Protein 8I5Z (pdb70)

B-factor: mean 40.57, std 15.36, range [14.7, 113.54]

Radius of gyration: 31.96 Å; Cα contacts (8 Å, |Δi|>4): 2751; chains: 4; bounding box: 84×90×85 Å

Sequence (1205 aa):
KVIFFSMHPYEEEFLGPILPSDWDVEMTPDFLDETTVEKAKGAQVVSLFVSDKADGPVLEALHSYGVGLLALRSAGYDHIDIETAKRLGIKVVNVPAYSQHAIADHTLAIMLALIRRLHRAHDKVRLGDFDLDGLMGFDLNGKVAGVIGLGKIGRLVATRLKAFGCKVLGYDPYIQPEIVENVDLDTLITQADIISIHCPLTRENFHMFNEETFKRMKPGAILVNTARGGLIDTKALLEALKSGKLGGAALDVYEYERGLFFKNHQKEGIKDPYLAQLLGLANVVLTGHQAFLTREAVKNIEETTVENILEWQKNPQAKLKPMKVIFFSMHPYEEEFLGPILPSDWDVEMTPDFLDETTVEKAKGAQVVSLFVSDKADGPVLEALHSYGVGLLALRSAGYDHIDIETAKRLGIKVVNVPAYSQHAIADHTLAIMLALIRRLHRAHDKVRLGDFDLDGLMGFDLNGKVAGVIGLGKIGRLVATRLKAFGCKVLGYDPYIQPEIVENVDLDTLITQADIISIHCPLTRENFHMFNEETFKRMKPGAILVNTARGGLIDTKALLEALKSGKLGGAALDVYEYERGLFFKNHQKEGIKDPYLAQLLGLANVVLTGHQAFLTREAVKNIEETTVENILEWQKNPQAKLKNIFFSMHPYEEEFLGPILPSDWDVEMTPDFVSLFVSDGPVLEALLALRSAGYDHIKRLGIKVVNVPAYSQHAIADHTLAIMLALIRRLHRAHDKVRLGDFDLDGLMGFDLNGKVAGVIGLGKIGRLVATRLKAFGCKVLGYDPYIQPEIVENVDLDTLITQADIISIHCPLTRENFHMFNEETFKRMKPGAILVNTARGGLIDTKALLEALKSGKLGGAALDVYEYERGLFFKNHQKEGIKDPYLAQLLGLANVVLTGHQAFLTREAVKNIEETTVENILEWQKNFFSMHPYEEEFLGPILPSDWEMTPDVVSLFGVGLLALRSALGIKVVNVPAYSQHAIADHTLAIMLALIRRLHRAHDKVRLGDFDLDGLMGFDLNGKVAGVIGLGKIGRLVATRLKAFGCKVLGYDPYIQPEIVENVDLDTLITQADIISIHCPLTRENFHMFNEETFKRMKPGAILVNTARGGLIDTKALLEALKSGKLGGAALDVYEYERGLFFKNHQKEGIKDPYLAQLLGLANVVLTGHQAFLTREAVKNIEETTVENILEWQKNPQAKLKNE

Structure (mmCIF, N/CA/C/O backbone):
data_8I5Z
#
_entry.id   8I5Z
#
_cell.length_a   92.302
_cell.length_b   92.302
_cell.length_c   380.013
_cell.angle_alpha   90.00
_cell.angle_beta   90.00
_cell.angle_gamma   120.00
#
_symmetry.space_group_name_H-M   'P 31 2 1'
#
loop_
_entity.id
_entity.type
_entity.pdbx_description
1 polymer 'D-isomer specific 2-hydroxyacid dehydrogenase NAD-binding protein'
2 water water
#
loop_
_atom_site.group_PDB
_atom_site.id
_atom_site.type_symbol
_atom_site.label_atom_id
_atom_site.label_alt_id
_atom_site.label_comp_id
_atom_site.label_asym_id
_atom_site.label_entity_id
_atom_site.label_seq_id
_atom_site.pdbx_PDB_ins_code
_atom_site.Cartn_x
_atom_site.Cartn_y
_atom_site.Cartn_z
_atom_site.occupancy
_atom_site.B_iso_or_equiv
_atom_site.auth_seq_id
_atom_site.auth_comp_id
_atom_site.auth_asym_id
_atom_site.auth_atom_id
_atom_site.pdbx_PDB_model_num
ATOM 1 N N . LYS A 1 16 ? 50.727 10.990 19.273 1.00 60.06 2 LYS A N 1
ATOM 2 C CA . LYS A 1 16 ? 50.496 9.886 20.194 1.00 58.62 2 LYS A CA 1
ATOM 3 C C . LYS A 1 16 ? 50.228 8.585 19.432 1.00 57.04 2 LYS A C 1
ATOM 4 O O . LYS A 1 16 ? 49.549 8.585 18.402 1.00 55.11 2 LYS A O 1
ATOM 10 N N . VAL A 1 17 ? 50.773 7.476 19.932 1.00 52.75 3 VAL A N 1
ATOM 11 C CA . VAL A 1 17 ? 50.583 6.160 19.332 1.00 48.11 3 VAL A CA 1
ATOM 12 C C . VAL A 1 17 ? 50.003 5.220 20.379 1.00 41.93 3 VAL A C 1
ATOM 13 O O . VAL A 1 17 ? 50.579 5.051 21.462 1.00 44.03 3 VAL A O 1
ATOM 17 N N . ILE A 1 18 ? 48.871 4.607 20.052 1.00 36.72 4 ILE A N 1
ATOM 18 C CA . ILE A 1 18 ? 48.224 3.631 20.918 1.00 42.09 4 ILE A CA 1
ATOM 19 C C . ILE A 1 18 ? 48.414 2.237 20.318 1.00 42.22 4 ILE A C 1
ATOM 20 O O . ILE A 1 18 ? 48.411 2.068 19.091 1.00 40.32 4 ILE A O 1
ATOM 25 N N . PHE A 1 19 ? 48.656 1.249 21.187 1.00 38.95 5 PHE A N 1
ATOM 26 C CA . PHE A 1 19 ? 48.928 -0.135 20.794 1.00 35.27 5 PHE A CA 1
ATOM 27 C C . PHE A 1 19 ? 47.848 -1.033 21.385 1.00 36.47 5 PHE A C 1
ATOM 28 O O . PHE A 1 19 ? 47.801 -1.230 22.606 1.00 33.72 5 PHE A O 1
ATOM 36 N N . PHE A 1 20 ? 47.003 -1.591 20.529 1.00 32.10 6 PHE A N 1
ATOM 37 C CA . PHE A 1 20 ? 46.005 -2.557 20.957 1.00 34.06 6 PHE A CA 1
ATOM 38 C C . PHE A 1 20 ? 46.591 -3.961 20.899 1.00 34.65 6 PHE A C 1
ATOM 39 O O . PHE A 1 20 ? 47.477 -4.251 20.091 1.00 32.53 6 PHE A O 1
ATOM 47 N N . SER A 1 21 ? 46.095 -4.833 21.779 1.00 33.02 7 SER A N 1
ATOM 48 C CA . SER A 1 21 ? 46.509 -6.239 21.799 1.00 32.28 7 SER A CA 1
ATOM 49 C C . SER A 1 21 ? 48.019 -6.358 22.030 1.00 36.50 7 SER A C 1
ATOM 50 O O . SER A 1 21 ? 48.708 -7.184 21.417 1.00 32.06 7 SER A O 1
ATOM 53 N N . MET A 1 22 ? 48.538 -5.495 22.895 1.00 29.71 8 MET A N 1
ATOM 54 C CA . MET A 1 22 ? 49.932 -5.574 23.281 1.00 31.99 8 MET A CA 1
ATOM 55 C C . MET A 1 22 ? 50.188 -6.891 24.011 1.00 30.61 8 MET A C 1
ATOM 56 O O . MET A 1 22 ? 49.312 -7.422 24.701 1.00 28.63 8 MET A O 1
ATOM 61 N N . HIS A 1 23 ? 51.388 -7.430 23.830 1.00 29.48 9 HIS A N 1
ATOM 62 C CA . HIS A 1 23 ? 51.818 -8.635 24.516 1.00 33.17 9 HIS A CA 1
ATOM 63 C C . HIS A 1 23 ? 53.195 -8.416 25.117 1.00 33.21 9 HIS A C 1
ATOM 64 O O . HIS A 1 23 ? 53.976 -7.602 24.612 1.00 32.32 9 HIS A O 1
ATOM 71 N N . PRO A 1 24 ? 53.512 -9.121 26.207 1.00 27.22 10 PRO A N 1
ATOM 72 C CA . PRO A 1 24 ? 54.854 -8.974 26.789 1.00 34.01 10 PRO A CA 1
ATOM 73 C C . PRO A 1 24 ? 55.947 -9.472 25.863 1.00 31.95 10 PRO A C 1
ATOM 74 O O . PRO A 1 24 ? 57.023 -8.867 25.802 1.00 31.73 10 PRO A O 1
ATOM 78 N N . TYR A 1 25 ? 55.697 -10.541 25.108 1.00 31.00 11 TYR A N 1
ATOM 79 C CA . TYR A 1 25 ? 56.712 -10.994 24.168 1.00 35.60 11 TYR A CA 1
ATOM 80 C C . TYR A 1 25 ? 56.950 -9.984 23.052 1.00 37.45 11 TYR A C 1
ATOM 81 O O . TYR A 1 25 ? 57.974 -10.076 22.371 1.00 38.21 11 TYR A O 1
ATOM 90 N N . GLU A 1 26 ? 56.035 -9.028 22.859 1.00 34.58 12 GLU A N 1
ATOM 91 C CA . GLU A 1 26 ? 56.202 -7.925 21.918 1.00 37.85 12 GLU A CA 1
ATOM 92 C C . GLU A 1 26 ? 56.851 -6.696 22.562 1.00 40.81 12 GLU A C 1
ATOM 93 O O . GLU A 1 26 ? 57.751 -6.091 21.969 1.00 40.24 12 GLU A O 1
ATOM 99 N N . GLU A 1 27 ? 56.402 -6.306 23.765 1.00 38.71 13 GLU A N 1
ATOM 100 C CA . GLU A 1 27 ? 56.947 -5.106 24.396 1.00 42.59 13 GLU A CA 1
ATOM 101 C C . GLU A 1 27 ? 58.362 -5.320 24.917 1.00 43.98 13 GLU A C 1
ATOM 102 O O . GLU A 1 27 ? 59.096 -4.342 25.095 1.00 45.77 13 GLU A O 1
ATOM 108 N N . GLU A 1 28 ? 58.764 -6.569 25.148 1.00 40.77 14 GLU A N 1
ATOM 109 C CA . GLU A 1 28 ? 60.160 -6.864 25.434 1.00 42.08 14 GLU A CA 1
ATOM 110 C C . GLU A 1 28 ? 61.075 -6.425 24.297 1.00 46.98 14 GLU A C 1
ATOM 111 O O . GLU A 1 28 ? 62.264 -6.182 24.523 1.00 39.31 14 GLU A O 1
ATOM 117 N N . PHE A 1 29 ? 60.545 -6.301 23.082 1.00 47.69 15 PHE A N 1
ATOM 118 C CA . PHE A 1 29 ? 61.365 -5.970 21.926 1.00 43.71 15 PHE A CA 1
ATOM 119 C C . PHE A 1 29 ? 61.142 -4.568 21.378 1.00 52.10 15 PHE A C 1
ATOM 120 O O . PHE A 1 29 ? 62.123 -3.867 21.098 1.00 53.62 15 PHE A O 1
ATOM 128 N N . LEU A 1 30 ? 59.899 -4.104 21.221 1.00 45.46 16 LEU A N 1
ATOM 129 C CA . LEU A 1 30 ? 59.770 -2.737 20.734 1.00 52.62 16 LEU A CA 1
ATOM 130 C C . LEU A 1 30 ? 59.845 -1.715 21.856 1.00 60.63 16 LEU A C 1
ATOM 131 O O . LEU A 1 30 ? 60.226 -0.566 21.611 1.00 59.51 16 LEU A O 1
ATOM 136 N N . GLY A 1 31 ? 59.493 -2.113 23.074 1.00 59.83 17 GLY A N 1
ATOM 137 C CA . GLY A 1 31 ? 59.675 -1.287 24.243 1.00 57.42 17 GLY A CA 1
ATOM 138 C C . GLY A 1 31 ? 61.064 -0.689 24.367 1.00 61.77 17 GLY A C 1
ATOM 139 O O . GLY A 1 31 ? 61.213 0.532 24.450 1.00 64.85 17 GLY A O 1
ATOM 140 N N . PRO A 1 32 ? 62.105 -1.532 24.395 1.00 66.93 18 PRO A N 1
ATOM 141 C CA . PRO A 1 32 ? 63.471 -1.011 24.530 1.00 64.97 18 PRO A CA 1
ATOM 142 C C . PRO A 1 32 ? 63.758 0.072 23.509 1.00 69.51 18 PRO A C 1
ATOM 143 O O . PRO A 1 32 ? 63.456 -0.074 22.323 1.00 71.55 18 PRO A O 1
ATOM 147 N N . ILE A 1 33 ? 64.355 1.157 24.002 1.00 77.62 19 ILE A N 1
ATOM 148 C CA . ILE A 1 33 ? 64.500 2.454 23.342 1.00 79.15 19 ILE A CA 1
ATOM 149 C C . ILE A 1 33 ? 63.160 2.943 22.779 1.00 86.15 19 ILE A C 1
ATOM 150 O O . ILE A 1 33 ? 62.717 4.042 23.134 1.00 92.60 19 ILE A O 1
ATOM 155 N N . LEU A 1 34 ? 62.463 2.115 21.956 1.00 83.11 20 LEU A N 1
ATOM 156 C CA . LEU A 1 34 ? 61.230 2.484 21.255 1.00 75.60 20 LEU A CA 1
ATOM 157 C C . LEU A 1 34 ? 61.364 3.893 20.691 1.00 82.56 20 LEU A C 1
ATOM 158 O O . LEU A 1 34 ? 60.870 4.859 21.294 1.00 78.56 20 LEU A O 1
ATOM 163 N N . PRO A 1 35 ? 62.034 4.042 19.547 1.00 82.29 21 PRO A N 1
ATOM 164 C CA . PRO A 1 35 ? 62.415 5.377 19.054 1.00 87.62 21 PRO A CA 1
ATOM 165 C C . PRO A 1 35 ? 61.330 6.439 19.202 1.00 81.79 21 PRO A C 1
ATOM 166 O O . PRO A 1 35 ? 60.480 6.616 18.322 1.00 69.03 21 PRO A O 1
ATOM 170 N N . SER A 1 36 ? 61.393 7.137 20.349 1.00 82.67 22 SER A N 1
ATOM 171 C CA . SER A 1 36 ? 60.440 8.126 20.859 1.00 74.58 22 SER A CA 1
ATOM 172 C C . SER A 1 36 ? 59.677 8.901 19.793 1.00 82.82 22 SER A C 1
ATOM 173 O O . SER A 1 36 ? 59.921 10.099 19.596 1.00 88.65 22 SER A O 1
ATOM 176 N N . ASP A 1 37 ? 58.734 8.240 19.120 1.00 80.92 23 ASP A N 1
ATOM 177 C CA . ASP A 1 37 ? 57.757 8.938 18.285 1.00 76.26 23 ASP A CA 1
ATOM 178 C C . ASP A 1 37 ? 56.584 9.295 19.189 1.00 77.04 23 ASP A C 1
ATOM 179 O O . ASP A 1 37 ? 55.681 8.483 19.398 1.00 78.36 23 ASP A O 1
ATOM 184 N N . TRP A 1 38 ? 56.626 10.511 19.751 1.00 78.70 24 TRP A N 1
ATOM 185 C CA . TRP A 1 38 ? 55.595 11.079 20.622 1.00 79.09 24 TRP A CA 1
ATOM 186 C C . TRP A 1 38 ? 55.258 10.154 21.790 1.00 64.71 24 TRP A C 1
ATOM 187 O O . TRP A 1 38 ? 56.057 9.292 22.170 1.00 59.33 24 TRP A O 1
ATOM 198 N N . ASP A 1 39 ? 54.077 10.339 22.366 1.00 56.98 25 ASP A N 1
ATOM 199 C CA . ASP A 1 39 ? 53.663 9.630 23.566 1.00 61.16 25 ASP A CA 1
ATOM 200 C C . ASP A 1 39 ? 53.010 8.300 23.192 1.00 61.41 25 ASP A C 1
ATOM 201 O O . ASP A 1 39 ? 52.237 8.222 22.231 1.00 58.23 25 ASP A O 1
ATOM 206 N N . VAL A 1 40 ? 53.320 7.255 23.963 1.00 51.68 26 VAL A N 1
ATOM 207 C CA . VAL A 1 40 ? 52.998 5.876 23.606 1.00 46.88 26 VAL A CA 1
ATOM 208 C C . VAL A 1 40 ? 52.109 5.271 24.687 1.00 46.42 26 VAL A C 1
ATOM 209 O O . VAL A 1 40 ? 52.408 5.386 25.883 1.00 37.99 26 VAL A O 1
ATOM 213 N N . GLU A 1 41 ? 51.025 4.613 24.262 1.00 42.58 27 GLU A N 1
ATOM 214 C CA . GLU A 1 41 ? 50.148 3.871 25.163 1.00 43.26 27 GLU A CA 1
ATOM 215 C C . GLU A 1 41 ? 49.932 2.434 24.679 1.00 40.55 27 GLU A C 1
ATOM 216 O O . GLU A 1 41 ? 49.729 2.182 23.483 1.00 34.73 27 GLU A O 1
ATOM 222 N N . MET A 1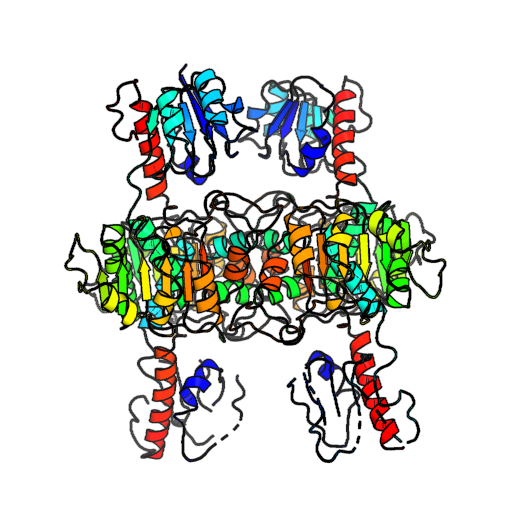 42 ? 49.947 1.497 25.622 1.00 36.55 28 MET A N 1
ATOM 223 C CA . MET A 1 42 ? 49.759 0.089 25.321 1.00 32.26 28 MET A CA 1
ATOM 224 C C . MET A 1 42 ? 48.606 -0.479 26.131 1.00 32.94 28 MET A C 1
ATOM 225 O O . MET A 1 42 ? 48.514 -0.247 27.338 1.00 32.06 28 MET A O 1
ATOM 230 N N . THR A 1 43 ? 47.728 -1.217 25.464 1.00 34.72 29 THR A N 1
ATOM 231 C CA . THR A 1 43 ? 46.783 -2.039 26.191 1.00 40.83 29 THR A CA 1
ATOM 232 C C . THR A 1 43 ? 46.892 -3.497 25.747 1.00 39.20 29 THR A C 1
ATOM 233 O O . THR A 1 43 ? 47.086 -3.773 24.558 1.00 41.30 29 THR A O 1
ATOM 237 N N . PRO A 1 44 ? 46.780 -4.452 26.667 1.00 37.57 30 PRO A N 1
ATOM 238 C CA . PRO A 1 44 ? 46.671 -5.849 26.231 1.00 37.05 30 PRO A CA 1
ATOM 239 C C . PRO A 1 44 ? 45.322 -6.140 25.613 1.00 38.09 30 PRO A C 1
ATOM 240 O O . PRO A 1 44 ? 45.192 -7.122 24.870 1.00 36.74 30 PRO A O 1
ATOM 244 N N . ASP A 1 45 ? 44.325 -5.301 25.893 1.00 34.51 31 ASP A N 1
ATOM 245 C CA . ASP A 1 45 ? 42.961 -5.529 25.436 1.00 39.78 31 ASP A CA 1
ATOM 246 C C . ASP A 1 45 ? 42.880 -5.415 23.918 1.00 36.77 31 ASP A C 1
ATOM 247 O O . ASP A 1 45 ? 43.598 -4.634 23.291 1.00 39.87 31 ASP A O 1
ATOM 252 N N . PHE A 1 46 ? 42.006 -6.206 23.319 1.00 33.35 32 PHE A N 1
ATOM 253 C CA . PHE A 1 46 ? 41.907 -6.153 21.874 1.00 33.61 32 PHE A CA 1
ATOM 254 C C . PHE A 1 46 ? 40.875 -5.110 21.449 1.00 40.33 32 PHE A C 1
ATOM 255 O O . PHE A 1 46 ? 39.966 -4.752 22.195 1.00 37.45 32 PHE A O 1
ATOM 263 N N . LEU A 1 47 ? 41.040 -4.615 20.224 1.00 46.56 33 LEU A N 1
ATOM 264 C CA . LEU A 1 47 ? 40.265 -3.486 19.722 1.00 40.29 33 LEU A CA 1
ATOM 265 C C . LEU A 1 47 ? 38.952 -3.944 19.111 1.00 36.97 33 LEU A C 1
ATOM 266 O O . LEU A 1 47 ? 38.943 -4.723 18.156 1.00 35.71 33 LEU A O 1
ATOM 271 N N . ASP A 1 48 ? 37.849 -3.454 19.666 1.00 44.12 34 ASP A N 1
ATOM 272 C CA . ASP A 1 48 ? 36.554 -3.478 18.986 1.00 46.61 34 ASP A CA 1
ATOM 273 C C . ASP A 1 48 ? 35.790 -2.221 19.400 1.00 45.45 34 ASP A C 1
ATOM 274 O O . ASP A 1 48 ? 36.380 -1.257 19.898 1.00 40.76 34 ASP A O 1
ATOM 279 N N . GLU A 1 49 ? 34.470 -2.236 19.206 1.00 52.05 35 GLU A N 1
ATOM 280 C CA . GLU A 1 49 ? 33.666 -1.048 19.485 1.00 53.05 35 GLU A CA 1
ATOM 281 C C . GLU A 1 49 ? 33.601 -0.729 20.977 1.00 54.72 35 GLU A C 1
ATOM 282 O O . GLU A 1 49 ? 33.465 0.445 21.344 1.00 55.44 35 GLU A O 1
ATOM 288 N N . THR A 1 50 ? 33.724 -1.738 21.850 1.00 47.10 36 THR A N 1
ATOM 289 C CA . THR A 1 50 ? 33.737 -1.493 23.292 1.00 44.54 36 THR A CA 1
ATOM 290 C C . THR A 1 50 ? 35.034 -0.853 23.789 1.00 49.95 36 THR A C 1
ATOM 291 O O . THR A 1 50 ? 35.056 -0.356 24.920 1.00 55.29 36 THR A O 1
ATOM 295 N N . THR A 1 51 ? 36.108 -0.849 22.990 1.00 42.33 37 THR A N 1
ATOM 296 C CA . THR A 1 51 ? 37.402 -0.353 23.445 1.00 41.68 37 THR A CA 1
ATOM 297 C C . THR A 1 51 ? 38.017 0.708 22.548 1.00 41.69 37 THR A C 1
ATOM 298 O O . THR A 1 51 ? 39.061 1.261 22.909 1.00 41.59 37 THR A O 1
ATOM 302 N N . VAL A 1 52 ? 37.416 1.002 21.395 1.00 43.26 38 VAL A N 1
ATOM 303 C CA . VAL A 1 52 ? 37.972 1.967 20.452 1.00 38.32 38 VAL A CA 1
ATOM 304 C C . VAL A 1 52 ? 38.207 3.310 21.105 1.00 40.53 38 VAL A C 1
ATOM 305 O O . VAL A 1 52 ? 39.090 4.063 20.680 1.00 38.90 38 VAL A O 1
ATOM 309 N N . GLU A 1 53 ? 37.426 3.633 22.144 1.00 46.21 39 GLU A N 1
ATOM 310 C CA . GLU A 1 53 ? 37.569 4.900 22.861 1.00 50.01 39 GLU A CA 1
ATOM 311 C C . GLU A 1 53 ? 39.007 5.139 23.314 1.00 49.02 39 GLU A C 1
ATOM 312 O O . GLU A 1 53 ? 39.499 6.275 23.271 1.00 49.60 39 GLU A O 1
ATOM 318 N N . LYS A 1 54 ? 39.702 4.080 23.744 1.00 42.57 40 LYS A N 1
ATOM 319 C CA . LYS A 1 54 ? 41.062 4.234 24.245 1.00 46.53 40 LYS A CA 1
ATOM 320 C C . LYS A 1 54 ? 41.981 4.875 23.206 1.00 42.70 40 LYS A C 1
ATOM 321 O O . LYS A 1 54 ? 43.044 5.396 23.559 1.00 44.98 40 LYS A O 1
ATOM 327 N N . ALA A 1 55 ? 41.581 4.870 21.941 1.00 45.75 41 ALA A N 1
ATOM 328 C CA . ALA A 1 55 ? 42.360 5.439 20.853 1.00 45.13 41 ALA A CA 1
ATOM 329 C C . ALA A 1 55 ? 42.156 6.951 20.679 1.00 45.82 41 ALA A C 1
ATOM 330 O O . ALA A 1 55 ? 42.680 7.509 19.706 1.00 46.05 41 ALA A O 1
ATOM 332 N N . LYS A 1 56 ? 41.429 7.614 21.590 1.00 45.83 42 LYS A N 1
ATOM 333 C CA . LYS A 1 56 ? 41.149 9.046 21.467 1.00 48.22 42 LYS A CA 1
ATOM 334 C C . LYS A 1 56 ? 42.408 9.875 21.685 1.00 43.99 42 LYS A C 1
ATOM 335 O O . LYS A 1 56 ? 43.147 9.669 22.650 1.00 48.18 42 LYS A O 1
ATOM 341 N N . GLY A 1 57 ? 42.637 10.834 20.800 1.00 43.86 43 GLY A N 1
ATOM 342 C CA . GLY A 1 57 ? 43.849 11.609 20.820 1.00 42.90 43 GLY A CA 1
ATOM 343 C C . GLY A 1 57 ? 44.990 11.029 20.010 1.00 50.97 43 GLY A C 1
ATOM 344 O O . GLY A 1 57 ? 45.933 11.762 19.683 1.00 56.58 43 GLY A O 1
ATOM 345 N N . ALA A 1 58 ? 44.939 9.742 19.677 1.00 48.75 44 ALA A N 1
ATOM 346 C CA . ALA A 1 58 ? 46.033 9.108 18.956 1.00 48.71 44 ALA A CA 1
ATOM 347 C C . ALA A 1 58 ? 45.934 9.420 17.471 1.00 46.21 44 ALA A C 1
ATOM 348 O O . ALA A 1 58 ? 44.836 9.528 16.920 1.00 47.21 44 ALA A O 1
ATOM 350 N N . GLN A 1 59 ? 47.090 9.586 16.827 1.00 48.07 45 GLN A N 1
ATOM 351 C CA . GLN A 1 59 ? 47.147 9.725 15.376 1.00 47.75 45 GLN A CA 1
ATOM 352 C C . GLN A 1 59 ? 47.572 8.441 14.682 1.00 50.63 45 GLN A C 1
ATOM 353 O O . GLN A 1 59 ? 47.223 8.243 13.509 1.00 49.10 45 GLN A O 1
ATOM 359 N N . VAL A 1 60 ? 48.305 7.574 15.387 1.00 45.57 46 VAL A N 1
ATOM 360 C CA . VAL A 1 60 ? 48.659 6.233 14.936 1.00 40.90 46 VAL A CA 1
ATOM 361 C C . VAL A 1 60 ? 48.004 5.219 15.865 1.00 42.82 46 VAL A C 1
ATOM 362 O O . VAL A 1 60 ? 48.138 5.315 17.092 1.00 41.63 46 VAL A O 1
ATOM 366 N N . VAL A 1 61 ? 47.316 4.242 15.284 1.00 40.77 47 VAL A N 1
ATOM 367 C CA . VAL A 1 61 ? 46.812 3.089 16.026 1.00 42.92 47 VAL A CA 1
ATOM 368 C C . VAL A 1 61 ? 47.530 1.850 15.508 1.00 33.00 47 VAL A C 1
ATOM 369 O O . VAL A 1 61 ? 47.473 1.552 14.311 1.00 31.95 47 VAL A O 1
ATOM 373 N N . SER A 1 62 ? 48.187 1.121 16.402 1.00 32.35 48 SER A N 1
ATOM 374 C CA . SER A 1 62 ? 48.875 -0.111 16.035 1.00 34.57 48 SER A CA 1
ATOM 375 C C . SER A 1 62 ? 48.078 -1.322 16.509 1.00 32.09 48 SER A C 1
ATOM 376 O O . SER A 1 62 ? 47.652 -1.378 17.668 1.00 27.07 48 SER A O 1
ATOM 379 N N . LEU A 1 63 ? 47.901 -2.296 15.613 1.00 31.97 49 LEU A N 1
ATOM 380 C CA . LEU A 1 63 ? 46.999 -3.417 15.837 1.00 32.38 49 LEU A CA 1
ATOM 381 C C . LEU A 1 63 ? 47.706 -4.764 15.734 1.00 32.48 49 LEU A C 1
ATOM 382 O O . LEU A 1 63 ? 48.824 -4.879 15.216 1.00 29.24 49 LEU A O 1
ATOM 387 N N . PHE A 1 64 ? 47.021 -5.786 16.247 1.00 32.54 50 PHE A N 1
ATOM 388 C CA . PHE A 1 64 ? 47.308 -7.178 15.943 1.00 30.69 50 PHE A CA 1
ATOM 389 C C . PHE A 1 64 ? 46.064 -7.830 15.342 1.00 34.19 50 PHE A C 1
ATOM 390 O O . PHE A 1 64 ? 44.979 -7.239 15.321 1.00 33.27 50 PHE A O 1
ATOM 398 N N . VAL A 1 65 ? 46.234 -9.067 14.851 1.00 34.95 51 VAL A N 1
ATOM 399 C CA . VAL A 1 65 ? 45.149 -9.830 14.221 1.00 32.94 51 VAL A CA 1
ATOM 400 C C . VAL A 1 65 ? 44.032 -10.184 15.203 1.00 30.21 51 VAL A C 1
ATOM 401 O O . VAL A 1 65 ? 42.943 -10.580 14.786 1.00 31.67 51 VAL A O 1
ATOM 405 N N . SER A 1 66 ? 44.275 -10.070 16.501 1.00 28.43 52 SER A N 1
ATOM 406 C CA . SER A 1 66 ? 43.198 -10.134 17.470 1.00 29.11 52 SER A CA 1
ATOM 407 C C . SER A 1 66 ? 42.346 -8.862 17.501 1.00 35.62 52 SER A C 1
ATOM 408 O O . SER A 1 66 ? 41.344 -8.811 18.221 1.00 37.50 52 SER A O 1
ATOM 411 N N . ASP A 1 67 ? 42.715 -7.831 16.767 1.00 32.67 53 ASP A N 1
ATOM 412 C CA . ASP A 1 67 ? 41.951 -6.601 16.774 1.00 34.63 53 ASP A CA 1
ATOM 413 C C . ASP A 1 67 ? 41.009 -6.590 15.585 1.00 37.32 53 ASP A C 1
ATOM 414 O O . ASP A 1 67 ? 41.373 -7.015 14.484 1.00 38.04 53 ASP A O 1
ATOM 419 N N . LYS A 1 68 ? 39.792 -6.123 15.819 1.00 37.99 54 LYS A N 1
ATOM 420 C CA . LYS A 1 68 ? 38.791 -6.007 14.773 1.00 42.86 54 LYS A CA 1
ATOM 421 C C . LYS A 1 68 ? 38.626 -4.527 14.450 1.00 46.73 54 LYS A C 1
ATOM 422 O O . LYS A 1 68 ? 38.237 -3.736 15.317 1.00 47.14 54 LYS A O 1
ATOM 428 N N . ALA A 1 69 ? 38.971 -4.154 13.219 1.00 42.71 55 ALA A N 1
ATOM 429 C CA . ALA A 1 69 ? 38.752 -2.813 12.683 1.00 41.71 55 ALA A CA 1
ATOM 430 C C . ALA A 1 69 ? 37.862 -2.964 11.455 1.00 38.45 55 ALA A C 1
ATOM 431 O O . ALA A 1 69 ? 38.344 -3.076 10.327 1.00 42.32 55 ALA A O 1
ATOM 433 N N . ASP A 1 70 ? 36.556 -2.997 11.681 1.00 45.03 56 ASP A N 1
ATOM 434 C CA . ASP A 1 70 ? 35.577 -3.018 10.605 1.00 47.72 56 ASP A CA 1
ATOM 435 C C . ASP A 1 70 ? 35.090 -1.581 10.367 1.00 46.50 56 ASP A C 1
ATOM 436 O O . ASP A 1 70 ? 35.612 -0.624 10.953 1.00 43.10 56 ASP A O 1
ATOM 441 N N . GLY A 1 71 ? 34.086 -1.422 9.503 1.00 46.58 57 GLY A N 1
ATOM 442 C CA . GLY A 1 71 ? 33.503 -0.124 9.207 1.00 51.26 57 GLY A CA 1
ATOM 443 C C . GLY A 1 71 ? 33.179 0.766 10.402 1.00 46.81 57 GLY A C 1
ATOM 444 O O . GLY A 1 71 ? 33.668 1.900 10.502 1.00 38.61 57 GLY A O 1
ATOM 445 N N . PRO A 1 72 ? 32.326 0.279 11.321 1.00 50.56 58 PRO A N 1
ATOM 446 C CA . PRO A 1 72 ? 32.011 1.078 12.522 1.00 47.84 58 PRO A CA 1
ATOM 447 C C . PRO A 1 72 ? 33.235 1.604 13.262 1.00 47.29 58 PRO A C 1
ATOM 448 O O . PRO A 1 72 ? 33.282 2.793 13.613 1.00 48.28 58 PRO A O 1
ATOM 452 N N . VAL A 1 73 ? 34.233 0.751 13.509 1.00 44.76 59 VAL A N 1
ATOM 453 C CA . VAL A 1 73 ? 35.379 1.172 14.314 1.00 46.09 59 VAL A CA 1
ATOM 454 C C . VAL A 1 73 ? 36.276 2.129 13.540 1.00 45.08 59 VAL A C 1
ATOM 455 O O . VAL A 1 73 ? 36.943 2.989 14.133 1.00 36.54 59 VAL A O 1
ATOM 459 N N . LEU A 1 74 ? 36.302 2.014 12.210 1.00 44.63 60 LEU A N 1
ATOM 460 C CA . LEU A 1 74 ? 37.131 2.910 11.420 1.00 39.86 60 LEU A CA 1
ATOM 461 C C . LEU A 1 74 ? 36.531 4.302 11.373 1.00 42.83 60 LEU A C 1
ATOM 462 O O . LEU A 1 74 ? 37.259 5.298 11.476 1.00 44.05 60 LEU A O 1
ATOM 467 N N . GLU A 1 75 ? 35.204 4.386 11.238 1.00 47.02 61 GLU A N 1
ATOM 468 C CA . GLU A 1 75 ? 34.531 5.683 11.274 1.00 45.16 61 GLU A CA 1
ATOM 469 C C . GLU A 1 75 ? 34.725 6.389 12.613 1.00 46.96 61 GLU A C 1
ATOM 470 O O . GLU A 1 75 ? 34.753 7.625 12.660 1.00 53.56 61 GLU A O 1
ATOM 476 N N . ALA A 1 76 ? 34.868 5.628 13.705 1.00 48.32 62 ALA A N 1
ATOM 477 C CA . ALA A 1 76 ? 35.195 6.211 15.006 1.00 48.71 62 ALA A CA 1
ATOM 478 C C . ALA A 1 76 ? 36.665 6.608 15.097 1.00 46.54 62 ALA A C 1
ATOM 479 O O . ALA A 1 76 ? 36.991 7.638 15.698 1.00 48.96 62 ALA A O 1
ATOM 481 N N . LEU A 1 77 ? 37.568 5.809 14.525 1.00 36.93 63 LEU A N 1
ATOM 482 C CA . LEU A 1 77 ? 38.973 6.185 14.550 1.00 36.04 63 LEU A CA 1
ATOM 483 C C . LEU A 1 77 ? 39.218 7.402 13.664 1.00 44.13 63 LEU A C 1
ATOM 484 O O . LEU A 1 77 ? 39.804 8.398 14.107 1.00 41.39 63 LEU A O 1
ATOM 489 N N . HIS A 1 78 ? 38.767 7.339 12.402 1.00 48.25 64 HIS A N 1
ATOM 490 C CA . HIS A 1 78 ? 38.831 8.498 11.509 1.00 46.08 64 HIS A CA 1
ATOM 491 C C . HIS A 1 78 ? 38.397 9.780 12.215 1.00 49.38 64 HIS A C 1
ATOM 492 O O . HIS A 1 78 ? 39.051 10.818 12.081 1.00 52.22 64 HIS A O 1
ATOM 499 N N . SER A 1 79 ? 37.327 9.719 13.013 1.00 48.05 65 SER A N 1
ATOM 500 C CA . SER A 1 79 ? 36.884 10.906 13.741 1.00 47.94 65 SER A CA 1
ATOM 501 C C . SER A 1 79 ? 37.800 11.293 14.904 1.00 50.46 65 SER A C 1
ATOM 502 O O . SER A 1 79 ? 37.585 12.354 15.500 1.00 54.40 65 SER A O 1
ATOM 505 N N . TYR A 1 80 ? 38.785 10.472 15.272 1.00 45.54 66 TYR A N 1
ATOM 506 C CA . TYR A 1 80 ? 39.759 10.904 16.263 1.00 44.13 66 TYR A CA 1
ATOM 507 C C . TYR A 1 80 ? 40.976 11.558 15.628 1.00 49.21 66 TYR A C 1
ATOM 508 O O . TYR A 1 80 ? 41.810 12.116 16.350 1.00 54.74 66 TYR A O 1
ATOM 517 N N . GLY A 1 81 ? 41.104 11.491 14.305 1.00 40.45 67 GLY A N 1
ATOM 518 C CA . GLY A 1 81 ? 42.299 11.948 13.638 1.00 46.01 67 GLY A CA 1
ATOM 519 C C . GLY A 1 81 ? 43.322 10.868 13.362 1.00 56.21 67 GLY A C 1
ATOM 520 O O . GLY A 1 81 ? 44.372 11.173 12.761 1.00 54.65 67 GLY A O 1
ATOM 521 N N . VAL A 1 82 ? 43.058 9.622 13.793 1.00 50.23 68 VAL A N 1
ATOM 522 C CA . VAL A 1 82 ? 43.922 8.504 13.437 1.00 46.07 68 VAL A CA 1
ATOM 523 C C . VAL A 1 82 ? 44.178 8.556 11.942 1.00 45.62 68 VAL A C 1
ATOM 524 O O . VAL A 1 82 ? 43.246 8.709 11.148 1.00 42.49 68 VAL A O 1
ATOM 528 N N . GLY A 1 83 ? 45.439 8.452 11.549 1.00 44.93 69 GLY A N 1
ATOM 529 C CA . GLY A 1 83 ? 45.716 8.476 10.127 1.00 42.19 69 GLY A CA 1
ATOM 530 C C . GLY A 1 83 ? 46.539 7.296 9.687 1.00 38.75 69 GLY A C 1
ATOM 531 O O . GLY A 1 83 ? 46.805 7.120 8.497 1.00 35.25 69 GLY A O 1
ATOM 532 N N . LEU A 1 84 ? 46.942 6.473 10.649 1.00 40.93 70 LEU A N 1
ATOM 533 C CA . LEU A 1 84 ? 47.829 5.352 10.380 1.00 39.40 70 LEU A CA 1
ATOM 534 C C . LEU A 1 84 ? 47.384 4.125 11.152 1.00 36.01 70 LEU A C 1
ATOM 535 O O . LEU A 1 84 ? 47.283 4.159 12.383 1.00 38.03 70 LEU A O 1
ATOM 540 N N . LEU A 1 85 ? 47.149 3.043 10.424 1.00 36.09 71 LEU A N 1
ATOM 541 C CA . LEU A 1 85 ? 46.981 1.715 11.005 1.00 32.61 71 LEU A CA 1
ATOM 542 C C . LEU A 1 85 ? 48.310 0.968 10.903 1.00 33.68 71 LEU A C 1
ATOM 543 O O . LEU A 1 85 ? 48.701 0.529 9.813 1.00 33.36 71 LEU A O 1
ATOM 548 N N . ALA A 1 86 ? 48.999 0.818 12.033 1.00 28.25 72 ALA A N 1
ATOM 549 C CA . ALA A 1 86 ? 50.233 0.031 12.088 1.00 35.07 72 ALA A CA 1
ATOM 550 C C . ALA A 1 86 ? 49.918 -1.426 12.434 1.00 32.11 72 ALA A C 1
ATOM 551 O O . ALA A 1 86 ? 49.914 -1.838 13.602 1.00 27.49 72 ALA A O 1
ATOM 553 N N . LEU A 1 87 ? 49.690 -2.225 11.399 1.00 28.86 73 LEU A N 1
ATOM 554 C CA . LEU A 1 87 ? 49.360 -3.639 11.570 1.00 30.03 73 LEU A CA 1
ATOM 555 C C . LEU A 1 87 ? 50.624 -4.446 11.868 1.00 33.33 73 LEU A C 1
ATOM 556 O O . LEU A 1 87 ? 51.505 -4.580 11.010 1.00 31.95 73 LEU A O 1
ATOM 561 N N . ARG A 1 88 ? 50.705 -5.005 13.080 1.00 31.28 74 ARG A N 1
ATOM 562 C CA . ARG A 1 88 ? 51.854 -5.800 13.503 1.00 30.15 74 ARG A CA 1
ATOM 563 C C . ARG A 1 88 ? 51.803 -7.220 12.969 1.00 29.87 74 ARG A C 1
ATOM 564 O O . ARG A 1 88 ? 52.192 -8.165 13.663 1.00 22.03 74 ARG A O 1
ATOM 572 N N . SER A 1 89 ? 51.327 -7.386 11.741 1.00 22.90 75 SER A N 1
ATOM 573 C CA . SER A 1 89 ? 51.155 -8.698 11.145 1.00 30.24 75 SER A CA 1
ATOM 574 C C . SER A 1 89 ? 51.399 -8.596 9.643 1.00 39.03 75 SER A C 1
ATOM 575 O O . SER A 1 89 ? 51.589 -7.505 9.090 1.00 38.39 75 SER A O 1
ATOM 578 N N . ALA A 1 90 ? 51.378 -9.747 8.970 1.00 39.58 76 ALA A N 1
ATOM 579 C CA . ALA A 1 90 ? 51.379 -9.723 7.514 1.00 29.15 76 ALA A CA 1
ATOM 580 C C . ALA A 1 90 ? 49.972 -9.621 6.950 1.00 33.32 76 ALA A C 1
ATOM 581 O O . ALA A 1 90 ? 49.783 -9.025 5.888 1.00 39.53 76 ALA A O 1
ATOM 583 N N . GLY A 1 91 ? 48.974 -10.159 7.651 1.00 34.98 77 GLY A N 1
ATOM 584 C CA . GLY A 1 91 ? 47.621 -10.214 7.134 1.00 30.93 77 GLY A CA 1
ATOM 585 C C . GLY A 1 91 ? 46.809 -8.995 7.521 1.00 34.72 77 GLY A C 1
ATOM 586 O O . GLY A 1 91 ? 46.801 -8.580 8.682 1.00 32.92 77 GLY A O 1
ATOM 587 N N . TYR A 1 92 ? 46.154 -8.404 6.527 1.00 36.60 78 TYR A N 1
ATOM 588 C CA . TYR A 1 92 ? 45.152 -7.366 6.724 1.00 35.38 78 TYR A CA 1
ATOM 589 C C . TYR A 1 92 ? 43.741 -7.950 6.691 1.00 36.49 78 TYR A C 1
ATOM 590 O O . TYR A 1 92 ? 42.796 -7.323 6.205 1.00 37.62 78 TYR A O 1
ATOM 599 N N . ASP A 1 93 ? 43.591 -9.160 7.214 1.00 43.81 79 ASP A N 1
ATOM 600 C CA . ASP A 1 93 ? 42.343 -9.893 7.074 1.00 45.58 79 ASP A CA 1
ATOM 601 C C . ASP A 1 93 ? 41.248 -9.308 7.955 1.00 41.81 79 ASP A C 1
ATOM 602 O O . ASP A 1 93 ? 40.064 -9.443 7.640 1.00 39.56 79 ASP A O 1
ATOM 607 N N . HIS A 1 94 ? 41.630 -8.651 9.045 1.00 39.95 80 HIS A N 1
ATOM 608 C CA . HIS A 1 94 ? 40.737 -8.170 10.091 1.00 39.80 80 HIS A CA 1
ATOM 609 C C . HIS A 1 94 ? 40.395 -6.690 9.940 1.00 40.21 80 HIS A C 1
ATOM 610 O O . HIS A 1 94 ? 39.737 -6.114 10.819 1.00 38.15 80 HIS A O 1
ATOM 617 N N . ILE A 1 95 ? 40.838 -6.076 8.848 1.00 40.42 81 ILE A N 1
ATOM 618 C CA . ILE A 1 95 ? 40.690 -4.653 8.588 1.00 37.29 81 ILE A CA 1
ATOM 619 C C . ILE A 1 95 ? 39.741 -4.504 7.409 1.00 42.31 81 ILE A C 1
ATOM 620 O O . ILE A 1 95 ? 39.923 -5.157 6.371 1.00 40.80 81 ILE A O 1
ATOM 625 N N . ASP A 1 96 ? 38.717 -3.671 7.569 1.00 43.27 82 ASP A N 1
ATOM 626 C CA . ASP A 1 96 ? 37.919 -3.293 6.413 1.00 43.26 82 ASP A CA 1
ATOM 627 C C . ASP A 1 96 ? 38.755 -2.345 5.567 1.00 42.71 82 ASP A C 1
ATOM 628 O O . ASP A 1 96 ? 38.727 -1.133 5.780 1.00 41.69 82 ASP A O 1
ATOM 633 N N . ILE A 1 97 ? 39.517 -2.892 4.617 1.00 43.20 83 ILE A N 1
ATOM 634 C CA . ILE A 1 97 ? 40.474 -2.078 3.869 1.00 44.60 83 ILE A CA 1
ATOM 635 C C . ILE A 1 97 ? 39.766 -0.994 3.058 1.00 51.27 83 ILE A C 1
ATOM 636 O O . ILE A 1 97 ? 40.197 0.166 3.045 1.00 48.57 83 ILE A O 1
ATOM 641 N N . GLU A 1 98 ? 38.673 -1.342 2.373 1.00 49.57 84 GLU A N 1
ATOM 642 C CA . GLU A 1 98 ? 38.046 -0.374 1.478 1.00 53.24 84 GLU A CA 1
ATOM 643 C C . GLU A 1 98 ? 37.483 0.816 2.250 1.00 48.69 84 GLU A C 1
ATOM 644 O O . GLU A 1 98 ? 37.609 1.964 1.812 1.00 45.32 84 GLU A O 1
ATOM 650 N N . THR A 1 99 ? 36.875 0.567 3.408 1.00 47.38 85 THR A N 1
ATOM 651 C CA . THR A 1 99 ? 36.392 1.665 4.237 1.00 47.47 85 THR A CA 1
ATOM 652 C C . THR A 1 99 ? 37.543 2.529 4.751 1.00 43.72 85 THR A C 1
ATOM 653 O O . THR A 1 99 ? 37.412 3.756 4.840 1.00 46.40 85 THR A O 1
ATOM 657 N N . ALA A 1 100 ? 38.675 1.909 5.095 1.00 40.94 86 ALA A N 1
ATOM 658 C CA . ALA A 1 100 ? 39.823 2.663 5.588 1.00 39.39 86 ALA A CA 1
ATOM 659 C C . ALA A 1 100 ? 40.429 3.529 4.491 1.00 46.35 86 ALA A C 1
ATOM 660 O O . ALA A 1 100 ? 40.878 4.651 4.763 1.00 42.52 86 ALA A O 1
ATOM 662 N N . LYS A 1 101 ? 40.456 3.019 3.248 1.00 43.87 87 LYS A N 1
ATOM 663 C CA . LYS A 1 101 ? 40.904 3.809 2.104 1.00 43.20 87 LYS A CA 1
ATOM 664 C C . LYS A 1 101 ? 39.875 4.864 1.700 1.00 46.90 87 LYS A C 1
ATOM 665 O O . LYS A 1 101 ? 40.237 5.879 1.101 1.00 48.37 87 LYS A O 1
ATOM 671 N N . ARG A 1 102 ? 38.595 4.642 2.001 1.00 46.04 88 ARG A N 1
ATOM 672 C CA . ARG A 1 102 ? 37.592 5.665 1.749 1.00 42.65 88 ARG A CA 1
ATOM 673 C C . ARG A 1 102 ? 37.631 6.741 2.823 1.00 51.09 88 ARG A C 1
ATOM 674 O O . ARG A 1 102 ? 37.452 7.932 2.531 1.00 53.21 88 ARG A O 1
ATOM 682 N N . LEU A 1 103 ? 37.869 6.344 4.069 1.00 49.99 89 LEU A N 1
ATOM 683 C CA . LEU A 1 103 ? 38.039 7.323 5.129 1.00 46.43 89 LEU A CA 1
ATOM 684 C C . LEU A 1 103 ? 39.377 8.044 5.043 1.00 50.38 89 LEU A C 1
ATOM 685 O O . LEU A 1 103 ? 39.487 9.166 5.547 1.00 53.82 89 LEU A O 1
ATOM 690 N N . GLY A 1 104 ? 40.387 7.443 4.413 1.00 46.28 90 GLY A N 1
ATOM 691 C CA . GLY A 1 104 ? 41.692 8.072 4.322 1.00 40.71 90 GLY A CA 1
ATOM 692 C C . GLY A 1 104 ? 42.702 7.636 5.365 1.00 49.84 90 GLY A C 1
ATOM 693 O O . GLY A 1 104 ? 43.693 8.346 5.583 1.00 49.09 90 GLY A O 1
ATOM 694 N N . ILE A 1 105 ? 42.490 6.493 6.015 1.00 47.18 91 ILE A N 1
ATOM 695 C CA . ILE A 1 105 ? 43.421 5.976 7.012 1.00 40.92 91 ILE A CA 1
ATOM 696 C C . ILE A 1 105 ? 44.423 5.072 6.303 1.00 40.15 91 ILE A C 1
ATOM 697 O O . ILE A 1 105 ? 44.037 4.090 5.662 1.00 36.15 91 ILE A O 1
ATOM 702 N N . LYS A 1 106 ? 45.708 5.419 6.382 1.00 43.21 92 LYS A N 1
ATOM 703 C CA . LYS A 1 106 ? 46.729 4.571 5.786 1.00 37.40 92 LYS A CA 1
ATOM 704 C C . LYS A 1 106 ? 46.874 3.304 6.610 1.00 35.31 92 LYS A C 1
ATOM 705 O O . LYS A 1 106 ? 46.693 3.306 7.829 1.00 34.18 92 LYS A O 1
ATOM 711 N N . VAL A 1 107 ? 47.175 2.206 5.922 1.00 37.21 93 VAL A N 1
ATOM 712 C CA . VAL A 1 107 ? 47.379 0.906 6.542 1.00 37.24 93 VAL A CA 1
ATOM 713 C C . VAL A 1 107 ? 48.738 0.384 6.102 1.00 43.71 93 VAL A C 1
ATOM 714 O O . VAL A 1 107 ? 49.062 0.422 4.911 1.00 49.54 93 VAL A O 1
ATOM 718 N N . VAL A 1 108 ? 49.530 -0.100 7.059 1.00 39.51 94 VAL A N 1
ATOM 719 C CA . VAL A 1 108 ? 50.860 -0.626 6.797 1.00 37.66 94 VAL A CA 1
ATOM 720 C C . VAL A 1 108 ? 51.022 -1.923 7.588 1.00 40.27 94 VAL A C 1
ATOM 721 O O . VAL A 1 108 ? 50.391 -2.124 8.626 1.00 45.32 94 VAL A O 1
ATOM 725 N N . ASN A 1 109 ? 51.886 -2.810 7.096 1.00 39.08 95 ASN A N 1
ATOM 726 C CA . ASN A 1 109 ? 52.003 -4.140 7.673 1.00 34.58 95 ASN A CA 1
ATOM 727 C C . ASN A 1 109 ? 53.469 -4.562 7.750 1.00 36.95 95 ASN A C 1
ATOM 728 O O . ASN A 1 109 ? 54.377 -3.833 7.335 1.00 37.31 95 ASN A O 1
ATOM 733 N N . VAL A 1 110 ? 53.687 -5.749 8.314 1.00 40.71 96 VAL A N 1
ATOM 734 C CA . VAL A 1 110 ? 54.994 -6.401 8.348 1.00 39.88 96 VAL A CA 1
ATOM 735 C C . VAL A 1 110 ? 54.981 -7.490 7.278 1.00 37.94 96 VAL A C 1
ATOM 736 O O . VAL A 1 110 ? 54.281 -8.498 7.451 1.00 38.67 96 VAL A O 1
ATOM 740 N N . PRO A 1 111 ? 55.724 -7.341 6.178 1.00 44.01 97 PRO A N 1
ATOM 741 C CA . PRO A 1 111 ? 55.530 -8.257 5.050 1.00 46.28 97 PRO A CA 1
ATOM 742 C C . PRO A 1 111 ? 56.214 -9.602 5.239 1.00 48.50 97 PRO A C 1
ATOM 743 O O . PRO A 1 111 ? 55.620 -10.624 4.890 1.00 60.51 97 PRO A O 1
ATOM 747 N N . ALA A 1 112 ? 57.427 -9.653 5.780 1.00 47.87 98 ALA A N 1
ATOM 748 C CA . ALA A 1 112 ? 58.132 -10.928 5.914 1.00 60.30 98 ALA A CA 1
ATOM 749 C C . ALA A 1 112 ? 58.570 -11.145 7.354 1.00 59.23 98 ALA A C 1
ATOM 750 O O . ALA A 1 112 ? 59.399 -10.391 7.879 1.00 54.74 98 ALA A O 1
ATOM 752 N N . TYR A 1 113 ? 58.028 -12.189 7.979 1.00 62.09 99 TYR A N 1
ATOM 753 C CA . TYR A 1 113 ? 58.534 -12.649 9.266 1.00 59.59 99 TYR A CA 1
ATOM 754 C C . TYR A 1 113 ? 59.917 -13.257 9.071 1.00 48.31 99 TYR A C 1
ATOM 755 O O . TYR A 1 113 ? 60.599 -12.995 8.078 1.00 50.71 99 TYR A O 1
ATOM 764 N N . SER A 1 114 ? 60.319 -14.094 10.014 1.00 45.98 100 SER A N 1
ATOM 765 C CA . SER A 1 114 ? 61.422 -15.016 9.820 1.00 41.23 100 SER A CA 1
ATOM 766 C C . SER A 1 114 ? 60.872 -16.333 9.263 1.00 39.72 100 SER A C 1
ATOM 767 O O . SER A 1 114 ? 59.888 -16.876 9.783 1.00 33.46 100 SER A O 1
ATOM 770 N N . GLN A 1 115 ? 61.469 -16.815 8.168 1.00 30.49 101 GLN A N 1
ATOM 771 C CA . GLN A 1 115 ? 61.007 -18.071 7.597 1.00 26.52 101 GLN A CA 1
ATOM 772 C C . GLN A 1 115 ? 61.614 -19.252 8.324 1.00 26.62 101 GLN A C 1
ATOM 773 O O . GLN A 1 115 ? 60.982 -20.308 8.429 1.00 26.88 101 GLN A O 1
ATOM 779 N N . HIS A 1 116 ? 62.826 -19.073 8.843 1.00 30.57 102 HIS A N 1
ATOM 780 C CA . HIS A 1 116 ? 63.439 -20.077 9.697 1.00 27.18 102 HIS A CA 1
ATOM 781 C C . HIS A 1 116 ? 62.513 -20.473 10.844 1.00 31.79 102 HIS A C 1
ATOM 782 O O . HIS A 1 116 ? 62.403 -21.663 11.175 1.00 28.34 102 HIS A O 1
ATOM 789 N N . ALA A 1 117 ? 61.825 -19.494 11.456 1.00 25.21 103 ALA A N 1
ATOM 790 C CA . ALA A 1 117 ? 60.923 -19.806 12.563 1.00 28.60 103 ALA A CA 1
ATOM 791 C C . ALA A 1 117 ? 59.750 -20.683 12.114 1.00 28.93 103 ALA A C 1
ATOM 792 O O . ALA A 1 117 ? 59.376 -21.638 12.813 1.00 24.94 103 ALA A O 1
ATOM 794 N N . ILE A 1 118 ? 59.147 -20.371 10.962 1.00 25.55 104 ILE A N 1
ATOM 795 C CA . ILE A 1 118 ? 58.042 -21.185 10.470 1.00 26.09 104 ILE A CA 1
ATOM 796 C C . ILE A 1 118 ? 58.518 -22.602 10.194 1.00 27.47 104 ILE A C 1
ATOM 797 O O . ILE A 1 118 ? 57.877 -23.584 10.595 1.00 26.83 104 ILE A O 1
ATOM 802 N N . ALA A 1 119 ? 59.649 -22.729 9.495 1.00 28.64 105 ALA A N 1
ATOM 803 C CA . ALA A 1 119 ? 60.163 -24.054 9.160 1.00 25.39 105 ALA A CA 1
ATOM 804 C C . ALA A 1 119 ? 60.444 -24.866 10.414 1.00 23.20 105 ALA A C 1
ATOM 805 O O . ALA A 1 119 ? 60.078 -26.044 10.488 1.00 23.20 105 ALA A O 1
ATOM 807 N N . ASP A 1 120 ? 61.066 -24.239 11.421 1.00 24.57 106 ASP A N 1
ATOM 808 C CA . ASP A 1 120 ? 61.370 -24.934 12.668 1.00 22.45 106 ASP A CA 1
ATOM 809 C C . ASP A 1 120 ? 60.110 -25.393 13.371 1.00 20.04 106 ASP A C 1
ATOM 810 O O . ASP A 1 120 ? 60.053 -26.518 13.870 1.00 21.36 106 ASP A O 1
ATOM 815 N N . HIS A 1 121 ? 59.096 -24.529 13.443 1.00 23.77 107 HIS A N 1
ATOM 816 C CA . HIS A 1 121 ? 57.879 -24.910 14.146 1.00 24.32 107 HIS A CA 1
ATOM 817 C C . HIS A 1 121 ? 57.158 -26.044 13.426 1.00 26.66 107 HIS A C 1
ATOM 818 O O . HIS A 1 121 ? 56.622 -26.955 14.074 1.00 27.94 107 HIS A O 1
ATOM 825 N N . THR A 1 122 ? 57.108 -25.980 12.093 1.00 20.64 108 THR A N 1
ATOM 826 C CA . THR A 1 122 ? 56.585 -27.083 11.303 1.00 22.86 108 THR A CA 1
ATOM 827 C C . THR A 1 122 ? 57.201 -28.412 11.737 1.00 26.82 108 THR A C 1
ATOM 828 O O . THR A 1 122 ? 56.487 -29.391 11.989 1.00 26.69 108 THR A O 1
ATOM 832 N N . LEU A 1 123 ? 58.535 -28.460 11.837 1.00 26.69 109 LEU A N 1
ATOM 833 C CA . LEU A 1 123 ? 59.205 -29.710 12.191 1.00 25.18 109 LEU A CA 1
ATOM 834 C C . LEU A 1 123 ? 58.917 -30.100 13.636 1.00 23.70 109 LEU A C 1
ATOM 835 O O . LEU A 1 123 ? 58.557 -31.250 13.911 1.00 27.73 109 LEU A O 1
ATOM 840 N N . ALA A 1 124 ? 59.050 -29.150 14.568 1.00 25.76 110 ALA A N 1
ATOM 841 C CA . ALA A 1 124 ? 58.632 -29.356 15.957 1.00 24.07 110 ALA A CA 1
ATOM 842 C C . ALA A 1 124 ? 57.265 -30.027 16.056 1.00 23.64 110 ALA A C 1
ATOM 843 O O . ALA A 1 124 ? 57.115 -31.083 16.678 1.00 24.20 110 ALA A O 1
ATOM 845 N N . ILE A 1 125 ? 56.256 -29.424 15.430 1.00 25.22 111 ILE A N 1
ATOM 846 C CA . ILE A 1 125 ? 54.880 -29.900 15.559 1.00 27.34 111 ILE A CA 1
ATOM 847 C C . ILE A 1 125 ? 54.729 -31.262 14.897 1.00 28.83 111 ILE A C 1
ATOM 848 O O . ILE A 1 125 ? 53.884 -32.080 15.300 1.00 29.35 111 ILE A O 1
ATOM 853 N N . MET A 1 126 ? 55.560 -31.523 13.887 1.00 28.34 112 MET A N 1
ATOM 854 C CA . MET A 1 126 ? 55.542 -32.785 13.165 1.00 27.84 112 MET A CA 1
ATOM 855 C C . MET A 1 126 ? 56.118 -33.899 14.016 1.00 24.15 112 MET A C 1
ATOM 856 O O . MET A 1 126 ? 55.514 -34.974 14.151 1.00 22.89 112 MET A O 1
ATOM 861 N N . LEU A 1 127 ? 57.279 -33.641 14.605 1.00 21.03 113 LEU A N 1
ATOM 862 C CA . LEU A 1 127 ? 57.946 -34.631 15.439 1.00 23.75 113 LEU A CA 1
ATOM 863 C C . LEU A 1 127 ? 57.213 -34.861 16.760 1.00 23.19 113 LEU A C 1
ATOM 864 O O . LEU A 1 127 ? 57.351 -35.929 17.355 1.00 28.39 113 LEU A O 1
ATOM 869 N N . ALA A 1 128 ? 56.462 -33.872 17.252 1.00 21.09 114 ALA A N 1
ATOM 870 C CA . ALA A 1 128 ? 55.611 -34.112 18.411 1.00 20.73 114 ALA A CA 1
ATOM 871 C C . ALA A 1 128 ? 54.483 -35.072 18.066 1.00 24.25 114 ALA A C 1
ATOM 872 O O . ALA A 1 128 ? 54.163 -35.970 18.849 1.00 26.09 114 ALA A O 1
ATOM 874 N N . LEU A 1 129 ? 53.874 -34.907 16.895 1.00 23.11 115 LEU A N 1
ATOM 875 C CA . LEU A 1 129 ? 52.843 -35.845 16.462 1.00 26.57 115 LEU A CA 1
ATOM 876 C C . LEU A 1 129 ? 53.413 -37.240 16.250 1.00 27.10 115 LEU A C 1
ATOM 877 O O . LEU A 1 129 ? 52.800 -38.239 16.645 1.00 24.71 115 LEU A O 1
ATOM 882 N N . ILE A 1 130 ? 54.585 -37.328 15.616 1.00 31.08 116 ILE A N 1
ATOM 883 C CA . ILE A 1 130 ? 55.075 -38.640 15.219 1.00 26.54 116 ILE A CA 1
ATOM 884 C C . ILE A 1 130 ? 55.644 -39.369 16.422 1.00 25.93 116 ILE A C 1
ATOM 885 O O . ILE A 1 130 ? 55.493 -40.585 16.562 1.00 27.52 116 ILE A O 1
ATOM 890 N N . ARG A 1 131 ? 56.278 -38.642 17.319 1.00 23.53 117 ARG A N 1
ATOM 891 C CA . ARG A 1 131 ? 56.785 -39.261 18.525 1.00 28.12 117 ARG A CA 1
ATOM 892 C C . ARG A 1 131 ? 55.748 -39.287 19.644 1.00 29.11 117 ARG A C 1
ATOM 893 O O . ARG A 1 131 ? 56.023 -39.873 20.694 1.00 31.38 117 ARG A O 1
ATOM 901 N N . ARG A 1 132 ? 54.569 -38.682 19.426 1.00 23.85 118 ARG A N 1
ATOM 902 C CA . ARG A 1 132 ? 53.412 -38.759 20.327 1.00 26.35 118 ARG A CA 1
ATOM 903 C C . ARG A 1 132 ? 53.729 -38.159 21.703 1.00 28.62 118 ARG A C 1
ATOM 904 O O . ARG A 1 132 ? 53.413 -38.719 22.762 1.00 25.82 118 ARG A O 1
ATOM 912 N N . LEU A 1 133 ? 54.331 -36.967 21.659 1.00 26.28 119 LEU A N 1
ATOM 913 C CA . LEU A 1 133 ? 54.665 -36.185 22.839 1.00 20.76 119 LEU A CA 1
ATOM 914 C C . LEU A 1 133 ? 53.432 -35.597 23.518 1.00 27.86 119 LEU A C 1
ATOM 915 O O . LEU A 1 133 ? 53.391 -35.490 24.750 1.00 27.96 119 LEU A O 1
ATOM 920 N N . HIS A 1 134 ? 52.418 -35.222 22.745 1.00 27.89 120 HIS A N 1
ATOM 921 C CA . HIS A 1 134 ? 51.196 -34.716 23.351 1.00 23.66 120 HIS A CA 1
ATOM 922 C C . HIS A 1 134 ? 50.575 -35.754 24.267 1.00 26.34 120 HIS A C 1
ATOM 923 O O . HIS A 1 134 ? 50.141 -35.428 25.374 1.00 28.31 120 HIS A O 1
ATOM 930 N N . ARG A 1 135 ? 50.545 -37.019 23.827 1.00 34.30 121 ARG A N 1
ATOM 931 C CA . ARG A 1 135 ? 49.997 -38.094 24.652 1.00 30.51 121 ARG A CA 1
ATOM 932 C C . ARG A 1 135 ? 50.898 -38.394 25.837 1.00 29.61 121 ARG A C 1
ATOM 933 O O . ARG A 1 135 ? 50.411 -38.584 26.952 1.00 30.06 121 ARG A O 1
ATOM 941 N N . ALA A 1 136 ? 52.211 -38.436 25.619 1.00 29.40 122 ALA A N 1
ATOM 942 C CA . ALA A 1 136 ? 53.123 -38.699 26.725 1.00 30.94 122 ALA A CA 1
ATOM 943 C C . ALA A 1 136 ? 53.046 -37.594 27.768 1.00 32.58 122 ALA A C 1
ATOM 944 O O . ALA A 1 136 ? 53.111 -37.867 28.977 1.00 32.01 122 ALA A O 1
ATOM 946 N N . HIS A 1 137 ? 52.904 -36.342 27.311 1.00 24.73 123 HIS A N 1
ATOM 947 C CA . HIS A 1 137 ? 52.778 -35.193 28.204 1.00 27.93 123 HIS A CA 1
ATOM 948 C C . HIS A 1 137 ? 51.708 -35.434 29.253 1.00 31.88 123 HIS A C 1
ATOM 949 O O . HIS A 1 137 ? 51.951 -35.285 30.460 1.00 33.47 123 HIS A O 1
ATOM 956 N N . ASP A 1 138 ? 50.515 -35.832 28.800 1.00 33.01 124 ASP A N 1
ATOM 957 C CA . ASP A 1 138 ? 49.386 -36.090 29.685 1.00 30.77 124 ASP A CA 1
ATOM 958 C C . ASP A 1 138 ? 49.535 -37.395 30.440 1.00 33.93 124 ASP A C 1
ATOM 959 O O . ASP A 1 138 ? 49.102 -37.494 31.591 1.00 36.04 124 ASP A O 1
ATOM 964 N N . LYS A 1 139 ? 50.131 -38.402 29.805 1.00 37.81 125 LYS A N 1
ATOM 965 C CA . LYS A 1 139 ? 50.393 -39.666 30.480 1.00 36.80 125 LYS A CA 1
ATOM 966 C C . LYS A 1 139 ? 51.271 -39.454 31.712 1.00 34.41 125 LYS A C 1
ATOM 967 O O . LYS A 1 139 ? 50.880 -39.811 32.833 1.00 33.49 125 LYS A O 1
ATOM 973 N N . VAL A 1 140 ? 52.451 -38.838 31.528 1.00 32.63 126 VAL A N 1
ATOM 974 C CA . VAL A 1 140 ? 53.417 -38.743 32.627 1.00 32.29 126 VAL A CA 1
ATOM 975 C C . VAL A 1 140 ? 52.863 -37.913 33.786 1.00 34.46 126 VAL A C 1
ATOM 976 O O . VAL A 1 140 ? 53.135 -38.217 34.955 1.00 29.75 126 VAL A O 1
ATOM 980 N N . ARG A 1 141 ? 52.059 -36.872 33.493 1.00 34.98 127 ARG A N 1
ATOM 981 C CA . ARG A 1 141 ? 51.546 -36.008 34.558 1.00 33.96 127 ARG A CA 1
ATOM 982 C C . ARG A 1 141 ? 50.718 -36.788 35.569 1.00 34.90 127 ARG A C 1
ATOM 983 O O . ARG A 1 141 ? 50.578 -36.360 36.720 1.00 35.85 127 ARG A O 1
ATOM 991 N N . LEU A 1 142 ? 50.145 -37.912 35.151 1.00 30.65 128 LEU A N 1
ATOM 992 C CA . LEU A 1 142 ? 49.432 -38.828 36.017 1.00 31.33 128 LEU A CA 1
ATOM 993 C C . LEU A 1 142 ? 50.354 -39.881 36.621 1.00 37.56 128 LEU A C 1
ATOM 994 O O . LEU A 1 142 ? 49.879 -40.758 37.356 1.00 34.79 128 LEU A O 1
ATOM 999 N N . GLY A 1 143 ? 51.650 -39.831 36.314 1.00 34.01 129 GLY A N 1
ATOM 1000 C CA . GLY A 1 143 ? 52.552 -40.894 36.690 1.00 34.61 129 GLY A CA 1
ATOM 1001 C C . GLY A 1 143 ? 52.498 -42.124 35.807 1.00 36.58 129 GLY A C 1
ATOM 1002 O O . GLY A 1 143 ? 53.050 -43.160 36.193 1.00 37.96 129 GLY A O 1
ATOM 1003 N N . ASP A 1 144 ? 51.853 -42.050 34.638 1.00 34.13 130 ASP A N 1
ATOM 1004 C CA . ASP A 1 144 ? 51.744 -43.182 33.710 1.00 32.71 130 ASP A CA 1
ATOM 1005 C C . ASP A 1 144 ? 52.906 -43.116 32.726 1.00 31.29 130 ASP A C 1
ATOM 1006 O O . ASP A 1 144 ? 52.850 -42.413 31.718 1.00 29.43 130 ASP A O 1
ATOM 1011 N N . PHE A 1 145 ? 53.960 -43.868 33.029 1.00 37.24 131 PHE A N 1
ATOM 1012 C CA . PHE A 1 145 ? 55.160 -43.961 32.218 1.00 36.19 131 PHE A CA 1
ATOM 1013 C C . PHE A 1 145 ? 55.164 -45.210 31.351 1.00 35.91 131 PHE A C 1
ATOM 1014 O O . PHE A 1 145 ? 56.202 -45.576 30.785 1.00 37.61 131 PHE A O 1
ATOM 1022 N N . ASP A 1 146 ? 54.013 -45.850 31.229 1.00 32.01 132 ASP A N 1
ATOM 1023 C CA . ASP A 1 146 ? 53.827 -46.973 30.329 1.00 39.31 132 ASP A CA 1
ATOM 1024 C C . ASP A 1 146 ? 53.830 -46.477 28.885 1.00 43.24 132 ASP A C 1
ATOM 1025 O O . ASP A 1 146 ? 53.049 -45.592 28.523 1.00 40.62 132 ASP A O 1
ATOM 1030 N N . LEU A 1 147 ? 54.703 -47.052 28.060 1.00 41.56 133 LEU A N 1
ATOM 1031 C CA . LEU A 1 147 ? 54.938 -46.545 26.711 1.00 40.28 133 LEU A CA 1
ATOM 1032 C C . LEU A 1 147 ? 53.899 -46.997 25.685 1.00 36.57 133 LEU A C 1
ATOM 1033 O O . LEU A 1 147 ? 54.027 -46.649 24.508 1.00 38.16 133 LEU A O 1
ATOM 1038 N N . ASP A 1 148 ? 52.881 -47.755 26.070 1.00 36.26 134 ASP A N 1
ATOM 1039 C CA . ASP A 1 148 ? 51.895 -48.156 25.079 1.00 44.08 134 ASP A CA 1
ATOM 1040 C C . ASP A 1 148 ? 51.132 -46.928 24.590 1.00 37.84 134 ASP A C 1
ATOM 1041 O O . ASP A 1 148 ? 50.829 -46.020 25.369 1.00 37.95 134 ASP A O 1
ATOM 1046 N N . GLY A 1 149 ? 50.849 -46.894 23.281 1.00 42.21 135 GLY A N 1
ATOM 1047 C CA . GLY A 1 149 ? 50.235 -45.745 22.638 1.00 39.28 135 GLY A CA 1
ATOM 1048 C C . GLY A 1 149 ? 51.188 -44.632 22.249 1.00 37.39 135 GLY A C 1
ATOM 1049 O O . GLY A 1 149 ? 50.731 -43.595 21.748 1.00 29.94 135 GLY A O 1
ATOM 1050 N N . LEU A 1 150 ? 52.500 -44.826 22.434 1.00 35.81 136 LEU A N 1
ATOM 1051 C CA . LEU A 1 150 ? 53.490 -43.778 22.234 1.00 31.80 136 LEU A CA 1
ATOM 1052 C C . LEU A 1 150 ? 54.478 -44.121 21.125 1.00 38.27 136 LEU A C 1
ATOM 1053 O O . LEU A 1 150 ? 55.423 -43.351 20.873 1.00 31.45 136 LEU A O 1
ATOM 1058 N N . MET A 1 151 ? 54.273 -45.242 20.437 1.00 34.20 137 MET A N 1
ATOM 1059 C CA . MET A 1 151 ? 55.166 -45.635 19.360 1.00 34.41 137 MET A CA 1
ATOM 1060 C C . MET A 1 151 ? 54.925 -44.816 18.096 1.00 36.01 137 MET A C 1
ATOM 1061 O O . MET A 1 151 ? 53.791 -44.702 17.623 1.00 34.11 137 MET A O 1
ATOM 1066 N N . GLY A 1 152 ? 56.010 -44.267 17.544 1.00 37.55 138 GLY A N 1
ATOM 1067 C CA . GLY A 1 152 ? 56.007 -43.659 16.228 1.00 31.97 138 GLY A CA 1
ATOM 1068 C C . GLY A 1 152 ? 56.784 -44.455 15.191 1.00 29.23 138 GLY A C 1
ATOM 1069 O O . GLY A 1 152 ? 56.731 -45.682 15.188 1.00 28.53 138 GLY A O 1
ATOM 1070 N N . PHE A 1 153 ? 57.492 -43.760 14.300 1.00 30.55 139 PHE A N 1
ATOM 1071 C CA . PHE A 1 153 ? 58.283 -44.366 13.238 1.00 29.63 139 PHE A CA 1
ATOM 1072 C C . PHE A 1 153 ? 59.471 -43.465 12.928 1.00 27.04 139 PHE A C 1
ATOM 1073 O O . PHE A 1 153 ? 59.458 -42.266 13.216 1.00 26.50 139 PHE A O 1
ATOM 1081 N N . ASP A 1 154 ? 60.493 -44.048 12.306 1.00 28.36 140 ASP A N 1
ATOM 1082 C CA . ASP A 1 154 ? 61.663 -43.270 11.920 1.00 29.25 140 ASP A CA 1
ATOM 1083 C C . ASP A 1 154 ? 61.353 -42.397 10.719 1.00 28.65 140 ASP A C 1
ATOM 1084 O O . ASP A 1 154 ? 60.730 -42.841 9.751 1.00 26.09 140 ASP A O 1
ATOM 1089 N N . LEU A 1 155 ? 61.796 -41.142 10.781 1.00 28.26 141 LEU A N 1
ATOM 1090 C CA . LEU A 1 155 ? 61.618 -40.301 9.611 1.00 27.52 141 LEU A CA 1
ATOM 1091 C C . LEU A 1 155 ? 62.466 -40.824 8.467 1.00 34.49 141 LEU A C 1
ATOM 1092 O O . LEU A 1 155 ? 62.123 -40.604 7.297 1.00 39.14 141 LEU A O 1
ATOM 1097 N N . ASN A 1 156 ? 63.525 -41.570 8.799 1.00 34.50 142 ASN A N 1
ATOM 1098 C CA . ASN A 1 156 ? 64.452 -42.176 7.843 1.00 34.09 142 ASN A CA 1
ATOM 1099 C C . ASN A 1 156 ? 63.739 -43.044 6.810 1.00 33.68 142 ASN A C 1
ATOM 1100 O O . ASN A 1 156 ? 63.060 -44.016 7.163 1.00 32.66 142 ASN A O 1
ATOM 1105 N N . GLY A 1 157 ? 63.926 -42.706 5.526 1.00 30.70 143 GLY A N 1
ATOM 1106 C CA . GLY A 1 157 ? 63.388 -43.473 4.421 1.00 27.56 143 GLY A CA 1
ATOM 1107 C C . GLY A 1 157 ? 61.951 -43.161 4.070 1.00 30.26 143 GLY A C 1
ATOM 1108 O O . GLY A 1 157 ? 61.498 -43.510 2.977 1.00 36.17 143 GLY A O 1
ATOM 1109 N N . LYS A 1 158 ? 61.222 -42.519 4.964 1.00 30.99 144 LYS A N 1
ATOM 1110 C CA . LYS A 1 158 ? 59.879 -42.085 4.650 1.00 30.53 144 LYS A CA 1
ATOM 1111 C C . LYS A 1 158 ? 59.880 -41.026 3.545 1.00 29.28 144 LYS A C 1
ATOM 1112 O O . LYS A 1 158 ? 60.817 -40.233 3.394 1.00 33.59 144 LYS A O 1
ATOM 1118 N N . VAL A 1 159 ? 58.813 -41.027 2.767 1.00 22.45 145 VAL A N 1
ATOM 1119 C CA . VAL A 1 159 ? 58.624 -40.048 1.705 1.00 32.20 145 VAL A CA 1
ATOM 1120 C C . VAL A 1 159 ? 57.864 -38.844 2.264 1.00 31.76 145 VAL A C 1
ATOM 1121 O O . VAL A 1 159 ? 56.757 -38.972 2.811 1.00 25.60 145 VAL A O 1
ATOM 1125 N N . ALA A 1 160 ? 58.471 -37.673 2.141 1.00 26.27 146 ALA A N 1
ATOM 1126 C CA . ALA A 1 160 ? 57.907 -36.447 2.661 1.00 25.78 146 ALA A CA 1
ATOM 1127 C C . ALA A 1 160 ? 57.607 -35.526 1.495 1.00 27.56 146 ALA A C 1
ATOM 1128 O O . ALA A 1 160 ? 58.496 -35.244 0.691 1.00 30.43 146 ALA A O 1
ATOM 1130 N N . GLY A 1 161 ? 56.354 -35.073 1.406 1.00 29.91 147 GLY A N 1
ATOM 1131 C CA . GLY A 1 161 ? 55.914 -34.180 0.352 1.00 32.38 147 GLY A CA 1
ATOM 1132 C C . GLY A 1 161 ? 55.639 -32.750 0.787 1.00 32.31 147 GLY A C 1
ATOM 1133 O O . GLY A 1 161 ? 54.711 -32.485 1.554 1.00 36.16 147 GLY A O 1
ATOM 1134 N N . VAL A 1 162 ? 56.440 -31.818 0.284 1.00 31.67 148 VAL A N 1
ATOM 1135 C CA . VAL A 1 162 ? 56.310 -30.398 0.579 1.00 30.19 148 VAL A CA 1
ATOM 1136 C C . VAL A 1 162 ? 55.581 -29.734 -0.580 1.00 31.87 148 VAL A C 1
ATOM 1137 O O . VAL A 1 162 ? 56.011 -29.840 -1.733 1.00 29.97 148 VAL A O 1
ATOM 1141 N N . ILE A 1 163 ? 54.489 -29.043 -0.272 1.00 35.66 149 ILE A N 1
ATOM 1142 C CA . ILE A 1 163 ? 53.682 -28.317 -1.245 1.00 31.20 149 ILE A CA 1
ATOM 1143 C C . ILE A 1 163 ? 53.960 -26.838 -1.061 1.00 29.31 149 ILE A C 1
ATOM 1144 O O . ILE A 1 163 ? 53.645 -26.269 -0.011 1.00 30.94 149 ILE A O 1
ATOM 1149 N N . GLY A 1 164 ? 54.535 -26.205 -2.076 1.00 34.72 150 GLY A N 1
ATOM 1150 C CA . GLY A 1 164 ? 54.887 -24.792 -1.981 1.00 31.56 150 GLY A CA 1
ATOM 1151 C C . GLY A 1 164 ? 56.339 -24.641 -1.608 1.00 27.19 150 GLY A C 1
ATOM 1152 O O . GLY A 1 164 ? 56.753 -25.154 -0.560 1.00 33.78 150 GLY A O 1
ATOM 1153 N N . LEU A 1 165 ? 57.126 -23.968 -2.445 1.00 24.39 151 LEU A N 1
ATOM 1154 C CA . LEU A 1 165 ? 58.586 -24.033 -2.354 1.00 26.22 151 LEU A CA 1
ATOM 1155 C C . LEU A 1 165 ? 59.210 -22.644 -2.344 1.00 32.90 151 LEU A C 1
ATOM 1156 O O . LEU A 1 165 ? 60.279 -22.415 -2.923 1.00 32.23 151 LEU A O 1
ATOM 1161 N N . GLY A 1 166 ? 58.551 -21.692 -1.680 1.00 31.83 152 GLY A N 1
ATOM 1162 C CA . GLY A 1 166 ? 59.203 -20.468 -1.275 1.00 25.97 152 GLY A CA 1
ATOM 1163 C C . GLY A 1 166 ? 60.255 -20.775 -0.226 1.00 30.46 152 GLY A C 1
ATOM 1164 O O . GLY A 1 166 ? 60.584 -21.949 -0.009 1.00 29.68 152 GLY A O 1
ATOM 1165 N N . LYS A 1 167 ? 60.789 -19.744 0.440 1.00 29.06 153 LYS A N 1
ATOM 1166 C CA . LYS A 1 167 ? 61.819 -19.986 1.444 1.00 32.45 153 LYS A CA 1
ATOM 1167 C C . LYS A 1 167 ? 61.316 -20.929 2.544 1.00 32.91 153 LYS A C 1
ATOM 1168 O O . LYS A 1 167 ? 62.009 -21.884 2.906 1.00 31.94 153 LYS A O 1
ATOM 1174 N N . ILE A 1 168 ? 60.096 -20.708 3.051 1.00 34.46 154 ILE A N 1
ATOM 1175 C CA . ILE A 1 168 ? 59.517 -21.602 4.059 1.00 34.47 154 ILE A CA 1
ATOM 1176 C C . ILE A 1 168 ? 59.529 -23.051 3.573 1.00 32.27 154 ILE A C 1
ATOM 1177 O O . ILE A 1 168 ? 60.045 -23.949 4.253 1.00 30.62 154 ILE A O 1
ATOM 1182 N N . GLY A 1 169 ? 58.933 -23.304 2.402 1.00 28.82 155 GLY A N 1
ATOM 1183 C CA . GLY A 1 169 ? 58.889 -24.658 1.880 1.00 27.20 155 GLY A CA 1
ATOM 1184 C C . GLY A 1 169 ? 60.274 -25.239 1.636 1.00 34.48 155 GLY A C 1
ATOM 1185 O O . GLY A 1 169 ? 60.520 -26.415 1.934 1.00 28.95 155 GLY A O 1
ATOM 1186 N N . ARG A 1 170 ? 61.194 -24.427 1.085 1.00 29.26 156 ARG A N 1
ATOM 1187 C CA . ARG A 1 170 ? 62.576 -24.877 0.910 1.00 30.67 156 ARG A CA 1
ATOM 1188 C C . ARG A 1 170 ? 63.215 -25.186 2.257 1.00 30.83 156 ARG A C 1
ATOM 1189 O O . ARG A 1 170 ? 63.844 -26.240 2.425 1.00 29.61 156 ARG A O 1
ATOM 1197 N N . LEU A 1 171 ? 63.028 -24.299 3.246 1.00 30.45 157 LEU A N 1
ATOM 1198 C CA . LEU A 1 171 ? 63.651 -24.498 4.554 1.00 31.06 157 LEU A CA 1
ATOM 1199 C C . LEU A 1 171 ? 63.094 -25.720 5.267 1.00 29.39 157 LEU A C 1
ATOM 1200 O O . LEU A 1 171 ? 63.791 -26.324 6.087 1.00 29.60 157 LEU A O 1
ATOM 1205 N N . VAL A 1 172 ? 61.850 -26.098 4.975 1.00 28.47 158 VAL A N 1
ATOM 1206 C CA . VAL A 1 172 ? 61.303 -27.308 5.577 1.00 29.95 158 VAL A CA 1
ATOM 1207 C C . VAL A 1 172 ? 61.902 -28.542 4.911 1.00 27.89 158 VAL A C 1
ATOM 1208 O O . VAL A 1 172 ? 62.266 -29.508 5.585 1.00 31.43 158 VAL A O 1
ATOM 1212 N N . ALA A 1 173 ? 62.046 -28.519 3.586 1.00 33.95 159 ALA A N 1
ATOM 1213 C CA . ALA A 1 173 ? 62.712 -29.622 2.891 1.00 29.48 159 ALA A CA 1
ATOM 1214 C C . ALA A 1 173 ? 64.150 -29.791 3.369 1.00 32.33 159 ALA A C 1
ATOM 1215 O O . ALA A 1 173 ? 64.603 -30.922 3.599 1.00 28.78 159 ALA A O 1
ATOM 1217 N N . THR A 1 174 ? 64.876 -28.673 3.538 1.00 34.18 160 THR A N 1
ATOM 1218 C CA . THR A 1 174 ? 66.236 -28.729 4.069 1.00 29.62 160 THR A CA 1
ATOM 1219 C C . THR A 1 174 ? 66.287 -29.490 5.388 1.00 30.36 160 THR A C 1
ATOM 1220 O O . THR A 1 174 ? 67.200 -30.293 5.610 1.00 33.26 160 THR A O 1
ATOM 1224 N N . ARG A 1 175 ? 65.310 -29.255 6.275 1.00 28.92 161 ARG A N 1
ATOM 1225 C CA . ARG A 1 175 ? 65.248 -30.004 7.527 1.00 25.63 161 ARG A CA 1
ATOM 1226 C C . ARG A 1 175 ? 64.902 -31.463 7.273 1.00 27.15 161 ARG A C 1
ATOM 1227 O O . ARG A 1 175 ? 65.553 -32.369 7.802 1.00 30.15 161 ARG A O 1
ATOM 1235 N N . LEU A 1 176 ? 63.865 -31.713 6.482 1.00 31.19 162 LEU A N 1
ATOM 1236 C CA . LEU A 1 176 ? 63.368 -33.075 6.356 1.00 28.12 162 LEU A CA 1
ATOM 1237 C C . LEU A 1 176 ? 64.429 -33.997 5.779 1.00 32.16 162 LEU A C 1
ATOM 1238 O O . LEU A 1 176 ? 64.534 -35.154 6.208 1.00 31.72 162 LEU A O 1
ATOM 1243 N N . LYS A 1 177 ? 65.253 -33.490 4.846 1.00 33.56 163 LYS A N 1
ATOM 1244 C CA . LYS A 1 177 ? 66.338 -34.278 4.271 1.00 25.19 163 LYS A CA 1
ATOM 1245 C C . LYS A 1 177 ? 67.379 -34.693 5.298 1.00 24.00 163 LYS A C 1
ATOM 1246 O O . LYS A 1 177 ? 68.085 -35.678 5.064 1.00 24.37 163 LYS A O 1
ATOM 1252 N N . ALA A 1 178 ? 67.515 -33.969 6.415 1.00 23.27 164 ALA A N 1
ATOM 1253 C CA . ALA A 1 178 ? 68.483 -34.369 7.435 1.00 25.28 164 ALA A CA 1
ATOM 1254 C C . ALA A 1 178 ? 67.952 -35.442 8.380 1.00 23.70 164 ALA A C 1
ATOM 1255 O O . ALA A 1 178 ? 68.710 -35.954 9.205 1.00 31.61 164 ALA A O 1
ATOM 1257 N N . PHE A 1 179 ? 66.689 -35.805 8.284 1.00 23.90 165 PHE A N 1
ATOM 1258 C CA . PHE A 1 179 ? 66.151 -36.895 9.081 1.00 29.06 165 PHE A CA 1
ATOM 1259 C C . PHE A 1 179 ? 66.151 -38.218 8.317 1.00 28.68 165 PHE A C 1
ATOM 1260 O O . PHE A 1 179 ? 65.559 -39.199 8.793 1.00 26.08 165 PHE A O 1
ATOM 1268 N N . GLY A 1 180 ? 66.805 -38.259 7.156 1.00 22.98 166 GLY A N 1
ATOM 1269 C CA . GLY A 1 180 ? 66.765 -39.413 6.285 1.00 26.19 166 GLY A CA 1
ATOM 1270 C C . GLY A 1 180 ? 65.559 -39.491 5.372 1.00 33.09 166 GLY A C 1
ATOM 1271 O O . GLY A 1 180 ? 65.273 -40.569 4.838 1.00 39.67 166 GLY A O 1
ATOM 1272 N N . CYS A 1 181 ? 64.847 -38.391 5.167 1.00 28.39 167 CYS A N 1
ATOM 1273 C CA . CYS A 1 181 ? 63.602 -38.395 4.417 1.00 33.82 167 CYS A CA 1
ATOM 1274 C C . CYS A 1 181 ? 63.841 -38.277 2.917 1.00 33.82 167 CYS A C 1
ATOM 1275 O O . CYS A 1 181 ? 64.769 -37.597 2.468 1.00 33.86 167 CYS A O 1
ATOM 1278 N N . LYS A 1 182 ? 62.982 -38.940 2.143 1.00 30.08 168 LYS A N 1
ATOM 1279 C CA . LYS A 1 182 ? 62.920 -38.722 0.701 1.00 32.68 168 LYS A CA 1
ATOM 1280 C C . LYS A 1 182 ? 61.953 -37.569 0.455 1.00 35.64 168 LYS A C 1
ATOM 1281 O O . LYS A 1 182 ? 60.744 -37.700 0.683 1.00 33.52 168 LYS A O 1
ATOM 1287 N N . VAL A 1 183 ? 62.480 -36.439 -0.005 1.00 37.38 169 VAL A N 1
ATOM 1288 C CA . VAL A 1 183 ? 61.719 -35.202 -0.046 1.00 29.88 169 VAL A CA 1
ATOM 1289 C C . VAL A 1 183 ? 61.257 -34.957 -1.475 1.00 34.22 169 VAL A C 1
ATOM 1290 O O . VAL A 1 183 ? 62.054 -34.667 -2.376 1.00 34.50 169 VAL A O 1
ATOM 1294 N N . LEU A 1 184 ? 59.954 -35.121 -1.668 1.00 35.80 170 LEU A N 1
ATOM 1295 C CA . LEU A 1 184 ? 59.210 -34.725 -2.848 1.00 30.75 170 LEU A CA 1
ATOM 1296 C C . LEU A 1 184 ? 58.651 -33.329 -2.610 1.00 33.90 170 LEU A C 1
ATOM 1297 O O . LEU A 1 184 ? 58.423 -32.919 -1.468 1.00 30.73 170 LEU A O 1
ATOM 1302 N N . GLY A 1 185 ? 58.434 -32.602 -3.696 1.00 33.84 171 GLY A N 1
ATOM 1303 C CA . GLY A 1 185 ? 57.877 -31.262 -3.617 1.00 30.79 171 GLY A CA 1
ATOM 1304 C C . GLY A 1 185 ? 57.047 -30.941 -4.841 1.00 35.96 171 GLY A C 1
ATOM 1305 O O . GLY A 1 185 ? 57.320 -31.427 -5.940 1.00 32.27 171 GLY A O 1
ATOM 1306 N N . TYR A 1 186 ? 56.016 -30.129 -4.655 1.00 31.64 172 TYR A N 1
ATOM 1307 C CA . TYR A 1 186 ? 55.272 -29.620 -5.794 1.00 36.04 172 TYR A CA 1
ATOM 1308 C C . TYR A 1 186 ? 55.211 -28.103 -5.745 1.00 34.37 172 TYR A C 1
ATOM 1309 O O . TYR A 1 186 ? 55.017 -27.514 -4.680 1.00 37.19 172 TYR A O 1
ATOM 1318 N N . ASP A 1 187 ? 55.369 -27.482 -6.910 1.00 34.32 173 ASP A N 1
ATOM 1319 C CA . ASP A 1 187 ? 55.220 -26.044 -7.068 1.00 42.59 173 ASP A CA 1
ATOM 1320 C C . ASP A 1 187 ? 55.353 -25.673 -8.539 1.00 46.28 173 ASP A C 1
ATOM 1321 O O . ASP A 1 187 ? 56.455 -25.733 -9.102 1.00 50.31 173 ASP A O 1
ATOM 1326 N N . PRO A 1 188 ? 54.264 -25.240 -9.179 1.00 47.89 174 PRO A N 1
ATOM 1327 C CA . PRO A 1 188 ? 54.337 -24.919 -10.613 1.00 52.34 174 PRO A CA 1
ATOM 1328 C C . PRO A 1 188 ? 55.353 -23.843 -10.927 1.00 57.90 174 PRO A C 1
ATOM 1329 O O . PRO A 1 188 ? 55.786 -23.732 -12.080 1.00 65.25 174 PRO A O 1
ATOM 1333 N N . TYR A 1 189 ? 55.736 -23.037 -9.945 1.00 53.88 175 TYR A N 1
ATOM 1334 C CA . TYR A 1 189 ? 56.753 -22.011 -10.118 1.00 54.09 175 TYR A CA 1
ATOM 1335 C C . TYR A 1 189 ? 57.966 -22.411 -9.295 1.00 55.22 175 TYR A C 1
ATOM 1336 O O . TYR A 1 189 ? 57.860 -22.610 -8.079 1.00 61.54 175 TYR A O 1
ATOM 1345 N N . ILE A 1 190 ? 59.103 -22.535 -9.967 1.00 61.54 176 ILE A N 1
ATOM 1346 C CA . ILE A 1 190 ? 60.412 -22.895 -9.414 1.00 60.75 176 ILE A CA 1
ATOM 1347 C C . ILE A 1 190 ? 60.486 -24.342 -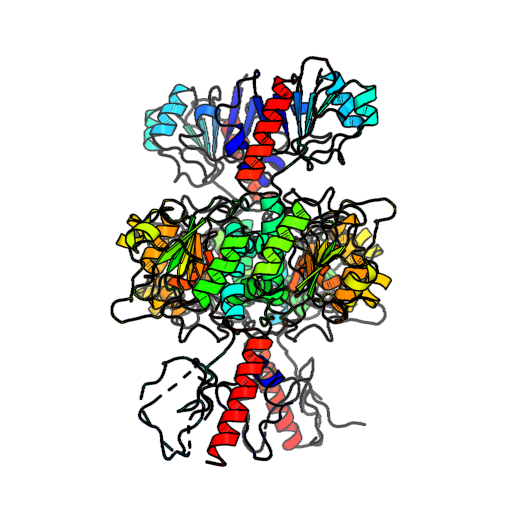8.923 1.00 52.35 176 ILE A C 1
ATOM 1348 O O . ILE A 1 190 ? 59.504 -24.957 -8.478 1.00 40.94 176 ILE A O 1
ATOM 1353 N N . GLN A 1 191 ? 61.684 -24.895 -9.077 1.00 46.59 177 GLN A N 1
ATOM 1354 C CA . GLN A 1 191 ? 61.966 -26.305 -8.865 1.00 43.18 177 GLN A CA 1
ATOM 1355 C C . GLN A 1 191 ? 63.330 -26.309 -8.204 1.00 48.94 177 GLN A C 1
ATOM 1356 O O . GLN A 1 191 ? 64.366 -26.302 -8.885 1.00 48.55 177 GLN A O 1
ATOM 1362 N N . PRO A 1 192 ? 63.372 -26.250 -6.873 1.00 48.89 178 PRO A N 1
ATOM 1363 C CA . PRO A 1 192 ? 64.659 -26.141 -6.184 1.00 45.85 178 PRO A CA 1
ATOM 1364 C C . PRO A 1 192 ? 65.433 -27.438 -6.300 1.00 40.66 178 PRO A C 1
ATOM 1365 O O . PRO A 1 192 ? 64.875 -28.504 -6.569 1.00 39.21 178 PRO A O 1
ATOM 1369 N N . GLU A 1 193 ? 66.744 -27.332 -6.102 1.00 44.43 179 GLU A N 1
ATOM 1370 C CA . GLU A 1 193 ? 67.575 -28.527 -6.145 1.00 50.25 179 GLU A CA 1
ATOM 1371 C C . GLU A 1 193 ? 67.440 -29.374 -4.876 1.00 44.84 179 GLU A C 1
ATOM 1372 O O . GLU A 1 193 ? 67.735 -30.574 -4.916 1.00 44.61 179 GLU A O 1
ATOM 1378 N N . ILE A 1 194 ? 66.948 -28.804 -3.769 1.00 39.25 180 ILE A N 1
ATOM 1379 C CA . ILE A 1 194 ? 66.823 -29.559 -2.520 1.00 42.56 180 ILE A CA 1
ATOM 1380 C C . ILE A 1 194 ? 65.750 -30.634 -2.599 1.00 43.27 180 ILE A C 1
ATOM 1381 O O . ILE A 1 194 ? 65.627 -31.455 -1.686 1.00 45.63 180 ILE A O 1
ATOM 1386 N N . VAL A 1 195 ? 65.003 -30.687 -3.693 1.00 47.08 181 VAL A N 1
ATOM 1387 C CA . VAL A 1 195 ? 63.757 -31.435 -3.756 1.00 45.08 181 VAL A CA 1
ATOM 1388 C C . VAL A 1 195 ? 63.680 -32.228 -5.051 1.00 43.13 181 VAL A C 1
ATOM 1389 O O . VAL A 1 195 ? 64.189 -31.806 -6.091 1.00 41.87 181 VAL A O 1
ATOM 1393 N N . GLU A 1 196 ? 63.063 -33.404 -4.974 1.00 46.19 182 GLU A N 1
ATOM 1394 C CA . GLU A 1 196 ? 62.612 -34.097 -6.177 1.00 41.60 182 GLU A CA 1
ATOM 1395 C C . GLU A 1 196 ? 61.271 -33.482 -6.592 1.00 43.41 182 GLU A C 1
ATOM 1396 O O . GLU A 1 196 ? 60.224 -33.754 -5.992 1.00 33.89 182 GLU A O 1
ATOM 1402 N N . ASN A 1 197 ? 61.310 -32.607 -7.597 1.00 46.01 183 ASN A N 1
ATOM 1403 C CA . ASN A 1 197 ? 60.094 -31.994 -8.113 1.00 32.86 183 ASN A CA 1
ATOM 1404 C C . ASN A 1 197 ? 59.240 -33.031 -8.830 1.00 33.13 183 ASN A C 1
ATOM 1405 O O . ASN A 1 197 ? 59.719 -33.726 -9.729 1.00 35.69 183 ASN A O 1
ATOM 1410 N N . VAL A 1 198 ? 57.975 -33.136 -8.415 1.00 32.76 184 VAL A N 1
ATOM 1411 C CA . VAL A 1 198 ? 57.006 -34.095 -8.925 1.00 31.01 184 VAL A CA 1
ATOM 1412 C C . VAL A 1 198 ? 55.695 -33.361 -9.166 1.00 33.22 184 VAL A C 1
ATOM 1413 O O . VAL A 1 198 ? 55.549 -32.185 -8.841 1.00 38.82 184 VAL A O 1
ATOM 1417 N N . ASP A 1 199 ? 54.730 -34.078 -9.732 1.00 42.10 185 ASP A N 1
ATOM 1418 C CA . ASP A 1 199 ? 53.370 -33.582 -9.862 1.00 43.03 185 ASP A CA 1
ATOM 1419 C C . ASP A 1 199 ? 52.634 -33.701 -8.530 1.00 42.88 185 ASP A C 1
ATOM 1420 O O . ASP A 1 199 ? 52.930 -34.579 -7.707 1.00 40.31 185 ASP A O 1
ATOM 1425 N N . LEU A 1 200 ? 51.655 -32.809 -8.333 1.00 40.92 186 LEU A N 1
ATOM 1426 C CA . LEU A 1 200 ? 50.858 -32.820 -7.109 1.00 41.88 186 LEU A CA 1
ATOM 1427 C C . LEU A 1 200 ? 50.274 -34.202 -6.819 1.00 41.93 186 LEU A C 1
ATOM 1428 O O . LEU A 1 200 ? 50.334 -34.675 -5.679 1.00 44.16 186 LEU A O 1
ATOM 1433 N N . ASP A 1 201 ? 49.711 -34.874 -7.831 1.00 40.54 187 ASP A N 1
ATOM 1434 C CA . ASP A 1 201 ? 49.109 -36.179 -7.566 1.00 41.20 187 ASP A CA 1
ATOM 1435 C C . ASP A 1 201 ? 50.142 -37.194 -7.105 1.00 35.51 187 ASP A C 1
ATOM 1436 O O . ASP A 1 201 ? 49.821 -38.096 -6.324 1.00 35.81 187 ASP A O 1
ATOM 1441 N N . THR A 1 202 ? 51.378 -37.086 -7.585 1.00 39.11 188 THR A N 1
ATOM 1442 C CA . THR A 1 202 ? 52.400 -38.011 -7.114 1.00 41.77 188 THR A CA 1
ATOM 1443 C C . THR A 1 202 ? 52.745 -37.724 -5.664 1.00 36.54 188 THR A C 1
ATOM 1444 O O . THR A 1 202 ? 52.930 -38.651 -4.867 1.00 34.48 188 THR A O 1
ATOM 1448 N N . LEU A 1 203 ? 52.815 -36.441 -5.305 1.00 36.32 189 LEU A N 1
ATOM 1449 C CA . LEU A 1 203 ? 53.002 -36.061 -3.909 1.00 35.37 189 LEU A CA 1
ATOM 1450 C C . LEU A 1 203 ? 51.861 -36.595 -3.044 1.00 39.78 189 LEU A C 1
ATOM 1451 O O . LEU A 1 203 ? 52.092 -37.189 -1.979 1.00 36.96 189 LEU A O 1
ATOM 1456 N N . ILE A 1 204 ? 50.618 -36.406 -3.501 1.00 34.03 190 ILE A N 1
ATOM 1457 C CA . ILE A 1 204 ? 49.463 -36.772 -2.693 1.00 34.49 190 ILE A CA 1
ATOM 1458 C C . ILE A 1 204 ? 49.450 -38.270 -2.441 1.00 36.96 190 ILE A C 1
ATOM 1459 O O . ILE A 1 204 ? 49.243 -38.728 -1.309 1.00 40.15 190 ILE A O 1
ATOM 1464 N N . THR A 1 205 ? 49.723 -39.056 -3.478 1.00 43.00 191 THR A N 1
ATOM 1465 C CA . THR A 1 205 ? 49.544 -40.502 -3.412 1.00 43.45 191 THR A CA 1
ATOM 1466 C C . THR A 1 205 ? 50.729 -41.227 -2.795 1.00 35.73 191 THR A C 1
ATOM 1467 O O . THR A 1 205 ? 50.535 -42.277 -2.171 1.00 36.45 191 THR A O 1
ATOM 1471 N N . GLN A 1 206 ? 51.948 -40.700 -2.947 1.00 37.22 192 GLN A N 1
ATOM 1472 C CA . GLN A 1 206 ? 53.130 -41.419 -2.482 1.00 41.40 192 GLN A CA 1
ATOM 1473 C C . GLN A 1 206 ? 53.615 -41.005 -1.090 1.00 39.12 192 GLN A C 1
ATOM 1474 O O . GLN A 1 206 ? 54.288 -41.807 -0.436 1.00 42.40 192 GLN A O 1
ATOM 1480 N N . ALA A 1 207 ? 53.273 -39.812 -0.599 1.00 37.68 193 ALA A N 1
ATOM 1481 C CA . ALA A 1 207 ? 53.918 -39.271 0.597 1.00 31.30 193 ALA A CA 1
ATOM 1482 C C . ALA A 1 207 ? 53.418 -39.913 1.892 1.00 27.31 193 ALA A C 1
ATOM 1483 O O . ALA A 1 207 ? 52.214 -40.064 2.111 1.00 26.92 193 ALA A O 1
ATOM 1485 N N . ASP A 1 208 ? 54.360 -40.273 2.759 1.00 26.60 194 ASP A N 1
ATOM 1486 C CA . ASP A 1 208 ? 54.027 -40.651 4.127 1.00 29.67 194 ASP A CA 1
ATOM 1487 C C . ASP A 1 208 ? 53.687 -39.434 4.982 1.00 26.44 194 ASP A C 1
ATOM 1488 O O . ASP A 1 208 ? 52.758 -39.484 5.786 1.00 26.69 194 ASP A O 1
ATOM 1493 N N . ILE A 1 209 ? 54.446 -38.349 4.814 1.00 26.70 195 ILE A N 1
ATOM 1494 C CA . ILE A 1 209 ? 54.300 -37.087 5.529 1.00 22.89 195 ILE A CA 1
ATOM 1495 C C . ILE A 1 209 ? 54.080 -35.997 4.489 1.00 26.33 195 ILE A C 1
ATOM 1496 O O . ILE A 1 209 ? 54.854 -35.902 3.530 1.00 28.41 195 ILE A O 1
ATOM 1501 N N . ILE A 1 210 ? 53.041 -35.172 4.674 1.00 24.98 196 ILE A N 1
ATOM 1502 C CA . ILE A 1 210 ? 52.778 -34.020 3.808 1.00 22.49 196 ILE A CA 1
ATOM 1503 C C . ILE A 1 210 ? 52.772 -32.757 4.649 1.00 28.07 196 ILE A C 1
ATOM 1504 O O . ILE A 1 210 ? 52.105 -32.707 5.690 1.00 27.88 196 ILE A O 1
ATOM 1509 N N . SER A 1 211 ? 53.458 -31.720 4.163 1.00 27.94 197 SER A N 1
ATOM 1510 C CA . SER A 1 211 ? 53.500 -30.416 4.811 1.00 28.70 197 SER A CA 1
ATOM 1511 C C . SER A 1 211 ? 53.179 -29.323 3.787 1.00 32.74 197 SER A C 1
ATOM 1512 O O . SER A 1 211 ? 53.868 -29.195 2.766 1.00 28.19 197 SER A O 1
ATOM 1515 N N . ILE A 1 212 ? 52.137 -28.532 4.064 1.00 28.19 198 ILE A N 1
ATOM 1516 C CA . ILE A 1 212 ? 51.705 -27.466 3.163 1.00 27.73 198 ILE A CA 1
ATOM 1517 C C . ILE A 1 212 ? 52.429 -26.181 3.528 1.00 28.85 198 ILE A C 1
ATOM 1518 O O . ILE A 1 212 ? 52.502 -25.811 4.706 1.00 30.04 198 ILE A O 1
ATOM 1523 N N . HIS A 1 213 ? 52.954 -25.491 2.518 1.00 29.67 199 HIS A N 1
ATOM 1524 C CA . HIS A 1 213 ? 53.658 -24.222 2.703 1.00 25.51 199 HIS A CA 1
ATOM 1525 C C . HIS A 1 213 ? 53.436 -23.346 1.477 1.00 30.21 199 HIS A C 1
ATOM 1526 O O . HIS A 1 213 ? 54.370 -22.838 0.856 1.00 32.13 199 HIS A O 1
ATOM 1533 N N . CYS A 1 214 ? 52.172 -23.189 1.110 1.00 29.73 200 CYS A N 1
ATOM 1534 C CA . CYS A 1 214 ? 51.716 -22.366 0.005 1.00 32.57 200 CYS A CA 1
ATOM 1535 C C . CYS A 1 214 ? 50.645 -21.416 0.507 1.00 35.30 200 CYS A C 1
ATOM 1536 O O . CYS A 1 214 ? 50.031 -21.653 1.554 1.00 33.50 200 CYS A O 1
ATOM 1539 N N . PRO A 1 215 ? 50.445 -20.291 -0.187 1.00 36.29 201 PRO A N 1
ATOM 1540 C CA . PRO A 1 215 ? 49.290 -19.424 0.086 1.00 32.93 201 PRO A CA 1
ATOM 1541 C C . PRO A 1 215 ? 47.954 -20.070 -0.262 1.00 36.18 201 PRO A C 1
ATOM 1542 O O . PRO A 1 215 ? 47.895 -21.171 -0.817 1.00 31.30 201 PRO A O 1
ATOM 1546 N N . LEU A 1 216 ? 46.871 -19.360 0.040 1.00 33.33 202 LEU A N 1
ATOM 1547 C CA . LEU A 1 216 ? 45.510 -19.836 -0.183 1.00 36.21 202 LEU A CA 1
ATOM 1548 C C . LEU A 1 216 ? 44.901 -19.079 -1.363 1.00 38.42 202 LEU A C 1
ATOM 1549 O O . LEU A 1 216 ? 44.846 -17.842 -1.360 1.00 31.83 202 LEU A O 1
ATOM 1554 N N . THR A 1 217 ? 44.457 -19.814 -2.374 1.00 38.23 203 THR A N 1
ATOM 1555 C CA . THR A 1 217 ? 43.761 -19.192 -3.489 1.00 39.28 203 THR A CA 1
ATOM 1556 C C . THR A 1 217 ? 42.314 -19.649 -3.503 1.00 38.40 203 THR A C 1
ATOM 1557 O O . THR A 1 217 ? 41.902 -20.514 -2.727 1.00 41.09 203 THR A O 1
ATOM 1561 N N . ARG A 1 218 ? 41.528 -19.007 -4.361 1.00 42.78 204 ARG A N 1
ATOM 1562 C CA . ARG A 1 218 ? 40.132 -19.396 -4.498 1.00 45.92 204 ARG A CA 1
ATOM 1563 C C . ARG A 1 218 ? 39.998 -20.750 -5.173 1.00 42.36 204 ARG A C 1
ATOM 1564 O O . ARG A 1 218 ? 38.959 -21.394 -5.022 1.00 50.61 204 ARG A O 1
ATOM 1572 N N . GLU A 1 219 ? 41.029 -21.195 -5.901 1.00 38.53 205 GLU A N 1
ATOM 1573 C CA . GLU A 1 219 ? 41.096 -22.559 -6.413 1.00 39.94 205 GLU A CA 1
ATOM 1574 C C . GLU A 1 219 ? 41.763 -23.514 -5.441 1.00 37.87 205 GLU A C 1
ATOM 1575 O O . GLU A 1 219 ? 41.628 -24.730 -5.595 1.00 44.54 205 GLU A O 1
ATOM 1581 N N . ASN A 1 220 ? 42.488 -22.981 -4.459 1.00 45.24 206 ASN A N 1
ATOM 1582 C CA . ASN A 1 220 ? 43.104 -23.759 -3.388 1.00 37.46 206 ASN A CA 1
ATOM 1583 C C . ASN A 1 220 ? 42.111 -24.226 -2.346 1.00 40.24 206 ASN A C 1
ATOM 1584 O O . ASN A 1 220 ? 42.319 -25.281 -1.739 1.00 39.66 206 ASN A O 1
ATOM 1589 N N . PHE A 1 221 ? 41.083 -23.419 -2.083 1.00 36.05 207 PHE A N 1
ATOM 1590 C CA . PHE A 1 221 ? 40.249 -23.568 -0.899 1.00 37.78 207 PHE A CA 1
ATOM 1591 C C . PHE A 1 221 ? 39.750 -25.003 -0.738 1.00 32.15 207 PHE A C 1
ATOM 1592 O O . PHE A 1 221 ? 39.297 -25.618 -1.700 1.00 31.80 207 PHE A O 1
ATOM 1600 N N . HIS A 1 222 ? 39.866 -25.537 0.489 1.00 33.70 208 HIS A N 1
ATOM 1601 C CA . HIS A 1 222 ? 39.516 -26.931 0.819 1.00 32.84 208 HIS A CA 1
ATOM 1602 C C . HIS A 1 222 ? 40.222 -27.917 -0.103 1.00 26.14 208 HIS A C 1
ATOM 1603 O O . HIS A 1 222 ? 39.696 -28.972 -0.447 1.00 28.84 208 HIS A O 1
ATOM 1610 N N . MET A 1 223 ? 41.436 -27.559 -0.503 1.00 32.82 209 MET A N 1
ATOM 1611 C CA . MET A 1 223 ? 42.301 -28.458 -1.264 1.00 34.71 209 MET A CA 1
ATOM 1612 C C . MET A 1 223 ? 42.351 -29.864 -0.657 1.00 36.00 209 MET A C 1
ATOM 1613 O O . MET A 1 223 ? 42.292 -30.872 -1.376 1.00 34.54 209 MET A O 1
ATOM 1618 N N . PHE A 1 224 ? 42.474 -29.954 0.668 1.00 36.02 210 PHE A N 1
ATOM 1619 C CA . PHE A 1 224 ? 42.419 -31.243 1.354 1.00 31.92 210 PHE A CA 1
ATOM 1620 C C . PHE A 1 224 ? 40.979 -31.445 1.778 1.00 34.62 210 PHE A C 1
ATOM 1621 O O . PHE A 1 224 ? 40.539 -30.956 2.824 1.00 34.41 210 PHE A O 1
ATOM 1629 N N . ASN A 1 225 ? 40.232 -32.136 0.921 1.00 34.07 211 ASN A N 1
ATOM 1630 C CA . ASN A 1 225 ? 38.838 -32.492 1.155 1.00 35.21 211 ASN A CA 1
ATOM 1631 C C . ASN A 1 225 ? 38.752 -34.011 1.228 1.00 34.03 211 ASN A C 1
ATOM 1632 O O . ASN A 1 225 ? 39.773 -34.697 1.193 1.00 34.49 211 ASN A O 1
ATOM 1637 N N . GLU A 1 226 ? 37.521 -34.529 1.297 1.00 35.50 212 GLU A N 1
ATOM 1638 C CA . GLU A 1 226 ? 37.315 -35.973 1.384 1.00 33.01 212 GLU A CA 1
ATOM 1639 C C . GLU A 1 226 ? 38.066 -36.705 0.279 1.00 34.45 212 GLU A C 1
ATOM 1640 O O . GLU A 1 226 ? 38.834 -37.637 0.543 1.00 36.56 212 GLU A O 1
ATOM 1646 N N . GLU A 1 227 ? 37.885 -36.268 -0.966 1.00 33.74 213 GLU A N 1
ATOM 1647 C CA . GLU A 1 227 ? 38.538 -36.931 -2.091 1.00 40.13 213 GLU A CA 1
ATOM 1648 C C . GLU A 1 227 ? 40.059 -36.972 -1.921 1.00 37.89 213 GLU A C 1
ATOM 1649 O O . GLU A 1 227 ? 40.686 -38.015 -2.133 1.00 35.32 213 GLU A O 1
ATOM 1655 N N . THR A 1 228 ? 40.666 -35.840 -1.542 1.00 34.77 214 THR A N 1
ATOM 1656 C CA . THR A 1 228 ? 42.109 -35.784 -1.320 1.00 33.96 214 THR A CA 1
ATOM 1657 C C . THR A 1 228 ? 42.551 -36.762 -0.230 1.00 41.63 214 THR A C 1
ATOM 1658 O O . THR A 1 228 ? 43.645 -37.348 -0.305 1.00 40.97 214 THR A O 1
ATOM 1662 N N . PHE A 1 229 ? 41.716 -36.945 0.798 1.00 36.41 215 PHE A N 1
ATOM 1663 C CA . PHE A 1 229 ? 42.024 -37.881 1.877 1.00 36.49 215 PHE A CA 1
ATOM 1664 C C . PHE A 1 229 ? 41.858 -39.327 1.431 1.00 38.41 215 PHE A C 1
ATOM 1665 O O . PHE A 1 229 ? 42.595 -40.200 1.901 1.00 30.47 215 PHE A O 1
ATOM 1673 N N . LYS A 1 230 ? 40.902 -39.592 0.524 1.00 40.83 216 LYS A N 1
ATOM 1674 C CA . LYS A 1 230 ? 40.742 -40.925 -0.053 1.00 32.30 216 LYS A CA 1
ATOM 1675 C C . LYS A 1 230 ? 41.945 -41.301 -0.899 1.00 37.35 216 LYS A C 1
ATOM 1676 O O . LYS A 1 230 ? 42.323 -42.476 -0.960 1.00 43.66 216 LYS A O 1
ATOM 1682 N N . ARG A 1 231 ? 42.556 -40.320 -1.559 1.00 35.70 217 ARG A N 1
ATOM 1683 C CA . ARG A 1 231 ? 43.675 -40.592 -2.447 1.00 39.64 217 ARG A CA 1
ATOM 1684 C C . ARG A 1 231 ? 45.012 -40.673 -1.722 1.00 39.61 217 ARG A C 1
ATOM 1685 O O . ARG A 1 231 ? 45.963 -41.238 -2.270 1.00 42.99 217 ARG A O 1
ATOM 1693 N N . MET A 1 232 ? 45.130 -40.106 -0.523 1.00 42.43 218 MET A N 1
ATOM 1694 C CA . MET A 1 232 ? 46.417 -40.150 0.154 1.00 34.97 218 MET A CA 1
ATOM 1695 C C . MET A 1 232 ? 46.725 -41.554 0.640 1.00 32.72 218 MET A C 1
ATOM 1696 O O . MET A 1 232 ? 45.852 -42.414 0.730 1.00 37.18 218 MET A O 1
ATOM 1701 N N . LYS A 1 233 ? 47.999 -41.778 0.932 1.00 34.11 219 LYS A N 1
ATOM 1702 C CA . LYS A 1 233 ? 48.449 -43.096 1.351 1.00 36.82 219 LYS A CA 1
ATOM 1703 C C . LYS A 1 233 ? 47.874 -43.434 2.723 1.00 37.94 219 LYS A C 1
ATOM 1704 O O . LYS A 1 233 ? 47.850 -42.574 3.618 1.00 31.87 219 LYS A O 1
ATOM 1710 N N . PRO A 1 234 ? 47.377 -44.656 2.908 1.00 35.63 220 PRO A N 1
ATOM 1711 C CA . PRO A 1 234 ? 46.865 -45.055 4.225 1.00 33.38 220 PRO A CA 1
ATOM 1712 C C . PRO A 1 234 ? 47.907 -44.850 5.317 1.00 31.59 220 PRO A C 1
ATOM 1713 O O . PRO A 1 234 ? 49.072 -45.230 5.168 1.00 38.96 220 PRO A O 1
ATOM 1717 N N . GLY A 1 235 ? 47.486 -44.214 6.412 1.00 26.30 221 GLY A N 1
ATOM 1718 C CA . GLY A 1 235 ? 48.348 -43.953 7.547 1.00 25.78 221 GLY A CA 1
ATOM 1719 C C . GLY A 1 235 ? 49.133 -42.655 7.523 1.00 26.54 221 GLY A C 1
ATOM 1720 O O . GLY A 1 235 ? 49.941 -42.434 8.434 1.00 29.38 221 GLY A O 1
ATOM 1721 N N . ALA A 1 236 ? 48.901 -41.771 6.550 1.00 26.79 222 ALA A N 1
ATOM 1722 C CA . ALA A 1 236 ? 49.783 -40.633 6.288 1.00 27.10 222 ALA A CA 1
ATOM 1723 C C . ALA A 1 236 ? 49.588 -39.476 7.277 1.00 30.07 222 ALA A C 1
ATOM 1724 O O . ALA A 1 236 ? 48.503 -39.258 7.830 1.00 30.02 222 ALA A O 1
ATOM 1726 N N . ILE A 1 237 ? 50.663 -38.697 7.441 1.00 26.37 223 ILE A N 1
ATOM 1727 C CA . ILE A 1 237 ? 50.711 -37.529 8.321 1.00 25.82 223 ILE A CA 1
ATOM 1728 C C . ILE A 1 237 ? 50.599 -36.256 7.478 1.00 26.87 223 ILE A C 1
ATOM 1729 O O . ILE A 1 237 ? 51.475 -35.975 6.649 1.00 30.23 223 ILE A O 1
ATOM 1734 N N . LEU A 1 238 ? 49.566 -35.446 7.732 1.00 28.14 224 LEU A N 1
ATOM 1735 C CA . LEU A 1 238 ? 49.424 -34.121 7.126 1.00 27.48 224 LEU A CA 1
ATOM 1736 C C . LEU A 1 238 ? 49.799 -33.029 8.125 1.00 26.49 224 LEU A C 1
ATOM 1737 O O . LEU A 1 238 ? 49.496 -33.141 9.316 1.00 29.42 224 LEU A O 1
ATOM 1742 N N . VAL A 1 239 ? 50.442 -31.967 7.634 1.00 25.00 225 VAL A N 1
ATOM 1743 C CA . VAL A 1 239 ? 50.960 -30.873 8.465 1.00 27.65 225 VAL A CA 1
ATOM 1744 C C . VAL A 1 239 ? 50.629 -29.525 7.811 1.00 27.14 225 VAL A C 1
ATOM 1745 O O . VAL A 1 239 ? 50.905 -29.318 6.617 1.00 24.33 225 VAL A O 1
ATOM 1749 N N . ASN A 1 240 ? 50.057 -28.598 8.594 1.00 20.83 226 ASN A N 1
ATOM 1750 C CA . ASN A 1 240 ? 49.567 -27.324 8.046 1.00 20.74 226 ASN A CA 1
ATOM 1751 C C . ASN A 1 240 ? 50.002 -26.145 8.910 1.00 23.79 226 ASN A C 1
ATOM 1752 O O . ASN A 1 240 ? 49.346 -25.808 9.904 1.00 22.95 226 ASN A O 1
ATOM 1757 N N . THR A 1 241 ? 51.088 -25.494 8.506 1.00 24.20 227 THR A N 1
ATOM 1758 C CA . THR A 1 241 ? 51.493 -24.225 9.086 1.00 21.97 227 THR A CA 1
ATOM 1759 C C . THR A 1 241 ? 51.215 -23.048 8.151 1.00 26.24 227 THR A C 1
ATOM 1760 O O . THR A 1 241 ? 51.570 -21.910 8.482 1.00 34.66 227 THR A O 1
ATOM 1764 N N . ALA A 1 242 ? 50.531 -23.283 7.025 1.00 21.68 228 ALA A N 1
ATOM 1765 C CA . ALA A 1 242 ? 50.383 -22.266 5.988 1.00 22.06 228 ALA A CA 1
ATOM 1766 C C . ALA A 1 242 ? 49.116 -21.435 6.188 1.00 28.80 228 ALA A C 1
ATOM 1767 O O . ALA A 1 242 ? 49.171 -20.329 6.740 1.00 26.40 228 ALA A O 1
ATOM 1769 N N . ARG A 1 243 ? 47.973 -21.955 5.730 1.00 25.37 229 ARG A N 1
ATOM 1770 C CA . ARG A 1 243 ? 46.686 -21.299 5.883 1.00 22.98 229 ARG A CA 1
ATOM 1771 C C . ARG A 1 243 ? 45.645 -22.361 6.190 1.00 24.77 229 ARG A C 1
ATOM 1772 O O . ARG A 1 243 ? 45.659 -23.434 5.593 1.00 24.82 229 ARG A O 1
ATOM 1780 N N . GLY A 1 244 ? 44.753 -22.067 7.138 1.00 27.36 230 GLY A N 1
ATOM 1781 C CA . GLY A 1 244 ? 43.750 -23.047 7.526 1.00 26.79 230 GLY A CA 1
ATOM 1782 C C . GLY A 1 244 ? 42.758 -23.351 6.424 1.00 26.97 230 GLY A C 1
ATOM 1783 O O . GLY A 1 244 ? 42.208 -24.454 6.369 1.00 28.51 230 GLY A O 1
ATOM 1784 N N . GLY A 1 245 ? 42.534 -22.393 5.520 1.00 30.30 231 GLY A N 1
ATOM 1785 C CA . GLY A 1 245 ? 41.605 -22.583 4.423 1.00 27.94 231 GLY A CA 1
ATOM 1786 C C . GLY A 1 245 ? 41.915 -23.773 3.540 1.00 23.64 231 GLY A C 1
ATOM 1787 O O . GLY A 1 245 ? 41.002 -24.326 2.916 1.00 25.57 231 GLY A O 1
ATOM 1788 N N . LEU A 1 246 ? 43.178 -24.188 3.481 1.00 21.73 232 LEU A N 1
ATOM 1789 C CA . LEU A 1 246 ? 43.568 -25.230 2.542 1.00 26.89 232 LEU A CA 1
ATOM 1790 C C . LEU A 1 246 ? 42.994 -26.602 2.897 1.00 26.30 232 LEU A C 1
ATOM 1791 O O . LEU A 1 246 ? 42.963 -27.483 2.031 1.00 20.40 232 LEU A O 1
ATOM 1796 N N . ILE A 1 247 ? 42.497 -26.784 4.122 1.00 29.58 233 ILE A N 1
ATOM 1797 C CA . ILE A 1 247 ? 42.008 -28.069 4.613 1.00 27.56 233 ILE A CA 1
ATOM 1798 C C . ILE A 1 247 ? 40.540 -27.917 4.978 1.00 29.87 233 ILE A C 1
ATOM 1799 O O . ILE A 1 247 ? 40.165 -26.952 5.653 1.00 34.21 233 ILE A O 1
ATOM 1804 N N . ASP A 1 248 ? 39.713 -28.847 4.499 1.00 30.02 234 ASP A N 1
ATOM 1805 C CA . ASP A 1 248 ? 38.339 -29.018 4.970 1.00 30.93 234 ASP A CA 1
ATOM 1806 C C . ASP A 1 248 ? 38.363 -29.753 6.309 1.00 29.33 234 ASP A C 1
ATOM 1807 O O . ASP A 1 248 ? 38.618 -30.959 6.357 1.00 32.86 234 ASP A O 1
ATOM 1812 N N . THR A 1 249 ? 38.122 -29.021 7.401 1.00 30.92 235 THR A N 1
ATOM 1813 C CA . THR A 1 249 ? 38.278 -29.591 8.738 1.00 28.48 235 THR A CA 1
ATOM 1814 C C . THR A 1 249 ? 37.317 -30.745 8.962 1.00 30.35 235 THR A C 1
ATOM 1815 O O . THR A 1 249 ? 37.670 -31.744 9.607 1.00 30.66 235 THR A O 1
ATOM 1819 N N . LYS A 1 250 ? 36.093 -30.623 8.452 1.00 26.28 236 LYS A N 1
ATOM 1820 C CA . LYS A 1 250 ? 35.142 -31.717 8.583 1.00 30.89 236 LYS A CA 1
ATOM 1821 C C . LYS A 1 250 ? 35.729 -33.006 8.004 1.00 34.65 236 LYS A C 1
ATOM 1822 O O . LYS A 1 250 ? 35.822 -34.034 8.689 1.00 35.66 236 LYS A O 1
ATOM 1828 N N . ALA A 1 251 ? 36.182 -32.947 6.751 1.00 31.14 237 ALA A N 1
ATOM 1829 C CA . ALA A 1 251 ? 36.793 -34.110 6.124 1.00 31.84 237 ALA A CA 1
ATOM 1830 C C . ALA A 1 251 ? 38.017 -34.595 6.905 1.00 32.14 237 ALA A C 1
ATOM 1831 O O . ALA A 1 251 ? 38.211 -35.807 7.082 1.00 33.98 237 ALA A O 1
ATOM 1833 N N . LEU A 1 252 ? 38.858 -33.673 7.378 1.00 25.27 238 LEU A N 1
ATOM 1834 C CA . LEU A 1 252 ? 40.008 -34.084 8.185 1.00 34.97 238 LEU A CA 1
ATOM 1835 C C . LEU A 1 252 ? 39.570 -34.869 9.424 1.00 31.79 238 LEU A C 1
ATOM 1836 O O . LEU A 1 252 ? 40.087 -35.957 9.705 1.00 28.40 238 LEU A O 1
ATOM 1841 N N . LEU A 1 253 ? 38.593 -34.334 10.159 1.00 29.71 239 LEU A N 1
ATOM 1842 C CA . LEU A 1 253 ? 38.044 -35.024 11.321 1.00 30.57 239 LEU A CA 1
ATOM 1843 C C . LEU A 1 253 ? 37.521 -36.412 10.968 1.00 32.71 239 LEU A C 1
ATOM 1844 O O . LEU A 1 253 ? 37.737 -37.370 11.718 1.00 29.42 239 LEU A O 1
ATOM 1849 N N . GLU A 1 254 ? 36.804 -36.537 9.844 1.00 35.63 240 GLU A N 1
ATOM 1850 C CA . GLU A 1 254 ? 36.342 -37.852 9.406 1.00 31.57 240 GLU A CA 1
ATOM 1851 C C . GLU A 1 254 ? 37.515 -38.735 8.993 1.00 34.81 240 GLU A C 1
ATOM 1852 O O . GLU A 1 254 ? 37.628 -39.889 9.427 1.00 33.56 240 GLU A O 1
ATOM 1858 N N . ALA A 1 255 ? 38.419 -38.206 8.168 1.00 34.17 241 ALA A N 1
ATOM 1859 C CA . ALA A 1 255 ? 39.589 -38.993 7.814 1.00 28.71 241 ALA A CA 1
ATOM 1860 C C . ALA A 1 255 ? 40.357 -39.409 9.051 1.00 33.17 241 ALA A C 1
ATOM 1861 O O . ALA A 1 255 ? 40.971 -40.478 9.065 1.00 35.41 241 ALA A O 1
ATOM 1863 N N . LEU A 1 256 ? 40.317 -38.585 10.108 1.00 36.96 242 LEU A N 1
ATOM 1864 C CA . LEU A 1 256 ? 41.096 -38.872 11.310 1.00 33.79 242 LEU A CA 1
ATOM 1865 C C . LEU A 1 256 ? 40.439 -39.939 12.174 1.00 30.65 242 LEU A C 1
ATOM 1866 O O . LEU A 1 256 ? 41.133 -40.807 12.717 1.00 33.66 242 LEU A O 1
ATOM 1871 N N . LYS A 1 257 ? 39.109 -39.899 12.305 1.00 33.34 243 LYS A N 1
ATOM 1872 C CA . LYS A 1 257 ? 38.402 -40.844 13.167 1.00 30.55 243 LYS A CA 1
ATOM 1873 C C . LYS A 1 257 ? 38.331 -42.241 12.568 1.00 32.11 243 LYS A C 1
ATOM 1874 O O . LYS A 1 257 ? 38.165 -43.209 13.320 1.00 34.66 243 LYS A O 1
ATOM 1880 N N . SER A 1 258 ? 38.495 -42.365 11.244 1.00 33.67 244 SER A N 1
ATOM 1881 C CA . SER A 1 258 ? 38.360 -43.623 10.512 1.00 36.54 244 SER A CA 1
ATOM 1882 C C . SER A 1 258 ? 39.647 -44.437 10.405 1.00 32.77 244 SER A C 1
ATOM 1883 O O . SER A 1 258 ? 39.571 -45.650 10.207 1.00 41.35 244 SER A O 1
ATOM 1886 N N . GLY A 1 259 ? 40.817 -43.816 10.502 1.00 35.17 245 GLY A N 1
ATOM 1887 C CA . GLY A 1 259 ? 42.083 -44.515 10.405 1.00 28.16 245 GLY A CA 1
ATOM 1888 C C . GLY A 1 259 ? 42.786 -44.342 9.077 1.00 33.96 245 GLY A C 1
ATOM 1889 O O . GLY A 1 259 ? 43.920 -44.810 8.922 1.00 34.67 245 GLY A O 1
ATOM 1890 N N . LYS A 1 260 ? 42.136 -43.709 8.103 1.00 39.73 246 LYS A N 1
ATOM 1891 C CA . LYS A 1 260 ? 42.785 -43.482 6.815 1.00 37.26 246 LYS A CA 1
ATOM 1892 C C . LYS A 1 260 ? 43.949 -42.511 6.959 1.00 38.61 246 LYS A C 1
ATOM 1893 O O . LYS A 1 260 ? 44.965 -42.628 6.265 1.00 36.54 246 LYS A O 1
ATOM 1899 N N . LEU A 1 261 ? 43.816 -41.553 7.856 1.00 34.24 247 LEU A N 1
ATOM 1900 C CA . LEU A 1 261 ? 44.825 -40.539 8.094 1.00 29.16 247 LEU A CA 1
ATOM 1901 C C . LEU A 1 261 ? 45.554 -40.891 9.381 1.00 32.19 247 LEU A C 1
ATOM 1902 O O . LEU A 1 261 ? 44.945 -40.909 10.457 1.00 37.51 247 LEU A O 1
ATOM 1907 N N . GLY A 1 262 ? 46.847 -41.180 9.272 1.00 29.18 248 GLY A N 1
ATOM 1908 C CA . GLY A 1 262 ? 47.614 -41.505 10.457 1.00 25.00 248 GLY A CA 1
ATOM 1909 C C . GLY A 1 262 ? 47.587 -40.391 11.481 1.00 25.60 248 GLY A C 1
ATOM 1910 O O . GLY A 1 262 ? 47.470 -40.640 12.682 1.00 23.87 248 GLY A O 1
ATOM 1911 N N . GLY A 1 263 ? 47.673 -39.153 11.021 1.00 27.26 249 GLY A N 1
ATOM 1912 C CA . GLY A 1 263 ? 47.575 -38.022 11.919 1.00 25.08 249 GLY A CA 1
ATOM 1913 C C . GLY A 1 263 ? 47.613 -36.709 11.168 1.00 28.41 249 GLY A C 1
ATOM 1914 O O . GLY A 1 263 ? 47.891 -36.654 9.965 1.00 29.01 249 GLY A O 1
ATOM 1915 N N . ALA A 1 264 ? 47.306 -35.647 11.901 1.00 26.60 250 ALA A N 1
ATOM 1916 C CA . ALA A 1 264 ? 47.383 -34.281 11.417 1.00 22.52 250 ALA A CA 1
ATOM 1917 C C . ALA A 1 264 ? 48.088 -33.472 12.484 1.00 24.49 250 ALA A C 1
ATOM 1918 O O . ALA A 1 264 ? 47.781 -33.645 13.652 1.00 22.30 250 ALA A O 1
ATOM 1920 N N . ALA A 1 265 ? 49.030 -32.608 12.098 1.00 24.59 251 ALA A N 1
ATOM 1921 C CA . ALA A 1 265 ? 49.598 -31.606 12.995 1.00 23.10 251 ALA A CA 1
ATOM 1922 C C . ALA A 1 265 ? 49.358 -30.234 12.382 1.00 25.01 251 ALA A C 1
ATOM 1923 O O . ALA A 1 265 ? 49.747 -29.987 11.232 1.00 26.33 251 ALA A O 1
ATOM 1925 N N . LEU A 1 266 ? 48.735 -29.340 13.148 1.00 23.27 252 LEU A N 1
ATOM 1926 C CA . LEU A 1 266 ? 48.151 -28.129 12.584 1.00 25.65 252 LEU A CA 1
ATOM 1927 C C . LEU A 1 266 ? 48.538 -26.897 13.398 1.00 23.73 252 LEU A C 1
ATOM 1928 O O . LEU A 1 266 ? 48.360 -26.870 14.619 1.00 23.66 252 LEU A O 1
ATOM 1933 N N . ASP A 1 267 ? 49.080 -25.883 12.713 1.00 22.72 253 ASP A N 1
ATOM 1934 C CA . ASP A 1 267 ? 49.299 -24.569 13.301 1.00 23.13 253 ASP A CA 1
ATOM 1935 C C . ASP A 1 267 ? 48.239 -23.560 12.897 1.00 23.95 253 ASP A C 1
ATOM 1936 O O . ASP A 1 267 ? 48.124 -22.510 13.532 1.00 22.69 253 ASP A O 1
ATOM 1941 N N . VAL A 1 268 ? 47.482 -23.848 11.849 1.00 24.50 254 VAL A N 1
ATOM 1942 C CA . VAL A 1 268 ? 46.474 -22.944 11.325 1.00 24.97 254 VAL A CA 1
ATOM 1943 C C . VAL A 1 268 ? 45.178 -23.732 11.306 1.00 25.75 254 VAL A C 1
ATOM 1944 O O . VAL A 1 268 ? 45.173 -24.962 11.422 1.00 26.12 254 VAL A O 1
ATOM 1948 N N . TYR A 1 269 ? 44.071 -23.005 11.179 1.00 23.55 255 TYR A N 1
ATOM 1949 C CA . TYR A 1 269 ? 42.751 -23.623 11.214 1.00 26.45 255 TYR A CA 1
ATOM 1950 C C . TYR A 1 269 ? 41.760 -22.687 10.532 1.00 28.80 255 TYR A C 1
ATOM 1951 O O . TYR A 1 269 ? 41.719 -21.493 10.856 1.00 25.48 255 TYR A O 1
ATOM 1960 N N . GLU A 1 270 ? 41.000 -23.198 9.555 1.00 25.22 256 GLU A N 1
ATOM 1961 C CA . GLU A 1 270 ? 39.913 -22.374 9.028 1.00 34.93 256 GLU A CA 1
ATOM 1962 C C . GLU A 1 270 ? 39.017 -21.984 10.203 1.00 36.01 256 GLU A C 1
ATOM 1963 O O . GLU A 1 270 ? 38.981 -22.664 11.222 1.00 36.90 256 GLU A O 1
ATOM 1969 N N . TYR A 1 271 ? 38.356 -20.844 10.117 1.00 32.84 257 TYR A N 1
ATOM 1970 C CA . TYR A 1 271 ? 37.583 -20.362 11.270 1.00 37.84 257 TYR A CA 1
ATOM 1971 C C . TYR A 1 271 ? 38.459 -20.087 12.496 1.00 33.54 257 TYR A C 1
ATOM 1972 O O . TYR A 1 271 ? 37.975 -20.126 13.627 1.00 36.27 257 TYR A O 1
ATOM 1981 N N . GLU A 1 272 ? 39.748 -19.800 12.310 1.00 35.56 258 GLU A N 1
ATOM 1982 C CA . GLU A 1 272 ? 40.556 -19.354 13.443 1.00 36.25 258 GLU A CA 1
ATOM 1983 C C . GLU A 1 272 ? 40.384 -17.871 13.723 1.00 33.89 258 GLU A C 1
ATOM 1984 O O . GLU A 1 272 ? 40.774 -17.416 14.797 1.00 32.17 258 GLU A O 1
ATOM 1990 N N . ARG A 1 273 ? 39.765 -17.130 12.805 1.00 40.81 259 ARG A N 1
ATOM 1991 C CA . ARG A 1 273 ? 39.830 -15.671 12.729 1.00 42.48 259 ARG A CA 1
ATOM 1992 C C . ARG A 1 273 ? 39.089 -14.919 13.827 1.00 45.83 259 ARG A C 1
ATOM 1993 O O . ARG A 1 273 ? 38.811 -13.717 13.682 1.00 55.93 259 ARG A O 1
ATOM 2001 N N . GLY A 1 274 ? 38.769 -15.591 14.918 1.00 35.93 260 GLY A N 1
ATOM 2002 C CA . GLY A 1 274 ? 38.296 -14.885 16.082 1.00 32.79 260 GLY A CA 1
ATOM 2003 C C . GLY A 1 274 ? 38.588 -15.664 17.332 1.00 33.74 260 GLY A C 1
ATOM 2004 O O . GLY A 1 274 ? 38.368 -15.197 18.452 1.00 40.15 260 GLY A O 1
ATOM 2005 N N . LEU A 1 275 ? 39.061 -16.885 17.145 1.00 35.79 261 LEU A N 1
ATOM 2006 C CA . LEU A 1 275 ? 39.362 -17.754 18.265 1.00 34.53 261 LEU A CA 1
ATOM 2007 C C . LEU A 1 275 ? 40.820 -17.660 18.662 1.00 33.19 261 LEU A C 1
ATOM 2008 O O . LEU A 1 275 ? 41.127 -17.445 19.836 1.00 32.47 261 LEU A O 1
ATOM 2013 N N . PHE A 1 276 ? 41.720 -17.827 17.694 1.00 35.63 262 PHE A N 1
ATOM 2014 C CA . PHE A 1 276 ? 43.151 -17.801 17.968 1.00 31.03 262 PHE A CA 1
ATOM 2015 C C . PHE A 1 276 ? 43.566 -16.445 18.525 1.00 24.35 262 PHE A C 1
ATOM 2016 O O . PHE A 1 276 ? 42.958 -15.417 18.225 1.00 26.48 262 PHE A O 1
ATOM 2024 N N . PHE A 1 277 ? 44.599 -16.468 19.366 1.00 25.88 263 PHE A N 1
ATOM 2025 C CA . PHE A 1 277 ? 45.356 -15.332 19.909 1.00 26.96 263 PHE A CA 1
ATOM 2026 C C . PHE A 1 277 ? 44.655 -14.686 21.095 1.00 27.30 263 PHE A C 1
ATOM 2027 O O . PHE A 1 277 ? 45.160 -13.687 21.631 1.00 28.04 263 PHE A O 1
ATOM 2035 N N . LYS A 1 278 ? 43.548 -15.250 21.558 1.00 27.98 264 LYS A N 1
ATOM 2036 C CA . LYS A 1 278 ? 42.782 -14.699 22.662 1.00 28.38 264 LYS A CA 1
ATOM 2037 C C . LYS A 1 278 ? 42.648 -15.747 23.756 1.00 26.78 264 LYS A C 1
ATOM 2038 O O . LYS A 1 278 ? 42.525 -16.941 23.478 1.00 28.96 264 LYS A O 1
ATOM 2044 N N . ASN A 1 279 ? 42.635 -15.291 25.002 1.00 28.96 265 ASN A N 1
ATOM 2045 C CA . ASN A 1 279 ? 42.436 -16.171 26.155 1.00 27.36 265 ASN A CA 1
ATOM 2046 C C . ASN A 1 279 ? 40.941 -16.319 26.450 1.00 29.53 265 ASN A C 1
ATOM 2047 O O . ASN A 1 279 ? 40.333 -15.448 27.070 1.00 30.15 265 ASN A O 1
ATOM 2052 N N . HIS A 1 280 ? 40.359 -17.449 26.033 1.00 25.45 266 HIS A N 1
ATOM 2053 C CA . HIS A 1 280 ? 38.978 -17.822 26.318 1.00 25.10 266 HIS A CA 1
ATOM 2054 C C . HIS A 1 280 ? 38.843 -18.747 27.526 1.00 27.77 266 HIS A C 1
ATOM 2055 O O . HIS A 1 280 ? 37.943 -19.599 27.530 1.00 20.99 266 HIS A O 1
ATOM 2062 N N . GLN A 1 281 ? 39.717 -18.613 28.531 1.00 28.95 267 GLN A N 1
ATOM 2063 C CA . GLN A 1 281 ? 39.707 -19.507 29.691 1.00 31.25 267 GLN A CA 1
ATOM 2064 C C . GLN A 1 281 ? 38.362 -19.519 30.408 1.00 31.61 267 GLN A C 1
ATOM 2065 O O . GLN A 1 281 ? 37.955 -20.561 30.936 1.00 28.18 267 GLN A O 1
ATOM 2071 N N . LYS A 1 282 ? 37.681 -18.363 30.480 1.00 28.71 268 LYS A N 1
ATOM 2072 C CA . LYS A 1 282 ? 36.418 -18.287 31.216 1.00 26.98 268 LYS A CA 1
ATOM 2073 C C . LYS A 1 282 ? 35.377 -19.243 30.634 1.00 27.61 268 LYS A C 1
ATOM 2074 O O . LYS A 1 282 ? 34.705 -19.978 31.363 1.00 28.00 268 LYS A O 1
ATOM 2080 N N . GLU A 1 283 ? 35.206 -19.226 29.331 1.00 29.01 269 GLU A N 1
ATOM 2081 C CA . GLU A 1 283 ? 34.461 -20.276 28.664 1.00 29.90 269 GLU A CA 1
ATOM 2082 C C . GLU A 1 283 ? 35.425 -21.436 28.439 1.00 36.16 269 GLU A C 1
ATOM 2083 O O . GLU A 1 283 ? 36.486 -21.514 29.065 1.00 39.30 269 GLU A O 1
ATOM 2089 N N . GLY A 1 284 ? 35.104 -22.342 27.545 1.00 36.89 270 GLY A N 1
ATOM 2090 C CA . GLY A 1 284 ? 36.146 -23.290 27.215 1.00 35.07 270 GLY A CA 1
ATOM 2091 C C . GLY A 1 284 ? 36.420 -23.249 25.736 1.00 34.89 270 GLY A C 1
ATOM 2092 O O . GLY A 1 284 ? 36.833 -22.219 25.195 1.00 36.15 270 GLY A O 1
ATOM 2093 N N . ILE A 1 285 ? 36.144 -24.359 25.073 1.00 29.45 271 ILE A N 1
ATOM 2094 C CA . ILE A 1 285 ? 36.224 -24.463 23.632 1.00 32.27 271 ILE A CA 1
ATOM 2095 C C . ILE A 1 285 ? 34.793 -24.624 23.140 1.00 35.16 271 ILE A C 1
ATOM 2096 O O . ILE A 1 285 ? 34.226 -25.720 23.203 1.00 34.21 271 ILE A O 1
ATOM 2101 N N . LYS A 1 286 ? 34.201 -23.515 22.670 1.00 37.07 272 LYS A N 1
ATOM 2102 C CA . LYS A 1 286 ? 32.867 -23.550 22.077 1.00 32.90 272 LYS A CA 1
ATOM 2103 C C . LYS A 1 286 ? 32.874 -24.139 20.671 1.00 32.88 272 LYS A C 1
ATOM 2104 O O . LYS A 1 286 ? 31.857 -24.689 20.232 1.00 31.39 272 LYS A O 1
ATOM 2110 N N . ASP A 1 287 ? 33.999 -24.039 19.961 1.00 35.15 273 ASP A N 1
ATOM 2111 C CA . ASP A 1 287 ? 34.067 -24.474 18.570 1.00 30.84 273 ASP A CA 1
ATOM 2112 C C . ASP A 1 287 ? 33.821 -25.981 18.453 1.00 32.34 273 ASP A C 1
ATOM 2113 O O . ASP A 1 287 ? 34.501 -26.773 19.126 1.00 32.67 273 ASP A O 1
ATOM 2118 N N . PRO A 1 288 ? 32.867 -26.419 17.618 1.00 30.39 274 PRO A N 1
ATOM 2119 C CA . PRO A 1 288 ? 32.618 -27.871 17.487 1.00 33.18 274 PRO A CA 1
ATOM 2120 C C . PRO A 1 288 ? 33.809 -28.671 16.979 1.00 32.93 274 PRO A C 1
ATOM 2121 O O . PRO A 1 288 ? 33.978 -29.837 17.365 1.00 27.05 274 PRO A O 1
ATOM 2125 N N . TYR A 1 289 ? 34.617 -28.090 16.086 1.00 29.46 275 TYR A N 1
ATOM 2126 C CA . TYR A 1 289 ? 35.668 -28.860 15.433 1.00 31.50 275 TYR A CA 1
ATOM 2127 C C . TYR A 1 289 ? 36.931 -28.929 16.286 1.00 31.04 275 TYR A C 1
ATOM 2128 O O . TYR A 1 289 ? 37.606 -29.963 16.322 1.00 26.87 275 TYR A O 1
ATOM 2137 N N . LEU A 1 290 ? 37.243 -27.832 16.974 1.00 31.32 276 LEU A N 1
ATOM 2138 C CA . LEU A 1 290 ? 38.405 -27.765 17.846 1.00 30.26 276 LEU A CA 1
ATOM 2139 C C . LEU A 1 290 ? 38.308 -28.778 18.978 1.00 36.67 276 LEU A C 1
ATOM 2140 O O . LEU A 1 290 ? 39.297 -29.444 19.317 1.00 41.13 276 LEU A O 1
ATOM 2145 N N . ALA A 1 291 ? 37.135 -28.893 19.600 1.00 28.75 277 ALA A N 1
ATOM 2146 C CA . ALA A 1 291 ? 36.996 -29.848 20.684 1.00 25.48 277 ALA A CA 1
ATOM 2147 C C . ALA A 1 291 ? 37.272 -31.257 20.186 1.00 27.43 277 ALA A C 1
ATOM 2148 O O . ALA A 1 291 ? 38.009 -32.020 20.817 1.00 34.20 277 ALA A O 1
ATOM 2150 N N . GLN A 1 292 ? 36.726 -31.602 19.019 1.00 28.23 278 GLN A N 1
ATOM 2151 C CA . GLN A 1 292 ? 36.915 -32.941 18.478 1.00 29.01 278 GLN A CA 1
ATOM 2152 C C . GLN A 1 292 ? 38.357 -33.182 18.051 1.00 30.85 278 GLN A C 1
ATOM 2153 O O . GLN A 1 292 ? 38.848 -34.317 18.115 1.00 31.30 278 GLN A O 1
ATOM 2159 N N . LEU A 1 293 ? 39.035 -32.135 17.592 1.00 27.32 279 LEU A N 1
ATOM 2160 C CA . LEU A 1 293 ? 40.420 -32.270 17.173 1.00 29.17 279 LEU A CA 1
ATOM 2161 C C . LEU A 1 293 ? 41.321 -32.525 18.360 1.00 32.85 279 LEU A C 1
ATOM 2162 O O . LEU A 1 293 ? 42.179 -33.417 18.326 1.00 29.39 279 LEU A O 1
ATOM 2167 N N . LEU A 1 294 ? 41.130 -31.739 19.422 1.00 35.18 280 LEU A N 1
ATOM 2168 C CA . LEU A 1 294 ? 41.974 -31.840 20.603 1.00 31.09 280 LEU A CA 1
ATOM 2169 C C . LEU A 1 294 ? 41.775 -33.168 21.319 1.00 32.36 280 LEU A C 1
ATOM 2170 O O . LEU A 1 294 ? 42.729 -33.733 21.861 1.00 39.07 280 LEU A O 1
ATOM 2175 N N . GLY A 1 295 ? 40.555 -33.702 21.307 1.00 32.05 281 GLY A N 1
ATOM 2176 C CA . GLY A 1 295 ? 40.336 -35.014 21.898 1.00 29.09 281 GLY A CA 1
ATOM 2177 C C . GLY A 1 295 ? 40.909 -36.169 21.106 1.00 31.26 281 GLY A C 1
ATOM 2178 O O . GLY A 1 295 ? 40.874 -37.300 21.597 1.00 34.32 281 GLY A O 1
ATOM 2179 N N . LEU A 1 296 ? 41.430 -35.919 19.903 1.00 32.59 282 LEU A N 1
ATOM 2180 C CA . LEU A 1 296 ? 41.976 -36.972 19.057 1.00 30.24 282 LEU A CA 1
ATOM 2181 C C . LEU A 1 296 ? 43.467 -37.112 19.331 1.00 34.16 282 LEU A C 1
ATOM 2182 O O . LEU A 1 296 ? 44.191 -36.108 19.421 1.00 34.61 282 LEU A O 1
ATOM 2187 N N . ALA A 1 297 ? 43.913 -38.365 19.477 1.00 37.51 283 ALA A N 1
ATOM 2188 C CA . ALA A 1 297 ? 45.267 -38.703 19.892 1.00 31.93 283 ALA A CA 1
ATOM 2189 C C . ALA A 1 297 ? 46.276 -38.628 18.751 1.00 30.49 283 ALA A C 1
ATOM 2190 O O . ALA A 1 297 ? 47.480 -38.707 19.003 1.00 26.54 283 ALA A O 1
ATOM 2192 N N . ASN A 1 298 ? 45.827 -38.485 17.510 1.00 26.73 284 ASN A N 1
ATOM 2193 C CA . ASN A 1 298 ? 46.737 -38.310 16.388 1.00 26.94 284 ASN A CA 1
ATOM 2194 C C . ASN A 1 298 ? 46.641 -36.892 15.819 1.00 25.65 284 ASN A C 1
ATOM 2195 O O . ASN A 1 298 ? 46.715 -36.695 14.607 1.00 24.87 284 ASN A O 1
ATOM 2200 N N . VAL A 1 299 ? 46.507 -35.880 16.689 1.00 23.32 285 VAL A N 1
ATOM 2201 C CA . VAL A 1 299 ? 46.433 -34.502 16.204 1.00 27.57 285 VAL A CA 1
ATOM 2202 C C . VAL A 1 299 ? 47.660 -33.669 16.582 1.00 27.98 285 VAL A C 1
ATOM 2203 O O . VAL A 1 299 ? 48.599 -33.578 15.795 1.00 37.85 285 VAL A O 1
ATOM 2207 N N . VAL A 1 300 ? 47.706 -33.073 17.760 1.00 24.33 286 VAL A N 1
ATOM 2208 C CA . VAL A 1 300 ? 48.664 -31.982 18.013 1.00 27.23 286 VAL A CA 1
ATOM 2209 C C . VAL A 1 300 ? 48.192 -30.757 17.254 1.00 22.82 286 VAL A C 1
ATOM 2210 O O . VAL A 1 300 ? 47.989 -30.798 16.039 1.00 18.49 286 VAL A O 1
ATOM 2214 N N . LEU A 1 301 ? 48.051 -29.653 17.977 1.00 24.44 287 LEU A N 1
ATOM 2215 C CA . LEU A 1 301 ? 47.540 -28.408 17.433 1.00 25.14 287 LEU A CA 1
ATOM 2216 C C . LEU A 1 301 ? 48.109 -27.265 18.255 1.00 24.56 287 LEU A C 1
ATOM 2217 O O . LEU A 1 301 ? 48.198 -27.369 19.480 1.00 22.75 287 LEU A O 1
ATOM 2222 N N . THR A 1 302 ? 48.462 -26.173 17.580 1.00 20.61 288 THR A N 1
ATOM 2223 C CA . THR A 1 302 ? 48.971 -24.990 18.250 1.00 19.97 288 THR A CA 1
ATOM 2224 C C . THR A 1 302 ? 48.250 -23.767 17.712 1.00 23.09 288 THR A C 1
ATOM 2225 O O . THR A 1 302 ? 47.641 -23.787 16.635 1.00 23.39 288 THR A O 1
ATOM 2229 N N . GLY A 1 303 ? 48.333 -22.696 18.487 1.00 21.59 289 GLY A N 1
ATOM 2230 C CA . GLY A 1 303 ? 47.539 -21.514 18.231 1.00 24.33 289 GLY A CA 1
ATOM 2231 C C . GLY A 1 303 ? 48.193 -20.545 17.284 1.00 24.48 289 GLY A C 1
ATOM 2232 O O . GLY A 1 303 ? 48.357 -19.363 17.599 1.00 27.09 289 GLY A O 1
ATOM 2233 N N . HIS A 1 304 ? 48.571 -21.042 16.117 1.00 26.33 290 HIS A N 1
ATOM 2234 C CA . HIS A 1 304 ? 49.207 -20.226 15.105 1.00 24.01 290 HIS A CA 1
ATOM 2235 C C . HIS A 1 304 ? 50.418 -19.510 15.692 1.00 27.20 290 HIS A C 1
ATOM 2236 O O . HIS A 1 304 ? 50.529 -18.284 15.673 1.00 30.49 290 HIS A O 1
ATOM 2243 N N . GLN A 1 305 ? 51.329 -20.312 16.240 1.00 24.10 291 GLN A N 1
ATOM 2244 C CA . GLN A 1 305 ? 52.550 -19.804 16.848 1.00 26.61 291 GLN A CA 1
ATOM 2245 C C . GLN A 1 305 ? 53.808 -20.174 16.059 1.00 26.21 291 GLN A C 1
ATOM 2246 O O . GLN A 1 305 ? 54.903 -20.194 16.625 1.00 29.73 291 GLN A O 1
ATOM 2252 N N . ALA A 1 306 ? 53.687 -20.468 14.763 1.00 23.27 292 ALA A N 1
ATOM 2253 C CA . ALA A 1 306 ? 54.891 -20.775 13.990 1.00 28.72 292 ALA A CA 1
ATOM 2254 C C . ALA A 1 306 ? 55.870 -19.593 13.950 1.00 28.49 292 ALA A C 1
ATOM 2255 O O . ALA A 1 306 ? 57.087 -19.802 13.924 1.00 26.56 292 ALA A O 1
ATOM 2257 N N . PHE A 1 307 ? 55.363 -18.354 13.970 1.00 28.11 293 PHE A N 1
ATOM 2258 C CA . PHE A 1 307 ? 56.177 -17.141 13.931 1.00 27.20 293 PHE A CA 1
ATOM 2259 C C . PHE A 1 307 ? 56.725 -16.738 15.294 1.00 30.97 293 PHE A C 1
ATOM 2260 O O . PHE A 1 307 ? 57.500 -15.776 15.380 1.00 26.79 293 PHE A O 1
ATOM 2268 N N . LEU A 1 308 ? 56.304 -17.409 16.364 1.00 27.22 294 LEU A N 1
ATOM 2269 C CA . LEU A 1 308 ? 56.526 -16.906 17.711 1.00 26.76 294 LEU A CA 1
ATOM 2270 C C . LEU A 1 308 ? 57.920 -17.295 18.194 1.00 25.59 294 LEU A C 1
ATOM 2271 O O . LEU A 1 308 ? 58.102 -18.136 19.075 1.00 21.55 294 LEU A O 1
ATOM 2276 N N . THR A 1 309 ? 58.916 -16.645 17.591 1.00 27.32 295 THR A N 1
ATOM 2277 C CA . THR A 1 309 ? 60.294 -16.682 18.061 1.00 28.71 295 THR A CA 1
ATOM 2278 C C . THR A 1 309 ? 60.833 -15.273 18.256 1.00 29.11 295 THR A C 1
ATOM 2279 O O . THR A 1 309 ? 60.457 -14.341 17.530 1.00 28.26 295 THR A O 1
ATOM 2283 N N . ARG A 1 310 ? 61.744 -15.145 19.229 1.00 28.02 296 ARG A N 1
ATOM 2284 C CA . ARG A 1 310 ? 62.410 -13.865 19.481 1.00 34.12 296 ARG A CA 1
ATOM 2285 C C . ARG A 1 310 ? 62.826 -13.179 18.188 1.00 27.97 296 ARG A C 1
ATOM 2286 O O . ARG A 1 310 ? 62.492 -12.014 17.957 1.00 28.26 296 ARG A O 1
ATOM 2294 N N . GLU A 1 311 ? 63.530 -13.907 17.324 1.00 27.90 297 GLU A N 1
ATOM 2295 C CA . GLU A 1 311 ? 64.090 -13.328 16.110 1.00 29.34 297 GLU A CA 1
ATOM 2296 C C . GLU A 1 311 ? 63.001 -12.798 15.186 1.00 27.74 297 GLU A C 1
ATOM 2297 O O . GLU A 1 311 ? 63.141 -11.720 14.598 1.00 28.89 297 GLU A O 1
ATOM 2303 N N . ALA A 1 312 ? 61.903 -13.543 15.044 1.00 28.37 298 ALA A N 1
ATOM 2304 C CA . ALA A 1 312 ? 60.821 -13.077 14.181 1.00 28.43 298 ALA A CA 1
ATOM 2305 C C . ALA A 1 312 ? 60.021 -11.950 14.834 1.00 27.07 298 ALA A C 1
ATOM 2306 O O . ALA A 1 312 ? 59.536 -11.054 14.137 1.00 30.19 298 ALA A O 1
ATOM 2308 N N . VAL A 1 313 ? 59.886 -11.971 16.166 1.00 25.20 299 VAL A N 1
ATOM 2309 C CA . VAL A 1 313 ? 59.117 -10.948 16.883 1.00 26.85 299 VAL A CA 1
ATOM 2310 C C . VAL A 1 313 ? 59.873 -9.618 16.901 1.00 31.28 299 VAL A C 1
ATOM 2311 O O . VAL A 1 313 ? 59.300 -8.543 16.653 1.00 26.38 299 VAL A O 1
ATOM 2315 N N . LYS A 1 314 ? 61.167 -9.672 17.227 1.00 29.11 300 LYS A N 1
ATOM 2316 C CA . LYS A 1 314 ? 62.039 -8.522 17.049 1.00 31.02 300 LYS A CA 1
ATOM 2317 C C . LYS A 1 314 ? 61.884 -7.914 15.654 1.00 37.02 300 LYS A C 1
ATOM 2318 O O . LYS A 1 314 ? 61.885 -6.687 15.498 1.00 36.51 300 LYS A O 1
ATOM 2324 N N . ASN A 1 315 ? 61.746 -8.763 14.626 1.00 34.42 301 ASN A N 1
ATOM 2325 C CA . ASN A 1 315 ? 61.522 -8.271 13.270 1.00 34.71 301 ASN A CA 1
ATOM 2326 C C . ASN A 1 315 ? 60.192 -7.535 13.149 1.00 39.53 301 ASN A C 1
ATOM 2327 O O . ASN A 1 315 ? 60.129 -6.450 12.556 1.00 41.03 301 ASN A O 1
ATOM 2332 N N . ILE A 1 316 ? 59.111 -8.120 13.681 1.00 37.40 302 ILE A N 1
ATOM 2333 C CA . ILE A 1 316 ? 57.790 -7.497 13.565 1.00 36.61 302 ILE A CA 1
ATOM 2334 C C . ILE A 1 316 ? 57.772 -6.132 14.248 1.00 31.57 302 ILE A C 1
ATOM 2335 O O . ILE A 1 316 ? 57.181 -5.176 13.747 1.00 34.08 302 ILE A O 1
ATOM 2340 N N . GLU A 1 317 ? 58.415 -6.017 15.397 1.00 33.37 303 GLU A N 1
ATOM 2341 C CA . GLU A 1 317 ? 58.363 -4.758 16.124 1.00 39.63 303 GLU A CA 1
ATOM 2342 C C . GLU A 1 317 ? 59.226 -3.692 15.446 1.00 41.07 303 GLU A C 1
ATOM 2343 O O . GLU A 1 317 ? 58.789 -2.547 15.259 1.00 40.21 303 GLU A O 1
ATOM 2349 N N . GLU A 1 318 ? 60.457 -4.057 15.074 1.00 35.38 304 GLU A N 1
ATOM 2350 C CA . GLU A 1 318 ? 61.336 -3.146 14.354 1.00 36.03 304 GLU A CA 1
ATOM 2351 C C . GLU A 1 318 ? 60.696 -2.648 13.061 1.00 43.18 304 GLU A C 1
ATOM 2352 O O . GLU A 1 318 ? 60.780 -1.454 12.742 1.00 41.53 304 GLU A O 1
ATOM 2358 N N . THR A 1 319 ? 60.060 -3.549 12.297 1.00 37.80 305 THR A N 1
ATOM 2359 C CA . THR A 1 319 ? 59.402 -3.141 11.058 1.00 39.58 305 THR A CA 1
ATOM 2360 C C . THR A 1 319 ? 58.220 -2.213 11.331 1.00 42.24 305 THR A C 1
ATOM 2361 O O . THR A 1 319 ? 57.962 -1.290 10.546 1.00 40.60 305 THR A O 1
ATOM 2365 N N . THR A 1 320 ? 57.512 -2.425 12.449 1.00 37.98 306 THR A N 1
ATOM 2366 C CA . THR A 1 320 ? 56.415 -1.539 12.831 1.00 36.25 306 THR A CA 1
ATOM 2367 C C . THR A 1 320 ? 56.925 -0.167 13.233 1.00 36.03 306 THR A C 1
ATOM 2368 O O . THR A 1 320 ? 56.322 0.855 12.882 1.00 30.58 306 THR A O 1
ATOM 2372 N N . VAL A 1 321 ? 58.016 -0.123 13.996 1.00 42.24 307 VAL A N 1
ATOM 2373 C CA . VAL A 1 321 ? 58.642 1.156 14.316 1.00 38.37 307 VAL A CA 1
ATOM 2374 C C . VAL A 1 321 ? 59.082 1.848 13.036 1.00 37.35 307 VAL A C 1
ATOM 2375 O O . VAL A 1 321 ? 58.813 3.032 12.819 1.00 39.79 307 VAL A O 1
ATOM 2379 N N . GLU A 1 322 ? 59.723 1.101 12.146 1.00 40.90 308 GLU A N 1
ATOM 2380 C CA . GLU A 1 322 ? 60.130 1.677 10.873 1.00 43.04 308 GLU A CA 1
ATOM 2381 C C . GLU A 1 322 ? 58.940 2.242 10.113 1.00 42.33 308 GLU A C 1
ATOM 2382 O O . GLU A 1 322 ? 59.037 3.316 9.506 1.00 47.81 308 GLU A O 1
ATOM 2388 N N . ASN A 1 323 ? 57.801 1.549 10.156 1.00 40.37 309 ASN A N 1
ATOM 2389 C CA . ASN A 1 323 ? 56.656 1.961 9.355 1.00 39.29 309 ASN A CA 1
ATOM 2390 C C . ASN A 1 323 ? 56.044 3.249 9.885 1.00 43.19 309 ASN A C 1
ATOM 2391 O O . ASN A 1 323 ? 55.688 4.139 9.105 1.00 46.15 309 ASN A O 1
ATOM 2396 N N . ILE A 1 324 ? 55.912 3.372 11.204 1.00 39.57 310 ILE A N 1
ATOM 2397 C CA . ILE A 1 324 ? 55.359 4.597 11.768 1.00 42.91 310 ILE A CA 1
ATOM 2398 C C . ILE A 1 324 ? 56.286 5.776 11.498 1.00 45.64 310 ILE A C 1
ATOM 2399 O O . ILE A 1 324 ? 55.856 6.816 10.979 1.00 44.27 310 ILE A O 1
ATOM 2404 N N . LEU A 1 325 ? 57.574 5.623 11.831 1.00 47.05 311 LEU A N 1
ATOM 2405 C CA . LEU A 1 325 ? 58.564 6.667 11.564 1.00 45.20 311 LEU A CA 1
ATOM 2406 C C . LEU A 1 325 ? 58.564 7.087 10.100 1.00 48.01 311 LEU A C 1
ATOM 2407 O O . LEU A 1 325 ? 58.739 8.271 9.787 1.00 53.92 311 LEU A O 1
ATOM 2412 N N . GLU A 1 326 ? 58.373 6.132 9.188 1.00 44.00 312 GLU A N 1
ATOM 2413 C CA . GLU A 1 326 ? 58.320 6.453 7.766 1.00 47.57 312 GLU A CA 1
ATOM 2414 C C . GLU A 1 326 ? 57.067 7.240 7.386 1.00 51.27 312 GLU A C 1
ATOM 2415 O O . GLU A 1 326 ? 57.087 7.959 6.381 1.00 61.48 312 GLU A O 1
ATOM 2421 N N . TRP A 1 327 ? 55.997 7.168 8.175 1.00 46.84 313 TRP A N 1
ATOM 2422 C CA . TRP A 1 327 ? 54.712 7.687 7.719 1.00 48.83 313 TRP A CA 1
ATOM 2423 C C . TRP A 1 327 ? 54.687 9.217 7.750 1.00 49.98 313 TRP A C 1
ATOM 2424 O O . TRP A 1 327 ? 54.871 9.834 8.804 1.00 44.81 313 TRP A O 1
ATOM 2435 N N . GLN A 1 328 ? 54.474 9.816 6.570 1.00 61.67 314 GLN A N 1
ATOM 2436 C CA . GLN A 1 328 ? 54.319 11.253 6.353 1.00 54.74 314 GLN A CA 1
ATOM 2437 C C . GLN A 1 328 ? 53.041 11.503 5.564 1.00 57.83 314 GLN A C 1
ATOM 2438 O O . GLN A 1 328 ? 52.038 11.944 6.136 1.00 56.30 314 GLN A O 1
ATOM 2444 N N . LYS A 1 329 ? 53.066 11.210 4.258 1.00 62.71 315 LYS A N 1
ATOM 2445 C CA . LYS A 1 329 ? 51.875 11.310 3.415 1.00 67.27 315 LYS A CA 1
ATOM 2446 C C . LYS A 1 329 ? 52.124 10.785 2.005 1.00 71.31 315 LYS A C 1
ATOM 2447 O O . LYS A 1 329 ? 51.301 10.988 1.106 1.00 75.08 315 LYS A O 1
ATOM 2453 N N . ASN A 1 330 ? 53.236 10.134 1.797 1.00 67.71 316 ASN A N 1
ATOM 2454 C CA . ASN A 1 330 ? 53.319 9.465 0.509 1.00 76.22 316 ASN A CA 1
ATOM 2455 C C . ASN A 1 330 ? 53.055 7.968 0.664 1.00 78.16 316 ASN A C 1
ATOM 2456 O O . ASN A 1 330 ? 53.347 7.389 1.717 1.00 74.65 316 ASN A O 1
ATOM 2461 N N . PRO A 1 331 ? 52.457 7.315 -0.353 1.00 75.43 317 PRO A N 1
ATOM 2462 C CA . PRO A 1 331 ? 52.344 5.849 -0.335 1.00 77.08 317 PRO A CA 1
ATOM 2463 C C . PRO A 1 331 ? 53.598 5.125 0.146 1.00 74.71 317 PRO A C 1
ATOM 2464 O O . PRO A 1 331 ? 54.672 5.243 -0.455 1.00 71.58 317 PRO A O 1
ATOM 2468 N N . GLN A 1 332 ? 53.446 4.354 1.228 1.00 68.34 318 GLN A N 1
ATOM 2469 C CA . GLN A 1 332 ? 54.540 3.781 2.000 1.00 56.70 318 GLN A CA 1
ATOM 2470 C C . GLN A 1 332 ? 55.118 2.548 1.321 1.00 56.20 318 GLN A C 1
ATOM 2471 O O . GLN A 1 332 ? 54.553 2.009 0.365 1.00 63.12 318 GLN A O 1
ATOM 2477 N N . ALA A 1 333 ? 56.260 2.084 1.849 1.00 53.06 319 ALA A N 1
ATOM 2478 C CA . ALA A 1 333 ? 56.855 0.851 1.344 1.00 47.02 319 ALA A CA 1
ATOM 2479 C C . ALA A 1 333 ? 55.898 -0.321 1.491 1.00 48.04 319 ALA A C 1
ATOM 2480 O O . ALA A 1 333 ? 55.884 -1.226 0.646 1.00 54.71 319 ALA A O 1
ATOM 2482 N N . LYS A 1 334 ? 55.076 -0.307 2.535 1.00 43.06 320 LYS A N 1
ATOM 2483 C CA . LYS A 1 334 ? 54.218 -1.432 2.881 1.00 51.96 320 LYS A CA 1
ATOM 2484 C C . LYS A 1 334 ? 52.741 -1.045 2.958 1.00 53.44 320 LYS A C 1
ATOM 2485 O O . LYS A 1 334 ? 51.968 -1.713 3.663 1.00 42.60 320 LYS A O 1
ATOM 2491 N N . LEU A 1 335 ? 52.337 0.019 2.259 1.00 52.24 321 LEU A N 1
ATOM 2492 C CA . LEU A 1 335 ? 50.930 0.365 2.123 1.00 53.28 321 LEU A CA 1
ATOM 2493 C C . LEU A 1 335 ? 50.192 -0.754 1.372 1.00 58.32 321 LEU A C 1
ATOM 2494 O O . LEU A 1 335 ? 50.794 -1.714 0.887 1.00 56.52 321 LEU A O 1
ATOM 2499 N N . LYS A 1 336 ? 48.863 -0.641 1.309 1.00 63.76 322 LYS A N 1
ATOM 2500 C CA . LYS A 1 336 ? 48.038 -1.593 0.552 1.00 57.68 322 LYS A CA 1
ATOM 2501 C C . LYS A 1 336 ? 47.491 -0.982 -0.725 1.00 66.85 322 LYS A C 1
ATOM 2502 O O . LYS A 1 336 ? 47.058 0.167 -0.733 1.00 74.00 322 LYS A O 1
ATOM 2508 N N . PRO B 1 14 ? 38.074 16.386 43.234 1.00 72.87 0 PRO B N 1
ATOM 2509 C CA . PRO B 1 14 ? 38.947 15.556 42.395 1.00 75.96 0 PRO B CA 1
ATOM 2510 C C . PRO B 1 14 ? 39.706 14.484 43.196 1.00 78.87 0 PRO B C 1
ATOM 2511 O O . PRO B 1 14 ? 40.945 14.472 43.189 1.00 77.52 0 PRO B O 1
ATOM 2515 N N . MET B 1 15 ? 38.972 13.590 43.861 1.00 68.92 1 MET B N 1
ATOM 2516 C CA . MET B 1 15 ? 39.558 12.642 44.806 1.00 70.29 1 MET B CA 1
ATOM 2517 C C . MET B 1 15 ? 39.888 11.319 44.103 1.00 66.48 1 MET B C 1
ATOM 2518 O O . MET B 1 15 ? 38.996 10.649 43.568 1.00 60.66 1 MET B O 1
ATOM 2523 N N . LYS B 1 16 ? 41.164 10.931 44.127 1.00 60.24 2 LYS B N 1
ATOM 2524 C CA . LYS B 1 16 ? 41.699 9.916 43.224 1.00 58.35 2 LYS B CA 1
ATOM 2525 C C . LYS B 1 16 ? 42.010 8.622 43.970 1.00 55.24 2 LYS B C 1
ATOM 2526 O O . LYS B 1 16 ? 42.717 8.638 44.984 1.00 48.38 2 LYS B O 1
ATOM 2532 N N . VAL B 1 17 ? 41.499 7.502 43.451 1.00 52.42 3 VAL B N 1
ATOM 2533 C CA . VAL B 1 17 ? 41.711 6.183 44.041 1.00 44.71 3 VAL B CA 1
ATOM 2534 C C . VAL B 1 17 ? 42.190 5.218 42.968 1.00 40.98 3 VAL B C 1
ATOM 2535 O O . VAL B 1 17 ? 41.473 4.957 41.992 1.00 37.87 3 VAL B O 1
ATOM 2539 N N . ILE B 1 18 ? 43.378 4.665 43.167 1.00 38.60 4 ILE B N 1
ATOM 2540 C CA . ILE B 1 18 ? 43.920 3.627 42.299 1.00 42.70 4 ILE B CA 1
ATOM 2541 C C . ILE B 1 18 ? 43.696 2.261 42.947 1.00 40.56 4 ILE B C 1
ATOM 2542 O O . ILE B 1 18 ? 43.835 2.102 44.166 1.00 36.22 4 ILE B O 1
ATOM 2547 N N . PHE B 1 19 ? 43.321 1.275 42.136 1.00 40.01 5 PHE B N 1
ATOM 2548 C CA . PHE B 1 19 ? 43.150 -0.097 42.599 1.00 36.85 5 PHE B CA 1
ATOM 2549 C C . PHE B 1 19 ? 44.278 -0.949 42.031 1.00 36.40 5 PHE B C 1
ATOM 2550 O O . PHE B 1 19 ? 44.398 -1.086 40.806 1.00 35.78 5 PHE B O 1
ATOM 2558 N N . PHE B 1 20 ? 45.108 -1.501 42.911 1.00 28.86 6 PHE B N 1
ATOM 2559 C CA . PHE B 1 20 ? 46.126 -2.449 42.491 1.00 35.05 6 PHE B CA 1
ATOM 2560 C C . PHE B 1 20 ? 45.547 -3.862 42.491 1.00 34.18 6 PHE B C 1
ATOM 2561 O O . PHE B 1 20 ? 44.580 -4.154 43.198 1.00 30.36 6 PHE B O 1
ATOM 2569 N N . SER B 1 21 ? 46.137 -4.732 41.662 1.00 32.44 7 SER B N 1
ATOM 2570 C CA . SER B 1 21 ? 45.780 -6.157 41.619 1.00 31.17 7 SER B CA 1
ATOM 2571 C C . SER B 1 21 ? 44.284 -6.343 41.350 1.00 37.12 7 SER B C 1
ATOM 2572 O O . SER B 1 21 ? 43.645 -7.265 41.871 1.00 32.21 7 SER B O 1
ATOM 2575 N N . MET B 1 22 ? 43.721 -5.435 40.548 1.00 30.35 8 MET B N 1
ATOM 2576 C CA . MET B 1 22 ? 42.357 -5.579 40.076 1.00 30.29 8 MET B CA 1
ATOM 2577 C C . MET B 1 22 ? 42.179 -6.903 39.318 1.00 30.40 8 MET B C 1
ATOM 2578 O O . MET B 1 22 ? 43.108 -7.401 38.674 1.00 28.28 8 MET B O 1
ATOM 2583 N N . HIS B 1 23 ? 40.983 -7.487 39.433 1.00 31.06 9 HIS B N 1
ATOM 2584 C CA . HIS B 1 23 ? 40.555 -8.690 38.732 1.00 35.02 9 HIS B CA 1
ATOM 2585 C C . HIS B 1 23 ? 39.172 -8.476 38.141 1.00 33.05 9 HIS B C 1
ATOM 2586 O O . HIS B 1 23 ? 38.385 -7.690 38.676 1.00 33.75 9 HIS B O 1
ATOM 2593 N N . PRO B 1 24 ? 38.844 -9.174 37.047 1.00 29.96 10 PRO B N 1
ATOM 2594 C CA . PRO B 1 24 ? 37.502 -8.998 36.452 1.00 37.26 10 PRO B CA 1
ATOM 2595 C C . PRO B 1 24 ? 36.375 -9.408 37.392 1.00 33.54 10 PRO B C 1
ATOM 2596 O O . PRO B 1 24 ? 35.360 -8.706 37.483 1.00 30.70 10 PRO B O 1
ATOM 2600 N N . TYR B 1 25 ? 36.547 -10.516 38.120 1.00 31.33 11 TYR B N 1
ATOM 2601 C CA . TYR B 1 25 ? 35.550 -10.948 39.091 1.00 35.45 11 TYR B CA 1
ATOM 2602 C C . TYR B 1 25 ? 35.319 -9.912 40.191 1.00 40.14 11 TYR B C 1
ATOM 2603 O O . TYR B 1 25 ? 34.269 -9.945 40.843 1.00 36.84 11 TYR B O 1
ATOM 2612 N N . GLU B 1 26 ? 36.274 -9.001 40.409 1.00 37.39 12 GLU B N 1
ATOM 2613 C CA . GLU B 1 26 ? 36.109 -7.885 41.332 1.00 36.29 12 GLU B CA 1
ATOM 2614 C C . GLU B 1 26 ? 35.444 -6.673 40.685 1.00 41.39 12 GLU B C 1
ATOM 2615 O O . GLU B 1 26 ? 34.473 -6.136 41.231 1.00 40.87 12 GLU B O 1
ATOM 2621 N N . GLU B 1 27 ? 35.956 -6.226 39.528 1.00 40.12 13 GLU B N 1
ATOM 2622 C CA . GLU B 1 27 ? 35.458 -4.988 38.930 1.00 43.41 13 GLU B CA 1
ATOM 2623 C C . GLU B 1 27 ? 34.012 -5.118 38.484 1.00 44.13 13 GLU B C 1
ATOM 2624 O O . GLU B 1 27 ? 33.293 -4.115 38.436 1.00 45.11 13 GLU B O 1
ATOM 2630 N N . GLU B 1 28 ? 33.569 -6.336 38.168 1.00 42.66 14 GLU B N 1
ATOM 2631 C CA . GLU B 1 28 ? 32.170 -6.571 37.836 1.00 42.33 14 GLU B CA 1
ATOM 2632 C C . GLU B 1 28 ? 31.264 -6.409 39.053 1.00 45.10 14 GLU B C 1
ATOM 2633 O O . GLU B 1 28 ? 30.082 -6.088 38.904 1.00 35.44 14 GLU B O 1
ATOM 2639 N N . PHE B 1 29 ? 31.805 -6.575 40.258 1.00 48.78 15 PHE B N 1
ATOM 2640 C CA . PHE B 1 29 ? 31.011 -6.437 41.467 1.00 42.66 15 PHE B CA 1
ATOM 2641 C C . PHE B 1 29 ? 31.209 -5.125 42.198 1.00 50.69 15 PHE B C 1
ATOM 2642 O O . PHE B 1 29 ? 30.443 -4.837 43.118 1.00 57.01 15 PHE B O 1
ATOM 2650 N N . LEU B 1 30 ? 32.209 -4.327 41.836 1.00 53.80 16 LEU B N 1
ATOM 2651 C CA . LEU B 1 30 ? 32.375 -3.004 42.432 1.00 53.26 16 LEU B CA 1
ATOM 2652 C C . LEU B 1 30 ? 31.327 -2.015 41.940 1.00 67.87 16 LEU B C 1
ATOM 2653 O O . LEU B 1 30 ? 31.654 -0.847 41.691 1.00 65.38 16 LEU B O 1
ATOM 2658 N N . GLY B 1 31 ? 30.089 -2.476 41.725 1.00 62.51 17 GLY B N 1
ATOM 2659 C CA . GLY B 1 31 ? 29.008 -1.649 41.233 1.00 66.01 17 GLY B CA 1
ATOM 2660 C C . GLY B 1 31 ? 29.279 -1.023 39.882 1.00 60.74 17 GLY B C 1
ATOM 2661 O O . GLY B 1 31 ? 29.824 -1.657 38.973 1.00 60.55 17 GLY B O 1
ATOM 2662 N N . PRO B 1 32 ? 28.856 0.234 39.711 1.00 62.91 18 PRO B N 1
ATOM 2663 C CA . PRO B 1 32 ? 29.483 1.068 38.681 1.00 75.10 18 PRO B CA 1
ATOM 2664 C C . PRO B 1 32 ? 30.972 1.076 38.962 1.00 69.04 18 PRO B C 1
ATOM 2665 O O . PRO B 1 32 ? 31.675 0.144 38.570 1.00 66.57 18 PRO B O 1
ATOM 2669 N N . ILE B 1 33 ? 31.461 2.119 39.630 1.00 74.30 19 ILE B N 1
ATOM 2670 C CA . ILE B 1 33 ? 32.545 1.973 40.599 1.00 77.77 19 ILE B CA 1
ATOM 2671 C C . ILE B 1 33 ? 32.031 2.105 42.024 1.00 71.87 19 ILE B C 1
ATOM 2672 O O . ILE B 1 33 ? 32.766 1.768 42.971 1.00 70.42 19 ILE B O 1
ATOM 2677 N N . LEU B 1 34 ? 30.766 2.517 42.198 1.00 67.69 20 LEU B N 1
ATOM 2678 C CA . LEU B 1 34 ? 30.183 3.009 43.436 1.00 64.86 20 LEU B CA 1
ATOM 2679 C C . LEU B 1 34 ? 31.043 4.183 43.917 1.00 67.19 20 LEU B C 1
ATOM 2680 O O . LEU B 1 34 ? 31.733 4.053 44.931 1.00 73.60 20 LEU B O 1
ATOM 2685 N N . PRO B 1 35 ? 31.054 5.353 43.199 1.00 66.58 21 PRO B N 1
ATOM 2686 C CA . PRO B 1 35 ? 32.018 6.424 43.521 1.00 70.52 21 PRO B CA 1
ATOM 2687 C C . PRO B 1 35 ? 32.187 6.753 44.995 1.00 70.72 21 PRO B C 1
ATOM 2688 O O . PRO B 1 35 ? 31.489 7.623 45.518 1.00 66.96 21 PRO B O 1
ATOM 2692 N N . SER B 1 36 ? 33.123 6.065 45.657 1.00 78.40 22 SER B N 1
ATOM 2693 C CA . SER B 1 36 ? 33.632 6.450 46.972 1.00 72.77 22 SER B CA 1
ATOM 2694 C C . SER B 1 36 ? 34.304 7.810 46.865 1.00 69.72 22 SER B C 1
ATOM 2695 O O . SER B 1 36 ? 33.743 8.837 47.263 1.00 76.95 22 SER B O 1
ATOM 2698 N N . ASP B 1 37 ? 35.518 7.813 46.345 1.00 67.16 23 ASP B N 1
ATOM 2699 C CA . ASP B 1 37 ? 36.073 8.980 45.683 1.00 73.74 23 ASP B CA 1
ATOM 2700 C C . ASP B 1 37 ? 35.859 8.769 44.179 1.00 69.17 23 ASP B C 1
ATOM 2701 O O . ASP B 1 37 ? 35.507 7.672 43.741 1.00 65.57 23 ASP B O 1
ATOM 2706 N N . TRP B 1 38 ? 36.028 9.830 43.385 1.00 66.44 24 TRP B N 1
ATOM 2707 C CA . TRP B 1 38 ? 35.567 9.764 41.997 1.00 60.26 24 TRP B CA 1
ATOM 2708 C C . TRP B 1 38 ? 36.611 9.226 41.023 1.00 55.04 24 TRP B C 1
ATOM 2709 O O . TRP B 1 38 ? 36.347 8.260 40.303 1.00 60.92 24 TRP B O 1
ATOM 2720 N N . ASP B 1 39 ? 37.778 9.852 40.956 1.00 51.96 25 ASP B N 1
ATOM 2721 C CA . ASP B 1 39 ? 38.739 9.476 39.926 1.00 54.63 25 ASP B CA 1
ATOM 2722 C C . ASP B 1 39 ? 39.368 8.120 40.240 1.00 52.73 25 ASP B C 1
ATOM 2723 O O . ASP B 1 39 ? 40.048 7.955 41.257 1.00 53.25 25 ASP B O 1
ATOM 2728 N N . VAL B 1 40 ? 39.176 7.164 39.338 1.00 48.27 26 VAL B N 1
ATOM 2729 C CA . VAL B 1 40 ? 39.461 5.761 39.597 1.00 48.79 26 VAL B CA 1
ATOM 2730 C C . VAL B 1 40 ? 40.335 5.218 38.479 1.00 48.22 26 VAL B C 1
ATOM 2731 O O . VAL B 1 40 ? 39.972 5.308 37.296 1.00 42.23 26 VAL B O 1
ATOM 2735 N N . GLU B 1 41 ? 41.479 4.652 38.860 1.00 39.54 27 GLU B N 1
ATOM 2736 C CA . GLU B 1 41 ? 42.339 3.869 37.983 1.00 39.32 27 GLU B CA 1
ATOM 2737 C C . GLU B 1 41 ? 42.471 2.445 38.519 1.00 43.06 27 GLU B C 1
ATOM 2738 O O . GLU B 1 41 ? 42.622 2.232 39.729 1.00 40.80 27 GLU B O 1
ATOM 2744 N N . MET B 1 42 ? 42.422 1.468 37.622 1.00 40.47 28 MET B N 1
ATOM 2745 C CA . MET B 1 42 ? 42.555 0.077 38.014 1.00 32.85 28 MET B CA 1
ATOM 2746 C C . MET B 1 42 ? 43.692 -0.568 37.251 1.00 35.40 28 MET B C 1
ATOM 2747 O O . MET B 1 42 ? 43.770 -0.438 36.028 1.00 41.06 28 MET B O 1
ATOM 2752 N N . THR B 1 43 ? 44.558 -1.282 37.961 1.00 35.57 29 THR B N 1
ATOM 2753 C CA . THR B 1 43 ? 45.474 -2.118 37.199 1.00 43.58 29 THR B CA 1
ATOM 2754 C C . THR B 1 43 ? 45.427 -3.572 37.678 1.00 38.64 29 THR B C 1
ATOM 2755 O O . THR B 1 43 ? 45.339 -3.825 38.883 1.00 40.63 29 THR B O 1
ATOM 2759 N N . PRO B 1 44 ? 45.471 -4.548 36.764 1.00 37.07 30 PRO B N 1
ATOM 2760 C CA . PRO B 1 44 ? 45.641 -5.940 37.203 1.00 37.40 30 PRO B CA 1
ATOM 2761 C C . PRO B 1 44 ? 46.996 -6.194 37.829 1.00 36.12 30 PRO B C 1
ATOM 2762 O O . PRO B 1 44 ? 47.142 -7.175 38.570 1.00 32.27 30 PRO B O 1
ATOM 2766 N N . ASP B 1 45 ? 47.974 -5.327 37.568 1.00 34.99 31 ASP B N 1
ATOM 2767 C CA . ASP B 1 45 ? 49.349 -5.562 37.991 1.00 39.38 31 ASP B CA 1
ATOM 2768 C C . ASP B 1 45 ? 49.476 -5.488 39.503 1.00 34.45 31 ASP B C 1
ATOM 2769 O O . ASP B 1 45 ? 48.819 -4.679 40.160 1.00 34.24 31 ASP B O 1
ATOM 2774 N N . PHE B 1 46 ? 50.325 -6.339 40.060 1.00 34.47 32 PHE B N 1
ATOM 2775 C CA . PHE B 1 46 ? 50.499 -6.319 41.496 1.00 36.97 32 PHE B CA 1
ATOM 2776 C C . PHE B 1 46 ? 51.526 -5.257 41.891 1.00 43.67 32 PHE B C 1
ATOM 2777 O O . PHE B 1 46 ? 52.408 -4.883 41.113 1.00 44.00 32 PHE B O 1
ATOM 2785 N N . LEU B 1 47 ? 51.374 -4.744 43.108 1.00 44.76 33 LEU B N 1
ATOM 2786 C CA . LEU B 1 47 ? 52.176 -3.625 43.581 1.00 38.64 33 LEU B CA 1
ATOM 2787 C C . LEU B 1 47 ? 53.517 -4.097 44.116 1.00 39.58 33 LEU B C 1
ATOM 2788 O O . LEU B 1 47 ? 53.588 -5.065 44.879 1.00 41.35 33 LEU B O 1
ATOM 2793 N N . ASP B 1 48 ? 54.578 -3.418 43.695 1.00 44.36 34 ASP B N 1
ATOM 2794 C CA . ASP B 1 48 ? 55.910 -3.539 44.274 1.00 43.14 34 ASP B CA 1
ATOM 2795 C C . ASP B 1 48 ? 56.673 -2.257 43.927 1.00 42.93 34 ASP B C 1
ATOM 2796 O O . ASP B 1 48 ? 56.060 -1.235 43.576 1.00 37.15 34 ASP B O 1
ATOM 2801 N N . GLU B 1 49 ? 58.005 -2.313 44.003 1.00 46.35 35 GLU B N 1
ATOM 2802 C CA . GLU B 1 49 ? 58.842 -1.174 43.631 1.00 47.72 35 GLU B CA 1
ATOM 2803 C C . GLU B 1 49 ? 58.753 -0.859 42.139 1.00 50.09 35 GLU B C 1
ATOM 2804 O O . GLU B 1 49 ? 58.894 0.303 41.740 1.00 56.10 35 GLU B O 1
ATOM 2810 N N . THR B 1 50 ? 58.519 -1.869 41.299 1.00 45.79 36 THR B N 1
ATOM 2811 C CA . THR B 1 50 ? 58.481 -1.641 39.859 1.00 46.43 36 THR B CA 1
ATOM 2812 C C . THR B 1 50 ? 57.189 -0.981 39.401 1.00 46.96 36 THR B C 1
ATOM 2813 O O . THR B 1 50 ? 57.104 -0.572 38.238 1.00 55.54 36 THR B O 1
ATOM 2817 N N . THR B 1 51 ? 56.186 -0.866 40.271 1.00 41.31 37 THR B N 1
ATOM 2818 C CA . THR B 1 51 ? 54.876 -0.379 39.861 1.00 43.37 37 THR B CA 1
ATOM 2819 C C . THR B 1 51 ? 54.316 0.718 40.751 1.00 40.29 37 THR B C 1
ATOM 2820 O O . THR B 1 51 ? 53.288 1.300 40.396 1.00 40.29 37 THR B O 1
ATOM 2824 N N . VAL B 1 52 ? 54.961 1.022 41.879 1.00 39.90 38 VAL B N 1
ATOM 2825 C CA . VAL B 1 52 ? 54.390 1.920 42.881 1.00 38.35 38 VAL B CA 1
ATOM 2826 C C . VAL B 1 52 ? 54.095 3.285 42.303 1.00 36.28 38 VAL B C 1
ATOM 2827 O O . VAL B 1 52 ? 53.169 3.965 42.751 1.00 38.78 38 VAL B O 1
ATOM 2831 N N . GLU B 1 53 ? 54.859 3.709 41.298 1.00 43.91 39 GLU B N 1
ATOM 2832 C CA . GLU B 1 53 ? 54.712 5.061 40.777 1.00 46.58 39 GLU B CA 1
ATOM 2833 C C . GLU B 1 53 ? 53.394 5.251 40.045 1.00 46.57 39 GLU B C 1
ATOM 2834 O O . GLU B 1 53 ? 52.970 6.393 39.836 1.00 48.43 39 GLU B O 1
ATOM 2840 N N . LYS B 1 54 ? 52.723 4.158 39.678 1.00 45.08 40 LYS B N 1
ATOM 2841 C CA . LYS B 1 54 ? 51.375 4.262 39.138 1.00 43.39 40 LYS B CA 1
ATOM 2842 C C . LYS B 1 54 ? 50.430 4.950 40.113 1.00 38.06 40 LYS B C 1
ATOM 2843 O O . LYS B 1 54 ? 49.400 5.482 39.690 1.00 47.19 40 LYS B O 1
ATOM 2849 N N . ALA B 1 55 ? 50.779 4.977 41.398 1.00 42.30 41 ALA B N 1
ATOM 2850 C CA . ALA B 1 55 ? 49.953 5.514 42.473 1.00 45.03 41 ALA B CA 1
ATOM 2851 C C . ALA B 1 55 ? 50.139 7.016 42.720 1.00 44.50 41 ALA B C 1
ATOM 2852 O O . ALA B 1 55 ? 49.575 7.532 43.690 1.00 42.96 41 ALA B O 1
ATOM 2854 N N . LYS B 1 56 ? 50.910 7.722 41.886 1.00 46.96 42 LYS B N 1
ATOM 2855 C CA . LYS B 1 56 ? 51.101 9.162 42.065 1.00 51.15 42 LYS B CA 1
ATOM 2856 C C . LYS B 1 56 ? 49.804 9.928 41.827 1.00 44.86 42 LYS B C 1
ATOM 2857 O O . LYS B 1 56 ? 49.191 9.825 40.761 1.00 46.83 42 LYS B O 1
ATOM 2863 N N . GLY B 1 57 ? 49.400 10.710 42.816 1.00 45.32 43 GLY B N 1
ATOM 2864 C CA . GLY B 1 57 ? 48.214 11.524 42.722 1.00 48.04 43 GLY B CA 1
ATOM 2865 C C . GLY B 1 57 ? 47.009 10.964 43.438 1.00 54.05 43 GLY B C 1
ATOM 2866 O O . GLY B 1 57 ? 46.033 11.699 43.646 1.00 60.16 43 GLY B O 1
ATOM 2867 N N . ALA B 1 58 ? 47.051 9.690 43.819 1.00 46.48 44 ALA B N 1
ATOM 2868 C CA . ALA B 1 58 ? 45.943 9.048 44.505 1.00 47.37 44 ALA B CA 1
ATOM 2869 C C . ALA B 1 58 ? 46.102 9.235 46.004 1.00 47.36 44 ALA B C 1
ATOM 2870 O O . ALA B 1 58 ? 47.190 9.019 46.543 1.00 54.09 44 ALA B O 1
ATOM 2872 N N . GLN B 1 59 ? 45.025 9.646 46.675 1.00 43.96 45 GLN B N 1
ATOM 2873 C CA . GLN B 1 59 ? 45.025 9.682 48.134 1.00 43.48 45 GLN B CA 1
ATOM 2874 C C . GLN B 1 59 ? 44.690 8.333 48.747 1.00 47.16 45 GLN B C 1
ATOM 2875 O O . GLN B 1 59 ? 45.022 8.098 49.919 1.00 45.83 45 GLN B O 1
ATOM 2881 N N . VAL B 1 60 ? 44.027 7.459 47.986 1.00 48.94 46 VAL B N 1
ATOM 2882 C CA . VAL B 1 60 ? 43.668 6.113 48.411 1.00 40.30 46 VAL B CA 1
ATOM 2883 C C . VAL B 1 60 ? 44.293 5.126 47.440 1.00 42.81 46 VAL B C 1
ATOM 2884 O O . VAL B 1 60 ? 44.154 5.265 46.218 1.00 42.52 46 VAL B O 1
ATOM 2888 N N . VAL B 1 61 ? 44.972 4.126 47.983 1.00 44.15 47 VAL B N 1
ATOM 2889 C CA . VAL B 1 61 ? 45.427 2.977 47.216 1.00 39.74 47 VAL B CA 1
ATOM 2890 C C . VAL B 1 61 ? 44.723 1.761 47.778 1.00 31.94 47 VAL B C 1
ATOM 2891 O O . VAL B 1 61 ? 44.845 1.472 48.973 1.00 31.12 47 VAL B O 1
ATOM 2895 N N . SER B 1 62 ? 43.986 1.057 46.927 1.00 34.45 48 SER B N 1
ATOM 2896 C CA . SER B 1 62 ? 43.341 -0.192 47.306 1.00 37.15 48 SER B CA 1
ATOM 2897 C C . SER B 1 62 ? 44.169 -1.378 46.822 1.00 35.89 48 SER B C 1
ATOM 2898 O O . SER B 1 62 ? 44.644 -1.396 45.680 1.00 33.64 48 SER B O 1
ATOM 2901 N N . LEU B 1 63 ? 44.332 -2.369 47.700 1.00 34.54 49 LEU B N 1
ATOM 2902 C CA . LEU B 1 63 ? 45.258 -3.474 47.473 1.00 33.37 49 LEU B CA 1
ATOM 2903 C C . LEU B 1 63 ? 44.556 -4.820 47.573 1.00 31.53 49 LEU B C 1
ATOM 2904 O O . LEU B 1 63 ? 43.414 -4.930 48.037 1.00 31.68 49 LEU B O 1
ATOM 2909 N N . PHE B 1 64 ? 45.260 -5.842 47.093 1.00 32.51 50 PHE B N 1
ATOM 2910 C CA . PHE B 1 64 ? 44.938 -7.236 47.349 1.00 31.20 50 PHE B CA 1
ATOM 2911 C C . PHE B 1 64 ? 46.176 -7.906 47.938 1.00 32.15 50 PHE B C 1
ATOM 2912 O O . PHE B 1 64 ? 47.257 -7.313 47.994 1.00 30.56 50 PHE B O 1
ATOM 2920 N N . VAL B 1 65 ? 45.997 -9.142 48.419 1.00 32.54 51 VAL B N 1
ATOM 2921 C CA . VAL B 1 65 ? 47.069 -9.893 49.072 1.00 31.19 51 VAL B CA 1
ATOM 2922 C C . VAL B 1 65 ? 48.260 -10.112 48.148 1.00 30.17 51 VAL B C 1
ATOM 2923 O O . VAL B 1 65 ? 49.383 -10.300 48.619 1.00 36.70 51 VAL B O 1
ATOM 2927 N N . SER B 1 66 ? 48.052 -10.065 46.840 1.00 27.57 52 SER B N 1
ATOM 2928 C CA . SER B 1 66 ? 49.134 -10.165 45.876 1.00 29.69 52 SER B CA 1
ATOM 2929 C C . SER B 1 66 ? 50.012 -8.909 45.800 1.00 39.65 52 SER B C 1
ATOM 2930 O O . SER B 1 66 ? 50.991 -8.890 45.047 1.00 45.92 52 SER B O 1
ATOM 2933 N N . ASP B 1 67 ? 49.711 -7.873 46.558 1.00 35.35 53 ASP B N 1
ATOM 2934 C CA . ASP B 1 67 ? 50.459 -6.634 46.514 1.00 32.84 53 ASP B CA 1
ATOM 2935 C C . ASP B 1 67 ? 51.411 -6.570 47.702 1.00 36.73 53 ASP B C 1
ATOM 2936 O O . ASP B 1 67 ? 51.114 -7.079 48.788 1.00 34.03 53 ASP B O 1
ATOM 2941 N N . LYS B 1 68 ? 52.575 -5.963 47.479 1.00 32.86 54 LYS B N 1
ATOM 2942 C CA . LYS B 1 68 ? 53.600 -5.839 48.506 1.00 38.75 54 LYS B CA 1
ATOM 2943 C C . LYS B 1 68 ? 53.724 -4.371 48.899 1.00 46.40 54 LYS B C 1
ATOM 2944 O O . LYS B 1 68 ? 54.137 -3.535 48.088 1.00 49.58 54 LYS B O 1
ATOM 2950 N N . ALA B 1 69 ? 53.341 -4.058 50.132 1.00 44.29 55 ALA B N 1
ATOM 2951 C CA . ALA B 1 69 ? 53.521 -2.737 50.722 1.00 41.73 55 ALA B CA 1
ATOM 2952 C C . ALA B 1 69 ? 54.486 -2.895 51.890 1.00 39.12 55 ALA B C 1
ATOM 2953 O O . ALA B 1 69 ? 54.073 -2.993 53.044 1.00 41.94 55 ALA B O 1
ATOM 2955 N N . ASP B 1 70 ? 55.776 -2.959 51.578 1.00 45.50 56 ASP B N 1
ATOM 2956 C CA . ASP B 1 70 ? 56.828 -2.962 52.584 1.00 49.10 56 ASP B CA 1
ATOM 2957 C C . ASP B 1 70 ? 57.231 -1.516 52.880 1.00 44.22 56 ASP B C 1
ATOM 2958 O O . ASP B 1 70 ? 56.676 -0.574 52.316 1.00 44.39 56 ASP B O 1
ATOM 2963 N N . GLY B 1 71 ? 58.204 -1.331 53.773 1.00 49.65 57 GLY B N 1
ATOM 2964 C CA . GLY B 1 71 ? 58.739 -0.015 54.078 1.00 52.09 57 GLY B CA 1
ATOM 2965 C C . GLY B 1 71 ? 59.058 0.858 52.867 1.00 48.65 57 GLY B C 1
ATOM 2966 O O . GLY B 1 71 ? 58.507 1.955 52.700 1.00 41.30 57 GLY B O 1
ATOM 2967 N N . PRO B 1 72 ? 59.978 0.395 52.011 1.00 55.60 58 PRO B N 1
ATOM 2968 C CA . PRO B 1 72 ? 60.264 1.136 50.765 1.00 50.58 58 PRO B CA 1
ATOM 2969 C C . PRO B 1 72 ? 59.034 1.580 49.982 1.00 43.14 58 PRO B C 1
ATOM 2970 O O . PRO B 1 72 ? 59.020 2.694 49.451 1.00 47.83 58 PRO B O 1
ATOM 2974 N N . VAL B 1 73 ? 58.006 0.740 49.880 1.00 47.20 59 VAL B N 1
ATOM 2975 C CA . VAL B 1 73 ? 56.817 1.107 49.114 1.00 45.01 59 VAL B CA 1
ATOM 2976 C C . VAL B 1 73 ? 55.973 2.118 49.878 1.00 47.12 59 VAL B C 1
ATOM 2977 O O . VAL B 1 73 ? 55.391 3.038 49.286 1.00 44.43 59 VAL B O 1
ATOM 2981 N N . LEU B 1 74 ? 55.893 1.964 51.203 1.00 46.25 60 LEU B N 1
ATOM 2982 C CA . LEU B 1 74 ? 55.135 2.900 52.020 1.00 42.47 60 LEU B CA 1
ATOM 2983 C C . LEU B 1 74 ? 55.792 4.270 52.036 1.00 46.49 60 LEU B C 1
ATOM 2984 O O . LEU B 1 74 ? 55.101 5.291 51.932 1.00 50.68 60 LEU B O 1
ATOM 2989 N N . GLU B 1 75 ? 57.121 4.322 52.162 1.00 44.67 61 GLU B N 1
ATOM 2990 C CA . GLU B 1 75 ? 57.795 5.614 52.093 1.00 44.04 61 GLU B CA 1
ATOM 2991 C C . GLU B 1 75 ? 57.482 6.334 50.789 1.00 49.80 61 GLU B C 1
ATOM 2992 O O . GLU B 1 75 ? 57.346 7.568 50.771 1.00 48.80 61 GLU B O 1
ATOM 2998 N N . ALA B 1 76 ? 57.316 5.573 49.702 1.00 50.67 62 ALA B N 1
ATOM 2999 C CA . ALA B 1 76 ? 56.960 6.143 48.410 1.00 51.49 62 ALA B CA 1
ATOM 3000 C C . ALA B 1 76 ? 55.488 6.526 48.344 1.00 51.51 62 ALA B C 1
ATOM 3001 O O . ALA B 1 76 ? 55.131 7.472 47.634 1.00 54.81 62 ALA B O 1
ATOM 3003 N N . LEU B 1 77 ? 54.621 5.812 49.056 1.00 44.40 63 LEU B N 1
ATOM 3004 C CA . LEU B 1 77 ? 53.219 6.199 49.040 1.00 44.41 63 LEU B CA 1
ATOM 3005 C C . LEU B 1 77 ? 52.970 7.401 49.952 1.00 48.74 63 LEU B C 1
ATOM 3006 O O . LEU B 1 77 ? 52.263 8.337 49.561 1.00 45.86 63 LEU B O 1
ATOM 3011 N N . HIS B 1 78 ? 53.579 7.422 51.146 1.00 48.82 64 HIS B N 1
ATOM 3012 C CA . HIS B 1 78 ? 53.514 8.610 52.000 1.00 45.62 64 HIS B CA 1
ATOM 3013 C C . HIS B 1 78 ? 53.923 9.882 51.252 1.00 51.90 64 HIS B C 1
ATOM 3014 O O . HIS B 1 78 ? 53.339 10.947 51.470 1.00 54.93 64 HIS B O 1
ATOM 3021 N N . SER B 1 79 ? 54.912 9.795 50.360 1.00 51.73 65 SER B N 1
ATOM 3022 C CA . SER B 1 79 ? 55.378 10.975 49.643 1.00 52.96 65 SER B CA 1
ATOM 3023 C C . SER B 1 79 ? 54.571 11.288 48.384 1.00 54.36 65 SER B C 1
ATOM 3024 O O . SER B 1 79 ? 54.828 12.318 47.749 1.00 55.46 65 SER B O 1
ATOM 3027 N N . TYR B 1 80 ? 53.626 10.438 47.987 1.00 51.61 66 TYR B N 1
ATOM 3028 C CA . TYR B 1 80 ? 52.702 10.807 46.923 1.00 47.37 66 TYR B CA 1
ATOM 3029 C C . TYR B 1 80 ? 51.416 11.417 47.464 1.00 52.57 66 TYR B C 1
ATOM 3030 O O . TYR B 1 80 ? 50.532 11.763 46.671 1.00 50.93 66 TYR B O 1
ATOM 3039 N N . GLY B 1 81 ? 51.277 11.515 48.786 1.00 46.11 67 GLY B N 1
ATOM 3040 C CA . GLY B 1 81 ? 50.062 11.997 49.406 1.00 47.24 67 GLY B CA 1
ATOM 3041 C C . GLY B 1 81 ? 49.044 10.934 49.761 1.00 55.24 67 GLY B C 1
ATOM 3042 O O . GLY B 1 81 ? 47.925 11.284 50.168 1.00 52.21 67 GLY B O 1
ATOM 3043 N N . VAL B 1 82 ? 49.382 9.647 49.608 1.00 51.83 68 VAL B N 1
ATOM 3044 C CA . VAL B 1 82 ? 48.435 8.592 49.948 1.00 47.40 68 VAL B CA 1
ATOM 3045 C C . VAL B 1 82 ? 48.116 8.680 51.439 1.00 49.03 68 VAL B C 1
ATOM 3046 O O . VAL B 1 82 ? 49.007 8.877 52.276 1.00 49.46 68 VAL B O 1
ATOM 3050 N N . GLY B 1 83 ? 46.835 8.561 51.782 1.00 42.86 69 GLY B N 1
ATOM 3051 C CA . GLY B 1 83 ? 46.478 8.595 53.186 1.00 43.11 69 GLY B CA 1
ATOM 3052 C C . GLY B 1 83 ? 45.732 7.365 53.647 1.00 37.14 69 GLY B C 1
ATOM 3053 O O . GLY B 1 83 ? 45.612 7.109 54.844 1.00 34.15 69 GLY B O 1
ATOM 3054 N N . LEU B 1 84 ? 45.231 6.587 52.699 1.00 42.89 70 LEU B N 1
ATOM 3055 C CA . LEU B 1 84 ? 44.443 5.411 53.030 1.00 43.21 70 LEU B CA 1
ATOM 3056 C C . LEU B 1 84 ? 44.923 4.208 52.232 1.00 35.60 70 LEU B C 1
ATOM 3057 O O . LEU B 1 84 ? 45.180 4.308 51.027 1.00 36.34 70 LEU B O 1
ATOM 3062 N N . LEU B 1 85 ? 45.032 3.074 52.912 1.00 34.11 71 LEU B N 1
ATOM 3063 C CA . LEU B 1 85 ? 45.290 1.779 52.284 1.00 32.82 71 LEU B CA 1
ATOM 3064 C C . LEU B 1 85 ? 44.035 0.925 52.442 1.00 33.76 71 LEU B C 1
ATOM 3065 O O . LEU B 1 85 ? 43.783 0.381 53.524 1.00 34.42 71 LEU B O 1
ATOM 3070 N N . ALA B 1 86 ? 43.247 0.809 51.374 1.00 26.65 72 ALA B N 1
ATOM 3071 C CA . ALA B 1 86 ? 42.035 -0.017 51.413 1.00 33.42 72 ALA B CA 1
ATOM 3072 C C . ALA B 1 86 ? 42.360 -1.455 51.012 1.00 29.18 72 ALA B C 1
ATOM 3073 O O . ALA B 1 86 ? 42.347 -1.821 49.828 1.00 26.36 72 ALA B O 1
ATOM 3075 N N . LEU B 1 87 ? 42.624 -2.285 52.019 1.00 29.64 73 LEU B N 1
ATOM 3076 C CA . LEU B 1 87 ? 42.907 -3.713 51.825 1.00 28.93 73 LEU B CA 1
ATOM 3077 C C . LEU B 1 87 ? 41.640 -4.477 51.460 1.00 30.16 73 LEU B C 1
ATOM 3078 O O . LEU B 1 87 ? 40.756 -4.669 52.301 1.00 30.45 73 LEU B O 1
ATOM 3083 N N . ARG B 1 88 ? 41.562 -4.956 50.220 1.00 26.33 74 ARG B N 1
ATOM 3084 C CA . ARG B 1 88 ? 40.415 -5.746 49.790 1.00 26.88 74 ARG B CA 1
ATOM 3085 C C . ARG B 1 88 ? 40.428 -7.162 50.352 1.00 26.01 74 ARG B C 1
ATOM 3086 O O . ARG B 1 88 ? 40.015 -8.099 49.668 1.00 24.66 74 ARG B O 1
ATOM 3094 N N . SER B 1 89 ? 40.885 -7.338 51.590 1.00 21.78 75 SER B N 1
ATOM 3095 C CA . SER B 1 89 ? 41.001 -8.655 52.198 1.00 27.42 75 SER B CA 1
ATOM 3096 C C . SER B 1 89 ? 40.810 -8.550 53.711 1.00 38.20 75 SER B C 1
ATOM 3097 O O . SER B 1 89 ? 40.748 -7.454 54.286 1.00 36.89 75 SER B O 1
ATOM 3100 N N . ALA B 1 90 ? 40.719 -9.708 54.368 1.00 36.57 76 ALA B N 1
ATOM 3101 C CA . ALA B 1 90 ? 40.821 -9.702 55.824 1.00 33.65 76 ALA B CA 1
ATOM 3102 C C . ALA B 1 90 ? 42.267 -9.664 56.289 1.00 36.05 76 ALA B C 1
ATOM 3103 O O . ALA B 1 90 ? 42.573 -8.979 57.272 1.00 41.45 76 ALA B O 1
ATOM 3105 N N . GLY B 1 91 ? 43.167 -10.352 55.585 1.00 35.60 77 GLY B N 1
ATOM 3106 C CA . GLY B 1 91 ? 44.553 -10.398 56.000 1.00 36.49 77 GLY B CA 1
ATOM 3107 C C . GLY B 1 91 ? 45.304 -9.120 55.672 1.00 36.00 77 GLY B C 1
ATOM 3108 O O . GLY B 1 91 ? 45.065 -8.460 54.658 1.00 34.90 77 GLY B O 1
ATOM 3109 N N . TYR B 1 92 ? 46.217 -8.759 56.572 1.00 37.29 78 TYR B N 1
ATOM 3110 C CA . TYR B 1 92 ? 47.119 -7.633 56.376 1.00 33.35 78 TYR B CA 1
ATOM 3111 C C . TYR B 1 92 ? 48.581 -8.064 56.486 1.00 34.18 78 TYR B C 1
ATOM 3112 O O . TYR B 1 92 ? 49.445 -7.246 56.810 1.00 34.47 78 TYR B O 1
ATOM 3121 N N . ASP B 1 93 ? 48.855 -9.350 56.219 1.00 39.78 79 ASP B N 1
ATOM 3122 C CA . ASP B 1 93 ? 50.213 -9.903 56.215 1.00 36.29 79 ASP B CA 1
ATOM 3123 C C . ASP B 1 93 ? 51.165 -9.112 55.332 1.00 41.67 79 ASP B C 1
ATOM 3124 O O . ASP B 1 93 ? 52.314 -8.866 55.709 1.00 46.00 79 ASP B O 1
ATOM 3129 N N . HIS B 1 94 ? 50.706 -8.727 54.143 1.00 40.19 80 HIS B N 1
ATOM 3130 C CA . HIS B 1 94 ? 51.494 -8.148 53.067 1.00 39.96 80 HIS B CA 1
ATOM 3131 C C . HIS B 1 94 ? 51.824 -6.671 53.280 1.00 43.08 80 HIS B C 1
ATOM 3132 O O . HIS B 1 94 ? 52.466 -6.063 52.413 1.00 41.16 80 HIS B O 1
ATOM 3139 N N . ILE B 1 95 ? 51.409 -6.092 54.409 1.00 42.85 81 ILE B N 1
ATOM 3140 C CA . ILE B 1 95 ? 51.594 -4.680 54.724 1.00 38.41 81 ILE B CA 1
ATOM 3141 C C . ILE B 1 95 ? 52.513 -4.588 55.934 1.00 45.55 81 ILE B C 1
ATOM 3142 O O . ILE B 1 95 ? 52.311 -5.306 56.924 1.00 45.43 81 ILE B O 1
ATOM 3147 N N . ASP B 1 96 ? 53.531 -3.721 55.848 1.00 42.20 82 ASP B N 1
ATOM 3148 C CA . ASP B 1 96 ? 54.344 -3.350 57.007 1.00 40.96 82 ASP B CA 1
ATOM 3149 C C . ASP B 1 96 ? 53.553 -2.338 57.821 1.00 44.33 82 ASP B C 1
ATOM 3150 O O . ASP B 1 96 ? 53.737 -1.127 57.701 1.00 42.70 82 ASP B O 1
ATOM 3155 N N . ILE B 1 97 ? 52.664 -2.850 58.672 1.00 46.64 83 ILE B N 1
ATOM 3156 C CA . ILE B 1 97 ? 51.723 -1.987 59.382 1.00 45.79 83 ILE B CA 1
ATOM 3157 C C . ILE B 1 97 ? 52.460 -0.956 60.236 1.00 52.24 83 ILE B C 1
ATOM 3158 O O . ILE B 1 97 ? 52.086 0.224 60.270 1.00 50.21 83 ILE B O 1
ATOM 3163 N N . GLU B 1 98 ? 53.544 -1.371 60.898 1.00 52.81 84 GLU B N 1
ATOM 3164 C CA . GLU B 1 98 ? 54.246 -0.475 61.811 1.00 55.17 84 GLU B CA 1
ATOM 3165 C C . GLU B 1 98 ? 54.802 0.745 61.080 1.00 48.86 84 GLU B C 1
ATOM 3166 O O . GLU B 1 98 ? 54.691 1.877 61.568 1.00 43.56 84 GLU B O 1
ATOM 3172 N N . THR B 1 99 ? 55.395 0.537 59.905 1.00 48.03 85 THR B N 1
ATOM 3173 C CA . THR B 1 99 ? 55.939 1.655 59.137 1.00 48.80 85 THR B CA 1
ATOM 3174 C C . THR B 1 99 ? 54.825 2.563 58.607 1.00 40.03 85 THR B C 1
ATOM 3175 O O . THR B 1 99 ? 54.986 3.789 58.564 1.00 36.20 85 THR B O 1
ATOM 3179 N N . ALA B 1 100 ? 53.683 1.979 58.229 1.00 41.03 86 ALA B N 1
ATOM 3180 C CA . ALA B 1 100 ? 52.550 2.757 57.731 1.00 41.36 86 ALA B CA 1
ATOM 3181 C C . ALA B 1 100 ? 51.895 3.583 58.829 1.00 44.19 86 ALA B C 1
ATOM 3182 O O . ALA B 1 100 ? 51.341 4.650 58.539 1.00 41.33 86 ALA B O 1
ATOM 3184 N N . LYS B 1 101 ? 51.920 3.093 60.080 1.00 43.27 87 LYS B N 1
ATOM 3185 C CA . LYS B 1 101 ? 51.493 3.883 61.233 1.00 39.65 87 LYS B CA 1
ATOM 3186 C C . LYS B 1 101 ? 52.524 4.947 61.632 1.00 41.89 87 LYS B C 1
ATOM 3187 O O . LYS B 1 101 ? 52.155 5.966 62.217 1.00 47.78 87 LYS B O 1
ATOM 3193 N N . ARG B 1 102 ? 53.811 4.735 61.348 1.00 40.74 88 ARG B N 1
ATOM 3194 C CA . ARG B 1 102 ? 54.792 5.793 61.551 1.00 41.03 88 ARG B CA 1
ATOM 3195 C C . ARG B 1 102 ? 54.697 6.863 60.471 1.00 48.82 88 ARG B C 1
ATOM 3196 O O . ARG B 1 102 ? 55.076 8.019 60.709 1.00 48.01 88 ARG B O 1
ATOM 3204 N N . LEU B 1 103 ? 54.198 6.503 59.287 1.00 43.21 89 LEU B N 1
ATOM 3205 C CA . LEU B 1 103 ? 54.012 7.468 58.215 1.00 42.40 89 LEU B CA 1
ATOM 3206 C C . LEU B 1 103 ? 52.664 8.178 58.292 1.00 50.22 89 LEU B C 1
ATOM 3207 O O . LEU B 1 103 ? 52.510 9.252 57.697 1.00 53.24 89 LEU B O 1
ATOM 3212 N N . GLY B 1 104 ? 51.690 7.621 59.011 1.00 41.70 90 GLY B N 1
ATOM 3213 C CA . GLY B 1 104 ? 50.381 8.227 59.099 1.00 42.52 90 GLY B CA 1
ATOM 3214 C C . GLY B 1 104 ? 49.342 7.682 58.140 1.00 49.33 90 GLY B C 1
ATOM 3215 O O . GLY B 1 104 ? 48.219 8.213 58.099 1.00 46.13 90 GLY B O 1
ATOM 3216 N N . ILE B 1 105 ? 49.667 6.636 57.379 1.00 44.89 91 ILE B N 1
ATOM 3217 C CA . ILE B 1 105 ? 48.722 6.054 56.433 1.00 40.57 91 ILE B CA 1
ATOM 3218 C C . ILE B 1 105 ? 47.772 5.117 57.176 1.00 44.53 91 ILE B C 1
ATOM 3219 O O . ILE B 1 105 ? 48.199 4.142 57.806 1.00 38.36 91 ILE B O 1
ATOM 3224 N N . LYS B 1 106 ? 46.476 5.425 57.118 1.00 45.92 92 LYS B N 1
ATOM 3225 C CA . LYS B 1 106 ? 45.480 4.532 57.687 1.00 43.29 92 LYS B CA 1
ATOM 3226 C C . LYS B 1 106 ? 45.400 3.272 56.841 1.00 36.45 92 LYS B C 1
ATOM 3227 O O . LYS B 1 106 ? 45.495 3.330 55.613 1.00 38.08 92 LYS B O 1
ATOM 3233 N N . VAL B 1 107 ? 45.236 2.131 57.505 1.00 35.33 93 VAL B N 1
ATOM 3234 C CA . VAL B 1 107 ? 44.992 0.860 56.845 1.00 33.13 93 VAL B CA 1
ATOM 3235 C C . VAL B 1 107 ? 43.617 0.367 57.267 1.00 41.45 93 VAL B C 1
ATOM 3236 O O . VAL B 1 107 ? 43.298 0.356 58.460 1.00 42.08 93 VAL B O 1
ATOM 3240 N N . VAL B 1 108 ? 42.807 -0.048 56.290 1.00 38.08 94 VAL B N 1
ATOM 3241 C CA . VAL B 1 108 ? 41.491 -0.607 56.556 1.00 34.06 94 VAL B CA 1
ATOM 3242 C C . VAL B 1 108 ? 41.323 -1.872 55.721 1.00 36.28 94 VAL B C 1
ATOM 3243 O O . VAL B 1 108 ? 41.849 -1.979 54.612 1.00 39.49 94 VAL B O 1
ATOM 3247 N N . ASN B 1 109 ? 40.575 -2.836 56.260 1.00 40.45 95 ASN B N 1
ATOM 3248 C CA . ASN B 1 109 ? 40.461 -4.172 55.694 1.00 34.99 95 ASN B CA 1
ATOM 3249 C C . ASN B 1 109 ? 38.986 -4.550 55.532 1.00 38.03 95 ASN B C 1
ATOM 3250 O O . ASN B 1 109 ? 38.080 -3.773 55.865 1.00 39.98 95 ASN B O 1
ATOM 3255 N N . VAL B 1 110 ? 38.747 -5.753 55.009 1.00 39.64 96 VAL B N 1
ATOM 3256 C CA . VAL B 1 110 ? 37.422 -6.361 54.931 1.00 37.42 96 VAL B CA 1
ATOM 3257 C C . VAL B 1 110 ? 37.362 -7.461 55.986 1.00 38.18 96 VAL B C 1
ATOM 3258 O O . VAL B 1 110 ? 38.000 -8.508 55.820 1.00 43.20 96 VAL B O 1
ATOM 3262 N N . PRO B 1 111 ? 36.607 -7.289 57.060 1.00 42.62 97 PRO B N 1
ATOM 3263 C CA . PRO B 1 111 ? 36.722 -8.228 58.183 1.00 41.90 97 PRO B CA 1
ATOM 3264 C C . PRO B 1 111 ? 35.859 -9.476 58.050 1.00 44.84 97 PRO B C 1
ATOM 3265 O O . PRO B 1 111 ? 36.195 -10.505 58.648 1.00 47.07 97 PRO B O 1
ATOM 3269 N N . ALA B 1 112 ? 34.773 -9.430 57.273 1.00 49.53 98 ALA B N 1
ATOM 3270 C CA . ALA B 1 112 ? 33.820 -10.540 57.221 1.00 55.14 98 ALA B CA 1
ATOM 3271 C C . ALA B 1 112 ? 33.541 -10.955 55.782 1.00 53.83 98 ALA B C 1
ATOM 3272 O O . ALA B 1 112 ? 32.870 -10.228 55.043 1.00 57.35 98 ALA B O 1
ATOM 3274 N N . TYR B 1 113 ? 34.020 -12.140 55.399 1.00 57.99 99 TYR B N 1
ATOM 3275 C CA . TYR B 1 113 ? 33.676 -12.719 54.104 1.00 57.12 99 TYR B CA 1
ATOM 3276 C C . TYR B 1 113 ? 32.279 -13.324 54.208 1.00 46.88 99 TYR B C 1
ATOM 3277 O O . TYR B 1 113 ? 31.525 -13.003 55.126 1.00 50.18 99 TYR B O 1
ATOM 3286 N N . SER B 1 114 ? 31.928 -14.198 53.270 1.00 42.31 100 SER B N 1
ATOM 3287 C CA . SER B 1 114 ? 30.803 -15.106 53.417 1.00 32.91 100 SER B CA 1
ATOM 3288 C C . SER B 1 114 ? 31.300 -16.406 54.051 1.00 38.61 100 SER B C 1
ATOM 3289 O O . SER B 1 114 ? 32.185 -17.080 53.503 1.00 30.91 100 SER B O 1
ATOM 3292 N N . GLN B 1 115 ? 30.744 -16.747 55.215 1.00 35.63 101 GLN B N 1
ATOM 3293 C CA . GLN B 1 115 ? 31.107 -18.007 55.842 1.00 28.57 101 GLN B CA 1
ATOM 3294 C C . GLN B 1 115 ? 30.558 -19.186 55.056 1.00 29.18 101 GLN B C 1
ATOM 3295 O O . GLN B 1 115 ? 31.167 -20.262 55.052 1.00 26.41 101 GLN B O 1
ATOM 3301 N N . HIS B 1 116 ? 29.440 -18.988 54.346 1.00 28.43 102 HIS B N 1
ATOM 3302 C CA . HIS B 1 116 ? 28.884 -20.061 53.526 1.00 29.39 102 HIS B CA 1
ATOM 3303 C C . HIS B 1 116 ? 29.813 -20.429 52.368 1.00 31.09 102 HIS B C 1
ATOM 3304 O O . HIS B 1 116 ? 29.891 -21.603 51.976 1.00 28.86 102 HIS B O 1
ATOM 3311 N N . ALA B 1 117 ? 30.514 -19.438 51.800 1.00 24.84 103 ALA B N 1
ATOM 3312 C CA . ALA B 1 117 ? 31.435 -19.714 50.698 1.00 30.22 103 ALA B CA 1
ATOM 3313 C C . ALA B 1 117 ? 32.582 -20.619 51.141 1.00 30.93 103 ALA B C 1
ATOM 3314 O O . ALA B 1 117 ? 32.978 -21.543 50.415 1.00 26.83 103 ALA B O 1
ATOM 3316 N N . ILE B 1 118 ? 33.132 -20.368 52.330 1.00 27.93 104 ILE B N 1
ATOM 3317 C CA . ILE B 1 118 ? 34.248 -21.176 52.796 1.00 26.43 104 ILE B CA 1
ATOM 3318 C C . ILE B 1 118 ? 33.776 -22.590 53.093 1.00 25.67 104 ILE B C 1
ATOM 3319 O O . ILE B 1 118 ? 34.390 -23.571 52.662 1.00 26.26 104 ILE B O 1
ATOM 3324 N N . ALA B 1 119 ? 32.688 -22.716 53.856 1.00 31.86 105 ALA B N 1
ATOM 3325 C CA . ALA B 1 119 ? 32.137 -24.038 54.149 1.00 29.51 105 ALA B CA 1
ATOM 3326 C C . ALA B 1 119 ? 31.888 -24.825 52.868 1.00 26.27 105 ALA B C 1
ATOM 3327 O O . ALA B 1 119 ? 32.283 -25.996 52.762 1.00 22.78 105 ALA B O 1
ATOM 3329 N N . ASP B 1 120 ? 31.254 -24.173 51.873 1.00 26.27 106 ASP B N 1
ATOM 3330 C CA . ASP B 1 120 ? 30.891 -24.834 50.620 1.00 27.56 106 ASP B CA 1
ATOM 3331 C C . ASP B 1 120 ? 32.118 -25.297 49.851 1.00 26.77 106 ASP B C 1
ATOM 3332 O O . ASP B 1 120 ? 32.087 -26.343 49.187 1.00 26.79 106 ASP B O 1
ATOM 3337 N N . HIS B 1 121 ? 33.190 -24.502 49.879 1.00 26.12 107 HIS B N 1
ATOM 3338 C CA . HIS B 1 121 ? 34.402 -24.898 49.178 1.00 25.35 107 HIS B CA 1
ATOM 3339 C C . HIS B 1 121 ? 35.056 -26.075 49.875 1.00 27.45 107 HIS B C 1
ATOM 3340 O O . HIS B 1 121 ? 35.523 -27.013 49.215 1.00 29.43 107 HIS B O 1
ATOM 3347 N N . THR B 1 122 ? 35.087 -26.035 51.209 1.00 24.40 108 THR B N 1
ATOM 3348 C CA . THR B 1 122 ? 35.658 -27.110 52.003 1.00 21.67 108 THR B CA 1
ATOM 3349 C C . THR B 1 122 ? 35.031 -28.445 51.636 1.00 27.90 108 THR B C 1
ATOM 3350 O O . THR B 1 122 ? 35.736 -29.449 51.458 1.00 29.18 108 THR B O 1
ATOM 3354 N N . LEU B 1 123 ? 33.695 -28.478 51.524 1.00 29.29 109 LEU B N 1
ATOM 3355 C CA . LEU B 1 123 ? 33.027 -29.720 51.141 1.00 23.75 109 LEU B CA 1
ATOM 3356 C C . LEU B 1 123 ? 33.384 -30.095 49.714 1.00 22.49 109 LEU B C 1
ATOM 3357 O O . LEU B 1 123 ? 33.898 -31.191 49.468 1.00 23.22 109 LEU B O 1
ATOM 3362 N N . ALA B 1 124 ? 33.170 -29.173 48.768 1.00 26.57 110 ALA B N 1
ATOM 3363 C CA . ALA B 1 124 ? 33.623 -29.352 47.388 1.00 27.57 110 ALA B CA 1
ATOM 3364 C C . ALA B 1 124 ? 35.004 -29.992 47.316 1.00 24.43 110 ALA B C 1
ATOM 3365 O O . ALA B 1 124 ? 35.171 -31.073 46.734 1.00 21.66 110 ALA B O 1
ATOM 3367 N N . ILE B 1 125 ? 35.987 -29.335 47.944 1.00 23.45 111 ILE B N 1
ATOM 3368 C CA . ILE B 1 125 ? 37.378 -29.803 47.949 1.00 27.52 111 ILE B CA 1
ATOM 3369 C C . ILE B 1 125 ? 37.456 -31.215 48.524 1.00 28.38 111 ILE B C 1
ATOM 3370 O O . ILE B 1 125 ? 38.275 -32.040 48.092 1.00 31.24 111 ILE B O 1
ATOM 3375 N N . MET B 1 126 ? 36.603 -31.508 49.514 1.00 28.73 112 MET B N 1
ATOM 3376 C CA . MET B 1 126 ? 36.635 -32.786 50.217 1.00 29.64 112 MET B CA 1
ATOM 3377 C C . MET B 1 126 ? 36.099 -33.903 49.341 1.00 21.55 112 MET B C 1
ATOM 3378 O O . MET B 1 126 ? 36.754 -34.938 49.156 1.00 23.00 112 MET B O 1
ATOM 3383 N N . LEU B 1 127 ? 34.888 -33.726 48.836 1.00 19.45 113 LEU B N 1
ATOM 3384 C CA . LEU B 1 127 ? 34.295 -34.723 47.956 1.00 20.14 113 LEU B CA 1
ATOM 3385 C C . LEU B 1 127 ? 35.093 -34.875 46.663 1.00 23.52 113 LEU B C 1
ATOM 3386 O O . LEU B 1 127 ? 35.127 -35.963 46.077 1.00 29.48 113 LEU B O 1
ATOM 3391 N N . ALA B 1 128 ? 35.730 -33.797 46.198 1.00 21.66 114 ALA B N 1
ATOM 3392 C CA . ALA B 1 128 ? 36.628 -33.904 45.062 1.00 19.94 114 ALA B CA 1
ATOM 3393 C C . ALA B 1 128 ? 37.703 -34.947 45.318 1.00 22.48 114 ALA B C 1
ATOM 3394 O O . ALA B 1 128 ? 37.967 -35.797 44.460 1.00 26.35 114 ALA B O 1
ATOM 3396 N N . LEU B 1 129 ? 38.304 -34.924 46.508 1.00 18.99 115 LEU B N 1
ATOM 3397 C CA . LEU B 1 129 ? 39.358 -35.880 46.840 1.00 24.85 115 LEU B CA 1
ATOM 3398 C C . LEU B 1 129 ? 38.820 -37.299 47.016 1.00 24.02 115 LEU B C 1
ATOM 3399 O O . LEU B 1 129 ? 39.409 -38.263 46.512 1.00 23.67 115 LEU B O 1
ATOM 3404 N N . ILE B 1 130 ? 37.701 -37.448 47.720 1.00 27.26 116 ILE B N 1
ATOM 3405 C CA . ILE B 1 130 ? 37.239 -38.787 48.065 1.00 28.11 116 ILE B CA 1
ATOM 3406 C C . ILE B 1 130 ? 36.702 -39.490 46.825 1.00 28.23 116 ILE B C 1
ATOM 3407 O O . ILE B 1 130 ? 36.928 -40.690 46.622 1.00 26.72 116 ILE B O 1
ATOM 3412 N N . ARG B 1 131 ? 36.048 -38.752 45.941 1.00 24.96 117 ARG B N 1
ATOM 3413 C CA . ARG B 1 131 ? 35.558 -39.367 44.720 1.00 28.61 117 ARG B CA 1
ATOM 3414 C C . ARG B 1 131 ? 36.582 -39.319 43.591 1.00 27.52 117 ARG B C 1
ATOM 3415 O O . ARG B 1 131 ? 36.235 -39.657 42.454 1.00 25.00 117 ARG B O 1
ATOM 3423 N N . ARG B 1 132 ? 37.819 -38.899 43.902 1.00 25.18 118 ARG B N 1
ATOM 3424 C CA . ARG B 1 132 ? 38.965 -38.872 42.991 1.00 27.75 118 ARG B CA 1
ATOM 3425 C C . ARG B 1 132 ? 38.631 -38.162 41.673 1.00 30.12 118 ARG B C 1
ATOM 3426 O O . ARG B 1 132 ? 38.937 -38.633 40.573 1.00 28.40 118 ARG B O 1
ATOM 3434 N N . LEU B 1 133 ? 38.004 -36.986 41.811 1.00 29.46 119 LEU B N 1
ATOM 3435 C CA . LEU B 1 133 ? 37.595 -36.193 40.656 1.00 26.83 119 LEU B CA 1
ATOM 3436 C C . LEU B 1 133 ? 38.789 -35.581 39.939 1.00 27.19 119 LEU B C 1
ATOM 3437 O O . LEU B 1 133 ? 38.782 -35.468 38.708 1.00 30.66 119 LEU B O 1
ATOM 3442 N N . HIS B 1 134 ? 39.818 -35.186 40.681 1.00 28.97 120 HIS B N 1
ATOM 3443 C CA . HIS B 1 134 ? 41.035 -34.692 40.049 1.00 23.83 120 HIS B CA 1
ATOM 3444 C C . HIS B 1 134 ? 41.667 -35.748 39.152 1.00 27.40 120 HIS B C 1
ATOM 3445 O O . HIS B 1 134 ? 42.211 -35.420 38.096 1.00 32.71 120 HIS B O 1
ATOM 3452 N N . ARG B 1 135 ? 41.609 -37.024 39.552 1.00 31.69 121 ARG B N 1
ATOM 3453 C CA . ARG B 1 135 ? 42.177 -38.079 38.716 1.00 31.54 121 ARG B CA 1
ATOM 3454 C C . ARG B 1 135 ? 41.278 -38.384 37.530 1.00 29.95 121 ARG B C 1
ATOM 3455 O O . ARG B 1 135 ? 41.767 -38.549 36.408 1.00 28.75 121 ARG B O 1
ATOM 3463 N N . ALA B 1 136 ? 39.968 -38.456 37.761 1.00 26.02 122 ALA B N 1
ATOM 3464 C CA . ALA B 1 136 ? 39.031 -38.663 36.665 1.00 29.96 122 ALA B CA 1
ATOM 3465 C C . ALA B 1 136 ? 39.169 -37.573 35.612 1.00 31.10 122 ALA B C 1
ATOM 3466 O O . ALA B 1 136 ? 39.138 -37.851 34.403 1.00 30.23 122 ALA B O 1
ATOM 3468 N N . HIS B 1 137 ? 39.300 -36.319 36.059 1.00 25.12 123 HIS B N 1
ATOM 3469 C CA . HIS B 1 137 ? 39.437 -35.200 35.136 1.00 27.42 123 HIS B CA 1
ATOM 3470 C C . HIS B 1 137 ? 40.530 -35.493 34.123 1.00 29.39 123 HIS B C 1
ATOM 3471 O O . HIS B 1 137 ? 40.304 -35.449 32.909 1.00 34.41 123 HIS B O 1
ATOM 3478 N N . ASP B 1 138 ? 41.705 -35.865 34.620 1.00 29.93 124 ASP B N 1
ATOM 3479 C CA . ASP B 1 138 ? 42.868 -36.089 33.773 1.00 31.63 124 ASP B CA 1
ATOM 3480 C C . ASP B 1 138 ? 42.742 -37.370 32.960 1.00 34.01 124 ASP B C 1
ATOM 3481 O O . ASP B 1 138 ? 43.178 -37.418 31.808 1.00 35.29 124 ASP B O 1
ATOM 3486 N N . LYS B 1 139 ? 42.146 -38.413 33.547 1.00 36.55 125 LYS B N 1
ATOM 3487 C CA . LYS B 1 139 ? 41.896 -39.667 32.838 1.00 31.58 125 LYS B CA 1
ATOM 3488 C C . LYS B 1 139 ? 40.990 -39.464 31.622 1.00 33.10 125 LYS B C 1
ATOM 3489 O O . LYS B 1 139 ? 41.303 -39.935 30.520 1.00 35.22 125 LYS B O 1
ATOM 3495 N N . VAL B 1 140 ? 39.844 -38.796 31.802 1.00 32.57 126 VAL B N 1
ATOM 3496 C CA . VAL B 1 140 ? 38.862 -38.780 30.714 1.00 34.19 126 VAL B CA 1
ATOM 3497 C C . VAL B 1 140 ? 39.353 -37.914 29.554 1.00 37.67 126 VAL B C 1
ATOM 3498 O O . VAL B 1 140 ? 39.048 -38.204 28.388 1.00 32.47 126 VAL B O 1
ATOM 3502 N N . ARG B 1 141 ? 40.137 -36.857 29.838 1.00 37.05 127 ARG B N 1
ATOM 3503 C CA . ARG B 1 141 ? 40.647 -36.011 28.760 1.00 38.47 127 ARG B CA 1
ATOM 3504 C C . ARG B 1 141 ? 41.508 -36.795 27.785 1.00 33.43 127 ARG B C 1
ATOM 3505 O O . ARG B 1 141 ? 41.690 -36.367 26.645 1.00 34.75 127 ARG B O 1
ATOM 3513 N N . LEU B 1 142 ? 42.033 -37.933 28.209 1.00 35.48 128 LEU B N 1
ATOM 3514 C CA . LEU B 1 142 ? 42.760 -38.841 27.345 1.00 38.01 128 LEU B CA 1
ATOM 3515 C C . LEU B 1 142 ? 41.854 -39.903 26.723 1.00 37.47 128 LEU B C 1
ATOM 3516 O O . LEU B 1 142 ? 42.311 -40.661 25.862 1.00 35.60 128 LEU B O 1
ATOM 3521 N N . GLY B 1 143 ? 40.583 -39.960 27.120 1.00 33.25 129 GLY B N 1
ATOM 3522 C CA . GLY B 1 143 ? 39.733 -41.062 26.739 1.00 33.64 129 GLY B CA 1
ATOM 3523 C C . GLY B 1 143 ? 39.861 -42.287 27.620 1.00 34.20 129 GLY B C 1
ATOM 3524 O O . GLY B 1 143 ? 39.347 -43.350 27.259 1.00 34.01 129 GLY B O 1
ATOM 3525 N N . ASP B 1 144 ? 40.539 -42.183 28.763 1.00 34.71 130 ASP B N 1
ATOM 3526 C CA . ASP B 1 144 ? 40.680 -43.310 29.688 1.00 32.17 130 ASP B CA 1
ATOM 3527 C C . ASP B 1 144 ? 39.504 -43.278 30.653 1.00 29.81 130 ASP B C 1
ATOM 3528 O O . ASP B 1 144 ? 39.584 -42.747 31.760 1.00 30.62 130 ASP B O 1
ATOM 3533 N N . PHE B 1 145 ? 38.398 -43.874 30.220 1.00 34.54 131 PHE B N 1
ATOM 3534 C CA . PHE B 1 145 ? 37.191 -43.986 31.018 1.00 32.54 131 PHE B CA 1
ATOM 3535 C C . PHE B 1 145 ? 37.175 -45.258 31.865 1.00 32.51 131 PHE B C 1
ATOM 3536 O O . PHE B 1 145 ? 36.120 -45.666 32.356 1.00 35.57 131 PHE B O 1
ATOM 3544 N N . ASP B 1 146 ? 38.332 -45.878 32.046 1.00 32.35 132 ASP B N 1
ATOM 3545 C CA . ASP B 1 146 ? 38.487 -46.969 32.990 1.00 36.89 132 ASP B CA 1
ATOM 3546 C C . ASP B 1 146 ? 38.377 -46.429 34.410 1.00 41.96 132 ASP B C 1
ATOM 3547 O O . ASP B 1 146 ? 38.941 -45.378 34.730 1.00 44.26 132 ASP B O 1
ATOM 3552 N N . LEU B 1 147 ? 37.655 -47.144 35.272 1.00 42.33 133 LEU B N 1
ATOM 3553 C CA . LEU B 1 147 ? 37.421 -46.646 36.625 1.00 44.18 133 LEU B CA 1
ATOM 3554 C C . LEU B 1 147 ? 38.462 -47.113 37.648 1.00 41.54 133 LEU B C 1
ATOM 3555 O O . LEU B 1 147 ? 38.359 -46.735 38.822 1.00 39.83 133 LEU B O 1
ATOM 3560 N N . ASP B 1 148 ? 39.465 -47.899 37.252 1.00 37.59 134 ASP B N 1
ATOM 3561 C CA . ASP B 1 148 ? 40.483 -48.315 38.211 1.00 40.47 134 ASP B CA 1
ATOM 3562 C C . ASP B 1 148 ? 41.257 -47.090 38.683 1.00 39.00 134 ASP B C 1
ATOM 3563 O O . ASP B 1 148 ? 41.643 -46.243 37.872 1.00 40.10 134 ASP B O 1
ATOM 3568 N N . GLY B 1 149 ? 41.438 -46.975 40.006 1.00 37.71 135 GLY B N 1
ATOM 3569 C CA . GLY B 1 149 ? 42.028 -45.805 40.625 1.00 34.01 135 GLY B CA 1
ATOM 3570 C C . GLY B 1 149 ? 41.060 -44.711 41.053 1.00 39.15 135 GLY B C 1
ATOM 3571 O O . GLY B 1 149 ? 41.511 -43.702 41.627 1.00 33.52 135 GLY B O 1
ATOM 3572 N N . LEU B 1 150 ? 39.750 -44.884 40.822 1.00 35.05 136 LEU B N 1
ATOM 3573 C CA . LEU B 1 150 ? 38.760 -43.829 41.012 1.00 32.31 136 LEU B CA 1
ATOM 3574 C C . LEU B 1 150 ? 37.764 -44.122 42.130 1.00 36.70 136 LEU B C 1
ATOM 3575 O O . LEU B 1 150 ? 36.831 -43.333 42.345 1.00 32.05 136 LEU B O 1
ATOM 3580 N N . MET B 1 151 ? 37.939 -45.229 42.848 1.00 37.42 137 MET B N 1
ATOM 3581 C CA . MET B 1 151 ? 37.023 -45.583 43.921 1.00 32.05 137 MET B CA 1
ATOM 3582 C C . MET B 1 151 ? 37.238 -44.750 45.172 1.00 31.56 137 MET B C 1
ATOM 3583 O O . MET B 1 151 ? 38.361 -44.600 45.656 1.00 29.64 137 MET B O 1
ATOM 3588 N N . GLY B 1 152 ? 36.135 -44.269 45.733 1.00 31.86 138 GLY B N 1
ATOM 3589 C CA . GLY B 1 152 ? 36.151 -43.636 47.033 1.00 28.09 138 GLY B CA 1
ATOM 3590 C C . GLY B 1 152 ? 35.381 -44.405 48.086 1.00 27.73 138 GLY B C 1
ATOM 3591 O O . GLY B 1 152 ? 35.377 -45.635 48.080 1.00 24.95 138 GLY B O 1
ATOM 3592 N N . PHE B 1 153 ? 34.734 -43.681 49.002 1.00 29.43 139 PHE B N 1
ATOM 3593 C CA . PHE B 1 153 ? 34.000 -44.274 50.106 1.00 25.71 139 PHE B CA 1
ATOM 3594 C C . PHE B 1 153 ? 32.806 -43.393 50.439 1.00 26.80 139 PHE B C 1
ATOM 3595 O O . PHE B 1 153 ? 32.802 -42.198 50.143 1.00 28.16 139 PHE B O 1
ATOM 3603 N N . ASP B 1 154 ? 31.786 -43.999 51.049 1.00 29.26 140 ASP B N 1
ATOM 3604 C CA . ASP B 1 154 ? 30.614 -43.245 51.470 1.00 29.98 140 ASP B CA 1
ATOM 3605 C C . ASP B 1 154 ? 30.964 -42.416 52.691 1.00 30.33 140 ASP B C 1
ATOM 3606 O O . ASP B 1 154 ? 31.536 -42.931 53.654 1.00 29.99 140 ASP B O 1
ATOM 3611 N N . LEU B 1 155 ? 30.639 -41.124 52.638 1.00 28.44 141 LEU B N 1
ATOM 3612 C CA . LEU B 1 155 ? 30.743 -40.293 53.820 1.00 26.99 141 LEU B CA 1
ATOM 3613 C C . LEU B 1 155 ? 29.786 -40.786 54.891 1.00 37.37 141 LEU B C 1
ATOM 3614 O O . LEU B 1 155 ? 29.962 -40.455 56.073 1.00 39.00 141 LEU B O 1
ATOM 3619 N N . ASN B 1 156 ? 28.792 -41.589 54.487 1.00 35.69 142 ASN B N 1
ATOM 3620 C CA . ASN B 1 156 ? 27.827 -42.192 55.395 1.00 33.10 142 ASN B CA 1
ATOM 3621 C C . ASN B 1 156 ? 28.530 -43.044 56.440 1.00 32.05 142 ASN B C 1
ATOM 3622 O O . ASN B 1 156 ? 29.234 -43.999 56.101 1.00 34.96 142 ASN B O 1
ATOM 3627 N N . GLY B 1 157 ? 28.345 -42.687 57.712 1.00 29.69 143 GLY B N 1
ATOM 3628 C CA . GLY B 1 157 ? 28.883 -43.444 58.813 1.00 28.62 143 GLY B CA 1
ATOM 3629 C C . GLY B 1 157 ? 30.288 -43.073 59.221 1.00 29.68 143 GLY B C 1
ATOM 3630 O O . GLY B 1 157 ? 30.693 -43.386 60.344 1.00 32.01 143 GLY B O 1
ATOM 3631 N N . LYS B 1 158 ? 31.045 -42.425 58.347 1.00 31.38 144 LYS B N 1
ATOM 3632 C CA . LYS B 1 158 ? 32.400 -42.033 58.692 1.00 28.55 144 LYS B CA 1
ATOM 3633 C C . LYS B 1 158 ? 32.396 -41.023 59.836 1.00 28.65 144 LYS B C 1
ATOM 3634 O O . LYS B 1 158 ? 31.419 -40.294 60.059 1.00 32.77 144 LYS B O 1
ATOM 3640 N N . VAL B 1 159 ? 33.495 -41.000 60.577 1.00 22.97 145 VAL B N 1
ATOM 3641 C CA . VAL B 1 159 ? 33.679 -40.051 61.676 1.00 33.32 145 VAL B CA 1
ATOM 3642 C C . VAL B 1 159 ? 34.411 -38.817 61.148 1.00 26.83 145 VAL B C 1
ATOM 3643 O O . VAL B 1 159 ? 35.570 -38.898 60.735 1.00 25.18 145 VAL B O 1
ATOM 3647 N N . ALA B 1 160 ? 33.729 -37.678 61.152 1.00 26.76 146 ALA B N 1
ATOM 3648 C CA . ALA B 1 160 ? 34.283 -36.422 60.677 1.00 22.47 146 ALA B CA 1
ATOM 3649 C C . ALA B 1 160 ? 34.612 -35.531 61.864 1.00 27.43 146 ALA B C 1
ATOM 3650 O O . ALA B 1 160 ? 33.738 -35.242 62.681 1.00 29.12 146 ALA B O 1
ATOM 3652 N N . GLY B 1 161 ? 35.866 -35.089 61.950 1.00 29.62 147 GLY B N 1
ATOM 3653 C CA . GLY B 1 161 ? 36.282 -34.191 63.015 1.00 30.91 147 GLY B CA 1
ATOM 3654 C C . GLY B 1 161 ? 36.576 -32.761 62.590 1.00 29.80 147 GLY B C 1
ATOM 3655 O O . GLY B 1 161 ? 37.481 -32.505 61.798 1.00 30.57 147 GLY B O 1
ATOM 3656 N N . VAL B 1 162 ? 35.821 -31.815 63.124 1.00 31.68 148 VAL B N 1
ATOM 3657 C CA . VAL B 1 162 ? 35.981 -30.399 62.824 1.00 28.40 148 VAL B CA 1
ATOM 3658 C C . VAL B 1 162 ? 36.751 -29.739 63.960 1.00 34.34 148 VAL B C 1
ATOM 3659 O O . VAL B 1 162 ? 36.392 -29.886 65.135 1.00 32.17 148 VAL B O 1
ATOM 3663 N N . ILE B 1 163 ? 37.812 -29.014 63.614 1.00 35.27 149 ILE B N 1
ATOM 3664 C CA . ILE B 1 163 ? 38.649 -28.292 64.566 1.00 28.00 149 ILE B CA 1
ATOM 3665 C C . ILE B 1 163 ? 38.366 -26.810 64.372 1.00 30.42 149 ILE B C 1
ATOM 3666 O O . ILE B 1 163 ? 38.464 -26.295 63.251 1.00 32.97 149 ILE B O 1
ATOM 3671 N N . GLY B 1 164 ? 37.999 -26.124 65.447 1.00 36.86 150 GLY B N 1
ATOM 3672 C CA . GLY B 1 164 ? 37.557 -24.739 65.328 1.00 28.87 150 GLY B CA 1
ATOM 3673 C C . GLY B 1 164 ? 36.085 -24.662 64.982 1.00 29.49 150 GLY B C 1
ATOM 3674 O O . GLY B 1 164 ? 35.670 -25.155 63.923 1.00 33.05 150 GLY B O 1
ATOM 3675 N N . LEU B 1 165 ? 35.283 -24.060 65.862 1.00 27.54 151 LEU B N 1
ATOM 3676 C CA . LEU B 1 165 ? 33.826 -24.120 65.774 1.00 28.61 151 LEU B CA 1
ATOM 3677 C C . LEU B 1 165 ? 33.180 -22.738 65.720 1.00 31.15 151 LEU B C 1
ATOM 3678 O O . LEU B 1 165 ? 32.124 -22.504 66.313 1.00 29.22 151 LEU B O 1
ATOM 3683 N N . GLY B 1 166 ? 33.805 -21.808 65.004 1.00 30.20 152 GLY B N 1
ATOM 3684 C CA . GLY B 1 166 ? 33.135 -20.613 64.563 1.00 20.60 152 GLY B CA 1
ATOM 3685 C C . GLY B 1 166 ? 32.088 -20.963 63.517 1.00 31.46 152 GLY B C 1
ATOM 3686 O O . GLY B 1 166 ? 31.763 -22.129 63.265 1.00 28.91 152 GLY B O 1
ATOM 3687 N N . LYS B 1 167 ? 31.556 -19.907 62.883 1.00 32.10 153 LYS B N 1
ATOM 3688 C CA . LYS B 1 167 ? 30.507 -20.100 61.885 1.00 32.01 153 LYS B CA 1
ATOM 3689 C C . LYS B 1 167 ? 30.980 -21.014 60.759 1.00 28.94 153 LYS B C 1
ATOM 3690 O O . LYS B 1 167 ? 30.276 -21.954 60.379 1.00 30.70 153 LYS B O 1
ATOM 3696 N N . ILE B 1 168 ? 32.185 -20.762 60.234 1.00 32.28 154 ILE B N 1
ATOM 3697 C CA . ILE B 1 168 ? 32.790 -21.636 59.225 1.00 29.93 154 ILE B CA 1
ATOM 3698 C C . ILE B 1 168 ? 32.768 -23.092 59.686 1.00 27.73 154 ILE B C 1
ATOM 3699 O O . ILE B 1 168 ? 32.298 -23.985 58.972 1.00 29.00 154 ILE B O 1
ATOM 3704 N N . GLY B 1 169 ? 33.280 -23.357 60.885 1.00 25.73 155 GLY B N 1
ATOM 3705 C CA . GLY B 1 169 ? 33.302 -24.727 61.368 1.00 29.84 155 GLY B CA 1
ATOM 3706 C C . GLY B 1 169 ? 31.907 -25.274 61.632 1.00 34.83 155 GLY B C 1
ATOM 3707 O O . GLY B 1 169 ? 31.627 -26.448 61.360 1.00 28.79 155 GLY B O 1
ATOM 3708 N N . ARG B 1 170 ? 31.015 -24.435 62.178 1.00 29.24 156 ARG B N 1
ATOM 3709 C CA . ARG B 1 170 ? 29.636 -24.865 62.365 1.00 30.29 156 ARG B CA 1
ATOM 3710 C C . ARG B 1 170 ? 28.991 -25.162 61.024 1.00 29.71 156 ARG B C 1
ATOM 3711 O O . ARG B 1 170 ? 28.332 -26.197 60.867 1.00 31.87 156 ARG B O 1
ATOM 3719 N N . LEU B 1 171 ? 29.187 -24.283 60.032 1.00 28.60 157 LEU B N 1
ATOM 3720 C CA . LEU B 1 171 ? 28.579 -24.518 58.726 1.00 27.31 157 LEU B CA 1
ATOM 3721 C C . LEU B 1 171 ? 29.166 -25.755 58.067 1.00 31.30 157 LEU B C 1
ATOM 3722 O O . LEU B 1 171 ? 28.452 -26.490 57.378 1.00 32.05 157 LEU B O 1
ATOM 3727 N N . VAL B 1 172 ? 30.461 -26.010 58.277 1.00 29.92 158 VAL B N 1
ATOM 3728 C CA . VAL B 1 172 ? 31.068 -27.214 57.713 1.00 32.87 158 VAL B CA 1
ATOM 3729 C C . VAL B 1 172 ? 30.467 -28.462 58.352 1.00 26.42 158 VAL B C 1
ATOM 3730 O O . VAL B 1 172 ? 30.192 -29.457 57.672 1.00 26.54 158 VAL B O 1
ATOM 3734 N N . ALA B 1 173 ? 30.249 -28.427 59.662 1.00 34.44 159 ALA B N 1
ATOM 3735 C CA . ALA B 1 173 ? 29.661 -29.570 60.360 1.00 29.05 159 ALA B CA 1
ATOM 3736 C C . ALA B 1 173 ? 28.193 -29.768 59.990 1.00 32.56 159 ALA B C 1
ATOM 3737 O O . ALA B 1 173 ? 27.717 -30.911 59.921 1.00 26.81 159 ALA B O 1
ATOM 3739 N N . THR B 1 174 ? 27.466 -28.672 59.736 1.00 34.82 160 THR B N 1
ATOM 3740 C CA . THR B 1 174 ? 26.091 -28.797 59.255 1.00 31.13 160 THR B CA 1
ATOM 3741 C C . THR B 1 174 ? 26.045 -29.539 57.929 1.00 31.35 160 THR B C 1
ATOM 3742 O O . THR B 1 174 ? 25.145 -30.354 57.701 1.00 36.43 160 THR B O 1
ATOM 3746 N N . ARG B 1 175 ? 27.006 -29.270 57.036 1.00 30.19 161 ARG B N 1
ATOM 3747 C CA . ARG B 1 175 ? 27.019 -29.968 55.755 1.00 28.27 161 ARG B CA 1
ATOM 3748 C C . ARG B 1 175 ? 27.342 -31.442 55.939 1.00 30.27 161 ARG B C 1
ATOM 3749 O O . ARG B 1 175 ? 26.686 -32.308 55.345 1.00 32.11 161 ARG B O 1
ATOM 3757 N N . LEU B 1 176 ? 28.336 -31.745 56.771 1.00 30.95 162 LEU B N 1
ATOM 3758 C CA . LEU B 1 176 ? 28.831 -33.113 56.884 1.00 27.92 162 LEU B CA 1
ATOM 3759 C C . LEU B 1 176 ? 27.798 -34.034 57.502 1.00 30.74 162 LEU B C 1
ATOM 3760 O O . LEU B 1 176 ? 27.755 -35.224 57.171 1.00 29.54 162 LEU B O 1
ATOM 3765 N N . LYS B 1 177 ? 26.974 -33.495 58.408 1.00 33.88 163 LYS B N 1
ATOM 3766 C CA . LYS B 1 177 ? 25.934 -34.274 59.064 1.00 28.60 163 LYS B CA 1
ATOM 3767 C C . LYS B 1 177 ? 24.890 -34.748 58.066 1.00 24.85 163 LYS B C 1
ATOM 3768 O O . LYS B 1 177 ? 24.273 -35.801 58.263 1.00 22.24 163 LYS B O 1
ATOM 3774 N N . ALA B 1 178 ? 24.674 -33.989 56.993 1.00 27.99 164 ALA B N 1
ATOM 3775 C CA . ALA B 1 178 ? 23.715 -34.402 55.971 1.00 32.81 164 ALA B CA 1
ATOM 3776 C C . ALA B 1 178 ? 24.271 -35.462 55.019 1.00 26.02 164 ALA B C 1
ATOM 3777 O O . ALA B 1 178 ? 23.508 -35.998 54.214 1.00 31.49 164 ALA B O 1
ATOM 3779 N N . PHE B 1 179 ? 25.560 -35.778 55.091 1.00 24.43 165 PHE B N 1
ATOM 3780 C CA . PHE B 1 179 ? 26.161 -36.843 54.303 1.00 27.92 165 PHE B CA 1
ATOM 3781 C C . PHE B 1 179 ? 26.192 -38.169 55.062 1.00 31.21 165 PHE B C 1
ATOM 3782 O O . PHE B 1 179 ? 26.711 -39.172 54.540 1.00 28.86 165 PHE B O 1
ATOM 3790 N N . GLY B 1 180 ? 25.640 -38.187 56.276 1.00 28.00 166 GLY B N 1
ATOM 3791 C CA . GLY B 1 180 ? 25.650 -39.359 57.122 1.00 26.81 166 GLY B CA 1
ATOM 3792 C C . GLY B 1 180 ? 26.834 -39.457 58.055 1.00 32.36 166 GLY B C 1
ATOM 3793 O O . GLY B 1 180 ? 27.068 -40.532 58.627 1.00 40.92 166 GLY B O 1
ATOM 3794 N N . CYS B 1 181 ? 27.596 -38.384 58.224 1.00 24.79 167 CYS B N 1
ATOM 3795 C CA . CYS B 1 181 ? 28.815 -38.428 59.019 1.00 34.21 167 CYS B CA 1
ATOM 3796 C C . CYS B 1 181 ? 28.528 -38.354 60.519 1.00 31.55 167 CYS B C 1
ATOM 3797 O O . CYS B 1 181 ? 27.639 -37.627 60.969 1.00 34.17 167 CYS B O 1
ATOM 3800 N N . LYS B 1 182 ? 29.314 -39.085 61.301 1.00 29.44 168 LYS B N 1
ATOM 3801 C CA . LYS B 1 182 ? 29.405 -38.776 62.726 1.00 34.12 168 LYS B CA 1
ATOM 3802 C C . LYS B 1 182 ? 30.381 -37.609 62.871 1.00 34.47 168 LYS B C 1
ATOM 3803 O O . LYS B 1 182 ? 31.566 -37.739 62.551 1.00 34.29 168 LYS B O 1
ATOM 3809 N N . VAL B 1 183 ? 29.896 -36.461 63.328 1.00 32.62 169 VAL B N 1
ATOM 3810 C CA . VAL B 1 183 ? 30.709 -35.255 63.380 1.00 29.47 169 VAL B CA 1
ATOM 3811 C C . VAL B 1 183 ? 31.151 -35.008 64.817 1.00 34.73 169 VAL B C 1
ATOM 3812 O O . VAL B 1 183 ? 30.326 -34.837 65.728 1.00 33.92 169 VAL B O 1
ATOM 3816 N N . LEU B 1 184 ? 32.464 -35.002 64.997 1.00 35.45 170 LEU B N 1
ATOM 3817 C CA . LEU B 1 184 ? 33.172 -34.628 66.206 1.00 29.42 170 LEU B CA 1
ATOM 3818 C C . LEU B 1 184 ? 33.711 -33.213 66.009 1.00 35.39 170 LEU B C 1
ATOM 3819 O O . LEU B 1 184 ? 33.848 -32.736 64.877 1.00 32.60 170 LEU B O 1
ATOM 3824 N N . GLY B 1 185 ? 34.006 -32.533 67.116 1.00 34.63 171 GLY B N 1
ATOM 3825 C CA . GLY B 1 185 ? 34.540 -31.185 67.041 1.00 32.81 171 GLY B CA 1
ATOM 3826 C C . GLY B 1 185 ? 35.350 -30.827 68.266 1.00 36.99 171 GLY B C 1
ATOM 3827 O O . GLY B 1 185 ? 35.057 -31.285 69.372 1.00 38.34 171 GLY B O 1
ATOM 3828 N N . TYR B 1 186 ? 36.371 -29.995 68.078 1.00 35.25 172 TYR B N 1
ATOM 3829 C CA . TYR B 1 186 ? 37.126 -29.494 69.219 1.00 38.85 172 TYR B CA 1
ATOM 3830 C C . TYR B 1 186 ? 37.195 -27.974 69.194 1.00 34.14 172 TYR B C 1
ATOM 3831 O O . TYR B 1 186 ? 37.454 -27.369 68.150 1.00 32.17 172 TYR B O 1
ATOM 3840 N N . ASP B 1 187 ? 36.983 -27.368 70.364 1.00 36.80 173 ASP B N 1
ATOM 3841 C CA . ASP B 1 187 ? 37.038 -25.923 70.528 1.00 42.64 173 ASP B CA 1
ATOM 3842 C C . ASP B 1 187 ? 36.799 -25.548 71.987 1.00 44.30 173 ASP B C 1
ATOM 3843 O O . ASP B 1 187 ? 35.685 -25.716 72.503 1.00 44.43 173 ASP B O 1
ATOM 3848 N N . PRO B 1 188 ? 37.814 -25.020 72.676 1.00 46.26 174 PRO B N 1
ATOM 3849 C CA . PRO B 1 188 ? 37.645 -24.711 74.106 1.00 48.69 174 PRO B CA 1
ATOM 3850 C C . PRO B 1 188 ? 36.677 -23.570 74.392 1.00 53.71 174 PRO B C 1
ATOM 3851 O O . PRO B 1 188 ? 36.189 -23.469 75.527 1.00 57.80 174 PRO B O 1
ATOM 3855 N N . TYR B 1 189 ? 36.362 -22.720 73.416 1.00 49.21 175 TYR B N 1
ATOM 3856 C CA . TYR B 1 189 ? 35.538 -21.547 73.680 1.00 46.34 175 TYR B CA 1
ATOM 3857 C C . TYR B 1 189 ? 34.118 -21.658 73.145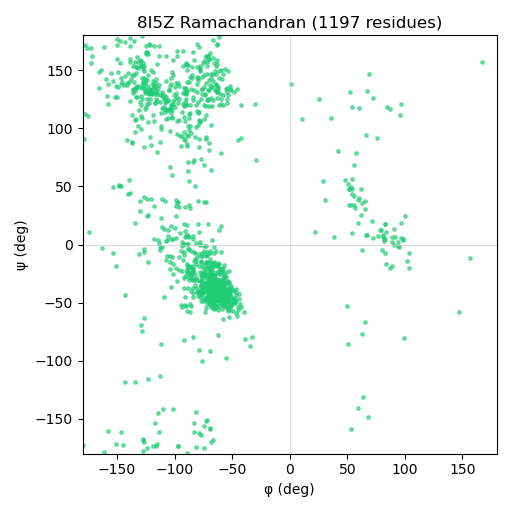 1.00 46.79 175 TYR B C 1
ATOM 3858 O O . TYR B 1 189 ? 33.358 -20.688 73.253 1.00 52.11 175 TYR B O 1
ATOM 3867 N N . ILE B 1 190 ? 33.735 -22.803 72.580 1.00 47.02 176 ILE B N 1
ATOM 3868 C CA . ILE B 1 190 ? 32.372 -23.001 72.087 1.00 41.68 176 ILE B CA 1
ATOM 3869 C C . ILE B 1 190 ? 32.104 -24.502 71.991 1.00 40.96 176 ILE B C 1
ATOM 3870 O O . ILE B 1 190 ? 32.999 -25.292 71.675 1.00 42.45 176 ILE B O 1
ATOM 3875 N N . GLN B 1 191 ? 30.871 -24.889 72.327 1.00 36.72 177 GLN B N 1
ATOM 3876 C CA . GLN B 1 191 ? 30.429 -26.282 72.319 1.00 37.34 177 GLN B CA 1
ATOM 3877 C C . GLN B 1 191 ? 29.035 -26.304 71.706 1.00 42.48 177 GLN B C 1
ATOM 3878 O O . GLN B 1 191 ? 28.024 -26.219 72.420 1.00 43.74 177 GLN B O 1
ATOM 3884 N N . PRO B 1 192 ? 28.939 -26.400 70.382 1.00 43.34 178 PRO B N 1
ATOM 3885 C CA . PRO B 1 192 ? 27.635 -26.264 69.728 1.00 42.20 178 PRO B CA 1
ATOM 3886 C C . PRO B 1 192 ? 26.867 -27.575 69.753 1.00 37.86 178 PRO B C 1
ATOM 3887 O O . PRO B 1 192 ? 27.428 -28.660 69.918 1.00 37.37 178 PRO B O 1
ATOM 3891 N N . GLU B 1 193 ? 25.550 -27.459 69.593 1.00 39.60 179 GLU B N 1
ATOM 3892 C CA . GLU B 1 193 ? 24.734 -28.665 69.598 1.00 47.91 179 GLU B CA 1
ATOM 3893 C C . GLU B 1 193 ? 24.898 -29.497 68.325 1.00 45.78 179 GLU B C 1
ATOM 3894 O O . GLU B 1 193 ? 24.524 -30.672 68.327 1.00 42.01 179 GLU B O 1
ATOM 3900 N N . ILE B 1 194 ? 25.468 -28.933 67.254 1.00 41.24 180 ILE B N 1
ATOM 3901 C CA . ILE B 1 194 ? 25.545 -29.609 65.957 1.00 42.76 180 ILE B CA 1
ATOM 3902 C C . ILE B 1 194 ? 26.661 -30.652 65.963 1.00 41.61 180 ILE B C 1
ATOM 3903 O O . ILE B 1 194 ? 26.863 -31.380 64.986 1.00 48.50 180 ILE B O 1
ATOM 3908 N N . VAL B 1 195 ? 27.362 -30.778 67.080 1.00 45.39 181 VAL B N 1
ATOM 3909 C CA . VAL B 1 195 ? 28.596 -31.553 67.125 1.00 44.19 181 VAL B CA 1
ATOM 3910 C C . VAL B 1 195 ? 28.675 -32.282 68.456 1.00 42.37 181 VAL B C 1
ATOM 3911 O O . VAL B 1 195 ? 28.199 -31.779 69.476 1.00 42.24 181 VAL B O 1
ATOM 3915 N N . GLU B 1 196 ? 29.234 -33.489 68.431 1.00 41.31 182 GLU B N 1
ATOM 3916 C CA . GLU B 1 196 ? 29.656 -34.168 69.648 1.00 35.76 182 GLU B CA 1
ATOM 3917 C C . GLU B 1 196 ? 31.003 -33.562 70.050 1.00 41.87 182 GLU B C 1
ATOM 3918 O O . GLU B 1 196 ? 32.045 -33.840 69.441 1.00 36.76 182 GLU B O 1
ATOM 3924 N N . ASN B 1 197 ? 30.979 -32.685 71.051 1.00 44.53 183 ASN B N 1
ATOM 3925 C CA . ASN B 1 197 ? 32.202 -32.059 71.536 1.00 35.91 183 ASN B CA 1
ATOM 3926 C C . ASN B 1 197 ? 33.062 -33.078 72.270 1.00 37.20 183 ASN B C 1
ATOM 3927 O O . ASN B 1 197 ? 32.640 -33.657 73.275 1.00 40.36 183 ASN B O 1
ATOM 3932 N N . VAL B 1 198 ? 34.268 -33.290 71.755 1.00 34.08 184 VAL B N 1
ATOM 3933 C CA . VAL B 1 198 ? 35.229 -34.230 72.282 1.00 34.65 184 VAL B CA 1
ATOM 3934 C C . VAL B 1 198 ? 36.515 -33.471 72.577 1.00 35.35 184 VAL B C 1
ATOM 3935 O O . VAL B 1 198 ? 36.579 -32.250 72.469 1.00 38.16 184 VAL B O 1
ATOM 3939 N N . ASP B 1 199 ? 37.538 -34.215 72.966 1.00 43.83 185 ASP B N 1
ATOM 3940 C CA . ASP B 1 199 ? 38.875 -33.673 73.131 1.00 45.60 185 ASP B CA 1
ATOM 3941 C C . ASP B 1 199 ? 39.664 -33.793 71.835 1.00 42.50 185 ASP B C 1
ATOM 3942 O O . ASP B 1 199 ? 39.392 -34.662 70.998 1.00 39.90 185 ASP B O 1
ATOM 3947 N N . LEU B 1 200 ? 40.664 -32.915 71.694 1.00 39.36 186 LEU B N 1
ATOM 3948 C CA . LEU B 1 200 ? 41.456 -32.835 70.471 1.00 37.25 186 LEU B CA 1
ATOM 3949 C C . LEU B 1 200 ? 42.155 -34.151 70.154 1.00 41.13 186 LEU B C 1
ATOM 3950 O O . LEU B 1 200 ? 42.276 -34.527 68.981 1.00 43.76 186 LEU B O 1
ATOM 3955 N N . ASP B 1 201 ? 42.636 -34.861 71.178 1.00 43.69 187 ASP B N 1
ATOM 3956 C CA . ASP B 1 201 ? 43.292 -36.144 70.938 1.00 39.38 187 ASP B CA 1
ATOM 3957 C C . ASP B 1 201 ? 42.298 -37.201 70.491 1.00 34.74 187 ASP B C 1
ATOM 3958 O O . ASP B 1 201 ? 42.666 -38.126 69.757 1.00 37.87 187 ASP B O 1
ATOM 3963 N N . THR B 1 202 ? 41.047 -37.088 70.935 1.00 35.36 188 THR B N 1
ATOM 3964 C CA . THR B 1 202 ? 40.006 -38.014 70.494 1.00 37.61 188 THR B CA 1
ATOM 3965 C C . THR B 1 202 ? 39.621 -37.753 69.042 1.00 35.96 188 THR B C 1
ATOM 3966 O O . THR B 1 202 ? 39.410 -38.695 68.264 1.00 35.08 188 THR B O 1
ATOM 3970 N N . LEU B 1 203 ? 39.548 -36.478 68.659 1.00 33.36 189 LEU B N 1
ATOM 3971 C CA . LEU B 1 203 ? 39.321 -36.119 67.264 1.00 34.03 189 LEU B CA 1
ATOM 3972 C C . LEU B 1 203 ? 40.451 -36.635 66.373 1.00 38.07 189 LEU B C 1
ATOM 3973 O O . LEU B 1 203 ? 40.204 -37.234 65.316 1.00 35.76 189 LEU B O 1
ATOM 3978 N N . ILE B 1 204 ? 41.703 -36.418 66.795 1.00 36.12 190 ILE B N 1
ATOM 3979 C CA . ILE B 1 204 ? 42.855 -36.788 65.978 1.00 34.34 190 ILE B CA 1
ATOM 3980 C C . ILE B 1 204 ? 42.867 -38.288 65.708 1.00 39.76 190 ILE B C 1
ATOM 3981 O O . ILE B 1 204 ? 43.090 -38.733 64.573 1.00 37.62 190 ILE B O 1
ATOM 3986 N N . THR B 1 205 ? 42.625 -39.090 66.752 1.00 41.70 191 THR B N 1
ATOM 3987 C CA . THR B 1 205 ? 42.824 -40.534 66.663 1.00 39.87 191 THR B CA 1
ATOM 3988 C C . THR B 1 205 ? 41.617 -41.243 66.081 1.00 39.67 191 THR B C 1
ATOM 3989 O O . THR B 1 205 ? 41.766 -42.304 65.465 1.00 40.11 191 THR B O 1
ATOM 3993 N N . GLN B 1 206 ? 40.420 -40.692 66.269 1.00 40.73 192 GLN B N 1
ATOM 3994 C CA . GLN B 1 206 ? 39.226 -41.395 65.816 1.00 41.27 192 GLN B CA 1
ATOM 3995 C C . GLN B 1 206 ? 38.788 -41.016 64.397 1.00 37.34 192 GLN B C 1
ATOM 3996 O O . GLN B 1 206 ? 38.239 -41.873 63.695 1.00 36.08 192 GLN B O 1
ATOM 4002 N N . ALA B 1 207 ? 39.061 -39.791 63.926 1.00 35.44 193 ALA B N 1
ATOM 4003 C CA . ALA B 1 207 ? 38.401 -39.285 62.718 1.00 29.86 193 ALA B CA 1
ATOM 4004 C C . ALA B 1 207 ? 38.880 -39.963 61.439 1.00 25.37 193 ALA B C 1
ATOM 4005 O O . ALA B 1 207 ? 40.081 -40.100 61.204 1.00 29.70 193 ALA B O 1
ATOM 4007 N N . ASP B 1 208 ? 37.927 -40.369 60.604 1.00 25.15 194 ASP B N 1
ATOM 4008 C CA . ASP B 1 208 ? 38.231 -40.682 59.211 1.00 27.74 194 ASP B CA 1
ATOM 4009 C C . ASP B 1 208 ? 38.642 -39.432 58.437 1.00 29.71 194 ASP B C 1
ATOM 4010 O O . ASP B 1 208 ? 39.683 -39.421 57.773 1.00 28.04 194 ASP B O 1
ATOM 4015 N N . ILE B 1 209 ? 37.822 -38.375 58.503 1.00 27.72 195 ILE B N 1
ATOM 4016 C CA . ILE B 1 209 ? 38.062 -37.097 57.841 1.00 24.10 195 ILE B CA 1
ATOM 4017 C C . ILE B 1 209 ? 38.277 -36.033 58.910 1.00 25.82 195 ILE B C 1
ATOM 4018 O O . ILE B 1 209 ? 37.517 -35.980 59.885 1.00 27.56 195 ILE B O 1
ATOM 4023 N N . ILE B 1 210 ? 39.305 -35.189 58.731 1.00 22.86 196 ILE B N 1
ATOM 4024 C CA . ILE B 1 210 ? 39.539 -34.020 59.580 1.00 21.62 196 ILE B CA 1
ATOM 4025 C C . ILE B 1 210 ? 39.518 -32.760 58.727 1.00 28.93 196 ILE B C 1
ATOM 4026 O O . ILE B 1 210 ? 40.210 -32.683 57.704 1.00 28.95 196 ILE B O 1
ATOM 4031 N N . SER B 1 211 ? 38.787 -31.751 59.189 1.00 30.81 197 SER B N 1
ATOM 4032 C CA . SER B 1 211 ? 38.740 -30.447 58.550 1.00 27.88 197 SER B CA 1
ATOM 4033 C C . SER B 1 211 ? 39.099 -29.366 59.572 1.00 27.63 197 SER B C 1
ATOM 4034 O O . SER B 1 211 ? 38.571 -29.358 60.689 1.00 25.88 197 SER B O 1
ATOM 4037 N N . ILE B 1 212 ? 40.002 -28.461 59.190 1.00 23.92 198 ILE B N 1
ATOM 4038 C CA . ILE B 1 212 ? 40.519 -27.423 60.077 1.00 24.58 198 ILE B CA 1
ATOM 4039 C C . ILE B 1 212 ? 39.780 -26.128 59.796 1.00 24.75 198 ILE B C 1
ATOM 4040 O O . ILE B 1 212 ? 39.692 -25.694 58.644 1.00 23.50 198 ILE B O 1
ATOM 4045 N N . HIS B 1 213 ? 39.283 -25.483 60.846 1.00 26.93 199 HIS B N 1
ATOM 4046 C CA . HIS B 1 213 ? 38.589 -24.207 60.700 1.00 27.19 199 HIS B CA 1
ATOM 4047 C C . HIS B 1 213 ? 38.864 -23.334 61.918 1.00 24.14 199 HIS B C 1
ATOM 4048 O O . HIS B 1 213 ? 37.954 -22.801 62.546 1.00 24.60 199 HIS B O 1
ATOM 4055 N N . CYS B 1 214 ? 40.143 -23.200 62.262 1.00 29.86 200 CYS B N 1
ATOM 4056 C CA . CYS B 1 214 ? 40.652 -22.364 63.339 1.00 32.89 200 CYS B CA 1
ATOM 4057 C C . CYS B 1 214 ? 41.747 -21.457 62.814 1.00 35.63 200 CYS B C 1
ATOM 4058 O O . CYS B 1 214 ? 42.426 -21.791 61.838 1.00 29.78 200 CYS B O 1
ATOM 4061 N N . PRO B 1 215 ? 41.906 -20.282 63.433 1.00 40.52 201 PRO B N 1
ATOM 4062 C CA . PRO B 1 215 ? 43.065 -19.408 63.169 1.00 38.28 201 PRO B CA 1
ATOM 4063 C C . PRO B 1 215 ? 44.420 -20.022 63.500 1.00 34.71 201 PRO B C 1
ATOM 4064 O O . PRO B 1 215 ? 44.511 -21.150 63.987 1.00 30.42 201 PRO B O 1
ATOM 4068 N N . LEU B 1 216 ? 45.486 -19.270 63.240 1.00 34.33 202 LEU B N 1
ATOM 4069 C CA . LEU B 1 216 ? 46.851 -19.726 63.472 1.00 36.71 202 LEU B CA 1
ATOM 4070 C C . LEU B 1 216 ? 47.432 -18.988 64.681 1.00 38.38 202 LEU B C 1
ATOM 4071 O O . LEU B 1 216 ? 47.398 -17.752 64.745 1.00 35.73 202 LEU B O 1
ATOM 4076 N N . THR B 1 217 ? 47.943 -19.741 65.646 1.00 36.12 203 THR B N 1
ATOM 4077 C CA . THR B 1 217 ? 48.595 -19.158 66.807 1.00 37.14 203 THR B CA 1
ATOM 4078 C C . THR B 1 217 ? 50.019 -19.687 66.883 1.00 42.44 203 THR B C 1
ATOM 4079 O O . THR B 1 217 ? 50.426 -20.557 66.105 1.00 43.76 203 THR B O 1
ATOM 4083 N N . ARG B 1 218 ? 50.795 -19.128 67.808 1.00 43.04 204 ARG B N 1
ATOM 4084 C CA . ARG B 1 218 ? 52.175 -19.565 67.951 1.00 43.49 204 ARG B CA 1
ATOM 4085 C C . ARG B 1 218 ? 52.280 -20.894 68.680 1.00 45.43 204 ARG B C 1
ATOM 4086 O O . ARG B 1 218 ? 53.337 -21.528 68.634 1.00 50.82 204 ARG B O 1
ATOM 4094 N N . GLU B 1 219 ? 51.215 -21.327 69.349 1.00 38.92 205 GLU B N 1
ATOM 4095 C CA . GLU B 1 219 ? 51.125 -22.691 69.840 1.00 42.93 205 GLU B CA 1
ATOM 4096 C C . GLU B 1 219 ? 50.501 -23.615 68.812 1.00 40.36 205 GLU B C 1
ATOM 4097 O O . GLU B 1 219 ? 50.652 -24.832 68.919 1.00 43.38 205 GLU B O 1
ATOM 4103 N N . ASN B 1 220 ? 49.816 -23.043 67.819 1.00 47.42 206 ASN B N 1
ATOM 4104 C CA . ASN B 1 220 ? 49.186 -23.757 66.709 1.00 40.52 206 ASN B CA 1
ATOM 4105 C C . ASN B 1 220 ? 50.170 -24.193 65.636 1.00 38.28 206 ASN B C 1
ATOM 4106 O O . ASN B 1 220 ? 49.926 -25.196 64.956 1.00 36.66 206 ASN B O 1
ATOM 4111 N N . PHE B 1 221 ? 51.238 -23.422 65.435 1.00 33.68 207 PHE B N 1
ATOM 4112 C CA . PHE B 1 221 ? 52.102 -23.567 64.270 1.00 34.37 207 PHE B CA 1
ATOM 4113 C C . PHE B 1 221 ? 52.622 -24.995 64.126 1.00 35.28 207 PHE B C 1
ATOM 4114 O O . PHE B 1 221 ? 53.211 -25.549 65.055 1.00 34.99 207 PHE B O 1
ATOM 4122 N N . HIS B 1 222 ? 52.388 -25.588 62.945 1.00 35.42 208 HIS B N 1
ATOM 4123 C CA . HIS B 1 222 ? 52.779 -26.969 62.645 1.00 31.84 208 HIS B CA 1
ATOM 4124 C C . HIS B 1 222 ? 52.106 -27.955 63.599 1.00 32.28 208 HIS B C 1
ATOM 4125 O O . HIS B 1 222 ? 52.704 -28.930 64.053 1.00 31.95 208 HIS B O 1
ATOM 4132 N N . MET B 1 223 ? 50.835 -27.686 63.890 1.00 33.45 209 MET B N 1
ATOM 4133 C CA . MET B 1 223 ? 49.988 -28.615 64.633 1.00 29.83 209 MET B CA 1
ATOM 4134 C C . MET B 1 223 ? 49.933 -29.996 63.968 1.00 37.09 209 MET B C 1
ATOM 4135 O O . MET B 1 223 ? 49.978 -31.029 64.653 1.00 34.89 209 MET B O 1
ATOM 4140 N N . PHE B 1 224 ? 49.821 -30.047 62.636 1.00 34.33 210 PHE B N 1
ATOM 4141 C CA . PHE B 1 224 ? 49.857 -31.333 61.935 1.00 31.39 210 PHE B CA 1
ATOM 4142 C C . PHE B 1 224 ? 51.291 -31.539 61.481 1.00 33.43 210 PHE B C 1
ATOM 4143 O O . PHE B 1 224 ? 51.707 -31.063 60.419 1.00 34.47 210 PHE B O 1
ATOM 4151 N N . ASN B 1 225 ? 52.054 -32.232 62.323 1.00 31.59 211 ASN B N 1
ATOM 4152 C CA . ASN B 1 225 ? 53.467 -32.557 62.163 1.00 31.96 211 ASN B CA 1
ATOM 4153 C C . ASN B 1 225 ? 53.602 -34.080 62.128 1.00 34.16 211 ASN B C 1
ATOM 4154 O O . ASN B 1 225 ? 52.597 -34.794 62.153 1.00 32.81 211 ASN B O 1
ATOM 4159 N N . GLU B 1 226 ? 54.849 -34.576 62.116 1.00 35.57 212 GLU B N 1
ATOM 4160 C CA . GLU B 1 226 ? 55.074 -36.021 62.017 1.00 35.38 212 GLU B CA 1
ATOM 4161 C C . GLU B 1 226 ? 54.300 -36.772 63.093 1.00 34.69 212 GLU B C 1
ATOM 4162 O O . GLU B 1 226 ? 53.540 -37.702 62.795 1.00 34.78 212 GLU B O 1
ATOM 4168 N N . GLU B 1 227 ? 54.469 -36.368 64.353 1.00 35.17 213 GLU B N 1
ATOM 4169 C CA . GLU B 1 227 ? 53.802 -37.061 65.449 1.00 38.92 213 GLU B CA 1
ATOM 4170 C C . GLU B 1 227 ? 52.282 -37.042 65.280 1.00 38.41 213 GLU B C 1
ATOM 4171 O O . GLU B 1 227 ? 51.616 -38.068 65.462 1.00 34.35 213 GLU B O 1
ATOM 4177 N N . THR B 1 228 ? 51.715 -35.882 64.923 1.00 35.18 214 THR B N 1
ATOM 4178 C CA . THR B 1 228 ? 50.274 -35.809 64.697 1.00 32.92 214 THR B CA 1
ATOM 4179 C C . THR B 1 228 ? 49.818 -36.815 63.641 1.00 37.76 214 THR B C 1
ATOM 4180 O O . THR B 1 228 ? 48.752 -37.439 63.776 1.00 38.35 214 THR B O 1
ATOM 4184 N N . PHE B 1 229 ? 50.610 -36.988 62.583 1.00 29.85 215 PHE B N 1
ATOM 4185 C CA . PHE B 1 229 ? 50.231 -37.927 61.533 1.00 30.70 215 PHE B CA 1
ATOM 4186 C C . PHE B 1 229 ? 50.346 -39.372 62.007 1.00 33.80 215 PHE B C 1
ATOM 4187 O O . PHE B 1 229 ? 49.538 -40.212 61.605 1.00 34.03 215 PHE B O 1
ATOM 4195 N N . LYS B 1 230 ? 51.316 -39.678 62.883 1.00 36.17 216 LYS B N 1
ATOM 4196 C CA . LYS B 1 230 ? 51.428 -41.028 63.433 1.00 29.87 216 LYS B CA 1
ATOM 4197 C C . LYS B 1 230 ? 50.205 -41.405 64.253 1.00 36.56 216 LYS B C 1
ATOM 4198 O O . LYS B 1 230 ? 49.799 -42.574 64.259 1.00 45.46 216 LYS B O 1
ATOM 4204 N N . ARG B 1 231 ? 49.613 -40.441 64.961 1.00 32.43 217 ARG B N 1
ATOM 4205 C CA . ARG B 1 231 ? 48.467 -40.729 65.815 1.00 34.20 217 ARG B CA 1
ATOM 4206 C C . ARG B 1 231 ? 47.147 -40.773 65.054 1.00 36.61 217 ARG B C 1
ATOM 4207 O O . ARG B 1 231 ? 46.202 -41.414 65.527 1.00 40.64 217 ARG B O 1
ATOM 4215 N N . MET B 1 232 ? 47.040 -40.095 63.912 1.00 36.76 218 MET B N 1
ATOM 4216 C CA . MET B 1 232 ? 45.784 -40.134 63.178 1.00 36.42 218 MET B CA 1
ATOM 4217 C C . MET B 1 232 ? 45.509 -41.538 62.661 1.00 30.13 218 MET B C 1
ATOM 4218 O O . MET B 1 232 ? 46.408 -42.354 62.485 1.00 34.37 218 MET B O 1
ATOM 4223 N N . LYS B 1 233 ? 44.236 -41.806 62.433 1.00 28.69 219 LYS B N 1
ATOM 4224 C CA . LYS B 1 233 ? 43.815 -43.117 61.974 1.00 37.02 219 LYS B CA 1
ATOM 4225 C C . LYS B 1 233 ? 44.402 -43.411 60.594 1.00 39.13 219 LYS B C 1
ATOM 4226 O O . LYS B 1 233 ? 44.425 -42.524 59.720 1.00 32.53 219 LYS B O 1
ATOM 4232 N N . PRO B 1 234 ? 44.898 -44.630 60.370 1.00 36.03 220 PRO B N 1
ATOM 4233 C CA . PRO B 1 234 ? 45.417 -44.996 59.044 1.00 34.11 220 PRO B CA 1
ATOM 4234 C C . PRO B 1 234 ? 44.384 -44.773 57.946 1.00 34.59 220 PRO B C 1
ATOM 4235 O O . PRO B 1 234 ? 43.212 -45.128 58.088 1.00 38.20 220 PRO B O 1
ATOM 4239 N N . GLY B 1 235 ? 44.822 -44.148 56.851 1.00 33.22 221 GLY B N 1
ATOM 4240 C CA . GLY B 1 235 ? 43.944 -43.821 55.743 1.00 26.21 221 GLY B CA 1
ATOM 4241 C C . GLY B 1 235 ? 43.125 -42.556 55.891 1.00 29.00 221 GLY B C 1
ATOM 4242 O O . GLY B 1 235 ? 42.161 -42.379 55.145 1.00 34.26 221 GLY B O 1
ATOM 4243 N N . ALA B 1 236 ? 43.482 -41.653 56.806 1.00 30.48 222 ALA B N 1
ATOM 4244 C CA . ALA B 1 236 ? 42.621 -40.518 57.142 1.00 28.32 222 ALA B CA 1
ATOM 4245 C C . ALA B 1 236 ? 42.744 -39.375 56.134 1.00 28.82 222 ALA B C 1
ATOM 4246 O O . ALA B 1 236 ? 43.796 -39.173 55.519 1.00 30.67 222 ALA B O 1
ATOM 4248 N N . ILE B 1 237 ? 41.663 -38.596 56.009 1.00 27.80 223 ILE B N 1
ATOM 4249 C CA . ILE B 1 237 ? 41.596 -37.438 55.114 1.00 28.30 223 ILE B CA 1
ATOM 4250 C C . ILE B 1 237 ? 41.778 -36.161 55.935 1.00 26.39 223 ILE B C 1
ATOM 4251 O O . ILE B 1 237 ? 40.974 -35.877 56.830 1.00 28.70 223 ILE B O 1
ATOM 4256 N N . LEU B 1 238 ? 42.802 -35.365 55.606 1.00 29.17 224 LEU B N 1
ATOM 4257 C CA . LEU B 1 238 ? 42.998 -34.029 56.168 1.00 26.09 224 LEU B CA 1
ATOM 4258 C C . LEU B 1 238 ? 42.582 -32.974 55.152 1.00 25.92 224 LEU B C 1
ATOM 4259 O O . LEU B 1 238 ? 42.898 -33.092 53.965 1.00 27.53 224 LEU B O 1
ATOM 4264 N N . VAL B 1 239 ? 41.887 -31.936 55.625 1.00 25.21 225 VAL B N 1
ATOM 4265 C CA . VAL B 1 239 ? 41.361 -30.856 54.783 1.00 24.66 225 VAL B CA 1
ATOM 4266 C C . VAL B 1 239 ? 41.688 -29.511 55.433 1.00 22.94 225 VAL B C 1
ATOM 4267 O O . VAL B 1 239 ? 41.375 -29.295 56.612 1.00 24.04 225 VAL B O 1
ATOM 4271 N N . ASN B 1 240 ? 42.314 -28.604 54.674 1.00 22.38 226 ASN B N 1
ATOM 4272 C CA . ASN B 1 240 ? 42.778 -27.328 55.240 1.00 22.78 226 ASN B CA 1
ATOM 4273 C C . ASN B 1 240 ? 42.293 -26.162 54.395 1.00 22.25 226 ASN B C 1
ATOM 4274 O O . ASN B 1 240 ? 42.916 -25.818 53.386 1.00 25.13 226 ASN B O 1
ATOM 4279 N N . THR B 1 241 ? 41.219 -25.510 54.825 1.00 23.40 227 THR B N 1
ATOM 4280 C CA . THR B 1 241 ? 40.848 -24.230 54.234 1.00 22.11 227 THR B CA 1
ATOM 4281 C C . THR B 1 241 ? 41.131 -23.059 55.178 1.00 24.21 227 THR B C 1
ATOM 4282 O O . THR B 1 241 ? 40.865 -21.908 54.821 1.00 31.45 227 THR B O 1
ATOM 4286 N N . ALA B 1 242 ? 41.710 -23.316 56.349 1.00 20.06 228 ALA B N 1
ATOM 4287 C CA . ALA B 1 242 ? 41.868 -22.292 57.372 1.00 20.24 228 ALA B CA 1
ATOM 4288 C C . ALA B 1 242 ? 43.122 -21.456 57.128 1.00 29.42 228 ALA B C 1
ATOM 4289 O O . ALA B 1 242 ? 43.041 -20.342 56.595 1.00 24.79 228 ALA B O 1
ATOM 4291 N N . ARG B 1 243 ? 44.281 -21.996 57.516 1.00 27.47 229 ARG B N 1
ATOM 4292 C CA . ARG B 1 243 ? 45.561 -21.325 57.408 1.00 20.99 229 ARG B CA 1
ATOM 4293 C C . ARG B 1 243 ? 46.631 -22.384 57.182 1.00 22.32 229 ARG B C 1
ATOM 4294 O O . ARG B 1 243 ? 46.617 -23.419 57.841 1.00 23.98 229 ARG B O 1
ATOM 4302 N N . GLY B 1 244 ? 47.545 -22.124 56.235 1.00 28.24 230 GLY B N 1
ATOM 4303 C CA . GLY B 1 244 ? 48.537 -23.121 55.846 1.00 23.43 230 GLY B CA 1
ATOM 4304 C C . GLY B 1 244 ? 49.587 -23.380 56.908 1.00 28.30 230 GLY B C 1
ATOM 4305 O O . GLY B 1 244 ? 50.176 -24.466 56.952 1.00 30.65 230 GLY B O 1
ATOM 4306 N N . GLY B 1 245 ? 49.826 -22.399 57.785 1.00 29.82 231 GLY B N 1
ATOM 4307 C CA . GLY B 1 245 ? 50.721 -22.614 58.907 1.00 25.62 231 GLY B CA 1
ATOM 4308 C C . GLY B 1 245 ? 50.375 -23.827 59.752 1.00 29.76 231 GLY B C 1
ATOM 4309 O O . GLY B 1 245 ? 51.273 -24.479 60.302 1.00 31.46 231 GLY B O 1
ATOM 4310 N N . LEU B 1 246 ? 49.082 -24.165 59.855 1.00 25.74 232 LEU B N 1
ATOM 4311 C CA . LEU B 1 246 ? 48.679 -25.252 60.746 1.00 28.43 232 LEU B CA 1
ATOM 4312 C C . LEU B 1 246 ? 49.273 -26.609 60.355 1.00 26.98 232 LEU B C 1
ATOM 4313 O O . LEU B 1 246 ? 49.292 -27.520 61.189 1.00 25.89 232 LEU B O 1
ATOM 4318 N N . ILE B 1 247 ? 49.794 -26.754 59.138 1.00 28.38 233 ILE B N 1
ATOM 4319 C CA . ILE B 1 247 ? 50.287 -28.028 58.626 1.00 25.42 233 ILE B CA 1
ATOM 4320 C C . ILE B 1 247 ? 51.763 -27.880 58.299 1.00 30.58 233 ILE B C 1
ATOM 4321 O O . ILE B 1 247 ? 52.154 -26.920 57.624 1.00 30.37 233 ILE B O 1
ATOM 4326 N N . ASP B 1 248 ? 52.577 -28.817 58.801 1.00 28.71 234 ASP B N 1
ATOM 4327 C CA . ASP B 1 248 ? 53.962 -29.004 58.371 1.00 30.47 234 ASP B CA 1
ATOM 4328 C C . ASP B 1 248 ? 53.946 -29.759 57.037 1.00 29.64 234 ASP B C 1
ATOM 4329 O O . ASP B 1 248 ? 53.674 -30.959 56.980 1.00 29.41 234 ASP B O 1
ATOM 4334 N N . THR B 1 249 ? 54.238 -29.038 55.953 1.00 32.62 235 THR B N 1
ATOM 4335 C CA . THR B 1 249 ? 54.071 -29.581 54.608 1.00 27.94 235 THR B CA 1
ATOM 4336 C C . THR B 1 249 ? 55.030 -30.736 54.362 1.00 30.60 235 THR B C 1
ATOM 4337 O O . THR B 1 249 ? 54.647 -31.767 53.794 1.00 32.46 235 THR B O 1
ATOM 4341 N N . LYS B 1 250 ? 56.282 -30.587 54.783 1.00 28.26 236 LYS B N 1
ATOM 4342 C CA . LYS B 1 250 ? 57.224 -31.686 54.636 1.00 32.93 236 LYS B CA 1
ATOM 4343 C C . LYS B 1 250 ? 56.641 -32.975 55.233 1.00 32.85 236 LYS B C 1
ATOM 4344 O O . LYS B 1 250 ? 56.469 -33.980 54.537 1.00 34.94 236 LYS B O 1
ATOM 4350 N N . ALA B 1 251 ? 56.263 -32.927 56.512 1.00 33.29 237 ALA B N 1
ATOM 4351 C CA . ALA B 1 251 ? 55.652 -34.071 57.181 1.00 31.04 237 ALA B CA 1
ATOM 4352 C C . ALA B 1 251 ? 54.407 -34.574 56.443 1.00 32.70 237 ALA B C 1
ATOM 4353 O O . ALA B 1 251 ? 54.199 -35.788 56.293 1.00 27.83 237 ALA B O 1
ATOM 4355 N N . LEU B 1 252 ? 53.551 -33.653 55.995 1.00 28.72 238 LEU B N 1
ATOM 4356 C CA . LEU B 1 252 ? 52.385 -34.049 55.215 1.00 32.68 238 LEU B CA 1
ATOM 4357 C C . LEU B 1 252 ? 52.791 -34.832 53.962 1.00 33.87 238 LEU B C 1
ATOM 4358 O O . LEU B 1 252 ? 52.241 -35.907 53.678 1.00 29.96 238 LEU B O 1
ATOM 4363 N N . LEU B 1 253 ? 53.757 -34.304 53.197 1.00 30.82 239 LEU B N 1
ATOM 4364 C CA . LEU B 1 253 ? 54.240 -35.022 52.018 1.00 33.29 239 LEU B CA 1
ATOM 4365 C C . LEU B 1 253 ? 54.778 -36.407 52.376 1.00 32.07 239 LEU B C 1
ATOM 4366 O O . LEU B 1 253 ? 54.598 -37.359 51.613 1.00 26.36 239 LEU B O 1
ATOM 4371 N N . GLU B 1 254 ? 55.456 -36.531 53.525 1.00 32.83 240 GLU B N 1
ATOM 4372 C CA . GLU B 1 254 ? 55.980 -37.827 53.948 1.00 32.79 240 GLU B CA 1
ATOM 4373 C C . GLU B 1 254 ? 54.856 -38.772 54.364 1.00 29.40 240 GLU B C 1
ATOM 4374 O O . GLU B 1 254 ? 54.852 -39.949 53.985 1.00 27.56 240 GLU B O 1
ATOM 4380 N N . ALA B 1 255 ? 53.879 -38.272 55.123 1.00 33.54 241 ALA B N 1
ATOM 4381 C CA . ALA B 1 255 ? 52.755 -39.114 55.516 1.00 25.33 241 ALA B CA 1
ATOM 4382 C C . ALA B 1 255 ? 51.943 -39.549 54.310 1.00 28.86 241 ALA B C 1
ATOM 4383 O O . ALA B 1 255 ? 51.327 -40.618 54.331 1.00 32.55 241 ALA B O 1
ATOM 4385 N N . LEU B 1 256 ? 51.918 -38.732 53.256 1.00 32.00 242 LEU B N 1
ATOM 4386 C CA . LEU B 1 256 ? 51.115 -39.051 52.083 1.00 30.86 242 LEU B CA 1
ATOM 4387 C C . LEU B 1 256 ? 51.804 -40.075 51.185 1.00 31.03 242 LEU B C 1
ATOM 4388 O O . LEU B 1 256 ? 51.146 -40.993 50.678 1.00 34.75 242 LEU B O 1
ATOM 4393 N N . LYS B 1 257 ? 53.126 -39.947 50.986 1.00 30.85 243 LYS B N 1
ATOM 4394 C CA . LYS B 1 257 ? 53.867 -40.912 50.172 1.00 31.02 243 LYS B CA 1
ATOM 4395 C C . LYS B 1 257 ? 53.964 -42.287 50.823 1.00 28.98 243 LYS B C 1
ATOM 4396 O O . LYS B 1 257 ? 54.110 -43.283 50.109 1.00 31.92 243 LYS B O 1
ATOM 4402 N N . SER B 1 258 ? 53.875 -42.357 52.154 1.00 31.76 244 SER B N 1
ATOM 4403 C CA . SER B 1 258 ? 54.064 -43.599 52.899 1.00 35.69 244 SER B CA 1
ATOM 4404 C C . SER B 1 258 ? 52.803 -44.449 52.990 1.00 32.61 244 SER B C 1
ATOM 4405 O O . SER B 1 258 ? 52.901 -45.645 53.252 1.00 36.13 244 SER B O 1
ATOM 4408 N N . GLY B 1 259 ? 51.633 -43.870 52.784 1.00 31.97 245 GLY B N 1
ATOM 4409 C CA . GLY B 1 259 ? 50.390 -44.586 52.870 1.00 27.88 245 GLY B CA 1
ATOM 4410 C C . GLY B 1 259 ? 49.614 -44.319 54.138 1.00 31.22 245 GLY B C 1
ATOM 4411 O O . GLY B 1 259 ? 48.403 -44.561 54.165 1.00 30.43 245 GLY B O 1
ATOM 4412 N N . LYS B 1 260 ? 50.283 -43.820 55.183 1.00 32.66 246 LYS B N 1
ATOM 4413 C CA . LYS B 1 260 ? 49.621 -43.625 56.470 1.00 31.55 246 LYS B CA 1
ATOM 4414 C C . LYS B 1 260 ? 48.420 -42.706 56.327 1.00 34.05 246 LYS B C 1
ATOM 4415 O O . LYS B 1 260 ? 47.332 -43.006 56.829 1.00 31.16 246 LYS B O 1
ATOM 4421 N N . LEU B 1 261 ? 48.602 -41.586 55.634 1.00 32.36 247 LEU B N 1
ATOM 4422 C CA . LEU B 1 261 ? 47.540 -40.628 55.373 1.00 27.72 247 LEU B CA 1
ATOM 4423 C C . LEU B 1 261 ? 46.841 -40.974 54.064 1.00 30.50 247 LEU B C 1
ATOM 4424 O O . LEU B 1 261 ? 47.489 -41.070 53.016 1.00 37.53 247 LEU B O 1
ATOM 4429 N N . GLY B 1 262 ? 45.522 -41.140 54.118 1.00 28.60 248 GLY B N 1
ATOM 4430 C CA . GLY B 1 262 ? 44.796 -41.504 52.918 1.00 25.16 248 GLY B CA 1
ATOM 4431 C C . GLY B 1 262 ? 44.854 -40.422 51.859 1.00 27.64 248 GLY B C 1
ATOM 4432 O O . GLY B 1 262 ? 45.141 -40.691 50.691 1.00 23.14 248 GLY B O 1
ATOM 4433 N N . GLY B 1 263 ? 44.576 -39.185 52.253 1.00 27.13 249 GLY B N 1
ATOM 4434 C CA . GLY B 1 263 ? 44.572 -38.080 51.315 1.00 23.87 249 GLY B CA 1
ATOM 4435 C C . GLY B 1 263 ? 44.688 -36.761 52.043 1.00 29.11 249 GLY B C 1
ATOM 4436 O O . GLY B 1 263 ? 44.598 -36.688 53.273 1.00 29.40 249 GLY B O 1
ATOM 4437 N N . ALA B 1 264 ? 44.900 -35.703 51.254 1.00 27.77 250 ALA B N 1
ATOM 4438 C CA . ALA B 1 264 ? 44.836 -34.338 51.756 1.00 21.03 250 ALA B CA 1
ATOM 4439 C C . ALA B 1 264 ? 44.149 -33.459 50.728 1.00 23.23 250 ALA B C 1
ATOM 4440 O O . ALA B 1 264 ? 44.383 -33.608 49.525 1.00 24.07 250 ALA B O 1
ATOM 4442 N N . ALA B 1 265 ? 43.301 -32.548 51.214 1.00 22.45 251 ALA B N 1
ATOM 4443 C CA . ALA B 1 265 ? 42.660 -31.528 50.397 1.00 23.92 251 ALA B CA 1
ATOM 4444 C C . ALA B 1 265 ? 42.961 -30.161 51.007 1.00 25.93 251 ALA B C 1
ATOM 4445 O O . ALA B 1 265 ? 42.574 -29.883 52.149 1.00 26.15 251 ALA B O 1
ATOM 4447 N N . LEU B 1 266 ? 43.643 -29.311 50.246 1.00 24.11 252 LEU B N 1
ATOM 4448 C CA . LEU B 1 266 ? 44.245 -28.096 50.773 1.00 25.14 252 LEU B CA 1
ATOM 4449 C C . LEU B 1 266 ? 43.764 -26.887 49.980 1.00 23.05 252 LEU B C 1
ATOM 4450 O O . LEU B 1 266 ? 43.760 -26.915 48.748 1.00 22.98 252 LEU B O 1
ATOM 4455 N N . ASP B 1 267 ? 43.310 -25.851 50.688 1.00 19.59 253 ASP B N 1
ATOM 4456 C CA . ASP B 1 267 ? 43.067 -24.543 50.098 1.00 22.38 253 ASP B CA 1
ATOM 4457 C C . ASP B 1 267 ? 44.151 -23.535 50.458 1.00 24.35 253 ASP B C 1
ATOM 4458 O O . ASP B 1 267 ? 44.168 -22.431 49.915 1.00 22.18 253 ASP B O 1
ATOM 4463 N N . VAL B 1 268 ? 45.031 -23.887 51.386 1.00 22.31 254 VAL B N 1
ATOM 4464 C CA . VAL B 1 268 ? 45.995 -22.975 51.967 1.00 23.28 254 VAL B CA 1
ATOM 4465 C C . VAL B 1 268 ? 47.298 -23.742 52.075 1.00 27.33 254 VAL B C 1
ATOM 4466 O O . VAL B 1 268 ? 47.332 -24.978 52.113 1.00 27.89 254 VAL B O 1
ATOM 4470 N N . TYR B 1 269 ? 48.380 -22.991 52.124 1.00 22.54 255 TYR B N 1
ATOM 4471 C CA . TYR B 1 269 ? 49.687 -23.608 52.091 1.00 26.34 255 TYR B CA 1
ATOM 4472 C C . TYR B 1 269 ? 50.630 -22.677 52.832 1.00 30.80 255 TYR B C 1
ATOM 4473 O O . TYR B 1 269 ? 50.625 -21.468 52.572 1.00 31.44 255 TYR B O 1
ATOM 4482 N N . GLU B 1 270 ? 51.366 -23.201 53.816 1.00 30.82 256 GLU B N 1
ATOM 4483 C CA . GLU B 1 270 ? 52.482 -22.408 54.323 1.00 37.85 256 GLU B CA 1
ATOM 4484 C C . GLU B 1 270 ? 53.337 -22.027 53.118 1.00 38.60 256 GLU B C 1
ATOM 4485 O O . GLU B 1 270 ? 53.335 -22.723 52.108 1.00 37.05 256 GLU B O 1
ATOM 4491 N N . TYR B 1 271 ? 53.998 -20.881 53.156 1.00 34.21 257 TYR B N 1
ATOM 4492 C CA . TYR B 1 271 ? 54.757 -20.445 51.973 1.00 36.41 257 TYR B CA 1
ATOM 4493 C C . TYR B 1 271 ? 53.845 -20.142 50.788 1.00 31.30 257 TYR B C 1
ATOM 4494 O O . TYR B 1 271 ? 54.234 -20.307 49.632 1.00 35.05 257 TYR B O 1
ATOM 4503 N N . GLU B 1 272 ? 52.626 -19.694 51.046 1.00 34.36 258 GLU B N 1
ATOM 4504 C CA . GLU B 1 272 ? 51.781 -19.233 49.952 1.00 37.72 258 GLU B CA 1
ATOM 4505 C C . GLU B 1 272 ? 51.914 -17.734 49.734 1.00 36.05 258 GLU B C 1
ATOM 4506 O O . GLU B 1 272 ? 51.532 -17.246 48.667 1.00 31.76 258 GLU B O 1
ATOM 4512 N N . ARG B 1 273 ? 52.528 -17.027 50.693 1.00 42.43 259 ARG B N 1
ATOM 4513 C CA . ARG B 1 273 ? 52.541 -15.573 50.852 1.00 39.97 259 ARG B CA 1
ATOM 4514 C C . ARG B 1 273 ? 53.161 -14.799 49.695 1.00 44.16 259 ARG B C 1
ATOM 4515 O O . ARG B 1 273 ? 53.426 -13.598 49.833 1.00 58.60 259 ARG B O 1
ATOM 4523 N N . GLY B 1 274 ? 53.392 -15.443 48.555 1.00 38.74 260 GLY B N 1
ATOM 4524 C CA . GLY B 1 274 ? 53.763 -14.700 47.362 1.00 34.14 260 GLY B CA 1
ATOM 4525 C C . GLY B 1 274 ? 53.582 -15.502 46.095 1.00 35.23 260 GLY B C 1
ATOM 4526 O O . GLY B 1 274 ? 53.810 -15.005 44.991 1.00 35.48 260 GLY B O 1
ATOM 4527 N N . LEU B 1 275 ? 53.177 -16.758 46.263 1.00 35.32 261 LEU B N 1
ATOM 4528 C CA . LEU B 1 275 ? 52.925 -17.712 45.193 1.00 32.09 261 LEU B CA 1
ATOM 4529 C C . LEU B 1 275 ? 51.475 -17.660 44.731 1.00 34.98 261 LEU B C 1
ATOM 4530 O O . LEU B 1 275 ? 51.206 -17.532 43.530 1.00 35.67 261 LEU B O 1
ATOM 4535 N N . PHE B 1 276 ? 50.537 -17.763 45.677 1.00 33.08 262 PHE B N 1
ATOM 4536 C CA . PHE B 1 276 ? 49.115 -17.809 45.361 1.00 30.55 262 PHE B CA 1
ATOM 4537 C C . PHE B 1 276 ? 48.661 -16.505 44.705 1.00 26.31 262 PHE B C 1
ATOM 4538 O O . PHE B 1 276 ? 49.321 -15.467 44.793 1.00 32.78 262 PHE B O 1
ATOM 4546 N N . PHE B 1 277 ? 47.542 -16.584 43.993 1.00 26.67 263 PHE B N 1
ATOM 4547 C CA . PHE B 1 277 ? 46.841 -15.446 43.391 1.00 31.49 263 PHE B CA 1
ATOM 4548 C C . PHE B 1 277 ? 47.555 -14.854 42.180 1.00 36.22 263 PHE B C 1
ATOM 4549 O O . PHE B 1 277 ? 47.072 -13.849 41.617 1.00 35.91 263 PHE B O 1
ATOM 4557 N N . LYS B 1 278 ? 48.651 -15.464 41.725 1.00 30.15 264 LYS B N 1
ATOM 4558 C CA . LYS B 1 278 ? 49.470 -14.912 40.653 1.00 37.30 264 LYS B CA 1
ATOM 4559 C C . LYS B 1 278 ? 49.653 -15.932 39.534 1.00 32.50 264 LYS B C 1
ATOM 4560 O O . LYS B 1 278 ? 49.831 -17.129 39.790 1.00 30.71 264 LYS B O 1
ATOM 4566 N N . ASN B 1 279 ? 49.643 -15.450 38.292 1.00 33.81 265 ASN B N 1
ATOM 4567 C CA . ASN B 1 279 ? 49.904 -16.294 37.124 1.00 27.99 265 ASN B CA 1
ATOM 4568 C C . ASN B 1 279 ? 51.415 -16.388 36.888 1.00 32.94 265 ASN B C 1
ATOM 4569 O O . ASN B 1 279 ? 52.009 -15.517 36.249 1.00 26.65 265 ASN B O 1
ATOM 4574 N N . HIS B 1 280 ? 52.032 -17.460 37.408 1.00 28.23 266 HIS B N 1
ATOM 4575 C CA . HIS B 1 280 ? 53.413 -17.841 37.146 1.00 27.45 266 HIS B CA 1
ATOM 4576 C C . HIS B 1 280 ? 53.562 -18.728 35.900 1.00 33.23 266 HIS B C 1
ATOM 4577 O O . HIS B 1 280 ? 54.435 -19.619 35.881 1.00 26.20 266 HIS B O 1
ATOM 4584 N N . GLN B 1 281 ? 52.725 -18.513 34.874 1.00 32.54 267 GLN B N 1
ATOM 4585 C CA . GLN B 1 281 ? 52.692 -19.376 33.691 1.00 30.85 267 GLN B CA 1
ATOM 4586 C C . GLN B 1 281 ? 54.035 -19.432 32.967 1.00 31.66 267 GLN B C 1
ATOM 4587 O O . GLN B 1 281 ? 54.407 -20.484 32.435 1.00 29.15 267 GLN B O 1
ATOM 4593 N N . LYS B 1 282 ? 54.740 -18.297 32.877 1.00 28.57 268 LYS B N 1
ATOM 4594 C CA . LYS B 1 282 ? 55.996 -18.233 32.131 1.00 30.38 268 LYS B CA 1
ATOM 4595 C C . LYS B 1 282 ? 57.023 -19.224 32.680 1.00 35.07 268 LYS B C 1
ATOM 4596 O O . LYS B 1 282 ? 57.628 -20.003 31.931 1.00 31.34 268 LYS B O 1
ATOM 4602 N N . GLU B 1 283 ? 57.246 -19.201 33.986 1.00 34.12 269 GLU B N 1
ATOM 4603 C CA . GLU B 1 283 ? 57.984 -20.277 34.624 1.00 30.59 269 GLU B CA 1
ATOM 4604 C C . GLU B 1 283 ? 56.981 -21.383 34.880 1.00 37.16 269 GLU B C 1
ATOM 4605 O O . GLU B 1 283 ? 55.974 -21.474 34.175 1.00 42.59 269 GLU B O 1
ATOM 4611 N N . GLY B 1 284 ? 57.199 -22.222 35.870 1.00 34.03 270 GLY B N 1
ATOM 4612 C CA . GLY B 1 284 ? 56.100 -23.105 36.205 1.00 29.60 270 GLY B CA 1
ATOM 4613 C C . GLY B 1 284 ? 55.898 -23.139 37.694 1.00 32.78 270 GLY B C 1
ATOM 4614 O O . GLY B 1 284 ? 55.646 -22.103 38.318 1.00 31.13 270 GLY B O 1
ATOM 4615 N N . ILE B 1 285 ? 56.059 -24.319 38.274 1.00 27.75 271 ILE B N 1
ATOM 4616 C CA . ILE B 1 285 ? 56.030 -24.490 39.713 1.00 31.56 271 ILE B CA 1
ATOM 4617 C C . ILE B 1 285 ? 57.470 -24.675 40.169 1.00 31.59 271 ILE B C 1
ATOM 4618 O O . ILE B 1 285 ? 58.008 -25.784 40.103 1.00 35.34 271 ILE B O 1
ATOM 4623 N N . LYS B 1 286 ? 58.090 -23.583 40.641 1.00 32.20 272 LYS B N 1
ATOM 4624 C CA . LYS B 1 286 ? 59.417 -23.659 41.245 1.00 27.10 272 LYS B CA 1
ATOM 4625 C C . LYS B 1 286 ? 59.378 -24.220 42.664 1.00 28.99 272 LYS B C 1
ATOM 4626 O O . LYS B 1 286 ? 60.375 -24.788 43.124 1.00 34.80 272 LYS B O 1
ATOM 4632 N N . ASP B 1 287 ? 58.259 -24.060 43.376 1.00 33.37 273 ASP B N 1
ATOM 4633 C CA . ASP B 1 287 ? 58.174 -24.502 44.765 1.00 29.36 273 ASP B CA 1
ATOM 4634 C C . ASP B 1 287 ? 58.427 -26.008 44.866 1.00 31.66 273 ASP B C 1
ATOM 4635 O O . ASP B 1 287 ? 57.753 -26.794 44.182 1.00 29.41 273 ASP B O 1
ATOM 4640 N N . PRO B 1 288 ? 59.389 -26.444 45.693 1.00 30.92 274 PRO B N 1
ATOM 4641 C CA . PRO B 1 288 ? 59.631 -27.891 45.845 1.00 27.24 274 PRO B CA 1
ATOM 4642 C C . PRO B 1 288 ? 58.438 -28.644 46.393 1.00 29.46 274 PRO B C 1
ATOM 4643 O O . PRO B 1 288 ? 58.217 -29.804 46.010 1.00 29.47 274 PRO B O 1
ATOM 4647 N N . TYR B 1 289 ? 57.675 -28.030 47.306 1.00 24.44 275 TYR B N 1
ATOM 4648 C CA . TYR B 1 289 ? 56.627 -28.793 47.975 1.00 29.57 275 TYR B CA 1
ATOM 4649 C C . TYR B 1 289 ? 55.350 -28.829 47.142 1.00 27.57 275 TYR B C 1
ATOM 4650 O O . TYR B 1 289 ? 54.714 -29.882 47.022 1.00 26.51 275 TYR B O 1
ATOM 4659 N N . LEU B 1 290 ? 54.990 -27.691 46.554 1.00 24.84 276 LEU B N 1
ATOM 4660 C CA . LEU B 1 290 ? 53.861 -27.623 45.640 1.00 27.72 276 LEU B CA 1
ATOM 4661 C C . LEU B 1 290 ? 53.977 -28.644 44.517 1.00 34.86 276 LEU B C 1
ATOM 4662 O O . LEU B 1 290 ? 52.972 -29.254 44.119 1.00 34.56 276 LEU B O 1
ATOM 4667 N N . ALA B 1 291 ? 55.183 -28.829 43.971 1.00 28.93 277 ALA B N 1
ATOM 4668 C CA . ALA B 1 291 ? 55.327 -29.750 42.851 1.00 28.11 277 ALA B CA 1
ATOM 4669 C C . ALA B 1 291 ? 55.024 -31.176 43.285 1.00 27.64 277 ALA B C 1
ATOM 4670 O O . ALA B 1 291 ? 54.257 -31.888 42.626 1.00 26.82 277 ALA B O 1
ATOM 4672 N N . GLN B 1 292 ? 55.609 -31.608 44.406 1.00 25.78 278 GLN B N 1
ATOM 4673 C CA . GLN B 1 292 ? 55.374 -32.967 44.879 1.00 27.75 278 GLN B CA 1
ATOM 4674 C C . GLN B 1 292 ? 53.923 -33.174 45.281 1.00 28.81 278 GLN B C 1
ATOM 4675 O O . GLN B 1 292 ? 53.390 -34.279 45.131 1.00 28.48 278 GLN B O 1
ATOM 4681 N N . LEU B 1 293 ? 53.278 -32.114 45.777 1.00 26.66 279 LEU B N 1
ATOM 4682 C CA . LEU B 1 293 ? 51.872 -32.176 46.158 1.00 28.64 279 LEU B CA 1
ATOM 4683 C C . LEU B 1 293 ? 50.977 -32.410 44.953 1.00 32.69 279 LEU B C 1
ATOM 4684 O O . LEU B 1 293 ? 50.069 -33.247 44.997 1.00 33.20 279 LEU B O 1
ATOM 4689 N N . LEU B 1 294 ? 51.213 -31.660 43.872 1.00 37.70 280 LEU B N 1
ATOM 4690 C CA . LEU B 1 294 ? 50.359 -31.739 42.694 1.00 31.57 280 LEU B CA 1
ATOM 4691 C C . LEU B 1 294 ? 50.520 -33.066 41.954 1.00 31.31 280 LEU B C 1
ATOM 4692 O O . LEU B 1 294 ? 49.537 -33.603 41.428 1.00 38.66 280 LEU B O 1
ATOM 4697 N N . GLY B 1 295 ? 51.719 -33.637 41.940 1.00 31.12 281 GLY B N 1
ATOM 4698 C CA . GLY B 1 295 ? 51.893 -34.927 41.292 1.00 29.09 281 GLY B CA 1
ATOM 4699 C C . GLY B 1 295 ? 51.376 -36.109 42.076 1.00 26.44 281 GLY B C 1
ATOM 4700 O O . GLY B 1 295 ? 51.359 -37.216 41.544 1.00 27.76 281 GLY B O 1
ATOM 4701 N N . LEU B 1 296 ? 50.952 -35.896 43.321 1.00 28.90 282 LEU B N 1
ATOM 4702 C CA . LEU B 1 296 ? 50.437 -36.955 44.182 1.00 28.73 282 LEU B CA 1
ATOM 4703 C C . LEU B 1 296 ? 48.952 -37.166 43.922 1.00 29.89 282 LEU B C 1
ATOM 4704 O O . LEU B 1 296 ? 48.179 -36.198 43.878 1.00 29.26 282 LEU B O 1
ATOM 4709 N N . ALA B 1 297 ? 48.557 -38.443 43.794 1.00 33.63 283 ALA B N 1
ATOM 4710 C CA . ALA B 1 297 ? 47.202 -38.825 43.399 1.00 27.34 283 ALA B CA 1
ATOM 4711 C C . ALA B 1 297 ? 46.185 -38.659 44.519 1.00 29.92 283 ALA B C 1
ATOM 4712 O O . ALA B 1 297 ? 44.981 -38.647 44.234 1.00 29.30 283 ALA B O 1
ATOM 4714 N N . ASN B 1 298 ? 46.630 -38.554 45.776 1.00 23.79 284 ASN B N 1
ATOM 4715 C CA . ASN B 1 298 ? 45.728 -38.391 46.915 1.00 25.42 284 ASN B CA 1
ATOM 4716 C C . ASN B 1 298 ? 45.812 -36.971 47.475 1.00 28.49 284 ASN B C 1
ATOM 4717 O O . ASN B 1 298 ? 45.772 -36.755 48.693 1.00 26.79 284 ASN B O 1
ATOM 4722 N N . VAL B 1 299 ? 45.957 -35.985 46.587 1.00 25.00 285 VAL B N 1
ATOM 4723 C CA . VAL B 1 299 ? 45.992 -34.580 46.980 1.00 25.83 285 VAL B CA 1
ATOM 4724 C C . VAL B 1 299 ? 45.094 -33.806 46.041 1.00 26.77 285 VAL B C 1
ATOM 4725 O O . VAL B 1 299 ? 45.183 -33.973 44.818 1.00 28.62 285 VAL B O 1
ATOM 4729 N N . VAL B 1 300 ? 44.234 -32.964 46.601 1.00 20.96 286 VAL B N 1
ATOM 4730 C CA . VAL B 1 300 ? 43.512 -31.972 45.821 1.00 18.68 286 VAL B CA 1
ATOM 4731 C C . VAL B 1 300 ? 43.973 -30.625 46.331 1.00 20.47 286 VAL B C 1
ATOM 4732 O O . VAL B 1 300 ? 44.248 -30.483 47.526 1.00 19.20 286 VAL B O 1
ATOM 4736 N N . LEU B 1 301 ? 44.124 -29.654 45.430 1.00 20.53 287 LEU B N 1
ATOM 4737 C CA . LEU B 1 301 ? 44.681 -28.378 45.863 1.00 21.42 287 LEU B CA 1
ATOM 4738 C C . LEU B 1 301 ? 44.087 -27.215 45.082 1.00 21.98 287 LEU B C 1
ATOM 4739 O O . LEU B 1 301 ? 43.930 -27.278 43.862 1.00 25.19 287 LEU B O 1
ATOM 4744 N N . THR B 1 302 ? 43.790 -26.139 45.791 1.00 19.85 288 THR B N 1
ATOM 4745 C CA . THR B 1 302 ? 43.248 -24.953 45.164 1.00 20.03 288 THR B CA 1
ATOM 4746 C C . THR B 1 302 ? 44.002 -23.755 45.713 1.00 23.64 288 THR B C 1
ATOM 4747 O O . THR B 1 302 ? 44.610 -23.809 46.788 1.00 22.72 288 THR B O 1
ATOM 4751 N N . GLY B 1 303 ? 43.978 -22.676 44.937 1.00 24.24 289 GLY B N 1
ATOM 4752 C CA . GLY B 1 303 ? 44.754 -21.493 45.241 1.00 23.81 289 GLY B CA 1
ATOM 4753 C C . GLY B 1 303 ? 44.010 -20.528 46.131 1.00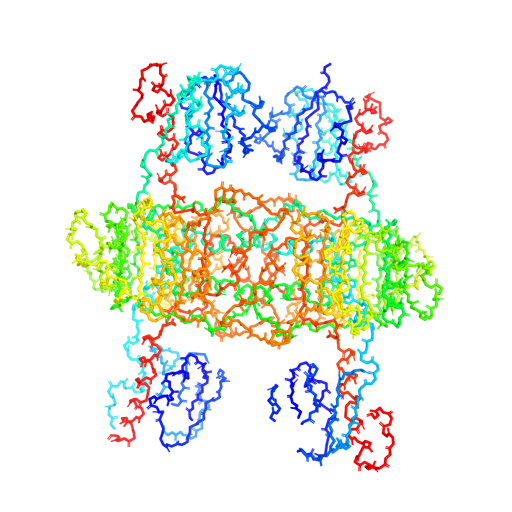 24.61 289 GLY B C 1
ATOM 4754 O O . GLY B 1 303 ? 43.716 -19.401 45.725 1.00 24.04 289 GLY B O 1
ATOM 4755 N N . HIS B 1 304 ? 43.704 -20.973 47.344 1.00 22.02 290 HIS B N 1
ATOM 4756 C CA . HIS B 1 304 ? 43.064 -20.144 48.346 1.00 22.85 290 HIS B CA 1
ATOM 4757 C C . HIS B 1 304 ? 41.870 -19.410 47.751 1.00 25.04 290 HIS B C 1
ATOM 4758 O O . HIS B 1 304 ? 41.782 -18.183 47.773 1.00 29.18 290 HIS B O 1
ATOM 4765 N N . GLN B 1 305 ? 40.954 -20.200 47.184 1.00 26.37 291 GLN B N 1
ATOM 4766 C CA . GLN B 1 305 ? 39.754 -19.682 46.538 1.00 27.84 291 GLN B CA 1
ATOM 4767 C C . GLN B 1 305 ? 38.487 -19.980 47.330 1.00 24.66 291 GLN B C 1
ATOM 4768 O O . GLN B 1 305 ? 37.392 -19.842 46.783 1.00 28.95 291 GLN B O 1
ATOM 4774 N N . ALA B 1 306 ? 38.612 -20.399 48.595 1.00 21.91 292 ALA B N 1
ATOM 4775 C CA . ALA B 1 306 ? 37.430 -20.718 49.402 1.00 28.09 292 ALA B CA 1
ATOM 4776 C C . ALA B 1 306 ? 36.437 -19.560 49.453 1.00 27.33 292 ALA B C 1
ATOM 4777 O O . ALA B 1 306 ? 35.226 -19.785 49.492 1.00 30.18 292 ALA B O 1
ATOM 4779 N N . PHE B 1 307 ? 36.930 -18.330 49.427 1.00 26.98 293 PHE B N 1
ATOM 4780 C CA . PHE B 1 307 ? 36.136 -17.114 49.477 1.00 24.98 293 PHE B CA 1
ATOM 4781 C C . PHE B 1 307 ? 35.585 -16.710 48.118 1.00 27.60 293 PHE B C 1
ATOM 4782 O O . PHE B 1 307 ? 34.723 -15.830 48.049 1.00 27.40 293 PHE B O 1
ATOM 4790 N N . LEU B 1 308 ? 36.092 -17.293 47.037 1.00 27.42 294 LEU B N 1
ATOM 4791 C CA . LEU B 1 308 ? 35.808 -16.818 45.686 1.00 26.00 294 LEU B CA 1
ATOM 4792 C C . LEU B 1 308 ? 34.411 -17.246 45.230 1.00 21.98 294 LEU B C 1
ATOM 4793 O O . LEU B 1 308 ? 34.233 -18.113 44.376 1.00 20.03 294 LEU B O 1
ATOM 4798 N N . THR B 1 309 ? 33.408 -16.579 45.798 1.00 27.08 295 THR B N 1
ATOM 4799 C CA . THR B 1 309 ? 32.045 -16.600 45.279 1.00 28.45 295 THR B CA 1
ATOM 4800 C C . THR B 1 309 ? 31.522 -15.188 45.064 1.00 27.62 295 THR B C 1
ATOM 4801 O O . THR B 1 309 ? 31.919 -14.239 45.757 1.00 28.53 295 THR B O 1
ATOM 4805 N N . ARG B 1 310 ? 30.573 -15.087 44.125 1.00 24.73 296 ARG B N 1
ATOM 4806 C CA . ARG B 1 310 ? 29.861 -13.830 43.880 1.00 31.36 296 ARG B CA 1
ATOM 4807 C C . ARG B 1 310 ? 29.473 -13.129 45.182 1.00 32.30 296 ARG B C 1
ATOM 4808 O O . ARG B 1 310 ? 29.808 -11.958 45.404 1.00 28.40 296 ARG B O 1
ATOM 4816 N N . GLU B 1 311 ? 28.782 -13.851 46.061 1.00 28.50 297 GLU B N 1
ATOM 4817 C CA . GLU B 1 311 ? 28.272 -13.253 47.285 1.00 31.92 297 GLU B CA 1
ATOM 4818 C C . GLU B 1 311 ? 29.400 -12.720 48.162 1.00 30.10 297 GLU B C 1
ATOM 4819 O O . GLU B 1 311 ? 29.301 -11.615 48.708 1.00 31.20 297 GLU B O 1
ATOM 4825 N N . ALA B 1 312 ? 30.491 -13.470 48.296 1.00 30.32 298 ALA B N 1
ATOM 4826 C CA . ALA B 1 312 ? 31.578 -12.976 49.134 1.00 27.45 298 ALA B CA 1
ATOM 4827 C C . ALA B 1 312 ? 32.316 -11.809 48.475 1.00 28.17 298 ALA B C 1
ATOM 4828 O O . ALA B 1 312 ? 32.694 -10.852 49.157 1.00 29.66 298 ALA B O 1
ATOM 4830 N N . VAL B 1 313 ? 32.524 -11.859 47.153 1.00 28.88 299 VAL B N 1
ATOM 4831 C CA . VAL B 1 313 ? 33.243 -10.779 46.468 1.00 28.13 299 VAL B CA 1
ATOM 4832 C C . VAL B 1 313 ? 32.450 -9.474 46.539 1.00 30.05 299 VAL B C 1
ATOM 4833 O O . VAL B 1 313 ? 33.004 -8.400 46.818 1.00 27.69 299 VAL B O 1
ATOM 4837 N N . LYS B 1 314 ? 31.147 -9.550 46.265 1.00 28.10 300 LYS B N 1
ATOM 4838 C CA . LYS B 1 314 ? 30.246 -8.429 46.466 1.00 25.77 300 LYS B CA 1
ATOM 4839 C C . LYS B 1 314 ? 30.456 -7.789 47.842 1.00 33.60 300 LYS B C 1
ATOM 4840 O O . LYS B 1 314 ? 30.627 -6.569 47.953 1.00 31.77 300 LYS B O 1
ATOM 4846 N N . ASN B 1 315 ? 30.457 -8.609 48.902 1.00 31.87 301 ASN B N 1
ATOM 4847 C CA . ASN B 1 315 ? 30.746 -8.120 50.246 1.00 31.52 301 ASN B CA 1
ATOM 4848 C C . ASN B 1 315 ? 32.064 -7.353 50.294 1.00 37.04 301 ASN B C 1
ATOM 4849 O O . ASN B 1 315 ? 32.111 -6.211 50.774 1.00 40.30 301 ASN B O 1
ATOM 4854 N N . ILE B 1 316 ? 33.153 -7.979 49.822 1.00 36.21 302 ILE B N 1
ATOM 4855 C CA . ILE B 1 316 ? 34.480 -7.364 49.903 1.00 36.66 302 ILE B CA 1
ATOM 4856 C C . ILE B 1 316 ? 34.493 -6.003 49.214 1.00 30.12 302 ILE B C 1
ATOM 4857 O O . ILE B 1 316 ? 35.010 -5.023 49.753 1.00 34.21 302 ILE B O 1
ATOM 4862 N N . GLU B 1 317 ? 33.925 -5.924 48.017 1.00 29.31 303 GLU B N 1
ATOM 4863 C CA . GLU B 1 317 ? 33.971 -4.674 47.270 1.00 34.68 303 GLU B CA 1
ATOM 4864 C C . GLU B 1 317 ? 33.116 -3.600 47.941 1.00 36.26 303 GLU B C 1
ATOM 4865 O O . GLU B 1 317 ? 33.598 -2.493 48.216 1.00 35.36 303 GLU B O 1
ATOM 4871 N N . GLU B 1 318 ? 31.840 -3.919 48.202 1.00 34.12 304 GLU B N 1
ATOM 4872 C CA . GLU B 1 318 ? 30.947 -3.037 48.948 1.00 31.72 304 GLU B CA 1
ATOM 4873 C C . GLU B 1 318 ? 31.592 -2.506 50.216 1.00 36.55 304 GLU B C 1
ATOM 4874 O O . GLU B 1 318 ? 31.488 -1.312 50.521 1.00 37.77 304 GLU B O 1
ATOM 4880 N N . THR B 1 319 ? 32.230 -3.394 50.995 1.00 35.66 305 THR B N 1
ATOM 4881 C CA . THR B 1 319 ? 32.876 -2.962 52.231 1.00 36.34 305 THR B CA 1
ATOM 4882 C C . THR B 1 319 ? 34.038 -2.022 51.943 1.00 38.39 305 THR B C 1
ATOM 4883 O O . THR B 1 319 ? 34.201 -1.005 52.624 1.00 41.21 305 THR B O 1
ATOM 4887 N N . THR B 1 320 ? 34.859 -2.348 50.939 1.00 32.63 306 THR B N 1
ATOM 4888 C CA . THR B 1 320 ? 35.957 -1.460 50.573 1.00 37.58 306 THR B CA 1
ATOM 4889 C C . THR B 1 320 ? 35.432 -0.101 50.133 1.00 37.88 306 THR B C 1
ATOM 4890 O O . THR B 1 320 ? 36.005 0.940 50.485 1.00 31.56 306 THR B O 1
ATOM 4894 N N . VAL B 1 321 ? 34.332 -0.092 49.378 1.00 37.87 307 VAL B N 1
ATOM 4895 C CA . VAL B 1 321 ? 33.678 1.167 49.041 1.00 38.81 307 VAL B CA 1
ATOM 4896 C C . VAL B 1 321 ? 33.203 1.868 50.307 1.00 40.06 307 VAL B C 1
ATOM 4897 O O . VAL B 1 321 ? 33.397 3.077 50.479 1.00 39.89 307 VAL B O 1
ATOM 4901 N N . GLU B 1 322 ? 32.619 1.113 51.234 1.00 39.38 308 GLU B N 1
ATOM 4902 C CA . GLU B 1 322 ? 32.218 1.702 52.503 1.00 40.35 308 GLU B CA 1
ATOM 4903 C C . GLU B 1 322 ? 33.418 2.259 53.258 1.00 39.97 308 GLU B C 1
ATOM 4904 O O . GLU B 1 322 ? 33.324 3.323 53.882 1.00 45.44 308 GLU B O 1
ATOM 4910 N N . ASN B 1 323 ? 34.565 1.572 53.192 1.00 40.69 309 ASN B N 1
ATOM 4911 C CA . ASN B 1 323 ? 35.712 1.963 54.014 1.00 43.54 309 ASN B CA 1
ATOM 4912 C C . ASN B 1 323 ? 36.351 3.252 53.512 1.00 45.45 309 ASN B C 1
ATOM 4913 O O . ASN B 1 323 ? 36.853 4.047 54.311 1.00 47.04 309 ASN B O 1
ATOM 4918 N N . ILE B 1 324 ? 36.342 3.473 52.197 1.00 44.10 310 ILE B N 1
ATOM 4919 C CA . ILE B 1 324 ? 36.891 4.700 51.631 1.00 44.09 310 ILE B CA 1
ATOM 4920 C C . ILE B 1 324 ? 35.928 5.864 51.813 1.00 45.31 310 ILE B C 1
ATOM 4921 O O . ILE B 1 324 ? 36.329 6.951 52.247 1.00 45.04 310 ILE B O 1
ATOM 4926 N N . LEU B 1 325 ? 34.654 5.657 51.457 1.00 47.70 311 LEU B N 1
ATOM 4927 C CA . LEU B 1 325 ? 33.607 6.631 51.757 1.00 44.91 311 LEU B CA 1
ATOM 4928 C C . LEU B 1 325 ? 33.693 7.118 53.196 1.00 54.46 311 LEU B C 1
ATOM 4929 O O . LEU B 1 325 ? 33.488 8.306 53.478 1.00 56.22 311 LEU B O 1
ATOM 4934 N N . GLU B 1 326 ? 34.015 6.214 54.118 1.00 50.77 312 GLU B N 1
ATOM 4935 C CA . GLU B 1 326 ? 34.066 6.568 55.525 1.00 52.59 312 GLU B CA 1
ATOM 4936 C C . GLU B 1 326 ? 35.337 7.338 55.897 1.00 53.31 312 GLU B C 1
ATOM 4937 O O . GLU B 1 326 ? 35.314 8.123 56.852 1.00 63.30 312 GLU B O 1
ATOM 4943 N N . TRP B 1 327 ? 36.430 7.176 55.155 1.00 46.64 313 TRP B N 1
ATOM 4944 C CA . TRP B 1 327 ? 37.723 7.645 55.649 1.00 53.72 313 TRP B CA 1
ATOM 4945 C C . TRP B 1 327 ? 37.812 9.172 55.643 1.00 49.84 313 TRP B C 1
ATOM 4946 O O . TRP B 1 327 ? 37.620 9.819 54.607 1.00 40.60 313 TRP B O 1
ATOM 4957 N N . GLN B 1 328 ? 38.112 9.728 56.828 1.00 60.64 314 GLN B N 1
ATOM 4958 C CA . GLN B 1 328 ? 38.201 11.156 57.148 1.00 58.82 314 GLN B CA 1
ATOM 4959 C C . GLN B 1 328 ? 39.146 11.381 58.326 1.00 67.99 314 GLN B C 1
ATOM 4960 O O . GLN B 1 328 ? 38.771 12.041 59.300 1.00 78.95 314 GLN B O 1
ATOM 4966 N N . LYS B 1 329 ? 40.348 10.798 58.273 1.00 66.98 315 LYS B N 1
ATOM 4967 C CA . LYS B 1 329 ? 41.412 11.042 59.246 1.00 69.62 315 LYS B CA 1
ATOM 4968 C C . LYS B 1 329 ? 41.018 10.812 60.707 1.00 81.41 315 LYS B C 1
ATOM 4969 O O . LYS B 1 329 ? 41.783 11.178 61.607 1.00 82.86 315 LYS B O 1
ATOM 4975 N N . ASN B 1 330 ? 39.842 10.225 60.973 1.00 82.15 316 ASN B N 1
ATOM 4976 C CA . ASN B 1 330 ? 39.434 9.926 62.347 1.00 79.34 316 ASN B CA 1
ATOM 4977 C C . ASN B 1 330 ? 39.567 8.432 62.595 1.00 83.78 316 ASN B C 1
ATOM 4978 O O . ASN B 1 330 ? 38.980 7.636 61.843 1.00 83.37 316 ASN B O 1
ATOM 4983 N N . PRO B 1 331 ? 40.335 7.998 63.609 1.00 86.05 317 PRO B N 1
ATOM 4984 C CA . PRO B 1 331 ? 40.449 6.556 63.906 1.00 83.28 317 PRO B CA 1
ATOM 4985 C C . PRO B 1 331 ? 39.147 5.840 64.246 1.00 82.84 317 PRO B C 1
ATOM 4986 O O . PRO B 1 331 ? 39.191 4.734 64.797 1.00 77.99 317 PRO B O 1
ATOM 4990 N N . GLN B 1 332 ? 37.989 6.440 63.948 1.00 87.37 318 GLN B N 1
ATOM 4991 C CA . GLN B 1 332 ? 36.730 5.704 63.934 1.00 87.27 318 GLN B CA 1
ATOM 4992 C C . GLN B 1 332 ? 36.491 5.051 62.579 1.00 84.88 318 GLN B C 1
ATOM 4993 O O . GLN B 1 332 ? 35.336 4.901 62.148 1.00 85.84 318 GLN B O 1
ATOM 4999 N N . ALA B 1 333 ? 37.575 4.661 61.888 1.00 77.22 319 ALA B N 1
ATOM 5000 C CA . ALA B 1 333 ? 37.490 4.021 60.582 1.00 68.74 319 ALA B CA 1
ATOM 5001 C C . ALA B 1 333 ? 36.860 2.636 60.656 1.00 65.86 319 ALA B C 1
ATOM 5002 O O . ALA B 1 333 ? 36.801 1.946 59.628 1.00 70.79 319 ALA B O 1
ATOM 5004 N N . LYS B 1 334 ? 36.396 2.220 61.837 1.00 60.28 320 LYS B N 1
ATOM 5005 C CA . LYS B 1 334 ? 35.678 0.967 62.030 1.00 50.66 320 LYS B CA 1
ATOM 5006 C C . LYS B 1 334 ? 36.569 -0.229 61.748 1.00 45.87 320 LYS B C 1
ATOM 5007 O O . LYS B 1 334 ? 36.880 -1.018 62.647 1.00 46.16 320 LYS B O 1
ATOM 5013 N N . LEU B 1 335 ? 36.968 -0.383 60.494 1.00 45.82 321 LEU B N 1
ATOM 5014 C CA . LEU B 1 335 ? 37.718 -1.547 60.062 1.00 46.46 321 LEU B CA 1
ATOM 5015 C C . LEU B 1 335 ? 39.207 -1.264 59.998 1.00 47.37 321 LEU B C 1
ATOM 5016 O O . LEU B 1 335 ? 39.936 -1.939 59.262 1.00 39.34 321 LEU B O 1
ATOM 5021 N N . LYS B 1 336 ? 39.663 -0.282 60.772 1.00 49.36 322 LYS B N 1
ATOM 5022 C CA . LYS B 1 336 ? 41.060 0.103 60.825 1.00 47.08 322 LYS B CA 1
ATOM 5023 C C . LYS B 1 336 ? 41.865 -0.996 61.511 1.00 43.09 322 LYS B C 1
ATOM 5024 O O . LYS B 1 336 ? 41.322 -1.836 62.227 1.00 46.40 322 LYS B O 1
ATOM 5030 N N . ASN B 1 337 ? 43.171 -1.002 61.266 1.00 44.67 323 ASN B N 1
ATOM 5031 C CA . ASN B 1 337 ? 44.072 -1.905 61.980 1.00 47.44 323 ASN B CA 1
ATOM 5032 C C . ASN B 1 337 ? 45.116 -1.082 62.716 1.00 39.00 323 ASN B C 1
ATOM 5033 O O . ASN B 1 337 ? 45.514 -0.036 62.222 1.00 42.00 323 ASN B O 1
ATOM 5038 N N . ILE C 1 18 ? 59.027 -68.511 26.873 1.00 74.97 4 ILE C N 1
ATOM 5039 C CA . ILE C 1 18 ? 60.373 -68.140 27.271 1.00 74.44 4 ILE C CA 1
ATOM 5040 C C . ILE C 1 18 ? 60.563 -66.623 27.167 1.00 81.35 4 ILE C C 1
ATOM 5041 O O . ILE C 1 18 ? 61.690 -66.134 27.049 1.00 82.20 4 ILE C O 1
ATOM 5046 N N . PHE C 1 19 ? 59.464 -65.871 27.247 1.00 83.46 5 PHE C N 1
ATOM 5047 C CA . PHE C 1 19 ? 59.474 -64.439 26.965 1.00 81.34 5 PHE C CA 1
ATOM 5048 C C . PHE C 1 19 ? 58.962 -63.649 28.166 1.00 81.51 5 PHE C C 1
ATOM 5049 O O . PHE C 1 19 ? 57.825 -63.846 28.605 1.00 82.45 5 PHE C O 1
ATOM 5057 N N . PHE C 1 20 ? 59.799 -62.743 28.672 1.00 78.67 6 PHE C N 1
ATOM 5058 C CA . PHE C 1 20 ? 59.575 -61.981 29.894 1.00 80.75 6 PHE C CA 1
ATOM 5059 C C . PHE C 1 20 ? 59.447 -60.493 29.573 1.00 84.24 6 PHE C C 1
ATOM 5060 O O . PHE C 1 20 ? 59.938 -60.016 28.544 1.00 80.05 6 PHE C O 1
ATOM 5068 N N . SER C 1 21 ? 58.760 -59.769 30.462 1.00 83.63 7 SER C N 1
ATOM 5069 C CA . SER C 1 21 ? 58.617 -58.313 30.377 1.00 78.78 7 SER C CA 1
ATOM 5070 C C . SER C 1 21 ? 58.065 -57.868 29.016 1.00 73.99 7 SER C C 1
ATOM 5071 O O . SER C 1 21 ? 58.566 -56.933 28.384 1.00 62.44 7 SER C O 1
ATOM 5074 N N . MET C 1 22 ? 56.996 -58.529 28.585 1.00 70.34 8 MET C N 1
ATOM 5075 C CA . MET C 1 22 ? 56.433 -58.286 27.267 1.00 66.75 8 MET C CA 1
ATOM 5076 C C . MET C 1 22 ? 55.576 -57.025 27.244 1.00 67.60 8 MET C C 1
ATOM 5077 O O . MET C 1 22 ? 54.855 -56.730 28.199 1.00 66.29 8 MET C O 1
ATOM 5082 N N . HIS C 1 23 ? 55.663 -56.281 26.136 1.00 60.37 9 HIS C N 1
ATOM 5083 C CA . HIS C 1 23 ? 54.866 -55.094 25.871 1.00 58.72 9 HIS C CA 1
ATOM 5084 C C . HIS C 1 23 ? 54.052 -55.304 24.596 1.00 62.67 9 HIS C C 1
ATOM 5085 O O . HIS C 1 23 ? 54.486 -56.033 23.696 1.00 57.13 9 HIS C O 1
ATOM 5092 N N . PRO C 1 24 ? 52.868 -54.685 24.489 1.00 59.59 10 PRO C N 1
ATOM 5093 C CA . PRO C 1 24 ? 52.051 -54.879 23.277 1.00 55.47 10 PRO C CA 1
ATOM 5094 C C . PRO C 1 24 ? 52.666 -54.304 22.011 1.00 54.60 10 PRO C C 1
ATOM 5095 O O . PRO C 1 24 ? 52.351 -54.792 20.915 1.00 57.79 10 PRO C O 1
ATOM 5099 N N . TYR C 1 25 ? 53.521 -53.281 22.116 1.00 50.35 11 TYR C N 1
ATOM 5100 C CA . TYR C 1 25 ? 54.190 -52.774 20.920 1.00 49.53 11 TYR C CA 1
ATOM 5101 C C . TYR C 1 25 ? 55.215 -53.765 20.394 1.00 50.79 11 TYR C C 1
ATOM 5102 O O . TYR C 1 25 ? 55.495 -53.774 19.189 1.00 46.33 11 TYR C O 1
ATOM 5111 N N . GLU C 1 26 ? 55.785 -54.594 21.281 1.00 51.81 12 GLU C N 1
ATOM 5112 C CA . GLU C 1 26 ? 56.636 -55.696 20.845 1.00 52.93 12 GLU C CA 1
ATOM 5113 C C . GLU C 1 26 ? 55.801 -56.839 20.278 1.00 57.08 12 GLU C C 1
ATOM 5114 O O . GLU C 1 26 ? 56.197 -57.465 19.288 1.00 55.93 12 GLU C O 1
ATOM 5120 N N . GLU C 1 27 ? 54.634 -57.110 20.885 1.00 58.25 13 GLU C N 1
ATOM 5121 C CA . GLU C 1 27 ? 53.788 -58.209 20.429 1.00 59.20 13 GLU C CA 1
ATOM 5122 C C . GLU C 1 27 ? 53.212 -57.955 19.050 1.00 56.70 13 GLU C C 1
ATOM 5123 O O . GLU C 1 27 ? 52.897 -58.911 18.340 1.00 59.95 13 GLU C O 1
ATOM 5129 N N . GLU C 1 28 ? 53.024 -56.687 18.666 1.00 59.28 14 GLU C N 1
ATOM 5130 C CA . GLU C 1 28 ? 52.539 -56.422 17.317 1.00 60.00 14 GLU C CA 1
ATOM 5131 C C . GLU C 1 28 ? 53.455 -57.059 16.282 1.00 57.37 14 GLU C C 1
ATOM 5132 O O . GLU C 1 28 ? 52.980 -57.563 15.260 1.00 60.24 14 GLU C O 1
ATOM 5138 N N . PHE C 1 29 ? 54.757 -57.100 16.561 1.00 56.96 15 PHE C N 1
ATOM 5139 C CA . PHE C 1 29 ? 55.769 -57.547 15.611 1.00 60.06 15 PHE C CA 1
ATOM 5140 C C . PHE C 1 29 ? 56.264 -58.955 15.889 1.00 58.06 15 PHE C C 1
ATOM 5141 O O . PHE C 1 29 ? 56.533 -59.711 14.952 1.00 58.89 15 PHE C O 1
ATOM 5149 N N . LEU C 1 30 ? 56.382 -59.315 17.158 1.00 59.25 16 LEU C N 1
ATOM 5150 C CA . LEU C 1 30 ? 56.754 -60.656 17.579 1.00 57.44 16 LEU C CA 1
ATOM 5151 C C . LEU C 1 30 ? 55.476 -61.477 17.646 1.00 67.71 16 LEU C C 1
ATOM 5152 O O . LEU C 1 30 ? 54.688 -61.345 18.584 1.00 75.53 16 LEU C O 1
ATOM 5157 N N . GLY C 1 31 ? 55.249 -62.311 16.638 1.00 69.18 17 GLY C N 1
ATOM 5158 C CA . GLY C 1 31 ? 54.001 -63.024 16.513 1.00 68.47 17 GLY C CA 1
ATOM 5159 C C . GLY C 1 31 ? 53.632 -63.231 15.059 1.00 73.89 17 GLY C C 1
ATOM 5160 O O . GLY C 1 31 ? 53.434 -64.360 14.600 1.00 68.93 17 GLY C O 1
ATOM 5161 N N . PRO C 1 32 ? 53.502 -62.131 14.307 1.00 71.18 18 PRO C N 1
ATOM 5162 C CA . PRO C 1 32 ? 53.381 -62.266 12.845 1.00 67.86 18 PRO C CA 1
ATOM 5163 C C . PRO C 1 32 ? 54.561 -62.996 12.241 1.00 79.00 18 PRO C C 1
ATOM 5164 O O . PRO C 1 32 ? 54.374 -63.976 11.502 1.00 83.29 18 PRO C O 1
ATOM 5168 N N . ILE C 1 33 ? 55.786 -62.551 12.554 1.00 77.99 19 ILE C N 1
ATOM 5169 C CA . ILE C 1 33 ? 56.980 -63.295 12.162 1.00 77.08 19 ILE C CA 1
ATOM 5170 C C . ILE C 1 33 ? 56.993 -64.692 12.750 1.00 76.67 19 ILE C C 1
ATOM 5171 O O . ILE C 1 33 ? 57.847 -65.505 12.370 1.00 80.35 19 ILE C O 1
ATOM 5176 N N . LEU C 1 34 ? 56.026 -64.998 13.613 1.00 81.15 20 LEU C N 1
ATOM 5177 C CA . LEU C 1 34 ? 55.974 -66.195 14.433 1.00 81.64 20 LEU C CA 1
ATOM 5178 C C . LEU C 1 34 ? 57.279 -66.279 15.203 1.00 77.59 20 LEU C C 1
ATOM 5179 O O . LEU C 1 34 ? 58.355 -66.373 14.603 1.00 76.52 20 LEU C O 1
ATOM 5184 N N . PRO C 1 35 ? 57.243 -66.243 16.528 1.00 75.03 21 PRO C N 1
ATOM 5185 C CA . PRO C 1 35 ? 58.408 -66.748 17.248 1.00 82.17 21 PRO C CA 1
ATOM 5186 C C . PRO C 1 35 ? 58.663 -68.185 16.870 1.00 90.86 21 PRO C C 1
ATOM 5187 O O . PRO C 1 35 ? 59.820 -68.612 16.750 1.00 91.27 21 PRO C O 1
ATOM 5191 N N . SER C 1 36 ? 57.595 -68.899 16.532 1.00 94.79 22 SER C N 1
ATOM 5192 C CA . SER C 1 36 ? 57.386 -70.187 17.155 1.00 97.62 22 SER C CA 1
ATOM 5193 C C . SER C 1 36 ? 56.624 -71.166 16.283 1.00 95.73 22 SER C C 1
ATOM 5194 O O . SER C 1 36 ? 55.622 -70.816 15.648 1.00 95.61 22 SER C O 1
ATOM 5197 N N . ASP C 1 37 ? 57.121 -72.399 16.275 1.00 99.01 23 ASP C N 1
ATOM 5198 C CA . ASP C 1 37 ? 56.264 -73.554 16.460 1.00 94.19 23 ASP C CA 1
ATOM 5199 C C . ASP C 1 37 ? 56.540 -74.267 17.784 1.00 92.85 23 ASP C C 1
ATOM 5200 O O . ASP C 1 37 ? 55.829 -75.226 18.093 1.00 94.46 23 ASP C O 1
ATOM 5205 N N . TRP C 1 38 ? 57.512 -73.825 18.600 1.00 94.36 24 TRP C N 1
ATOM 5206 C CA . TRP C 1 38 ? 57.484 -74.294 19.985 1.00 93.52 24 TRP C CA 1
ATOM 5207 C C . TRP C 1 38 ? 56.357 -73.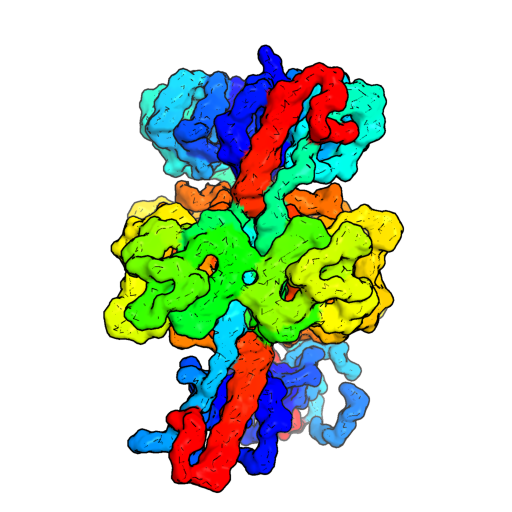576 20.728 1.00 97.92 24 TRP C C 1
ATOM 5208 O O . TRP C 1 38 ? 55.568 -72.812 20.164 1.00 101.45 24 TRP C O 1
ATOM 5219 N N . ASP C 1 39 ? 56.283 -73.824 22.025 1.00 97.15 25 ASP C N 1
ATOM 5220 C CA . ASP C 1 39 ? 55.438 -73.059 22.923 1.00 94.93 25 ASP C CA 1
ATOM 5221 C C . ASP C 1 39 ? 56.334 -72.122 23.717 1.00 96.71 25 ASP C C 1
ATOM 5222 O O . ASP C 1 39 ? 57.422 -72.513 24.156 1.00 94.85 25 ASP C O 1
ATOM 5227 N N . VAL C 1 40 ? 55.893 -70.875 23.866 1.00 96.00 26 VAL C N 1
ATOM 5228 C CA . VAL C 1 40 ? 56.746 -69.851 24.457 1.00 92.93 26 VAL C CA 1
ATOM 5229 C C . VAL C 1 40 ? 56.034 -69.162 25.611 1.00 89.50 26 VAL C C 1
ATOM 5230 O O . VAL C 1 40 ? 56.494 -69.233 26.756 1.00 91.32 26 VAL C O 1
ATOM 5234 N N . GLU C 1 41 ? 54.927 -68.475 25.318 1.00 89.39 27 GLU C N 1
ATOM 5235 C CA . GLU C 1 41 ? 54.176 -67.727 26.323 1.00 89.12 27 GLU C CA 1
ATOM 5236 C C . GLU C 1 41 ? 54.993 -66.536 26.837 1.00 92.03 27 GLU C C 1
ATOM 5237 O O . GLU C 1 41 ? 56.171 -66.686 27.181 1.00 91.42 27 GLU C O 1
ATOM 5243 N N . MET C 1 42 ? 54.382 -65.347 26.898 1.00 91.07 28 MET C N 1
ATOM 5244 C CA . MET C 1 42 ? 55.080 -64.110 27.271 1.00 86.96 28 MET C CA 1
ATOM 5245 C C . MET C 1 42 ? 54.293 -63.337 28.331 1.00 89.24 28 MET C C 1
ATOM 5246 O O . MET C 1 42 ? 53.322 -62.647 28.007 1.00 94.26 28 MET C O 1
ATOM 5251 N N . THR C 1 43 ? 54.725 -63.430 29.598 1.00 88.71 29 THR C N 1
ATOM 5252 C CA . THR C 1 43 ? 54.094 -62.644 30.656 1.00 88.62 29 THR C CA 1
ATOM 5253 C C . THR C 1 43 ? 54.988 -61.482 31.063 1.00 89.37 29 THR C C 1
ATOM 5254 O O . THR C 1 43 ? 56.186 -61.673 31.297 1.00 89.70 29 THR C O 1
ATOM 5258 N N . PRO C 1 44 ? 54.429 -60.273 31.182 1.00 87.07 30 PRO C N 1
ATOM 5259 C CA . PRO C 1 44 ? 55.257 -59.104 31.504 1.00 83.98 30 PRO C CA 1
ATOM 5260 C C . PRO C 1 44 ? 55.503 -58.954 32.996 1.00 88.03 30 PRO C C 1
ATOM 5261 O O . PRO C 1 44 ? 54.555 -58.947 33.786 1.00 95.81 30 PRO C O 1
ATOM 5265 N N . ASP C 1 45 ? 56.772 -58.839 33.384 1.00 85.42 31 ASP C N 1
ATOM 5266 C CA . ASP C 1 45 ? 57.196 -58.574 34.754 1.00 79.88 31 ASP C CA 1
ATOM 5267 C C . ASP C 1 45 ? 58.663 -58.173 34.709 1.00 81.41 31 ASP C C 1
ATOM 5268 O O . ASP C 1 45 ? 59.418 -58.649 33.859 1.00 83.17 31 ASP C O 1
ATOM 5273 N N . PHE C 1 46 ? 59.062 -57.308 35.633 1.00 86.32 32 PHE C N 1
ATOM 5274 C CA . PHE C 1 46 ? 60.432 -56.802 35.648 1.00 83.47 32 PHE C CA 1
ATOM 5275 C C . PHE C 1 46 ? 61.460 -57.871 36.050 1.00 81.09 32 PHE C C 1
ATOM 5276 O O . PHE C 1 46 ? 61.117 -59.021 36.332 1.00 87.72 32 PHE C O 1
ATOM 5284 N N . VAL C 1 61 ? 66.479 -65.633 26.620 1.00 74.48 47 VAL C N 1
ATOM 5285 C CA . VAL C 1 61 ? 65.439 -65.912 27.599 1.00 79.87 47 VAL C CA 1
ATOM 5286 C C . VAL C 1 61 ? 64.543 -64.688 27.807 1.00 81.80 47 VAL C C 1
ATOM 5287 O O . VAL C 1 61 ? 63.695 -64.687 28.700 1.00 88.79 47 VAL C O 1
ATOM 5289 N N . SER C 1 62 ? 64.769 -63.656 26.982 1.00 77.59 48 SER C N 1
ATOM 5290 C CA . SER C 1 62 ? 63.946 -62.451 26.919 1.00 71.71 48 SER C CA 1
ATOM 5291 C C . SER C 1 62 ? 64.182 -61.506 28.089 1.00 74.92 48 SER C C 1
ATOM 5292 O O . SER C 1 62 ? 63.500 -61.618 29.115 1.00 81.77 48 SER C O 1
ATOM 5295 N N . LEU C 1 63 ? 65.101 -60.543 27.939 1.00 74.58 49 LEU C N 1
ATOM 5296 C CA . LEU C 1 63 ? 65.486 -59.663 29.051 1.00 77.98 49 LEU C CA 1
ATOM 5297 C C . LEU C 1 63 ? 65.601 -58.215 28.567 1.00 76.30 49 LEU C C 1
ATOM 5298 O O . LEU C 1 63 ? 66.685 -57.757 28.194 1.00 71.09 49 LEU C O 1
ATOM 5303 N N . PHE C 1 64 ? 64.483 -57.490 28.608 1.00 75.68 50 PHE C N 1
ATOM 5304 C CA . PHE C 1 64 ? 64.520 -56.043 28.455 1.00 68.68 50 PHE C CA 1
ATOM 5305 C C . PHE C 1 64 ? 65.316 -55.439 29.610 1.00 69.00 50 PHE C C 1
ATOM 5306 O O . PHE C 1 64 ? 65.685 -56.120 30.573 1.00 75.23 50 PHE C O 1
ATOM 5314 N N . VAL C 1 65 ? 65.579 -54.136 29.516 1.00 68.79 51 VAL C N 1
ATOM 5315 C CA . VAL C 1 65 ? 66.204 -53.458 30.648 1.00 72.06 51 VAL C CA 1
ATOM 5316 C C . VAL C 1 65 ? 65.256 -53.448 31.845 1.00 74.39 51 VAL C C 1
ATOM 5317 O O . VAL C 1 65 ? 65.696 -53.499 33.003 1.00 77.66 51 VAL C O 1
ATOM 5321 N N . SER C 1 66 ? 63.951 -53.439 31.587 1.00 72.93 52 SER C N 1
ATOM 5322 C CA . SER C 1 66 ? 62.920 -53.392 32.619 1.00 76.19 52 SER C CA 1
ATOM 5323 C C . SER C 1 66 ? 62.632 -54.767 33.208 1.00 77.50 52 SER C C 1
ATOM 5324 O O . SER C 1 66 ? 61.558 -55.326 32.978 1.00 71.43 52 SER C O 1
ATOM 5327 N N . ASP C 1 70 ? 70.716 -61.861 37.138 1.00 75.31 56 ASP C N 1
ATOM 5328 C CA . ASP C 1 70 ? 70.829 -62.015 38.584 1.00 76.46 56 ASP C CA 1
ATOM 5329 C C . ASP C 1 70 ? 71.712 -63.211 38.937 1.00 74.16 56 ASP C C 1
ATOM 5330 O O . ASP C 1 70 ? 71.887 -64.120 38.127 1.00 74.57 56 ASP C O 1
ATOM 5335 N N . GLY C 1 71 ? 72.274 -63.192 40.145 1.00 75.44 57 GLY C N 1
ATOM 5336 C CA . GLY C 1 71 ? 73.048 -64.298 40.652 1.00 66.36 57 GLY C CA 1
ATOM 5337 C C . GLY C 1 71 ? 72.252 -65.590 40.687 1.00 71.91 57 GLY C C 1
ATOM 5338 O O . GLY C 1 71 ? 72.573 -66.563 39.990 1.00 65.98 57 GLY C O 1
ATOM 5339 N N . PRO C 1 72 ? 71.183 -65.626 41.508 1.00 75.02 58 PRO C N 1
ATOM 5340 C CA . PRO C 1 72 ? 70.428 -66.881 41.684 1.00 78.00 58 PRO C CA 1
ATOM 5341 C C . PRO C 1 72 ? 69.644 -67.355 40.461 1.00 70.70 58 PRO C C 1
ATOM 5342 O O . PRO C 1 72 ? 68.412 -67.450 40.505 1.00 63.61 58 PRO C O 1
ATOM 5346 N N . VAL C 1 73 ? 70.343 -67.683 39.374 1.00 73.78 59 VAL C N 1
ATOM 5347 C CA . VAL C 1 73 ? 69.720 -68.312 38.212 1.00 75.56 59 VAL C CA 1
ATOM 5348 C C . VAL C 1 73 ? 69.839 -69.822 38.367 1.00 72.21 59 VAL C C 1
ATOM 5349 O O . VAL C 1 73 ? 70.922 -70.345 38.648 1.00 74.44 59 VAL C O 1
ATOM 5353 N N . LEU C 1 74 ? 68.724 -70.523 38.193 1.00 71.74 60 LEU C N 1
ATOM 5354 C CA . LEU C 1 74 ? 68.695 -71.970 38.359 1.00 70.64 60 LEU C CA 1
ATOM 5355 C C . LEU C 1 74 ? 69.395 -72.671 37.202 1.00 74.66 60 LEU C C 1
ATOM 5356 O O . LEU C 1 74 ? 70.322 -72.113 36.602 1.00 77.83 60 LEU C O 1
ATOM 5361 N N . GLU C 1 75 ? 68.985 -73.901 36.895 1.00 67.05 61 GLU C N 1
ATOM 5362 C CA . GLU C 1 75 ? 69.417 -74.522 35.653 1.00 65.53 61 GLU C CA 1
ATOM 5363 C C . GLU C 1 75 ? 68.931 -73.689 34.474 1.00 70.84 61 GLU C C 1
ATOM 5364 O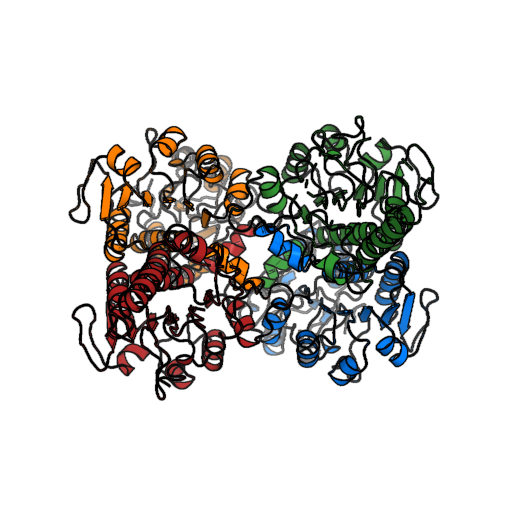 O . GLU C 1 75 ? 67.846 -73.100 34.513 1.00 77.23 61 GLU C O 1
ATOM 5370 N N . ALA C 1 76 ? 69.761 -73.609 33.430 1.00 70.30 62 ALA C N 1
ATOM 5371 C CA . ALA C 1 76 ? 69.433 -72.784 32.267 1.00 70.68 62 ALA C CA 1
ATOM 5372 C C . ALA C 1 76 ? 69.531 -73.577 30.970 1.00 70.81 62 ALA C C 1
ATOM 5373 O O . ALA C 1 76 ? 69.597 -74.812 30.993 1.00 67.85 62 ALA C O 1
ATOM 5375 N N . LEU C 1 77 ? 69.502 -72.865 29.841 1.00 69.09 63 LEU C N 1
ATOM 5376 C CA . LEU C 1 77 ? 69.614 -73.464 28.512 1.00 65.75 63 LEU C CA 1
ATOM 5377 C C . LEU C 1 77 ? 70.427 -72.545 27.597 1.00 62.53 63 LEU C C 1
ATOM 5378 O O . LEU C 1 77 ? 70.450 -71.326 27.781 1.00 66.93 63 LEU C O 1
ATOM 5383 N N . LEU C 1 85 ? 71.178 -63.713 25.494 1.00 56.90 71 LEU C N 1
ATOM 5384 C CA . LEU C 1 85 ? 70.105 -64.509 26.073 1.00 56.34 71 LEU C CA 1
ATOM 5385 C C . LEU C 1 85 ? 68.755 -63.937 25.669 1.00 63.39 71 LEU C C 1
ATOM 5386 O O . LEU C 1 85 ? 67.885 -63.722 26.510 1.00 65.52 71 LEU C O 1
ATOM 5391 N N . ALA C 1 86 ? 68.583 -63.708 24.368 1.00 69.28 72 ALA C N 1
ATOM 5392 C CA . ALA C 1 86 ? 67.406 -63.026 23.822 1.00 63.33 72 ALA C CA 1
ATOM 5393 C C . ALA C 1 86 ? 67.162 -61.713 24.556 1.00 64.86 72 ALA C C 1
ATOM 5394 O O . ALA C 1 86 ? 66.057 -61.433 25.028 1.00 72.25 72 ALA C O 1
ATOM 5396 N N . LEU C 1 87 ? 68.214 -60.895 24.639 1.00 57.88 73 LEU C N 1
ATOM 5397 C CA . LEU C 1 87 ? 68.139 -59.666 25.419 1.00 64.44 73 LEU C CA 1
ATOM 5398 C C . LEU C 1 87 ? 67.045 -58.721 24.907 1.00 68.00 73 LEU C C 1
ATOM 5399 O O . LEU C 1 87 ? 66.303 -58.132 25.706 1.00 64.75 73 LEU C O 1
ATOM 5404 N N . ARG C 1 88 ? 66.918 -58.572 23.587 1.00 59.49 74 ARG C N 1
ATOM 5405 C CA . ARG C 1 88 ? 66.018 -57.582 22.988 1.00 55.20 74 ARG C CA 1
ATOM 5406 C C . ARG C 1 88 ? 66.433 -56.169 23.366 1.00 59.71 74 ARG C C 1
ATOM 5407 O O . ARG C 1 88 ? 65.585 -55.295 23.575 1.00 58.41 74 ARG C O 1
ATOM 5415 N N . SER C 1 89 ? 67.740 -55.949 23.473 1.00 64.09 75 SER C N 1
ATOM 5416 C CA . SER C 1 89 ? 68.298 -54.650 23.817 1.00 63.02 75 SER C CA 1
ATOM 5417 C C . SER C 1 89 ? 69.675 -54.558 23.178 1.00 65.15 75 SER C C 1
ATOM 5418 O O . SER C 1 89 ? 70.069 -55.422 22.391 1.00 67.99 75 SER C O 1
ATOM 5421 N N . ALA C 1 90 ? 70.411 -53.502 23.519 1.00 65.43 76 ALA C N 1
ATOM 5422 C CA . ALA C 1 90 ? 71.813 -53.402 23.138 1.00 65.78 76 ALA C CA 1
ATOM 5423 C C . ALA C 1 90 ? 72.676 -52.938 24.307 1.00 80.57 76 ALA C C 1
ATOM 5424 O O . ALA C 1 90 ? 73.807 -52.483 24.089 1.00 83.96 76 ALA C O 1
ATOM 5426 N N . GLY C 1 91 ? 72.176 -53.048 25.545 1.00 76.47 77 GLY C N 1
ATOM 5427 C CA . GLY C 1 91 ? 72.817 -52.431 26.682 1.00 76.61 77 GLY C CA 1
ATOM 5428 C C . GLY C 1 91 ? 73.508 -53.406 27.619 1.00 75.93 77 GLY C C 1
ATOM 5429 O O . GLY C 1 91 ? 73.255 -54.610 27.616 1.00 78.62 77 GLY C O 1
ATOM 5430 N N . TYR C 1 92 ? 74.399 -52.852 28.434 1.00 74.38 78 TYR C N 1
ATOM 5431 C CA . TYR C 1 92 ? 75.133 -53.625 29.429 1.00 72.51 78 TYR C CA 1
ATOM 5432 C C . TYR C 1 92 ? 74.537 -53.403 30.815 1.00 79.13 78 TYR C C 1
ATOM 5433 O O . TYR C 1 92 ? 75.183 -52.912 31.746 1.00 73.80 78 TYR C O 1
ATOM 5442 N N . ASP C 1 93 ? 73.254 -53.764 30.911 1.00 83.38 79 ASP C N 1
ATOM 5443 C CA . ASP C 1 93 ? 72.538 -53.892 32.172 1.00 75.13 79 ASP C CA 1
ATOM 5444 C C . ASP C 1 93 ? 72.765 -55.250 32.808 1.00 77.01 79 ASP C C 1
ATOM 5445 O O . ASP C 1 93 ? 72.145 -55.555 33.832 1.00 76.21 79 ASP C O 1
ATOM 5450 N N . HIS C 1 94 ? 73.628 -56.070 32.209 1.00 82.49 80 HIS C N 1
ATOM 5451 C CA . HIS C 1 94 ? 74.056 -57.330 32.792 1.00 81.79 80 HIS C CA 1
ATOM 5452 C C . HIS C 1 94 ? 75.557 -57.513 32.616 1.00 76.41 80 HIS C C 1
ATOM 5453 O O . HIS C 1 94 ? 76.141 -57.084 31.616 1.00 77.02 80 HIS C O 1
ATOM 5460 N N . ILE C 1 95 ? 76.175 -58.155 33.605 1.00 75.50 81 ILE C N 1
ATOM 5461 C CA . ILE C 1 95 ? 77.582 -58.536 33.529 1.00 78.78 81 ILE C CA 1
ATOM 5462 C C . ILE C 1 95 ? 77.804 -59.541 32.395 1.00 73.94 81 ILE C C 1
ATOM 5463 O O . ILE C 1 95 ? 78.353 -59.210 31.347 1.00 63.75 81 ILE C O 1
ATOM 5468 N N . LYS C 1 101 ? 78.783 -72.874 19.345 1.00 54.01 87 LYS C N 1
ATOM 5469 C CA . LYS C 1 101 ? 78.978 -71.887 18.278 1.00 56.80 87 LYS C CA 1
ATOM 5470 C C . LYS C 1 101 ? 79.017 -70.444 18.778 1.00 57.10 87 LYS C C 1
ATOM 5471 O O . LYS C 1 101 ? 78.231 -70.039 19.641 1.00 60.07 87 LYS C O 1
ATOM 5477 N N . ARG C 1 102 ? 79.954 -69.685 18.211 1.00 59.54 88 ARG C N 1
ATOM 5478 C CA . ARG C 1 102 ? 80.020 -68.237 18.382 1.00 62.49 88 ARG C CA 1
ATOM 5479 C C . ARG C 1 102 ? 78.916 -67.597 17.545 1.00 62.32 88 ARG C C 1
ATOM 5480 O O . ARG C 1 102 ? 78.992 -67.589 16.311 1.00 61.75 88 ARG C O 1
ATOM 5488 N N . LEU C 1 103 ? 77.881 -67.079 18.208 1.00 63.18 89 LEU C N 1
ATOM 5489 C CA . LEU C 1 103 ? 76.710 -66.557 17.510 1.00 64.42 89 LEU C CA 1
ATOM 5490 C C . LEU C 1 103 ? 76.973 -65.173 16.929 1.00 62.86 89 LEU C C 1
ATOM 5491 O O . LEU C 1 103 ? 77.750 -64.382 17.470 1.00 62.70 89 LEU C O 1
ATOM 5496 N N . GLY C 1 104 ? 76.293 -64.887 15.817 1.00 63.26 90 GLY C N 1
ATOM 5497 C CA . GLY C 1 104 ? 76.552 -63.665 15.073 1.00 63.06 90 GLY C CA 1
ATOM 5498 C C . GLY C 1 104 ? 76.439 -62.400 15.899 1.00 63.43 90 GLY C C 1
ATOM 5499 O O . GLY C 1 104 ? 77.161 -61.432 15.654 1.00 64.99 90 GLY C O 1
ATOM 5500 N N . ILE C 1 105 ? 75.551 -62.381 16.889 1.00 62.74 91 ILE C N 1
ATOM 5501 C CA . ILE C 1 105 ? 75.413 -61.208 17.741 1.00 65.24 91 ILE C CA 1
ATOM 5502 C C . ILE C 1 105 ? 75.904 -61.468 19.158 1.00 62.60 91 ILE C C 1
ATOM 5503 O O . ILE C 1 105 ? 75.876 -60.551 19.986 1.00 70.19 91 ILE C O 1
ATOM 5508 N N . LYS C 1 106 ? 76.338 -62.693 19.465 1.00 66.76 92 LYS C N 1
ATOM 5509 C CA . LYS C 1 106 ? 77.103 -63.028 20.669 1.00 69.77 92 LYS C CA 1
ATOM 5510 C C . LYS C 1 106 ? 76.409 -62.748 21.995 1.00 72.77 92 LYS C C 1
ATOM 5511 O O . LYS C 1 106 ? 76.104 -61.595 22.315 1.00 79.78 92 LYS C O 1
ATOM 5517 N N . VAL C 1 107 ? 76.160 -63.804 22.777 1.00 73.35 93 VAL C N 1
ATOM 5518 C CA . VAL C 1 107 ? 75.450 -63.727 24.057 1.00 75.30 93 VAL C CA 1
ATOM 5519 C C . VAL C 1 107 ? 74.027 -63.221 23.784 1.00 74.17 93 VAL C C 1
ATOM 5520 O O . VAL C 1 107 ? 73.169 -63.188 24.676 1.00 69.62 93 VAL C O 1
ATOM 5524 N N . VAL C 1 108 ? 73.776 -62.872 22.517 1.00 71.24 94 VAL C N 1
ATOM 5525 C CA . VAL C 1 108 ? 72.499 -62.502 21.919 1.00 62.23 94 VAL C CA 1
ATOM 5526 C C . VAL C 1 108 ? 72.006 -61.185 22.508 1.00 61.44 94 VAL C C 1
ATOM 5527 O O . VAL C 1 108 ? 71.382 -61.143 23.572 1.00 63.58 94 VAL C O 1
ATOM 5531 N N . ASN C 1 109 ? 72.319 -60.098 21.824 1.00 63.06 95 ASN C N 1
ATOM 5532 C CA . ASN C 1 109 ? 71.682 -58.810 22.002 1.00 56.83 95 ASN C CA 1
ATOM 5533 C C . ASN C 1 109 ? 71.225 -58.358 20.619 1.00 61.71 95 ASN C C 1
ATOM 5534 O O . ASN C 1 109 ? 71.348 -59.101 19.639 1.00 57.59 95 ASN C O 1
ATOM 5539 N N . VAL C 1 110 ? 70.653 -57.165 20.527 1.00 62.73 96 VAL C N 1
ATOM 5540 C CA . VAL C 1 110 ? 70.309 -56.566 19.241 1.00 62.50 96 VAL C CA 1
ATOM 5541 C C . VAL C 1 110 ? 71.369 -55.515 18.934 1.00 61.17 96 VAL C C 1
ATOM 5542 O O . VAL C 1 110 ? 71.474 -54.528 19.674 1.00 61.31 96 VAL C O 1
ATOM 5546 N N . PRO C 1 111 ? 72.150 -55.678 17.888 1.00 64.24 97 PRO C N 1
ATOM 5547 C CA . PRO C 1 111 ? 73.314 -54.806 17.705 1.00 71.46 97 PRO C CA 1
ATOM 5548 C C . PRO C 1 111 ? 72.934 -53.434 17.169 1.00 71.43 97 PRO C C 1
ATOM 5549 O O . PRO C 1 111 ? 73.383 -52.400 17.676 1.00 71.53 97 PRO C O 1
ATOM 5553 N N . ALA C 1 112 ? 72.058 -53.437 16.166 1.00 69.72 98 ALA C N 1
ATOM 5554 C CA . ALA C 1 112 ? 71.872 -52.334 15.239 1.00 69.08 98 ALA C CA 1
ATOM 5555 C C . ALA C 1 112 ? 70.899 -51.301 15.776 1.00 67.40 98 ALA C C 1
ATOM 5556 O O . ALA C 1 112 ? 71.223 -50.107 15.811 1.00 63.07 98 ALA C O 1
ATOM 5558 N N . TYR C 1 113 ? 69.707 -51.755 16.177 1.00 64.98 99 TYR C N 1
ATOM 5559 C CA . TYR C 1 113 ? 68.685 -50.887 16.751 1.00 60.87 99 TYR C CA 1
ATOM 5560 C C . TYR C 1 113 ? 68.147 -49.916 15.708 1.00 65.36 99 TYR C C 1
ATOM 5561 O O . TYR C 1 113 ? 68.094 -50.226 14.511 1.00 69.88 99 TYR C O 1
ATOM 5570 N N . SER C 1 114 ? 67.749 -48.731 16.166 1.00 61.05 100 SER C N 1
ATOM 5571 C CA . SER C 1 114 ? 67.613 -47.559 15.310 1.00 57.04 100 SER C CA 1
ATOM 5572 C C . SER C 1 114 ? 68.330 -46.411 16.008 1.00 51.97 100 SER C C 1
ATOM 5573 O O . SER C 1 114 ? 67.948 -46.001 17.111 1.00 41.27 100 SER C O 1
ATOM 5576 N N . GLN C 1 115 ? 69.391 -45.917 15.388 1.00 53.31 101 GLN C N 1
ATOM 5577 C CA . GLN C 1 115 ? 69.992 -44.693 15.884 1.00 47.12 101 GLN C CA 1
ATOM 5578 C C . GLN C 1 115 ? 69.182 -43.479 15.454 1.00 41.43 101 GLN C C 1
ATOM 5579 O O . GLN C 1 115 ? 69.255 -42.429 16.108 1.00 40.07 101 GLN C O 1
ATOM 5585 N N . HIS C 1 116 ? 68.421 -43.613 14.361 1.00 37.44 102 HIS C N 1
ATOM 5586 C CA . HIS C 1 116 ? 67.539 -42.551 13.893 1.00 36.11 102 HIS C CA 1
ATOM 5587 C C . HIS C 1 116 ? 66.400 -42.310 14.873 1.00 38.10 102 HIS C C 1
ATOM 5588 O O . HIS C 1 116 ? 66.002 -41.157 15.092 1.00 33.58 102 HIS C O 1
ATOM 5595 N N . ALA C 1 117 ? 65.842 -43.389 15.444 1.00 35.25 103 ALA C N 1
ATOM 5596 C CA . ALA C 1 117 ? 64.754 -43.239 16.404 1.00 33.20 103 ALA C CA 1
ATOM 5597 C C . ALA C 1 117 ? 65.157 -42.295 17.518 1.00 33.00 103 ALA C C 1
ATOM 5598 O O . ALA C 1 117 ? 64.371 -41.428 17.929 1.00 30.04 103 ALA C O 1
ATOM 5600 N N . ILE C 1 118 ? 66.402 -42.421 17.980 1.00 32.62 104 ILE C N 1
ATOM 5601 C CA . ILE C 1 118 ? 66.889 -41.632 19.104 1.00 30.72 104 ILE C CA 1
ATOM 5602 C C . ILE C 1 118 ? 67.289 -40.230 18.656 1.00 26.51 104 ILE C C 1
ATOM 5603 O O . ILE C 1 118 ? 66.993 -39.243 19.340 1.00 27.84 104 ILE C O 1
ATOM 5608 N N . ALA C 1 119 ? 67.941 -40.103 17.504 1.00 24.58 105 ALA C N 1
ATOM 5609 C CA . ALA C 1 119 ? 68.243 -38.759 17.022 1.00 27.55 105 ALA C CA 1
ATOM 5610 C C . ALA C 1 119 ? 66.979 -38.000 16.621 1.00 28.22 105 ALA C C 1
ATOM 5611 O O . ALA C 1 119 ? 66.943 -36.772 16.740 1.00 28.92 105 ALA C O 1
ATOM 5613 N N . ASP C 1 120 ? 65.951 -38.699 16.119 1.00 27.34 106 ASP C N 1
ATOM 5614 C CA . ASP C 1 120 ? 64.667 -38.053 15.851 1.00 23.70 106 ASP C CA 1
ATOM 5615 C C . ASP C 1 120 ? 64.020 -37.590 17.143 1.00 26.85 106 ASP C C 1
ATOM 5616 O O . ASP C 1 120 ? 63.679 -36.411 17.293 1.00 26.15 106 ASP C O 1
ATOM 5621 N N . HIS C 1 121 ? 63.831 -38.525 18.082 1.00 28.51 107 HIS C N 1
ATOM 5622 C CA . HIS C 1 121 ? 63.334 -38.180 19.404 1.00 22.23 107 HIS C CA 1
ATOM 5623 C C . HIS C 1 121 ? 64.137 -37.055 20.036 1.00 24.03 107 HIS C C 1
ATOM 5624 O O . HIS C 1 121 ? 63.557 -36.133 20.612 1.00 27.59 107 HIS C O 1
ATOM 5631 N N . THR C 1 122 ? 65.474 -37.113 19.936 1.00 27.86 108 THR C N 1
ATOM 5632 C CA . THR C 1 122 ? 66.342 -36.074 20.502 1.00 22.82 108 THR C CA 1
ATOM 5633 C C . THR C 1 122 ? 65.922 -34.686 20.033 1.00 22.20 108 THR C C 1
ATOM 5634 O O . THR C 1 122 ? 65.717 -33.783 20.842 1.00 26.03 108 THR C O 1
ATOM 5638 N N . LEU C 1 123 ? 65.744 -34.518 18.727 1.00 22.83 109 LEU C N 1
ATOM 5639 C CA . LEU C 1 123 ? 65.287 -33.253 18.173 1.00 20.91 109 LEU C CA 1
ATOM 5640 C C . LEU C 1 123 ? 63.820 -32.977 18.523 1.00 27.85 109 LEU C C 1
ATOM 5641 O O . LEU C 1 123 ? 63.443 -31.825 18.789 1.00 27.09 109 LEU C O 1
ATOM 5646 N N . ALA C 1 124 ? 62.963 -34.001 18.485 1.00 22.89 110 ALA C N 1
ATOM 5647 C CA . ALA C 1 124 ? 61.566 -33.797 18.855 1.00 27.14 110 ALA C CA 1
ATOM 5648 C C . ALA C 1 124 ? 61.455 -33.129 20.230 1.00 25.63 110 ALA C C 1
ATOM 5649 O O . ALA C 1 124 ? 60.903 -32.039 20.373 1.00 20.32 110 ALA C O 1
ATOM 5651 N N . ILE C 1 125 ? 61.957 -33.822 21.253 1.00 28.41 111 ILE C N 1
ATOM 5652 C CA . ILE C 1 125 ? 62.103 -33.306 22.614 1.00 23.46 111 ILE C CA 1
ATOM 5653 C C . ILE C 1 125 ? 62.680 -31.884 22.607 1.00 25.64 111 ILE C C 1
ATOM 5654 O O . ILE C 1 125 ? 62.183 -30.980 23.297 1.00 22.41 111 ILE C O 1
ATOM 5659 N N . MET C 1 126 ? 63.747 -31.671 21.831 1.00 21.14 112 MET C N 1
ATOM 5660 C CA . MET C 1 126 ? 64.460 -30.400 21.861 1.00 22.93 112 MET C CA 1
ATOM 5661 C C . MET C 1 126 ? 63.621 -29.293 21.218 1.00 23.69 112 MET C C 1
ATOM 5662 O O . MET C 1 126 ? 63.529 -28.175 21.743 1.00 22.61 112 MET C O 1
ATOM 5667 N N . LEU C 1 127 ? 62.979 -29.605 20.099 1.00 21.52 113 LEU C N 1
ATOM 5668 C CA . LEU C 1 127 ? 62.087 -28.663 19.443 1.00 25.96 113 LEU C CA 1
ATOM 5669 C C . LEU C 1 127 ? 60.800 -28.447 20.234 1.00 24.30 113 LEU C C 1
ATOM 5670 O O . LEU C 1 127 ? 60.228 -27.362 20.191 1.00 25.96 113 LEU C O 1
ATOM 5675 N N . ALA C 1 128 ? 60.318 -29.466 20.940 1.00 25.15 114 ALA C N 1
ATOM 5676 C CA . ALA C 1 128 ? 59.162 -29.291 21.809 1.00 25.12 114 ALA C CA 1
ATOM 5677 C C . ALA C 1 128 ? 59.448 -28.261 22.889 1.00 24.11 114 ALA C C 1
ATOM 5678 O O . ALA C 1 128 ? 58.589 -27.440 23.219 1.00 24.14 114 ALA C O 1
ATOM 5680 N N . LEU C 1 129 ? 60.655 -28.285 23.445 1.00 23.97 115 LEU C N 1
ATOM 5681 C CA . LEU C 1 129 ? 60.983 -27.373 24.532 1.00 23.85 115 LEU C CA 1
ATOM 5682 C C . LEU C 1 129 ? 61.237 -25.953 24.026 1.00 28.00 115 LEU C C 1
ATOM 5683 O O . LEU C 1 129 ? 60.751 -24.983 24.615 1.00 34.47 115 LEU C O 1
ATOM 5688 N N . ILE C 1 130 ? 62.002 -25.795 22.949 1.00 31.44 116 ILE C N 1
ATOM 5689 C CA . ILE C 1 130 ? 62.265 -24.448 22.459 1.00 29.59 116 ILE C CA 1
ATOM 5690 C C . ILE C 1 130 ? 60.976 -23.812 21.951 1.00 28.55 116 ILE C C 1
ATOM 5691 O O . ILE C 1 130 ? 60.743 -22.613 22.142 1.00 28.64 116 ILE C O 1
ATOM 5696 N N . ARG C 1 131 ? 60.117 -24.592 21.300 1.00 23.75 117 ARG C N 1
ATOM 5697 C CA . ARG C 1 131 ? 58.844 -24.057 20.844 1.00 24.08 117 ARG C CA 1
ATOM 5698 C C . ARG C 1 131 ? 57.739 -24.215 21.889 1.00 30.27 117 ARG C C 1
ATOM 5699 O O . ARG C 1 131 ? 56.574 -23.914 21.595 1.00 31.73 117 ARG C O 1
ATOM 5707 N N . ARG C 1 132 ? 58.086 -24.655 23.101 1.00 26.19 118 ARG C N 1
ATOM 5708 C CA . ARG C 1 132 ? 57.177 -24.671 24.244 1.00 27.16 118 ARG C CA 1
ATOM 5709 C C . ARG C 1 132 ? 55.842 -25.352 23.918 1.00 28.68 118 ARG C C 1
ATOM 5710 O O . ARG C 1 132 ? 54.763 -24.850 24.239 1.00 26.34 118 ARG C O 1
ATOM 5718 N N . LEU C 1 133 ? 55.930 -26.540 23.300 1.00 29.45 119 LEU C N 1
ATOM 5719 C CA . LEU C 1 133 ? 54.746 -27.306 22.910 1.00 23.64 119 LEU C CA 1
ATOM 5720 C C . LEU C 1 133 ? 54.088 -28.014 24.092 1.00 25.83 119 LEU C C 1
ATOM 5721 O O . LEU C 1 133 ? 52.870 -28.210 24.077 1.00 25.86 119 LEU C O 1
ATOM 5726 N N . HIS C 1 134 ? 54.860 -28.432 25.102 1.00 23.81 120 HIS C N 1
ATOM 5727 C CA . HIS C 1 134 ? 54.257 -28.887 26.353 1.00 25.34 120 HIS C CA 1
ATOM 5728 C C . HIS C 1 134 ? 53.336 -27.817 26.927 1.00 29.14 120 HIS C C 1
ATOM 5729 O O . HIS C 1 134 ? 52.168 -28.087 27.239 1.00 28.32 120 HIS C O 1
ATOM 5736 N N . ARG C 1 135 ? 53.837 -26.581 27.038 1.00 25.46 121 ARG C N 1
ATOM 5737 C CA . ARG C 1 135 ? 53.028 -25.511 27.612 1.00 28.91 121 ARG C CA 1
ATOM 5738 C C . ARG C 1 135 ? 51.767 -25.276 26.784 1.00 25.60 121 ARG C C 1
ATOM 5739 O O . ARG C 1 135 ? 50.666 -25.257 27.330 1.00 26.32 121 ARG C O 1
ATOM 5747 N N . ALA C 1 136 ? 51.907 -25.116 25.463 1.00 23.55 122 ALA C N 1
ATOM 5748 C CA . ALA C 1 136 ? 50.737 -24.891 24.615 1.00 24.31 122 ALA C CA 1
ATOM 5749 C C . ALA C 1 136 ? 49.736 -26.027 24.742 1.00 30.98 122 ALA C C 1
ATOM 5750 O O . ALA C 1 136 ? 48.519 -25.807 24.703 1.00 31.62 122 ALA C O 1
ATOM 5752 N N . HIS C 1 137 ? 50.236 -27.252 24.885 1.00 28.67 123 HIS C N 1
ATOM 5753 C CA . HIS C 1 137 ? 49.354 -28.398 25.006 1.00 30.45 123 HIS C CA 1
ATOM 5754 C C . HIS C 1 137 ? 48.358 -28.195 26.134 1.00 34.41 123 HIS C C 1
ATOM 5755 O O . HIS C 1 137 ? 47.164 -28.476 25.989 1.00 35.00 123 HIS C O 1
ATOM 5762 N N . ASP C 1 138 ? 48.838 -27.698 27.272 1.00 34.01 124 ASP C N 1
ATOM 5763 C CA . ASP C 1 138 ? 47.971 -27.519 28.424 1.00 32.31 124 ASP C CA 1
ATOM 5764 C C . ASP C 1 138 ? 47.163 -26.230 28.344 1.00 32.05 124 ASP C C 1
ATOM 5765 O O . ASP C 1 138 ? 46.050 -26.171 28.871 1.00 34.71 124 ASP C O 1
ATOM 5770 N N . LYS C 1 139 ? 47.678 -25.205 27.672 1.00 27.73 125 LYS C N 1
ATOM 5771 C CA . LYS C 1 139 ? 46.900 -23.986 27.512 1.00 30.13 125 LYS C CA 1
ATOM 5772 C C . LYS C 1 139 ? 45.724 -24.209 26.562 1.00 34.64 125 LYS C C 1
ATOM 5773 O O . LYS C 1 139 ? 44.596 -23.802 26.865 1.00 33.17 125 LYS C O 1
ATOM 5779 N N . VAL C 1 140 ? 45.963 -24.838 25.397 1.00 30.72 126 VAL C N 1
ATOM 5780 C CA . VAL C 1 140 ? 44.897 -24.867 24.397 1.00 31.48 126 VAL C CA 1
ATOM 5781 C C . VAL C 1 140 ? 43.744 -25.730 24.866 1.00 32.13 126 VAL C C 1
ATOM 5782 O O . VAL C 1 140 ? 42.594 -25.491 24.473 1.00 27.64 126 VAL C O 1
ATOM 5786 N N . ARG C 1 141 ? 44.023 -26.749 25.693 1.00 34.44 127 ARG C N 1
ATOM 5787 C CA . ARG C 1 141 ? 42.947 -27.543 26.283 1.00 33.15 127 ARG C CA 1
ATOM 5788 C C . ARG C 1 141 ? 41.968 -26.659 27.051 1.00 32.06 127 ARG C C 1
ATOM 5789 O O . ARG C 1 141 ? 40.784 -26.999 27.169 1.00 33.30 127 ARG C O 1
ATOM 5797 N N . LEU C 1 142 ? 42.431 -25.515 27.557 1.00 24.48 128 LEU C N 1
ATOM 5798 C CA . LEU C 1 142 ? 41.594 -24.653 28.369 1.00 26.23 128 LEU C CA 1
ATOM 5799 C C . LEU C 1 142 ? 40.876 -23.563 27.590 1.00 23.91 128 LEU C C 1
ATOM 5800 O O . LEU C 1 142 ? 40.132 -22.798 28.194 1.00 24.23 128 LEU C O 1
ATOM 5805 N N . GLY C 1 143 ? 41.045 -23.482 26.279 1.00 30.21 129 GLY C N 1
ATOM 5806 C CA . GLY C 1 143 ? 40.546 -22.335 25.547 1.00 25.03 129 GLY C CA 1
ATOM 5807 C C . GLY C 1 143 ? 41.470 -21.146 25.597 1.00 25.62 129 GLY C C 1
ATOM 5808 O O . GLY C 1 143 ? 41.137 -20.100 25.046 1.00 26.27 129 GLY C O 1
ATOM 5809 N N . ASP C 1 144 ? 42.632 -21.284 26.238 1.00 25.83 130 ASP C N 1
ATOM 5810 C CA . ASP C 1 144 ? 43.593 -20.200 26.418 1.00 26.65 130 ASP C CA 1
ATOM 5811 C C . ASP C 1 144 ? 44.549 -20.185 25.235 1.00 25.52 130 ASP C C 1
ATOM 5812 O O . ASP C 1 144 ? 45.640 -20.750 25.291 1.00 26.90 130 ASP C O 1
ATOM 5817 N N . PHE C 1 145 ? 44.150 -19.485 24.168 1.00 28.48 131 PHE C N 1
ATOM 5818 C CA . PHE C 1 145 ? 44.939 -19.344 22.944 1.00 26.09 131 PHE C CA 1
ATOM 5819 C C . PHE C 1 145 ? 45.854 -18.128 22.940 1.00 26.10 131 PHE C C 1
ATOM 5820 O O . PHE C 1 145 ? 46.387 -17.783 21.882 1.00 26.43 131 PHE C O 1
ATOM 5828 N N . ASP C 1 146 ? 46.038 -17.468 24.082 1.00 28.60 132 ASP C N 1
ATOM 5829 C CA . ASP C 1 146 ? 47.039 -16.414 24.183 1.00 31.93 132 ASP C CA 1
ATOM 5830 C C . ASP C 1 146 ? 48.441 -17.028 24.169 1.00 27.99 132 ASP C C 1
ATOM 5831 O O . ASP C 1 146 ? 48.766 -17.890 24.987 1.00 32.80 132 ASP C O 1
ATOM 5836 N N . LEU C 1 147 ? 49.266 -16.587 23.237 1.00 27.68 133 LEU C N 1
ATOM 5837 C CA . LEU C 1 147 ? 50.595 -17.153 23.012 1.00 33.97 133 LEU C CA 1
ATOM 5838 C C . LEU C 1 147 ? 51.648 -16.670 24.020 1.00 30.37 133 LEU C C 1
ATOM 5839 O O . LEU C 1 147 ? 52.849 -16.927 23.820 1.00 27.72 133 LEU C O 1
ATOM 5844 N N . ASP C 1 148 ? 51.239 -15.994 25.092 1.00 33.32 134 ASP C N 1
ATOM 5845 C CA . ASP C 1 148 ? 52.209 -15.538 26.083 1.00 36.32 134 ASP C CA 1
ATOM 5846 C C . ASP C 1 148 ? 52.962 -16.700 26.712 1.00 30.98 134 ASP C C 1
ATOM 5847 O O . ASP C 1 148 ? 52.356 -17.680 27.158 1.00 29.93 134 ASP C O 1
ATOM 5852 N N . GLY C 1 149 ? 54.294 -16.587 26.721 1.00 29.41 135 GLY C N 1
ATOM 5853 C CA . GLY C 1 149 ? 55.162 -17.603 27.273 1.00 24.66 135 GLY C CA 1
ATOM 5854 C C . GLY C 1 149 ? 55.435 -18.778 26.367 1.00 25.86 135 GLY C C 1
ATOM 5855 O O . GLY C 1 149 ? 56.051 -19.748 26.817 1.00 28.03 135 GLY C O 1
ATOM 5856 N N . LEU C 1 150 ? 54.992 -18.740 25.110 1.00 25.54 136 LEU C N 1
ATOM 5857 C CA . LEU C 1 150 ? 55.360 -19.769 24.140 1.00 28.77 136 LEU C CA 1
ATOM 5858 C C . LEU C 1 150 ? 56.425 -19.305 23.148 1.00 26.89 136 LEU C C 1
ATOM 5859 O O . LEU C 1 150 ? 56.766 -20.052 22.230 1.00 26.86 136 LEU C O 1
ATOM 5864 N N . MET C 1 151 ? 56.968 -18.104 23.314 1.00 26.95 137 MET C N 1
ATOM 5865 C CA . MET C 1 151 ? 57.985 -17.615 22.393 1.00 33.64 137 MET C CA 1
ATOM 5866 C C . MET C 1 151 ? 59.245 -18.468 22.448 1.00 31.26 137 MET C C 1
ATOM 5867 O O . MET C 1 151 ? 59.750 -18.796 23.519 1.00 29.04 137 MET C O 1
ATOM 5872 N N . GLY C 1 152 ? 59.745 -18.830 21.275 1.00 25.81 138 GLY C N 1
ATOM 5873 C CA . GLY C 1 152 ? 61.000 -19.526 21.193 1.00 30.04 138 GLY C CA 1
ATOM 5874 C C . GLY C 1 152 ? 62.080 -18.708 20.518 1.00 28.89 138 GLY C C 1
ATOM 5875 O O . GLY C 1 152 ? 61.997 -17.477 20.429 1.00 24.90 138 GLY C O 1
ATOM 5876 N N . PHE C 1 153 ? 63.123 -19.399 20.067 1.00 26.18 139 PHE C N 1
ATOM 5877 C CA . PHE C 1 153 ? 64.150 -18.792 19.255 1.00 25.03 139 PHE C CA 1
ATOM 5878 C C . PHE C 1 153 ? 64.340 -19.603 17.988 1.00 26.72 139 PHE C C 1
ATOM 5879 O O . PHE C 1 153 ? 64.064 -20.807 17.951 1.00 29.61 139 PHE C O 1
ATOM 5887 N N . ASP C 1 154 ? 64.783 -18.924 16.932 1.00 26.20 140 ASP C N 1
ATOM 5888 C CA . ASP C 1 154 ? 65.310 -19.640 15.780 1.00 24.29 140 ASP C CA 1
ATOM 5889 C C . ASP C 1 154 ? 66.559 -20.414 16.180 1.00 28.63 140 ASP C C 1
ATOM 5890 O O . ASP C 1 154 ? 67.410 -19.910 16.920 1.00 32.41 140 ASP C O 1
ATOM 5895 N N . LEU C 1 155 ? 66.652 -21.664 15.720 1.00 26.38 141 LEU C N 1
ATOM 5896 C CA . LEU C 1 155 ? 67.874 -22.422 15.949 1.00 24.90 141 LEU C CA 1
ATOM 5897 C C . LEU C 1 155 ? 68.992 -21.906 15.058 1.00 29.94 141 LEU C C 1
ATOM 5898 O O . LEU C 1 155 ? 70.148 -21.810 15.491 1.00 28.38 141 LEU C O 1
ATOM 5903 N N . ASN C 1 156 ? 68.653 -21.558 13.812 1.00 33.42 142 ASN C N 1
ATOM 5904 C CA . ASN C 1 156 ? 69.491 -20.772 12.912 1.00 29.94 142 ASN C CA 1
ATOM 5905 C C . ASN C 1 156 ? 70.394 -19.802 13.663 1.00 31.85 142 ASN C C 1
ATOM 5906 O O . ASN C 1 156 ? 69.904 -18.936 14.399 1.00 28.96 142 ASN C O 1
ATOM 5911 N N . GLY C 1 157 ? 71.717 -19.945 13.482 1.00 35.87 143 GLY C N 1
ATOM 5912 C CA . GLY C 1 157 ? 72.708 -19.084 14.106 1.00 22.79 143 GLY C CA 1
ATOM 5913 C C . GLY C 1 157 ? 73.072 -19.450 15.531 1.00 29.39 143 GLY C C 1
ATOM 5914 O O . GLY C 1 157 ? 74.000 -18.859 16.085 1.00 27.21 143 GLY C O 1
ATOM 5915 N N . LYS C 1 158 ? 72.379 -20.404 16.148 1.00 32.13 144 LYS C N 1
ATOM 5916 C CA . LYS C 1 158 ? 72.692 -20.801 17.509 1.00 29.02 144 LYS C CA 1
ATOM 5917 C C . LYS C 1 158 ? 73.775 -21.872 17.508 1.00 29.83 144 LYS C C 1
ATOM 5918 O O . LYS C 1 158 ? 73.790 -22.753 16.643 1.00 28.56 144 LYS C O 1
ATOM 5924 N N . VAL C 1 159 ? 74.657 -21.814 18.506 1.00 28.76 145 VAL C N 1
ATOM 5925 C CA . VAL C 1 159 ? 75.742 -22.787 18.648 1.00 27.24 145 VAL C CA 1
ATOM 5926 C C . VAL C 1 159 ? 75.192 -24.070 19.268 1.00 29.96 145 VAL C C 1
ATOM 5927 O O . VAL C 1 159 ? 74.816 -24.092 20.441 1.00 30.63 145 VAL C O 1
ATOM 5931 N N . ALA C 1 160 ? 75.182 -25.151 18.496 1.00 30.57 146 ALA C N 1
ATOM 5932 C CA . ALA C 1 160 ? 74.773 -26.469 18.972 1.00 32.64 146 ALA C CA 1
ATOM 5933 C C . ALA C 1 160 ? 75.993 -27.289 19.389 1.00 33.36 146 ALA C C 1
ATOM 5934 O O . ALA C 1 160 ? 76.999 -27.318 18.677 1.00 31.43 146 ALA C O 1
ATOM 5936 N N . GLY C 1 161 ? 75.898 -27.973 20.534 1.00 31.58 147 GLY C N 1
ATOM 5937 C CA . GLY C 1 161 ? 77.036 -28.717 21.056 1.00 29.08 147 GLY C CA 1
ATOM 5938 C C . GLY C 1 161 ? 76.745 -30.185 21.303 1.00 32.84 147 GLY C C 1
ATOM 5939 O O . GLY C 1 161 ? 75.855 -30.503 22.094 1.00 33.33 147 GLY C O 1
ATOM 5940 N N . VAL C 1 162 ? 77.479 -31.093 20.655 1.00 29.28 148 VAL C N 1
ATOM 5941 C CA . VAL C 1 162 ? 77.228 -32.528 20.767 1.00 36.28 148 VAL C CA 1
ATOM 5942 C C . VAL C 1 162 ? 78.374 -33.197 21.529 1.00 36.55 148 VAL C C 1
ATOM 5943 O O . VAL C 1 162 ? 79.553 -33.020 21.194 1.00 35.31 148 VAL C O 1
ATOM 5947 N N . ILE C 1 163 ? 78.027 -33.969 22.553 1.00 32.18 149 ILE C N 1
ATOM 5948 C CA . ILE C 1 163 ? 79.005 -34.623 23.407 1.00 31.33 149 ILE C CA 1
ATOM 5949 C C . ILE C 1 163 ? 78.919 -36.114 23.145 1.00 35.98 149 ILE C C 1
ATOM 5950 O O . ILE C 1 163 ? 77.886 -36.744 23.421 1.00 32.25 149 ILE C O 1
ATOM 5955 N N . GLY C 1 164 ? 80.019 -36.683 22.655 1.00 34.42 150 GLY C N 1
ATOM 5956 C CA . GLY C 1 164 ? 80.011 -38.048 22.175 1.00 31.21 150 GLY C CA 1
ATOM 5957 C C . GLY C 1 164 ? 79.583 -38.023 20.728 1.00 35.75 150 GLY C C 1
ATOM 5958 O O . GLY C 1 164 ? 78.460 -37.598 20.420 1.00 34.27 150 GLY C O 1
ATOM 5959 N N . LEU C 1 165 ? 80.480 -38.439 19.830 1.00 36.20 151 LEU C N 1
ATOM 5960 C CA . LEU C 1 165 ? 80.286 -38.303 18.391 1.00 37.50 151 LEU C CA 1
ATOM 5961 C C . LEU C 1 165 ? 80.321 -39.657 17.683 1.00 34.24 151 LEU C C 1
ATOM 5962 O O . LEU C 1 165 ? 80.858 -39.788 16.582 1.00 31.70 151 LEU C O 1
ATOM 5967 N N . GLY C 1 166 ? 79.737 -40.680 18.310 1.00 28.75 152 GLY C N 1
ATOM 5968 C CA . GLY C 1 166 ? 79.338 -41.885 17.608 1.00 25.34 152 GLY C CA 1
ATOM 5969 C C . GLY C 1 166 ? 78.137 -41.650 16.710 1.00 29.04 152 GLY C C 1
ATOM 5970 O O . GLY C 1 166 ? 77.925 -40.532 16.233 1.00 28.70 152 GLY C O 1
ATOM 5971 N N . LYS C 1 167 ? 77.328 -42.688 16.482 1.00 30.44 153 LYS C N 1
ATOM 5972 C CA . LYS C 1 167 ? 76.358 -42.636 15.387 1.00 30.52 153 LYS C CA 1
ATOM 5973 C C . LYS C 1 167 ? 75.141 -41.777 15.734 1.00 34.48 153 LYS C C 1
ATOM 5974 O O . LYS C 1 167 ? 74.590 -41.100 14.857 1.00 34.27 153 LYS C O 1
ATOM 5980 N N . ILE C 1 168 ? 74.705 -41.787 16.999 1.00 31.65 154 ILE C N 1
ATOM 5981 C CA . ILE C 1 168 ? 73.556 -40.977 17.401 1.00 31.09 154 ILE C CA 1
ATOM 5982 C C . ILE C 1 168 ? 73.923 -39.497 17.429 1.00 31.85 154 ILE C C 1
ATOM 5983 O O . ILE C 1 168 ? 73.177 -38.645 16.926 1.00 28.95 154 ILE C O 1
ATOM 5988 N N . GLY C 1 169 ? 75.073 -39.174 18.031 1.00 25.92 155 GLY C N 1
ATOM 5989 C CA . GLY C 1 169 ? 75.537 -37.806 18.040 1.00 24.09 155 GLY C CA 1
ATOM 5990 C C . GLY C 1 169 ? 75.787 -37.272 16.646 1.00 30.28 155 GLY C C 1
ATOM 5991 O O . GLY C 1 169 ? 75.473 -36.113 16.355 1.00 31.47 155 GLY C O 1
ATOM 5992 N N . ARG C 1 170 ? 76.340 -38.111 15.759 1.00 27.71 156 ARG C N 1
ATOM 5993 C CA . ARG C 1 170 ? 76.605 -37.672 14.392 1.00 25.55 156 ARG C CA 1
ATOM 5994 C C . ARG C 1 170 ? 75.304 -37.409 13.649 1.00 25.97 156 ARG C C 1
ATOM 5995 O O . ARG C 1 170 ? 75.129 -36.349 13.030 1.00 21.54 156 ARG C O 1
ATOM 6003 N N . LEU C 1 171 ? 74.362 -38.349 13.735 1.00 27.66 157 LEU C N 1
ATOM 6004 C CA . LEU C 1 171 ? 73.038 -38.137 13.161 1.00 25.09 157 LEU C CA 1
ATOM 6005 C C . LEU C 1 171 ? 72.375 -36.892 13.748 1.00 31.15 157 LEU C C 1
ATOM 6006 O O . LEU C 1 171 ? 71.795 -36.079 13.012 1.00 29.14 157 LEU C O 1
ATOM 6011 N N . VAL C 1 172 ? 72.460 -36.725 15.079 1.00 29.41 158 VAL C N 1
ATOM 6012 C CA . VAL C 1 172 ? 71.901 -35.543 15.733 1.00 27.67 158 VAL C CA 1
ATOM 6013 C C . VAL C 1 172 ? 72.529 -34.277 15.167 1.00 28.99 158 VAL C C 1
ATOM 6014 O O . VAL C 1 172 ? 71.832 -33.302 14.863 1.00 32.97 158 VAL C O 1
ATOM 6018 N N . ALA C 1 173 ? 73.852 -34.269 15.012 1.00 27.54 159 ALA C N 1
ATOM 6019 C CA . ALA C 1 173 ? 74.499 -33.080 14.464 1.00 28.20 159 ALA C CA 1
ATOM 6020 C C . ALA C 1 173 ? 74.100 -32.846 13.011 1.00 29.92 159 ALA C C 1
ATOM 6021 O O . ALA C 1 173 ? 74.155 -31.708 12.520 1.00 33.39 159 ALA C O 1
ATOM 6023 N N . THR C 1 174 ? 73.721 -33.901 12.299 1.00 27.18 160 THR C N 1
ATOM 6024 C CA . THR C 1 174 ? 73.278 -33.719 10.925 1.00 27.32 160 THR C CA 1
ATOM 6025 C C . THR C 1 174 ? 71.949 -32.985 10.891 1.00 29.25 160 THR C C 1
ATOM 6026 O O . THR C 1 174 ? 71.786 -32.010 10.150 1.00 37.62 160 THR C O 1
ATOM 6030 N N . ARG C 1 175 ? 70.973 -33.456 11.667 1.00 30.81 161 ARG C N 1
ATOM 6031 C CA . ARG C 1 175 ? 69.737 -32.703 11.835 1.00 20.99 161 ARG C CA 1
ATOM 6032 C C . ARG C 1 175 ? 70.044 -31.286 12.279 1.00 22.99 161 ARG C C 1
ATOM 6033 O O . ARG C 1 175 ? 69.725 -30.315 11.584 1.00 18.31 161 ARG C O 1
ATOM 6041 N N . LEU C 1 176 ? 70.744 -31.160 13.409 1.00 27.37 162 LEU C N 1
ATOM 6042 C CA . LEU C 1 176 ? 71.028 -29.852 13.972 1.00 26.02 162 LEU C CA 1
ATOM 6043 C C . LEU C 1 176 ? 71.679 -28.930 12.948 1.00 24.93 162 LEU C C 1
ATOM 6044 O O . LEU C 1 176 ? 71.408 -27.723 12.926 1.00 27.86 162 LEU C O 1
ATOM 6049 N N . LYS C 1 177 ? 72.503 -29.489 12.063 1.00 25.65 163 LYS C N 1
ATOM 6050 C CA . LYS C 1 177 ? 73.130 -28.687 11.017 1.00 27.90 163 LYS C CA 1
ATOM 6051 C C . LYS C 1 177 ? 72.088 -28.126 10.051 1.00 25.92 163 LYS C C 1
ATOM 6052 O O . LYS C 1 177 ? 72.215 -26.989 9.575 1.00 22.56 163 LYS C O 1
ATOM 6058 N N . ALA C 1 178 ? 71.038 -28.903 9.763 1.00 25.84 164 ALA C N 1
ATOM 6059 C CA . ALA C 1 178 ? 70.057 -28.460 8.783 1.00 25.83 164 ALA C CA 1
ATOM 6060 C C . ALA C 1 178 ? 69.165 -27.351 9.334 1.00 24.67 164 ALA C C 1
ATOM 6061 O O . ALA C 1 178 ? 68.643 -26.545 8.562 1.00 30.49 164 ALA C O 1
ATOM 6063 N N . PHE C 1 179 ? 68.989 -27.277 10.655 1.00 23.24 165 PHE C N 1
ATOM 6064 C CA . PHE C 1 179 ? 68.154 -26.244 11.255 1.00 24.06 165 PHE C CA 1
ATOM 6065 C C . PHE C 1 179 ? 68.820 -24.869 11.250 1.00 29.80 165 PHE C C 1
ATOM 6066 O O . PHE C 1 179 ? 68.200 -23.878 11.675 1.00 30.10 165 PHE C O 1
ATOM 6074 N N . GLY C 1 180 ? 70.048 -24.783 10.748 1.00 29.24 166 GLY C N 1
ATOM 6075 C CA . GLY C 1 180 ? 70.787 -23.549 10.714 1.00 25.81 166 GLY C CA 1
ATOM 6076 C C . GLY C 1 180 ? 71.781 -23.378 11.835 1.00 25.83 166 GLY C C 1
ATOM 6077 O O . GLY C 1 180 ? 72.396 -22.312 11.931 1.00 32.46 166 GLY C O 1
ATOM 6078 N N . CYS C 1 181 ? 71.957 -24.380 12.685 1.00 22.35 167 CYS C N 1
ATOM 6079 C CA . CYS C 1 181 ? 72.853 -24.253 13.829 1.00 26.62 167 CYS C CA 1
ATOM 6080 C C . CYS C 1 181 ? 74.319 -24.395 13.425 1.00 28.75 167 CYS C C 1
ATOM 6081 O O . CYS C 1 181 ? 74.669 -25.098 12.469 1.00 26.86 167 CYS C O 1
ATOM 6084 N N . LYS C 1 182 ? 75.176 -23.706 14.176 1.00 32.34 168 LYS C N 1
ATOM 6085 C CA . LYS C 1 182 ? 76.611 -23.937 14.141 1.00 26.36 168 LYS C CA 1
ATOM 6086 C C . LYS C 1 182 ? 76.897 -25.042 15.131 1.00 29.23 168 LYS C C 1
ATOM 6087 O O . LYS C 1 182 ? 76.698 -24.854 16.334 1.00 31.63 168 LYS C O 1
ATOM 6093 N N . VAL C 1 183 ? 77.326 -26.197 14.633 1.00 30.53 169 VAL C N 1
ATOM 6094 C CA . VAL C 1 183 ? 77.416 -27.395 15.450 1.00 28.31 169 VAL C CA 1
ATOM 6095 C C . VAL C 1 183 ? 78.856 -27.603 15.896 1.00 31.32 169 VAL C C 1
ATOM 6096 O O . VAL C 1 183 ? 79.763 -27.771 15.071 1.00 28.24 169 VAL C O 1
ATOM 6100 N N . LEU C 1 184 ? 79.046 -27.571 17.212 1.00 32.98 170 LEU C N 1
ATOM 6101 C CA . LEU C 1 184 ? 80.259 -27.940 17.911 1.00 27.43 170 LEU C CA 1
ATOM 6102 C C . LEU C 1 184 ? 80.166 -29.398 18.309 1.00 30.05 170 LEU C C 1
ATOM 6103 O O . LEU C 1 184 ? 79.103 -30.009 18.275 1.00 35.96 170 LEU C O 1
ATOM 6108 N N . GLY C 1 185 ? 81.292 -29.964 18.698 1.00 35.75 171 GLY C N 1
ATOM 6109 C CA . GLY C 1 185 ? 81.251 -31.339 19.134 1.00 35.31 171 GLY C CA 1
ATOM 6110 C C . GLY C 1 185 ? 82.506 -31.681 19.884 1.00 34.25 171 GLY C C 1
ATOM 6111 O O . GLY C 1 185 ? 83.549 -31.073 19.640 1.00 31.87 171 GLY C O 1
ATOM 6112 N N . TYR C 1 186 ? 82.394 -32.606 20.836 1.00 35.84 172 TYR C N 1
ATOM 6113 C CA . TYR C 1 186 ? 83.524 -33.075 21.617 1.00 35.90 172 TYR C CA 1
ATOM 6114 C C . TYR C 1 186 ? 83.480 -34.588 21.655 1.00 35.95 172 TYR C C 1
ATOM 6115 O O . TYR C 1 186 ? 82.417 -35.165 21.893 1.00 35.34 172 TYR C O 1
ATOM 6124 N N . ASP C 1 187 ? 84.643 -35.219 21.450 1.00 41.22 173 ASP C N 1
ATOM 6125 C CA . ASP C 1 187 ? 84.780 -36.665 21.569 1.00 43.94 173 ASP C CA 1
ATOM 6126 C C . ASP C 1 187 ? 86.252 -36.942 21.816 1.00 46.10 173 ASP C C 1
ATOM 6127 O O . ASP C 1 187 ? 87.093 -36.237 21.238 1.00 46.03 173 ASP C O 1
ATOM 6132 N N . PRO C 1 188 ? 86.608 -37.871 22.720 1.00 49.94 174 PRO C N 1
ATOM 6133 C CA . PRO C 1 188 ? 88.039 -38.197 22.898 1.00 57.51 174 PRO C CA 1
ATOM 6134 C C . PRO C 1 188 ? 88.643 -38.947 21.717 1.00 52.18 174 PRO C C 1
ATOM 6135 O O . PRO C 1 188 ? 89.799 -38.688 21.364 1.00 48.40 174 PRO C O 1
ATOM 6139 N N . TYR C 1 189 ? 87.911 -39.878 21.121 1.00 48.74 175 TYR C N 1
ATOM 6140 C CA . TYR C 1 189 ? 88.260 -40.483 19.849 1.00 46.86 175 TYR C CA 1
ATOM 6141 C C . TYR C 1 189 ? 87.481 -39.782 18.749 1.00 49.52 175 TYR C C 1
ATOM 6142 O O . TYR C 1 189 ? 86.485 -39.113 19.014 1.00 51.93 175 TYR C O 1
ATOM 6151 N N . ILE C 1 190 ? 87.943 -39.952 17.511 1.00 45.76 176 ILE C N 1
ATOM 6152 C CA . ILE C 1 190 ? 87.280 -39.509 16.274 1.00 51.36 176 ILE C CA 1
ATOM 6153 C C . ILE C 1 190 ? 86.888 -38.027 16.273 1.00 51.55 176 ILE C C 1
ATOM 6154 O O . ILE C 1 190 ? 86.268 -37.507 17.212 1.00 45.27 176 ILE C O 1
ATOM 6159 N N . GLN C 1 191 ? 87.248 -37.334 15.196 1.00 44.22 177 GLN C N 1
ATOM 6160 C CA . GLN C 1 191 ? 86.918 -35.928 15.007 1.00 37.17 177 GLN C CA 1
ATOM 6161 C C . GLN C 1 191 ? 86.238 -35.797 13.656 1.00 45.19 177 GLN C C 1
ATOM 6162 O O . GLN C 1 191 ? 86.881 -35.437 12.660 1.00 43.34 177 GLN C O 1
ATOM 6168 N N . PRO C 1 192 ? 84.927 -36.051 13.593 1.00 47.45 178 PRO C N 1
ATOM 6169 C CA . PRO C 1 192 ? 84.227 -36.025 12.306 1.00 33.72 178 PRO C CA 1
ATOM 6170 C C . PRO C 1 192 ? 84.091 -34.607 11.795 1.00 36.51 178 PRO C C 1
ATOM 6171 O O . PRO C 1 192 ? 84.155 -33.636 12.554 1.00 40.50 178 PRO C O 1
ATOM 6175 N N . GLU C 1 193 ? 83.920 -34.483 10.484 1.00 39.63 179 GLU C N 1
ATOM 6176 C CA . GLU C 1 193 ? 83.827 -33.147 9.910 1.00 41.12 179 GLU C CA 1
ATOM 6177 C C . GLU C 1 193 ? 82.428 -32.550 10.056 1.00 33.44 179 GLU C C 1
ATOM 6178 O O . GLU C 1 193 ? 82.271 -31.329 9.937 1.00 33.16 179 GLU C O 1
ATOM 6184 N N . ILE C 1 194 ? 81.422 -33.382 10.341 1.00 31.76 180 ILE C N 1
ATOM 6185 C CA . ILE C 1 194 ? 80.083 -32.899 10.644 1.00 33.29 180 ILE C CA 1
ATOM 6186 C C . ILE C 1 194 ? 80.097 -31.902 11.780 1.00 37.63 180 ILE C C 1
ATOM 6187 O O . ILE C 1 194 ? 79.198 -31.063 11.895 1.00 37.83 180 ILE C O 1
ATOM 6192 N N . VAL C 1 195 ? 81.113 -31.961 12.619 1.00 37.25 181 VAL C N 1
ATOM 6193 C CA . VAL C 1 195 ? 81.178 -31.178 13.832 1.00 37.15 181 VAL C CA 1
ATOM 6194 C C . VAL C 1 195 ? 82.461 -30.368 13.774 1.00 39.88 181 VAL C C 1
ATOM 6195 O O . VAL C 1 195 ? 83.491 -30.881 13.327 1.00 46.19 181 VAL C O 1
ATOM 6199 N N . GLU C 1 196 ? 82.389 -29.088 14.145 1.00 37.32 182 GLU C N 1
ATOM 6200 C CA . GLU C 1 196 ? 83.611 -28.378 14.535 1.00 36.30 182 GLU C CA 1
ATOM 6201 C C . GLU C 1 196 ? 84.072 -28.998 15.845 1.00 36.11 182 GLU C C 1
ATOM 6202 O O . GLU C 1 196 ? 83.487 -28.755 16.903 1.00 34.94 182 GLU C O 1
ATOM 6208 N N . ASN C 1 197 ? 85.091 -29.850 15.774 1.00 39.40 183 ASN C N 1
ATOM 6209 C CA . ASN C 1 197 ? 85.579 -30.499 16.978 1.00 32.62 183 ASN C CA 1
ATOM 6210 C C . ASN C 1 197 ? 86.352 -29.495 17.806 1.00 31.02 183 ASN C C 1
ATOM 6211 O O . ASN C 1 197 ? 87.241 -28.800 17.304 1.00 30.94 183 ASN C O 1
ATOM 6216 N N . VAL C 1 198 ? 85.985 -29.407 19.077 1.00 32.58 184 VAL C N 1
ATOM 6217 C CA . VAL C 1 198 ? 86.615 -28.518 20.031 1.00 30.72 184 VAL C CA 1
ATOM 6218 C C . VAL C 1 198 ? 86.760 -29.301 21.328 1.00 32.87 184 VAL C C 1
ATOM 6219 O O . VAL C 1 198 ? 86.255 -30.417 21.461 1.00 38.47 184 VAL C O 1
ATOM 6223 N N . ASP C 1 199 ? 87.484 -28.717 22.275 1.00 33.75 185 ASP C N 1
ATOM 6224 C CA . ASP C 1 199 ? 87.575 -29.262 23.624 1.00 40.02 185 ASP C CA 1
ATOM 6225 C C . ASP C 1 199 ? 86.210 -29.268 24.317 1.00 45.77 185 ASP C C 1
ATOM 6226 O O . ASP C 1 199 ? 85.320 -28.457 24.017 1.00 39.92 185 ASP C O 1
ATOM 6231 N N . LEU C 1 200 ? 86.070 -30.176 25.293 1.00 43.91 186 LEU C N 1
ATOM 6232 C CA . LEU C 1 200 ? 84.847 -30.222 26.094 1.00 40.53 186 LEU C CA 1
ATOM 6233 C C . LEU C 1 200 ? 84.559 -28.885 26.768 1.00 41.39 186 LEU C C 1
ATOM 6234 O O . LEU C 1 200 ? 83.416 -28.415 26.747 1.00 40.37 186 LEU C O 1
ATOM 6239 N N 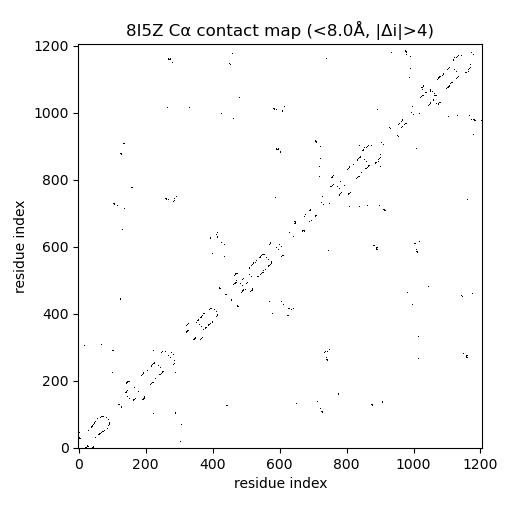. ASP C 1 201 ? 85.578 -28.248 27.361 1.00 42.30 187 ASP C N 1
ATOM 6240 C CA . ASP C 1 201 ? 85.321 -26.989 28.058 1.00 36.84 187 ASP C CA 1
ATOM 6241 C C . ASP C 1 201 ? 84.802 -25.936 27.111 1.00 38.18 187 ASP C C 1
ATOM 6242 O O . ASP C 1 201 ? 84.000 -25.086 27.505 1.00 42.46 187 ASP C O 1
ATOM 6247 N N . THR C 1 202 ? 85.250 -25.972 25.862 1.00 43.11 188 THR C N 1
ATOM 6248 C CA . THR C 1 202 ? 84.811 -24.983 24.887 1.00 41.15 188 THR C CA 1
ATOM 6249 C C . THR C 1 202 ? 83.363 -25.228 24.471 1.00 39.41 188 THR C C 1
ATOM 6250 O O . THR C 1 202 ? 82.595 -24.277 24.286 1.00 35.51 188 THR C O 1
ATOM 6254 N N . LEU C 1 203 ? 82.957 -26.494 24.365 1.00 34.27 189 LEU C N 1
ATOM 6255 C CA . LEU C 1 203 ? 81.552 -26.783 24.106 1.00 33.85 189 LEU C CA 1
ATOM 6256 C C . LEU C 1 203 ? 80.682 -26.309 25.263 1.00 35.69 189 LEU C C 1
ATOM 6257 O O . LEU C 1 203 ? 79.686 -25.607 25.052 1.00 33.53 189 LEU C O 1
ATOM 6262 N N . ILE C 1 204 ? 81.078 -26.662 26.497 1.00 36.47 190 ILE C N 1
ATOM 6263 C CA . ILE C 1 204 ? 80.299 -26.362 27.695 1.00 27.59 190 ILE C CA 1
ATOM 6264 C C . ILE C 1 204 ? 79.965 -24.886 27.751 1.00 36.47 190 ILE C C 1
ATOM 6265 O O . ILE C 1 204 ? 78.806 -24.494 27.937 1.00 38.04 190 ILE C O 1
ATOM 6270 N N . THR C 1 205 ? 80.969 -24.043 27.563 1.00 40.47 191 THR C N 1
ATOM 6271 C CA . THR C 1 205 ? 80.783 -22.623 27.793 1.00 37.72 191 THR C CA 1
ATOM 6272 C C . THR C 1 205 ? 80.276 -21.857 26.582 1.00 40.30 191 THR C C 1
ATOM 6273 O O . THR C 1 205 ? 79.755 -20.748 26.758 1.00 41.77 191 THR C O 1
ATOM 6277 N N . GLN C 1 206 ? 80.409 -22.396 25.362 1.00 40.86 192 GLN C N 1
ATOM 6278 C CA . GLN C 1 206 ? 80.005 -21.632 24.183 1.00 37.48 192 GLN C CA 1
ATOM 6279 C C . GLN C 1 206 ? 78.676 -22.075 23.577 1.00 37.65 192 GLN C C 1
ATOM 6280 O O . GLN C 1 206 ? 78.103 -21.318 22.777 1.00 34.80 192 GLN C O 1
ATOM 6286 N N . ALA C 1 207 ? 78.170 -23.258 23.943 1.00 28.72 193 ALA C N 1
ATOM 6287 C CA . ALA C 1 207 ? 77.013 -23.835 23.274 1.00 30.00 193 ALA C CA 1
ATOM 6288 C C . ALA C 1 207 ? 75.707 -23.228 23.770 1.00 30.93 193 ALA C C 1
ATOM 6289 O O . ALA C 1 207 ? 75.387 -23.303 24.958 1.00 28.97 193 ALA C O 1
ATOM 6291 N N . ASP C 1 208 ? 74.928 -22.665 22.846 1.00 29.55 194 ASP C N 1
ATOM 6292 C CA . ASP C 1 208 ? 73.547 -22.336 23.168 1.00 30.28 194 ASP C CA 1
ATOM 6293 C C . ASP C 1 208 ? 72.733 -23.588 23.468 1.00 31.83 194 ASP C C 1
ATOM 6294 O O . ASP C 1 208 ? 71.846 -23.556 24.327 1.00 34.91 194 ASP C O 1
ATOM 6299 N N . ILE C 1 209 ? 73.017 -24.690 22.771 1.00 30.65 195 ILE C N 1
ATOM 6300 C CA . ILE C 1 209 ? 72.320 -25.960 22.931 1.00 29.74 195 ILE C CA 1
ATOM 6301 C C . ILE C 1 209 ? 73.356 -27.057 23.128 1.00 30.71 195 ILE C C 1
ATOM 6302 O O . ILE C 1 209 ? 74.274 -27.203 22.313 1.00 32.37 195 ILE C O 1
ATOM 6307 N N . ILE C 1 210 ? 73.195 -27.843 24.185 1.00 29.57 196 ILE C N 1
ATOM 6308 C CA . ILE C 1 210 ? 73.979 -29.052 24.393 1.00 28.64 196 ILE C CA 1
ATOM 6309 C C . ILE C 1 210 ? 73.037 -30.251 24.361 1.00 36.29 196 ILE C C 1
ATOM 6310 O O . ILE C 1 210 ? 71.914 -30.179 24.876 1.00 37.44 196 ILE C O 1
ATOM 6315 N N . SER C 1 211 ? 73.480 -31.341 23.720 1.00 33.47 197 SER C N 1
ATOM 6316 C CA . SER C 1 211 ? 72.780 -32.619 23.734 1.00 31.82 197 SER C CA 1
ATOM 6317 C C . SER C 1 211 ? 73.805 -33.719 23.961 1.00 32.96 197 SER C C 1
ATOM 6318 O O . SER C 1 211 ? 74.844 -33.736 23.293 1.00 31.78 197 SER C O 1
ATOM 6321 N N . ILE C 1 212 ? 73.501 -34.644 24.884 1.00 27.85 198 ILE C N 1
ATOM 6322 C CA . ILE C 1 212 ? 74.446 -35.661 25.337 1.00 27.45 198 ILE C CA 1
ATOM 6323 C C . ILE C 1 212 ? 74.187 -36.968 24.600 1.00 27.34 198 ILE C C 1
ATOM 6324 O O . ILE C 1 212 ? 73.070 -37.497 24.613 1.00 27.54 198 ILE C O 1
ATOM 6329 N N . HIS C 1 213 ? 75.234 -37.517 23.998 1.00 33.54 199 HIS C N 1
ATOM 6330 C CA . HIS C 1 213 ? 75.126 -38.729 23.195 1.00 33.06 199 HIS C CA 1
ATOM 6331 C C . HIS C 1 213 ? 76.309 -39.649 23.456 1.00 34.87 199 HIS C C 1
ATOM 6332 O O . HIS C 1 213 ? 76.904 -40.216 22.532 1.00 34.71 199 HIS C O 1
ATOM 6339 N N . CYS C 1 214 ? 76.657 -39.815 24.719 1.00 34.72 200 CYS C N 1
ATOM 6340 C CA . CYS C 1 214 ? 77.805 -40.601 25.128 1.00 39.00 200 CYS C CA 1
ATOM 6341 C C . CYS C 1 214 ? 77.377 -41.604 26.191 1.00 38.54 200 CYS C C 1
ATOM 6342 O O . CYS C 1 214 ? 76.340 -41.421 26.843 1.00 34.05 200 CYS C O 1
ATOM 6345 N N . PRO C 1 215 ? 78.137 -42.693 26.360 1.00 31.19 201 PRO C N 1
ATOM 6346 C CA . PRO C 1 215 ? 77.834 -43.667 27.416 1.00 39.34 201 PRO C CA 1
ATOM 6347 C C . PRO C 1 215 ? 78.183 -43.118 28.793 1.00 43.70 201 PRO C C 1
ATOM 6348 O O . PRO C 1 215 ? 78.955 -42.164 28.930 1.00 42.33 201 PRO C O 1
ATOM 6352 N N . LEU C 1 216 ? 77.613 -43.746 29.828 1.00 37.75 202 LEU C N 1
ATOM 6353 C CA . LEU C 1 216 ? 77.914 -43.370 31.208 1.00 41.20 202 LEU C CA 1
ATOM 6354 C C . LEU C 1 216 ? 79.067 -44.219 31.737 1.00 39.43 202 LEU C C 1
ATOM 6355 O O . LEU C 1 216 ? 78.957 -45.446 31.811 1.00 40.62 202 LEU C O 1
ATOM 6360 N N . THR C 1 217 ? 80.162 -43.566 32.109 1.00 41.77 203 THR C N 1
ATOM 6361 C CA . THR C 1 217 ? 81.332 -44.217 32.683 1.00 42.13 203 THR C CA 1
ATOM 6362 C C . THR C 1 217 ? 81.508 -43.773 34.130 1.00 50.54 203 THR C C 1
ATOM 6363 O O . THR C 1 217 ? 80.953 -42.758 34.558 1.00 52.37 203 THR C O 1
ATOM 6367 N N . ARG C 1 218 ? 82.297 -44.536 34.890 1.00 54.84 204 ARG C N 1
ATOM 6368 C CA . ARG C 1 218 ? 82.478 -44.199 36.299 1.00 60.07 204 ARG C CA 1
ATOM 6369 C C . ARG C 1 218 ? 83.109 -42.823 36.480 1.00 58.08 204 ARG C C 1
ATOM 6370 O O . ARG C 1 218 ? 82.928 -42.207 37.534 1.00 68.80 204 ARG C O 1
ATOM 6378 N N . GLU C 1 219 ? 83.820 -42.326 35.469 1.00 55.77 205 GLU C N 1
ATOM 6379 C CA . GLU C 1 219 ? 84.314 -40.954 35.428 1.00 58.71 205 GLU C CA 1
ATOM 6380 C C . GLU C 1 219 ? 83.273 -39.970 34.903 1.00 57.31 205 GLU C C 1
ATOM 6381 O O . GLU C 1 219 ? 83.412 -38.759 35.124 1.00 54.15 205 GLU C O 1
ATOM 6387 N N . ASN C 1 220 ? 82.240 -40.469 34.215 1.00 52.07 206 ASN C N 1
ATOM 6388 C CA . ASN C 1 220 ? 81.238 -39.643 33.555 1.00 49.44 206 ASN C CA 1
ATOM 6389 C C . ASN C 1 220 ? 80.082 -39.283 34.463 1.00 49.46 206 ASN C C 1
ATOM 6390 O O . ASN C 1 220 ? 79.390 -38.293 34.194 1.00 46.06 206 ASN C O 1
ATOM 6395 N N . PHE C 1 221 ? 79.844 -40.085 35.500 1.00 51.40 207 PHE C N 1
ATOM 6396 C CA . PHE C 1 221 ? 78.780 -39.826 36.456 1.00 43.69 207 PHE C CA 1
ATOM 6397 C C . PHE C 1 221 ? 78.788 -38.361 36.863 1.00 48.15 207 PHE C C 1
ATOM 6398 O O . PHE C 1 221 ? 79.847 -37.778 37.122 1.00 44.39 207 PHE C O 1
ATOM 6406 N N . HIS C 1 222 ? 77.601 -37.759 36.873 1.00 43.77 208 HIS C N 1
ATOM 6407 C CA . HIS C 1 222 ? 77.430 -36.404 37.380 1.00 40.19 208 HIS C CA 1
ATOM 6408 C C . HIS C 1 222 ? 78.329 -35.420 36.646 1.00 44.15 208 HIS C C 1
ATOM 6409 O O . HIS C 1 222 ? 78.787 -34.423 37.209 1.00 41.29 208 HIS C O 1
ATOM 6416 N N . MET C 1 223 ? 78.576 -35.724 35.374 1.00 46.27 209 MET C N 1
ATOM 6417 C CA . MET C 1 223 ? 79.339 -34.841 34.503 1.00 36.69 209 MET C CA 1
ATOM 6418 C C . MET C 1 223 ? 78.733 -33.446 34.453 1.00 42.37 209 MET C C 1
ATOM 6419 O O . MET C 1 223 ? 79.459 -32.441 34.443 1.00 43.70 209 MET C O 1
ATOM 6424 N N . PHE C 1 224 ? 77.403 -33.362 34.450 1.00 42.26 210 PHE C N 1
ATOM 6425 C CA . PHE C 1 224 ? 76.679 -32.096 34.502 1.00 34.64 210 PHE C CA 1
ATOM 6426 C C . PHE C 1 224 ? 76.263 -31.855 35.948 1.00 37.05 210 PHE C C 1
ATOM 6427 O O . PHE C 1 224 ? 75.228 -32.333 36.417 1.00 34.51 210 PHE C O 1
ATOM 6435 N N . ASN C 1 225 ? 77.090 -31.103 36.652 1.00 38.02 211 ASN C N 1
ATOM 6436 C CA . ASN C 1 225 ? 76.909 -30.803 38.059 1.00 36.52 211 ASN C CA 1
ATOM 6437 C C . ASN C 1 225 ? 76.958 -29.293 38.262 1.00 37.64 211 ASN C C 1
ATOM 6438 O O . ASN C 1 225 ? 76.973 -28.509 37.303 1.00 37.34 211 ASN C O 1
ATOM 6443 N N . GLU C 1 226 ? 77.014 -28.902 39.539 1.00 37.82 212 GLU C N 1
ATOM 6444 C CA . GLU C 1 226 ? 76.974 -27.494 39.914 1.00 36.11 212 GLU C CA 1
ATOM 6445 C C . GLU C 1 226 ? 78.031 -26.675 39.171 1.00 41.15 212 GLU C C 1
ATOM 6446 O O . GLU C 1 226 ? 77.757 -25.551 38.736 1.00 38.98 212 GLU C O 1
ATOM 6452 N N . GLU C 1 227 ? 79.235 -27.239 38.987 1.00 44.83 213 GLU C N 1
ATOM 6453 C CA . GLU C 1 227 ? 80.339 -26.527 38.339 1.00 40.87 213 GLU C CA 1
ATOM 6454 C C . GLU C 1 227 ? 80.117 -26.395 36.841 1.00 42.86 213 GLU C C 1
ATOM 6455 O O . GLU C 1 227 ? 80.389 -25.341 36.246 1.00 43.14 213 GLU C O 1
ATOM 6461 N N . THR C 1 228 ? 79.702 -27.486 36.200 1.00 37.49 214 THR C N 1
ATOM 6462 C CA . THR C 1 228 ? 79.375 -27.418 34.785 1.00 36.16 214 THR C CA 1
ATOM 6463 C C . THR C 1 228 ? 78.273 -26.392 34.538 1.00 35.96 214 THR C C 1
ATOM 6464 O O . THR C 1 228 ? 78.335 -25.606 33.582 1.00 31.18 214 THR C O 1
ATOM 6468 N N . PHE C 1 229 ? 77.289 -26.339 35.432 1.00 34.21 215 PHE C N 1
ATOM 6469 C CA . PHE C 1 229 ? 76.192 -25.407 35.237 1.00 32.78 215 PHE C CA 1
ATOM 6470 C C . PHE C 1 229 ? 76.646 -23.956 35.428 1.00 33.56 215 PHE C C 1
ATOM 6471 O O . PHE C 1 229 ? 76.178 -23.060 34.717 1.00 30.83 215 PHE C O 1
ATOM 6479 N N . LYS C 1 230 ? 77.574 -23.700 36.358 1.00 34.93 216 LYS C N 1
ATOM 6480 C CA . LYS C 1 230 ? 78.177 -22.373 36.433 1.00 29.77 216 LYS C CA 1
ATOM 6481 C C . LYS C 1 230 ? 78.957 -22.015 35.175 1.00 32.33 216 LYS C C 1
ATOM 6482 O O . LYS C 1 230 ? 79.081 -20.832 34.843 1.00 26.83 216 LYS C O 1
ATOM 6488 N N . ARG C 1 231 ? 79.522 -23.010 34.491 1.00 35.95 217 ARG C N 1
ATOM 6489 C CA . ARG C 1 231 ? 80.384 -22.769 33.344 1.00 33.44 217 ARG C CA 1
ATOM 6490 C C . ARG C 1 231 ? 79.616 -22.599 32.047 1.00 30.26 217 ARG C C 1
ATOM 6491 O O . ARG C 1 231 ? 80.092 -21.886 31.157 1.00 32.24 217 ARG C O 1
ATOM 6499 N N . MET C 1 232 ? 78.455 -23.244 31.916 1.00 33.49 218 MET C N 1
ATOM 6500 C CA . MET C 1 232 ? 77.672 -23.157 30.691 1.00 28.56 218 MET C CA 1
ATOM 6501 C C . MET C 1 232 ? 77.134 -21.757 30.471 1.00 29.44 218 MET C C 1
ATOM 6502 O O . MET C 1 232 ? 77.037 -20.937 31.390 1.00 28.56 218 MET C O 1
ATOM 6507 N N . LYS C 1 233 ? 76.779 -21.511 29.210 1.00 30.85 219 LYS C N 1
ATOM 6508 C CA . LYS C 1 233 ? 76.287 -20.218 28.777 1.00 34.04 219 LYS C CA 1
ATOM 6509 C C . LYS C 1 233 ? 74.959 -19.891 29.460 1.00 37.89 219 LYS C C 1
ATOM 6510 O O . LYS C 1 233 ? 74.103 -20.774 29.627 1.00 38.00 219 LYS C O 1
ATOM 6516 N N . PRO C 1 234 ? 74.764 -18.650 29.899 1.00 34.78 220 PRO C N 1
ATOM 6517 C CA . PRO C 1 234 ? 73.440 -18.240 30.392 1.00 33.72 220 PRO C CA 1
ATOM 6518 C C . PRO C 1 234 ? 72.378 -18.390 29.314 1.00 40.07 220 PRO C C 1
ATOM 6519 O O . PRO C 1 234 ? 72.475 -17.789 28.241 1.00 42.61 220 PRO C O 1
ATOM 6523 N N . GLY C 1 235 ? 71.353 -19.203 29.608 1.00 42.41 221 GLY C N 1
ATOM 6524 C CA . GLY C 1 235 ? 70.252 -19.450 28.695 1.00 30.93 221 GLY C CA 1
ATOM 6525 C C . GLY C 1 235 ? 70.359 -20.724 27.889 1.00 34.42 221 GLY C C 1
ATOM 6526 O O . GLY C 1 235 ? 69.491 -20.976 27.048 1.00 38.53 221 GLY C O 1
ATOM 6527 N N . ALA C 1 236 ? 71.378 -21.543 28.123 1.00 36.61 222 ALA C N 1
ATOM 6528 C CA . ALA C 1 236 ? 71.581 -22.733 27.307 1.00 37.48 222 ALA C CA 1
ATOM 6529 C C . ALA C 1 236 ? 70.484 -23.770 27.552 1.00 35.52 222 ALA C C 1
ATOM 6530 O O . ALA C 1 236 ? 69.947 -23.888 28.658 1.00 35.65 222 ALA C O 1
ATOM 6532 N N . ILE C 1 237 ? 70.143 -24.510 26.489 1.00 32.72 223 ILE C N 1
ATOM 6533 C CA . ILE C 1 237 ? 69.298 -25.704 26.569 1.00 30.01 223 ILE C CA 1
ATOM 6534 C C . ILE C 1 237 ? 70.194 -26.930 26.760 1.00 33.37 223 ILE C C 1
ATOM 6535 O O . ILE C 1 237 ? 71.203 -27.095 26.059 1.00 33.47 223 ILE C O 1
ATOM 6540 N N . LEU C 1 238 ? 69.828 -27.807 27.688 1.00 31.74 224 LEU C N 1
ATOM 6541 C CA . LEU C 1 238 ? 70.499 -29.097 27.839 1.00 28.24 224 LEU C CA 1
ATOM 6542 C C . LEU C 1 238 ? 69.549 -30.221 27.428 1.00 27.75 224 LEU C C 1
ATOM 6543 O O . LEU C 1 238 ? 68.395 -30.257 27.864 1.00 27.31 224 LEU C O 1
ATOM 6548 N N . VAL C 1 239 ? 70.039 -31.134 26.593 1.00 28.66 225 VAL C N 1
ATOM 6549 C CA . VAL C 1 239 ? 69.278 -32.277 26.110 1.00 25.69 225 VAL C CA 1
ATOM 6550 C C . VAL C 1 239 ? 70.018 -33.551 26.503 1.00 29.38 225 VAL C C 1
ATOM 6551 O O . VAL C 1 239 ? 71.221 -33.683 26.243 1.00 32.44 225 VAL C O 1
ATOM 6555 N N . ASN C 1 240 ? 69.298 -34.499 27.100 1.00 26.27 226 ASN C N 1
ATOM 6556 C CA . ASN C 1 240 ? 69.879 -35.799 27.445 1.00 31.57 226 ASN C CA 1
ATOM 6557 C C . ASN C 1 240 ? 68.942 -36.927 27.014 1.00 31.62 226 ASN C C 1
ATOM 6558 O O . ASN C 1 240 ? 67.880 -37.134 27.625 1.00 25.26 226 ASN C O 1
ATOM 6563 N N . THR C 1 241 ? 69.337 -37.654 25.961 1.00 28.40 227 THR C N 1
ATOM 6564 C CA . THR C 1 241 ? 68.699 -38.916 25.592 1.00 31.06 227 THR C CA 1
ATOM 6565 C C . THR C 1 241 ? 69.641 -40.097 25.772 1.00 31.85 227 THR C C 1
ATOM 6566 O O . THR C 1 241 ? 69.257 -41.240 25.498 1.00 27.53 227 THR C O 1
ATOM 6570 N N . ALA C 1 242 ? 70.859 -39.838 26.241 1.00 31.76 228 ALA C N 1
ATOM 6571 C CA . ALA C 1 242 ? 71.863 -40.850 26.510 1.00 28.72 228 ALA C CA 1
ATOM 6572 C C . ALA C 1 242 ? 71.577 -41.546 27.830 1.00 31.54 228 ALA C C 1
ATOM 6573 O O . ALA C 1 242 ? 70.840 -42.529 27.858 1.00 34.18 228 ALA C O 1
ATOM 6575 N N . ARG C 1 243 ? 72.129 -41.036 28.934 1.00 38.50 229 ARG C N 1
ATOM 6576 C CA . ARG C 1 243 ? 72.080 -41.719 30.228 1.00 36.90 229 ARG C CA 1
ATOM 6577 C C . ARG C 1 243 ? 71.749 -40.727 31.333 1.00 40.64 229 ARG C C 1
ATOM 6578 O O . ARG C 1 243 ? 72.341 -39.641 31.388 1.00 39.25 229 ARG C O 1
ATOM 6586 N N . GLY C 1 244 ? 70.809 -41.102 32.213 1.00 34.63 230 GLY C N 1
ATOM 6587 C CA . GLY C 1 244 ? 70.378 -40.176 33.253 1.00 32.09 230 GLY C CA 1
ATOM 6588 C C . GLY C 1 244 ? 71.488 -39.824 34.230 1.00 37.20 230 GLY C C 1
ATOM 6589 O O . GLY C 1 244 ? 71.582 -38.683 34.700 1.00 33.14 230 GLY C O 1
ATOM 6590 N N . GLY C 1 245 ? 72.355 -40.796 34.535 1.00 41.47 231 GLY C N 1
ATOM 6591 C CA . GLY C 1 245 ? 73.450 -40.588 35.467 1.00 35.87 231 GLY C CA 1
ATOM 6592 C C . GLY C 1 245 ? 74.444 -39.535 35.037 1.00 34.85 231 GLY C C 1
ATOM 6593 O O . GLY C 1 245 ? 75.214 -39.047 35.868 1.00 37.20 231 GLY C O 1
ATOM 6594 N N . LEU C 1 246 ? 74.440 -39.157 33.761 1.00 36.79 232 LEU C N 1
ATOM 6595 C CA . LEU C 1 246 ? 75.351 -38.113 33.311 1.00 35.52 232 LEU C CA 1
ATOM 6596 C C . LEU C 1 246 ? 74.995 -36.748 33.865 1.00 34.00 232 LEU C C 1
ATOM 6597 O O . LEU C 1 246 ? 75.780 -35.813 33.684 1.00 32.11 232 LEU C O 1
ATOM 6602 N N . ILE C 1 247 ? 73.852 -36.610 34.544 1.00 33.67 233 ILE C N 1
ATOM 6603 C CA . ILE C 1 247 ? 73.395 -35.321 35.052 1.00 35.45 233 ILE C CA 1
ATOM 6604 C C . ILE C 1 247 ? 73.033 -35.455 36.524 1.00 33.83 233 ILE C C 1
ATOM 6605 O O . ILE C 1 247 ? 72.356 -36.412 36.916 1.00 33.94 233 ILE C O 1
ATOM 6610 N N . ASP C 1 248 ? 73.485 -34.496 37.333 1.00 31.47 234 ASP C N 1
ATOM 6611 C CA . ASP C 1 248 ? 73.105 -34.371 38.742 1.00 34.35 234 ASP C CA 1
ATOM 6612 C C . ASP C 1 248 ? 71.754 -33.654 38.820 1.00 31.17 234 ASP C C 1
ATOM 6613 O O . ASP C 1 248 ? 71.684 -32.427 38.861 1.00 31.92 234 ASP C O 1
ATOM 6618 N N . THR C 1 249 ? 70.667 -34.429 38.849 1.00 28.60 235 THR C N 1
ATOM 6619 C CA . THR C 1 249 ? 69.332 -33.848 38.756 1.00 30.26 235 THR C CA 1
ATOM 6620 C C . THR C 1 249 ? 69.161 -32.665 39.712 1.00 32.23 235 THR C C 1
ATOM 6621 O O . THR C 1 249 ? 68.692 -31.599 39.303 1.00 33.46 235 THR C O 1
ATOM 6625 N N . LYS C 1 250 ? 69.590 -32.820 40.972 1.00 37.06 236 LYS C N 1
ATOM 6626 C CA . LYS C 1 250 ? 69.457 -31.756 41.973 1.00 37.39 236 LYS C CA 1
ATOM 6627 C C . LYS C 1 250 ? 70.063 -30.437 41.493 1.00 39.31 236 LYS C C 1
ATOM 6628 O O . LYS C 1 250 ? 69.437 -29.372 41.601 1.00 38.66 236 LYS C O 1
ATOM 6634 N N . ALA C 1 251 ? 71.294 -30.483 40.978 1.00 30.91 237 ALA C N 1
ATOM 6635 C CA . ALA C 1 251 ? 71.913 -29.277 40.449 1.00 29.04 237 ALA C CA 1
ATOM 6636 C C . ALA C 1 251 ? 71.237 -28.816 39.165 1.00 33.46 237 ALA C C 1
ATOM 6637 O O . ALA C 1 251 ? 71.192 -27.614 38.886 1.00 34.56 237 ALA C O 1
ATOM 6639 N N . LEU C 1 252 ? 70.716 -29.748 38.366 1.00 33.44 238 LEU C N 1
ATOM 6640 C CA . LEU C 1 252 ? 69.915 -29.347 37.220 1.00 32.35 238 LEU C CA 1
ATOM 6641 C C . LEU C 1 252 ? 68.664 -28.592 37.668 1.00 36.79 238 LEU C C 1
ATOM 6642 O O . LEU C 1 252 ? 68.338 -27.529 37.123 1.00 36.08 238 LEU C O 1
ATOM 6647 N N . LEU C 1 253 ? 67.971 -29.114 38.685 1.00 31.90 239 LEU C N 1
ATOM 6648 C CA . LEU C 1 253 ? 66.803 -28.427 39.228 1.00 34.15 239 LEU C CA 1
ATOM 6649 C C . LEU C 1 253 ? 67.166 -27.044 39.772 1.00 34.66 239 LEU C C 1
ATOM 6650 O O . LEU C 1 253 ? 66.377 -26.095 39.671 1.00 30.86 239 LEU C O 1
ATOM 6655 N N . GLU C 1 254 ? 68.356 -26.912 40.359 1.00 38.92 240 GLU C N 1
ATOM 6656 C CA . GLU C 1 254 ? 68.764 -25.614 40.882 1.00 36.44 240 GLU C CA 1
ATOM 6657 C C . GLU C 1 254 ? 69.178 -24.670 39.757 1.00 37.61 240 GLU C C 1
ATOM 6658 O O . GLU C 1 254 ? 68.833 -23.482 39.786 1.00 36.61 240 GLU C O 1
ATOM 6664 N N . ALA C 1 255 ? 69.901 -25.169 38.746 1.00 31.59 241 ALA C N 1
ATOM 6665 C CA . ALA C 1 255 ? 70.250 -24.305 37.619 1.00 32.97 241 ALA C CA 1
ATOM 6666 C C . ALA C 1 255 ? 68.999 -23.829 36.888 1.00 35.47 241 ALA C C 1
ATOM 6667 O O . ALA C 1 255 ? 68.911 -22.669 36.462 1.00 30.11 241 ALA C O 1
ATOM 6669 N N . LEU C 1 256 ? 68.022 -24.724 36.729 1.00 37.84 242 LEU C N 1
ATOM 6670 C CA . LEU C 1 256 ? 66.755 -24.353 36.113 1.00 36.43 242 LEU C CA 1
ATOM 6671 C C . LEU C 1 256 ? 65.981 -23.381 37.004 1.00 36.86 242 LEU C C 1
ATOM 6672 O O . LEU C 1 256 ? 65.515 -22.330 36.539 1.00 32.51 242 LEU C O 1
ATOM 6677 N N . LYS C 1 257 ? 65.850 -23.704 38.298 1.00 35.80 243 LYS C N 1
ATOM 6678 C CA . LYS C 1 257 ? 65.130 -22.802 39.189 1.00 37.28 243 LYS C CA 1
ATOM 6679 C C . LYS C 1 257 ? 65.803 -21.440 39.250 1.00 34.72 243 LYS C C 1
ATOM 6680 O O . LYS C 1 257 ? 65.136 -20.405 39.128 1.00 35.87 243 LYS C O 1
ATOM 6686 N N . SER C 1 258 ? 67.127 -21.417 39.379 1.00 34.53 244 SER C N 1
ATOM 6687 C CA . SER C 1 258 ? 67.816 -20.134 39.473 1.00 40.91 244 SER C CA 1
ATOM 6688 C C . SER C 1 258 ? 67.752 -19.341 38.172 1.00 38.88 244 SER C C 1
ATOM 6689 O O . SER C 1 258 ? 67.920 -18.117 38.200 1.00 40.32 244 SER C O 1
ATOM 6692 N N . GLY C 1 259 ? 67.494 -19.997 37.045 1.00 39.96 245 GLY C N 1
ATOM 6693 C CA . GLY C 1 259 ? 67.505 -19.322 35.765 1.00 36.82 245 GLY C CA 1
ATOM 6694 C C . GLY C 1 259 ? 68.844 -19.281 35.053 1.00 35.44 245 GLY C C 1
ATOM 6695 O O . GLY C 1 259 ? 68.927 -18.686 33.977 1.00 26.67 245 GLY C O 1
ATOM 6696 N N . LYS C 1 260 ? 69.900 -19.887 35.612 1.00 33.44 246 LYS C N 1
ATOM 6697 C CA . LYS C 1 260 ? 71.137 -20.017 34.845 1.00 32.20 246 LYS C CA 1
ATOM 6698 C C . LYS C 1 260 ? 70.934 -20.902 33.613 1.00 32.22 246 LYS C C 1
ATOM 6699 O O . LYS C 1 260 ? 71.452 -20.599 32.531 1.00 30.46 246 LYS C O 1
ATOM 6705 N N . LEU C 1 261 ? 70.166 -21.984 33.744 1.00 34.31 247 LEU C N 1
ATOM 6706 C CA . LEU C 1 261 ? 69.911 -22.898 32.635 1.00 32.72 247 LEU C CA 1
ATOM 6707 C C . LEU C 1 261 ? 68.578 -22.543 31.992 1.00 31.44 247 LEU C C 1
ATOM 6708 O O . LEU C 1 261 ? 67.540 -22.551 32.666 1.00 31.76 247 LEU C O 1
ATOM 6713 N N . GLY C 1 262 ? 68.612 -22.240 30.691 1.00 32.33 248 GLY C N 1
ATOM 6714 C CA . GLY C 1 262 ? 67.414 -21.786 30.002 1.00 24.30 248 GLY C CA 1
ATOM 6715 C C . GLY C 1 262 ? 66.352 -22.853 29.884 1.00 28.14 248 GLY C C 1
ATOM 6716 O O . GLY C 1 262 ? 65.159 -22.544 29.830 1.00 38.30 248 GLY C O 1
ATOM 6717 N N . GLY C 1 263 ? 66.759 -24.111 29.855 1.00 27.78 249 GLY C N 1
ATOM 6718 C CA . GLY C 1 263 ? 65.822 -25.204 29.765 1.00 23.02 249 GLY C CA 1
ATOM 6719 C C . GLY C 1 263 ? 66.570 -26.512 29.815 1.00 25.39 249 GLY C C 1
ATOM 6720 O O . GLY C 1 263 ? 67.805 -26.559 29.783 1.00 27.35 249 GLY C O 1
ATOM 6721 N N . ALA C 1 264 ? 65.789 -27.581 29.906 1.00 24.49 250 ALA C N 1
ATOM 6722 C CA . ALA C 1 264 ? 66.305 -28.936 29.889 1.00 20.73 250 ALA C CA 1
ATOM 6723 C C . ALA C 1 264 ? 65.280 -29.816 29.195 1.00 25.85 250 ALA C C 1
ATOM 6724 O O . ALA C 1 264 ? 64.065 -29.626 29.355 1.00 21.72 250 ALA C O 1
ATOM 6726 N N . ALA C 1 265 ? 65.781 -30.789 28.437 1.00 22.90 251 ALA C N 1
ATOM 6727 C CA . ALA C 1 265 ? 64.939 -31.712 27.700 1.00 23.08 251 ALA C CA 1
ATOM 6728 C C . ALA C 1 265 ? 65.465 -33.129 27.904 1.00 25.73 251 ALA C C 1
ATOM 6729 O O . ALA C 1 265 ? 66.512 -33.495 27.358 1.00 32.64 251 ALA C O 1
ATOM 6731 N N . LEU C 1 266 ? 64.754 -33.930 28.687 1.00 22.50 252 LEU C N 1
ATOM 6732 C CA . LEU C 1 266 ? 65.266 -35.221 29.127 1.00 26.73 252 LEU C CA 1
ATOM 6733 C C . LEU C 1 266 ? 64.397 -36.359 28.620 1.00 28.46 252 LEU C C 1
ATOM 6734 O O . LEU C 1 266 ? 63.163 -36.292 28.692 1.00 27.56 252 LEU C O 1
ATOM 6739 N N . ASP C 1 267 ? 65.050 -37.405 28.118 1.00 29.16 253 ASP C N 1
ATOM 6740 C CA . ASP C 1 267 ? 64.418 -38.704 27.956 1.00 28.13 253 ASP C CA 1
ATOM 6741 C C . ASP C 1 267 ? 64.930 -39.715 28.964 1.00 26.42 253 ASP C C 1
ATOM 6742 O O . ASP C 1 267 ? 64.334 -40.776 29.118 1.00 26.03 253 ASP C O 1
ATOM 6747 N N . VAL C 1 268 ? 66.015 -39.420 29.649 1.00 24.39 254 VAL C N 1
ATOM 6748 C CA . VAL C 1 268 ? 66.587 -40.367 30.577 1.00 29.14 254 VAL C CA 1
ATOM 6749 C C . VAL C 1 268 ? 66.781 -39.620 31.883 1.00 30.70 254 VAL C C 1
ATOM 6750 O O . VAL C 1 268 ? 66.891 -38.393 31.915 1.00 30.77 254 VAL C O 1
ATOM 6754 N N . TYR C 1 269 ? 66.781 -40.373 32.973 1.00 26.83 255 TYR C N 1
ATOM 6755 C CA . TYR C 1 269 ? 66.824 -39.764 34.288 1.00 28.87 255 TYR C CA 1
ATOM 6756 C C . TYR C 1 269 ? 67.533 -40.738 35.211 1.00 29.99 255 TYR C C 1
ATOM 6757 O O . TYR C 1 269 ? 67.182 -41.920 35.242 1.00 28.15 255 TYR C O 1
ATOM 6766 N N . GLU C 1 270 ? 68.570 -40.276 35.902 1.00 31.08 256 GLU C N 1
ATOM 6767 C CA . GLU C 1 270 ? 69.114 -41.108 36.971 1.00 36.75 256 GLU C CA 1
ATOM 6768 C C . GLU C 1 270 ? 67.991 -41.368 37.974 1.00 39.00 256 GLU C C 1
ATOM 6769 O O . GLU C 1 270 ? 67.136 -40.508 38.199 1.00 43.48 256 GLU C O 1
ATOM 6775 N N . TYR C 1 271 ? 67.946 -42.573 38.526 1.00 36.62 257 TYR C N 1
ATOM 6776 C CA . TYR C 1 271 ? 66.833 -43.044 39.362 1.00 39.14 257 TYR C CA 1
ATOM 6777 C C . TYR C 1 271 ? 65.560 -43.319 38.572 1.00 32.61 257 TYR C C 1
ATOM 6778 O O . TYR C 1 271 ? 64.481 -43.387 39.154 1.00 39.73 257 TYR C O 1
ATOM 6787 N N . GLU C 1 272 ? 65.642 -43.516 37.263 1.00 33.78 258 GLU C N 1
ATOM 6788 C CA . GLU C 1 272 ? 64.443 -43.843 36.500 1.00 33.27 258 GLU C CA 1
ATOM 6789 C C . GLU C 1 272 ? 63.982 -45.284 36.687 1.00 38.24 258 GLU C C 1
ATOM 6790 O O . GLU C 1 272 ? 62.791 -45.551 36.501 1.00 39.24 258 GLU C O 1
ATOM 6796 N N . ARG C 1 273 ? 64.885 -46.195 37.077 1.00 40.18 259 ARG C N 1
ATOM 6797 C CA . ARG C 1 273 ? 64.686 -47.644 37.054 1.00 39.91 259 ARG C CA 1
ATOM 6798 C C . ARG C 1 273 ? 63.281 -48.113 37.455 1.00 39.46 259 ARG C C 1
ATOM 6799 O O . ARG C 1 273 ? 62.451 -48.416 36.591 1.00 41.14 259 ARG C O 1
ATOM 6807 N N . GLY C 1 274 ? 62.989 -48.198 38.747 1.00 30.76 260 GLY C N 1
ATOM 6808 C CA . GLY C 1 274 ? 61.647 -48.628 39.104 1.00 31.84 260 GLY C CA 1
ATOM 6809 C C . GLY C 1 274 ? 60.524 -47.673 38.699 1.00 38.59 260 GLY C C 1
ATOM 6810 O O . GLY C 1 274 ? 59.356 -48.038 38.856 1.00 38.39 260 GLY C O 1
ATOM 6811 N N . LEU C 1 275 ? 60.837 -46.468 38.202 1.00 37.55 261 LEU C N 1
ATOM 6812 C CA . LEU C 1 275 ? 59.802 -45.532 37.770 1.00 39.63 261 LEU C CA 1
ATOM 6813 C C . LEU C 1 275 ? 59.423 -45.690 36.285 1.00 41.54 261 LEU C C 1
ATOM 6814 O O . LEU C 1 275 ? 58.240 -45.854 35.966 1.00 35.82 261 LEU C O 1
ATOM 6819 N N . PHE C 1 276 ? 60.385 -45.657 35.360 1.00 36.64 262 PHE C N 1
ATOM 6820 C CA . PHE C 1 276 ? 60.012 -45.638 33.948 1.00 35.43 262 PHE C CA 1
ATOM 6821 C C . PHE C 1 276 ? 59.491 -46.995 33.507 1.00 37.15 262 PHE C C 1
ATOM 6822 O O . PHE C 1 276 ? 59.730 -48.016 34.154 1.00 43.20 262 PHE C O 1
ATOM 6830 N N . PHE C 1 277 ? 58.780 -46.984 32.371 1.00 40.22 263 PHE C N 1
ATOM 6831 C CA . PHE C 1 277 ? 58.165 -48.130 31.689 1.00 39.15 263 PHE C CA 1
ATOM 6832 C C . PHE C 1 277 ? 57.027 -48.750 32.482 1.00 40.26 263 PHE C C 1
ATOM 6833 O O . PHE C 1 277 ? 56.540 -49.821 32.102 1.00 39.12 263 PHE C O 1
ATOM 6841 N N . LYS C 1 278 ? 56.607 -48.115 33.579 1.00 41.65 264 LYS C N 1
ATOM 6842 C CA . LYS C 1 278 ? 55.531 -48.596 34.435 1.00 39.26 264 LYS C CA 1
ATOM 6843 C C . LYS C 1 278 ? 54.477 -47.508 34.616 1.00 41.28 264 LYS C C 1
ATOM 6844 O O . LYS C 1 278 ? 54.791 -46.315 34.720 1.00 35.21 264 LYS C O 1
ATOM 6850 N N . ASN C 1 279 ? 53.225 -47.941 34.667 1.00 42.91 265 ASN C N 1
ATOM 6851 C CA . ASN C 1 279 ? 52.101 -47.071 34.962 1.00 38.18 265 ASN C CA 1
ATOM 6852 C C . ASN C 1 279 ? 51.905 -46.998 36.481 1.00 42.51 265 ASN C C 1
ATOM 6853 O O . ASN C 1 279 ? 51.466 -47.971 37.111 1.00 33.09 265 ASN C O 1
ATOM 6858 N N . HIS C 1 280 ? 52.236 -45.842 37.062 1.00 38.30 266 HIS C N 1
ATOM 6859 C CA . HIS C 1 280 ? 51.995 -45.531 38.473 1.00 40.17 266 HIS C CA 1
ATOM 6860 C C . HIS C 1 280 ? 50.751 -44.690 38.671 1.00 34.58 266 HIS C C 1
ATOM 6861 O O . HIS C 1 280 ? 50.739 -43.810 39.521 1.00 33.54 266 HIS C O 1
ATOM 6868 N N . GLN C 1 281 ? 49.691 -44.950 37.914 1.00 31.58 267 GLN C N 1
ATOM 6869 C CA . GLN C 1 281 ? 48.539 -44.064 37.933 1.00 32.30 267 GLN C CA 1
ATOM 6870 C C . GLN C 1 281 ? 47.789 -44.099 39.264 1.00 37.28 267 GLN C C 1
ATOM 6871 O O . GLN C 1 281 ? 47.218 -43.074 39.671 1.00 31.17 267 GLN C O 1
ATOM 6877 N N . LYS C 1 282 ? 47.766 -45.252 39.951 1.00 35.77 268 LYS C N 1
ATOM 6878 C CA . LYS C 1 282 ? 47.008 -45.355 41.198 1.00 35.72 268 LYS C CA 1
ATOM 6879 C C . LYS C 1 282 ? 47.599 -44.447 42.280 1.00 35.68 268 LYS C C 1
ATOM 6880 O O . LYS C 1 282 ? 46.895 -43.602 42.849 1.00 33.53 268 LYS C O 1
ATOM 6886 N N . GLU C 1 283 ? 48.891 -44.591 42.571 1.00 38.47 269 GLU C N 1
ATOM 6887 C CA . GLU C 1 283 ? 49.569 -43.594 43.397 1.00 42.03 269 GLU C CA 1
ATOM 6888 C C . GLU C 1 283 ? 49.852 -42.392 42.513 1.00 40.28 269 GLU C C 1
ATOM 6889 O O . GLU C 1 283 ? 49.273 -42.271 41.431 1.00 47.93 269 GLU C O 1
ATOM 6895 N N . GLY C 1 284 ? 50.721 -41.492 42.908 1.00 36.78 270 GLY C N 1
ATOM 6896 C CA . GLY C 1 284 ? 50.935 -40.441 41.929 1.00 40.14 270 GLY C CA 1
ATOM 6897 C C . GLY C 1 284 ? 52.313 -40.447 41.310 1.00 39.71 270 GLY C C 1
ATOM 6898 O O . GLY C 1 284 ? 52.682 -41.354 40.562 1.00 37.64 270 GLY C O 1
ATOM 6899 N N . ILE C 1 285 ? 53.068 -39.404 41.629 1.00 31.92 271 ILE C N 1
ATOM 6900 C CA . ILE C 1 285 ? 54.504 -39.351 41.446 1.00 35.41 271 ILE C CA 1
ATOM 6901 C C . ILE C 1 285 ? 55.109 -39.185 42.836 1.00 33.15 271 ILE C C 1
ATOM 6902 O O . ILE C 1 285 ? 55.012 -38.114 43.443 1.00 37.88 271 ILE C O 1
ATOM 6907 N N . LYS C 1 286 ? 55.707 -40.249 43.352 1.00 40.05 272 LYS C N 1
ATOM 6908 C CA . LYS C 1 286 ? 56.365 -40.224 44.650 1.00 33.55 272 LYS C CA 1
ATOM 6909 C C . LYS C 1 286 ? 57.793 -39.689 44.585 1.00 43.40 272 LYS C C 1
ATOM 6910 O O . LYS C 1 286 ? 58.316 -39.228 45.613 1.00 43.24 272 LYS C O 1
ATOM 6916 N N . ASP C 1 287 ? 58.437 -39.749 43.415 1.00 40.67 273 ASP C N 1
ATOM 6917 C CA . ASP C 1 287 ? 59.808 -39.268 43.268 1.00 33.54 273 ASP C CA 1
ATOM 6918 C C . ASP C 1 287 ? 59.848 -37.758 43.429 1.00 36.05 273 ASP C C 1
ATOM 6919 O O . ASP C 1 287 ? 59.250 -37.051 42.610 1.00 36.91 273 ASP C O 1
ATOM 6924 N N . PRO C 1 288 ? 60.581 -37.214 44.413 1.00 37.29 274 PRO C N 1
ATOM 6925 C CA . PRO C 1 288 ? 60.550 -35.753 44.611 1.00 30.92 274 PRO C CA 1
ATOM 6926 C C . PRO C 1 288 ? 61.128 -34.989 43.435 1.00 32.63 274 PRO C C 1
ATOM 6927 O O . PRO C 1 288 ? 60.616 -33.920 43.078 1.00 32.47 274 PRO C O 1
ATOM 6931 N N . TYR C 1 289 ? 62.174 -35.529 42.804 1.00 28.42 275 TYR C N 1
ATOM 6932 C CA . TYR C 1 289 ? 62.856 -34.818 41.731 1.00 28.05 275 TYR C CA 1
ATOM 6933 C C . TYR C 1 289 ? 62.042 -34.831 40.441 1.00 31.53 275 TYR C C 1
ATOM 6934 O O . TYR C 1 289 ? 62.048 -33.850 39.692 1.00 27.73 275 TYR C O 1
ATOM 6943 N N . LEU C 1 290 ? 61.344 -35.937 40.163 1.00 31.18 276 LEU C N 1
ATOM 6944 C CA . LEU C 1 290 ? 60.489 -36.005 38.988 1.00 28.23 276 LEU C CA 1
ATOM 6945 C C . LEU C 1 290 ? 59.338 -35.010 39.097 1.00 38.29 276 LEU C C 1
ATOM 6946 O O . LEU C 1 290 ? 59.026 -34.285 38.138 1.00 36.73 276 LEU C O 1
ATOM 6951 N N . ALA C 1 291 ? 58.680 -34.971 40.261 1.00 35.16 277 ALA C N 1
ATOM 6952 C CA . ALA C 1 291 ? 57.596 -34.018 40.444 1.00 30.84 277 ALA C CA 1
ATOM 6953 C C . ALA C 1 291 ? 58.079 -32.586 40.242 1.00 32.01 277 ALA C C 1
ATOM 6954 O O . ALA C 1 291 ? 57.334 -31.747 39.727 1.00 31.46 277 ALA C O 1
ATOM 6956 N N . GLN C 1 292 ? 59.327 -32.290 40.612 1.00 30.37 278 GLN C N 1
ATOM 6957 C CA . GLN C 1 292 ? 59.819 -30.931 40.439 1.00 27.27 278 GLN C CA 1
ATOM 6958 C C . GLN C 1 292 ? 60.170 -30.663 38.992 1.00 29.69 278 GLN C C 1
ATOM 6959 O O . GLN C 1 292 ? 59.855 -29.588 38.460 1.00 29.57 278 GLN C O 1
ATOM 6965 N N . LEU C 1 293 ? 60.795 -31.649 38.342 1.00 31.69 279 LEU C N 1
ATOM 6966 C CA . LEU C 1 293 ? 61.118 -31.543 36.925 1.00 29.14 279 LEU C CA 1
ATOM 6967 C C . LEU C 1 293 ? 59.859 -31.289 36.097 1.00 32.94 279 LEU C C 1
ATOM 6968 O O . LEU C 1 293 ? 59.809 -30.342 35.304 1.00 30.47 279 LEU C O 1
ATOM 6973 N N . LEU C 1 294 ? 58.822 -32.118 36.290 1.00 35.57 280 LEU C N 1
ATOM 6974 C CA . LEU C 1 294 ? 57.578 -31.984 35.528 1.00 34.97 280 LEU C CA 1
ATOM 6975 C C . LEU C 1 294 ? 56.898 -30.632 35.738 1.00 33.26 280 LEU C C 1
ATOM 6976 O O . LEU C 1 294 ? 56.250 -30.115 34.815 1.00 33.68 280 LEU C O 1
ATOM 6981 N N . GLY C 1 295 ? 57.032 -30.047 36.930 1.00 28.80 281 GLY C N 1
ATOM 6982 C CA . GLY C 1 295 ? 56.356 -28.807 37.278 1.00 27.12 281 GLY C CA 1
ATOM 6983 C C . GLY C 1 295 ? 56.941 -27.525 36.712 1.00 29.09 281 GLY C C 1
ATOM 6984 O O . GLY C 1 295 ? 56.288 -26.485 36.833 1.00 33.99 281 GLY C O 1
ATOM 6985 N N . LEU C 1 296 ? 58.135 -27.558 36.109 1.00 26.56 282 LEU C N 1
ATOM 6986 C CA . LEU C 1 296 ? 58.731 -26.375 35.487 1.00 25.66 282 LEU C CA 1
ATOM 6987 C C . LEU C 1 296 ? 58.328 -26.235 34.019 1.00 29.53 282 LEU C C 1
ATOM 6988 O O . LEU C 1 296 ? 58.295 -27.211 33.260 1.00 23.75 282 LEU C O 1
ATOM 6993 N N . ALA C 1 297 ? 58.055 -24.996 33.613 1.00 27.85 283 ALA C N 1
ATOM 6994 C CA . ALA C 1 297 ? 57.654 -24.749 32.237 1.00 22.53 283 ALA C CA 1
ATOM 6995 C C . ALA C 1 297 ? 58.780 -25.016 31.243 1.00 28.01 283 ALA C C 1
ATOM 6996 O O . ALA C 1 297 ? 58.510 -25.367 30.091 1.00 30.18 283 ALA C O 1
ATOM 6998 N N . ASN C 1 298 ? 60.038 -24.839 31.653 1.00 28.72 284 ASN C N 1
ATOM 6999 C CA . ASN C 1 298 ? 61.189 -24.993 30.775 1.00 23.50 284 ASN C CA 1
ATOM 7000 C C . ASN C 1 298 ? 61.854 -26.359 30.931 1.00 26.30 284 ASN C C 1
ATOM 7001 O O . ASN C 1 298 ? 63.077 -26.487 30.792 1.00 29.26 284 ASN C O 1
ATOM 7006 N N . VAL C 1 299 ? 61.066 -27.386 31.214 1.00 20.40 285 VAL C N 1
ATOM 7007 C CA . VAL C 1 299 ? 61.517 -28.764 31.174 1.00 23.31 285 VAL C CA 1
ATOM 7008 C C . VAL C 1 299 ? 60.558 -29.539 30.281 1.00 26.74 285 VAL C C 1
ATOM 7009 O O . VAL C 1 299 ? 59.337 -29.367 30.371 1.00 28.04 285 VAL C O 1
ATOM 7013 N N . VAL C 1 300 ? 61.106 -30.364 29.396 1.00 25.65 286 VAL C N 1
ATOM 7014 C CA . VAL C 1 300 ? 60.343 -31.406 28.728 1.00 19.96 286 VAL C CA 1
ATOM 7015 C C . VAL C 1 300 ? 60.947 -32.730 29.152 1.00 20.18 286 VAL C C 1
ATOM 7016 O O . VAL C 1 300 ? 62.170 -32.858 29.232 1.00 25.30 286 VAL C O 1
ATOM 7020 N N . LEU C 1 301 ? 60.095 -33.691 29.498 1.00 18.93 287 LEU C N 1
ATOM 7021 C CA . LEU C 1 301 ? 60.580 -34.989 29.934 1.00 19.98 287 LEU C CA 1
ATOM 7022 C C . LEU C 1 301 ? 59.736 -36.092 29.310 1.00 22.34 287 LEU C C 1
ATOM 7023 O O . LEU C 1 301 ? 58.520 -35.942 29.158 1.00 23.33 287 LEU C O 1
ATOM 7028 N N . THR C 1 302 ? 60.392 -37.195 28.944 1.00 18.73 288 THR C N 1
ATOM 7029 C CA . THR C 1 302 ? 59.718 -38.365 28.394 1.00 21.38 288 THR C CA 1
ATOM 7030 C C . THR C 1 302 ? 60.376 -39.610 28.966 1.00 23.07 288 THR C C 1
ATOM 7031 O O . THR C 1 302 ? 61.579 -39.625 29.239 1.00 22.31 288 THR C O 1
ATOM 7035 N N . GLY C 1 303 ? 59.577 -40.650 29.154 1.00 24.49 289 GLY C N 1
ATOM 7036 C CA . GLY C 1 303 ? 60.048 -41.810 29.876 1.00 27.01 289 GLY C CA 1
ATOM 7037 C C . GLY C 1 303 ? 60.839 -42.791 29.040 1.00 29.49 289 GLY C C 1
ATOM 7038 O O . GLY C 1 303 ? 60.327 -43.868 28.706 1.00 29.40 289 GLY C O 1
ATOM 7039 N N . HIS C 1 304 ? 62.082 -42.423 28.690 1.00 27.82 290 HIS C N 1
ATOM 7040 C CA . HIS C 1 304 ? 63.007 -43.328 28.009 1.00 28.58 290 HIS C CA 1
ATOM 7041 C C . HIS C 1 304 ? 62.382 -43.915 26.741 1.00 30.99 290 HIS C C 1
ATOM 7042 O O . HIS C 1 304 ? 62.472 -45.113 26.473 1.00 28.07 290 HIS C O 1
ATOM 7049 N N . GLN C 1 305 ? 61.711 -43.070 25.965 1.00 29.52 291 GLN C N 1
ATOM 7050 C CA . GLN C 1 305 ? 60.941 -43.548 24.828 1.00 28.50 291 GLN C CA 1
ATOM 7051 C C . GLN C 1 305 ? 61.617 -43.254 23.490 1.00 29.56 291 GLN C C 1
ATOM 7052 O O . GLN C 1 305 ? 60.985 -43.432 22.436 1.00 28.32 291 GLN C O 1
ATOM 7058 N N . ALA C 1 306 ? 62.900 -42.858 23.504 1.00 24.72 292 ALA C N 1
ATOM 7059 C CA . ALA C 1 306 ? 63.561 -42.422 22.279 1.00 25.05 292 ALA C CA 1
ATOM 7060 C C . ALA C 1 306 ? 63.760 -43.561 21.287 1.00 27.79 292 ALA C C 1
ATOM 7061 O O . ALA C 1 306 ? 64.002 -43.305 20.108 1.00 33.25 292 ALA C O 1
ATOM 7063 N N . PHE C 1 307 ? 63.660 -44.805 21.731 1.00 32.11 293 PHE C N 1
ATOM 7064 C CA . PHE C 1 307 ? 63.732 -45.958 20.839 1.00 37.40 293 PHE C CA 1
ATOM 7065 C C . PHE C 1 307 ? 62.378 -46.336 20.229 1.00 33.18 293 PHE C C 1
ATOM 7066 O O . PHE C 1 307 ? 62.339 -46.937 19.151 1.00 33.40 293 PHE C O 1
ATOM 7074 N N . LEU C 1 308 ? 61.276 -46.011 20.896 1.00 30.59 294 LEU C N 1
ATOM 7075 C CA . LEU C 1 308 ? 59.954 -46.452 20.472 1.00 33.11 294 LEU C CA 1
ATOM 7076 C C . LEU C 1 308 ? 59.598 -45.979 19.068 1.00 32.19 294 LEU C C 1
ATOM 7077 O O . LEU C 1 308 ? 58.857 -45.004 18.908 1.00 31.42 294 LEU C O 1
ATOM 7082 N N . THR C 1 309 ? 60.127 -46.645 18.044 1.00 33.95 295 THR C N 1
ATOM 7083 C CA . THR C 1 309 ? 59.601 -46.505 16.694 1.00 30.78 295 THR C CA 1
ATOM 7084 C C . THR C 1 309 ? 59.363 -47.889 16.104 1.00 34.81 295 THR C C 1
ATOM 7085 O O . THR C 1 309 ? 59.928 -48.887 16.556 1.00 35.38 295 THR C O 1
ATOM 7089 N N . ARG C 1 310 ? 58.493 -47.934 15.095 1.00 37.38 296 ARG C N 1
ATOM 7090 C CA . ARG C 1 310 ? 58.115 -49.203 14.478 1.00 37.63 296 ARG C CA 1
ATOM 7091 C C . ARG C 1 310 ? 59.328 -49.892 13.865 1.00 38.49 296 ARG C C 1
ATOM 7092 O O . ARG C 1 310 ? 59.512 -51.106 14.006 1.00 40.63 296 ARG C O 1
ATOM 7100 N N . GLU C 1 311 ? 60.155 -49.126 13.158 1.00 34.16 297 GLU C N 1
ATOM 7101 C CA . GLU C 1 311 ? 61.377 -49.666 12.584 1.00 34.72 297 GLU C CA 1
ATOM 7102 C C . GLU C 1 311 ? 62.290 -50.232 13.671 1.00 39.93 297 GLU C C 1
ATOM 7103 O O . GLU C 1 311 ? 62.828 -51.334 13.520 1.00 45.70 297 GLU C O 1
ATOM 7109 N N . ALA C 1 312 ? 62.432 -49.520 14.798 1.00 37.32 298 ALA C N 1
ATOM 7110 C CA . ALA C 1 312 ? 63.340 -49.961 15.863 1.00 44.01 298 ALA C CA 1
ATOM 7111 C C . ALA C 1 312 ? 62.863 -51.250 16.522 1.00 41.08 298 ALA C C 1
ATOM 7112 O O . ALA C 1 312 ? 63.669 -52.143 16.801 1.00 40.19 298 ALA C O 1
ATOM 7114 N N . VAL C 1 313 ? 61.558 -51.353 16.783 1.00 39.74 299 VAL C N 1
ATOM 7115 C CA . VAL C 1 313 ? 60.984 -52.482 17.510 1.00 40.86 299 VAL C CA 1
ATOM 7116 C C . VAL C 1 313 ? 60.871 -53.712 16.610 1.00 39.09 299 VAL C C 1
ATOM 7117 O O . VAL C 1 313 ? 61.189 -54.825 17.032 1.00 39.67 299 VAL C O 1
ATOM 7121 N N . LYS C 1 314 ? 60.435 -53.532 15.359 1.00 39.24 300 LYS C N 1
ATOM 7122 C CA . LYS C 1 314 ? 60.475 -54.624 14.389 1.00 40.40 300 LYS C CA 1
ATOM 7123 C C . LYS C 1 314 ? 61.879 -55.197 14.265 1.00 41.22 300 LYS C C 1
ATOM 7124 O O . LYS C 1 314 ? 62.054 -56.416 14.145 1.00 39.77 300 LYS C O 1
ATOM 7130 N N . ASN C 1 315 ? 62.894 -54.333 14.286 1.00 40.82 301 ASN C N 1
ATOM 7131 C CA . ASN C 1 315 ? 64.260 -54.829 14.223 1.00 42.60 301 ASN C CA 1
ATOM 7132 C C . ASN C 1 315 ? 64.599 -55.615 15.478 1.00 45.91 301 ASN C C 1
ATOM 7133 O O . ASN C 1 315 ? 65.099 -56.741 15.397 1.00 50.90 301 ASN C O 1
ATOM 7138 N N . ILE C 1 316 ? 64.321 -55.043 16.651 1.00 42.74 302 ILE C N 1
ATOM 7139 C CA . ILE C 1 316 ? 64.586 -55.751 17.899 1.00 46.18 302 ILE C CA 1
ATOM 7140 C C . ILE C 1 316 ? 63.831 -57.075 17.940 1.00 44.53 302 ILE C C 1
ATOM 7141 O O . ILE C 1 316 ? 64.332 -58.073 18.469 1.00 51.28 302 ILE C O 1
ATOM 7146 N N . GLU C 1 317 ? 62.618 -57.107 17.385 1.00 44.75 303 GLU C N 1
ATOM 7147 C CA . GLU C 1 317 ? 61.832 -58.335 17.379 1.00 48.11 303 GLU C CA 1
ATOM 7148 C C . GLU C 1 317 ? 62.375 -59.343 16.378 1.00 48.53 303 GLU C C 1
ATOM 7149 O O . GLU C 1 317 ? 62.719 -60.471 16.747 1.00 47.12 303 GLU C O 1
ATOM 7155 N N . GLU C 1 318 ? 62.449 -58.958 15.105 1.00 45.60 304 GLU C N 1
ATOM 7156 C CA . GLU C 1 318 ? 62.996 -59.862 14.102 1.00 47.56 304 GLU C CA 1
ATOM 7157 C C . GLU C 1 318 ? 64.378 -60.368 14.503 1.00 44.21 304 GLU C C 1
ATOM 7158 O O . GLU C 1 318 ? 64.666 -61.560 14.382 1.00 43.45 304 GLU C O 1
ATOM 7164 N N . THR C 1 319 ? 65.228 -59.485 15.022 1.00 43.52 305 THR C N 1
ATOM 7165 C CA . THR C 1 319 ? 66.577 -59.894 15.393 1.00 45.09 305 THR C CA 1
ATOM 7166 C C . THR C 1 319 ? 66.566 -60.903 16.532 1.00 43.47 305 THR C C 1
ATOM 7167 O O . THR C 1 319 ? 67.289 -61.899 16.477 1.00 43.08 305 THR C O 1
ATOM 7171 N N . THR C 1 320 ? 65.753 -60.676 17.564 1.00 40.61 306 THR C N 1
ATOM 7172 C CA . THR C 1 320 ? 65.677 -61.643 18.653 1.00 44.42 306 THR C CA 1
ATOM 7173 C C . THR C 1 320 ? 65.315 -63.030 18.127 1.00 47.42 306 THR C C 1
ATOM 7174 O O . THR C 1 320 ? 65.968 -64.027 18.465 1.00 43.56 306 THR C O 1
ATOM 7178 N N . VAL C 1 321 ? 64.288 -63.102 17.276 1.00 45.53 307 VAL C N 1
ATOM 7179 C CA . VAL C 1 321 ? 63.866 -64.379 16.709 1.00 44.38 307 VAL C CA 1
ATOM 7180 C C . VAL C 1 321 ? 65.006 -65.011 15.919 1.00 43.34 307 VAL C C 1
ATOM 7181 O O . VAL C 1 321 ? 65.335 -66.184 16.114 1.00 42.16 307 VAL C O 1
ATOM 7185 N N . GLU C 1 322 ? 65.628 -64.241 15.020 1.00 41.08 308 GLU C N 1
ATOM 7186 C CA . GLU C 1 322 ? 66.780 -64.735 14.272 1.00 36.59 308 GLU C CA 1
ATOM 7187 C C . GLU C 1 322 ? 67.851 -65.304 15.199 1.00 40.55 308 GLU C C 1
ATOM 7188 O O . GLU C 1 322 ? 68.430 -66.359 14.918 1.00 40.23 308 GLU C O 1
ATOM 7194 N N . ASN C 1 323 ? 68.115 -64.624 16.319 1.00 42.72 309 ASN C N 1
ATOM 7195 C CA . ASN C 1 323 ? 69.182 -65.042 17.228 1.00 43.56 309 ASN C CA 1
ATOM 7196 C C . ASN C 1 323 ? 68.859 -66.361 17.929 1.00 46.82 309 ASN C C 1
ATOM 7197 O O . ASN C 1 323 ? 69.765 -67.164 18.181 1.00 48.55 309 ASN C O 1
ATOM 7202 N N . ILE C 1 324 ? 67.591 -66.595 18.268 1.00 43.42 310 ILE C N 1
ATOM 7203 C CA . ILE C 1 324 ? 67.188 -67.888 18.811 1.00 44.36 310 ILE C CA 1
ATOM 7204 C C . ILE C 1 324 ? 67.278 -68.978 17.743 1.00 48.00 310 ILE C C 1
ATOM 7205 O O . ILE C 1 324 ? 67.703 -70.106 18.023 1.00 43.24 310 ILE C O 1
ATOM 7210 N N . LEU C 1 325 ? 66.893 -68.659 16.501 1.00 45.56 311 LEU C N 1
ATOM 7211 C CA . LEU C 1 325 ? 66.981 -69.624 15.410 1.00 44.82 311 LEU C CA 1
ATOM 7212 C C . LEU C 1 325 ? 68.419 -69.991 15.095 1.00 52.16 311 LEU C C 1
ATOM 7213 O O . LEU C 1 325 ? 68.660 -70.996 14.416 1.00 55.85 311 LEU C O 1
ATOM 7218 N N . GLU C 1 326 ? 69.372 -69.184 15.549 1.00 50.29 312 GLU C N 1
ATOM 7219 C CA . GLU C 1 326 ? 70.788 -69.400 15.301 1.00 44.54 312 GLU C CA 1
ATOM 7220 C C . GLU C 1 326 ? 71.447 -70.227 16.401 1.00 43.99 312 GLU C C 1
ATOM 7221 O O . GLU C 1 326 ? 72.450 -70.904 16.151 1.00 40.63 312 GLU C O 1
ATOM 7227 N N . TRP C 1 327 ? 70.907 -70.169 17.614 1.00 46.65 313 TRP C N 1
ATOM 7228 C CA . TRP C 1 327 ? 71.394 -70.956 18.739 1.00 47.07 313 TRP C CA 1
ATOM 7229 C C . TRP C 1 327 ? 70.763 -72.337 18.810 1.00 49.92 313 TRP C C 1
ATOM 7230 O O . TRP C 1 327 ? 71.307 -73.217 19.484 1.00 50.17 313 TRP C O 1
ATOM 7241 N N . GLN C 1 328 ? 69.623 -72.549 18.146 1.00 53.73 314 GLN C N 1
ATOM 7242 C CA . GLN C 1 328 ? 69.055 -73.886 18.078 1.00 48.41 314 GLN C CA 1
ATOM 7243 C C . GLN C 1 328 ? 69.648 -74.701 16.940 1.00 52.39 314 GLN C C 1
ATOM 7244 O O . GLN C 1 328 ? 69.655 -75.933 17.022 1.00 61.83 314 GLN C O 1
ATOM 7250 N N . LYS C 1 329 ? 70.151 -74.052 15.894 1.00 47.86 315 LYS C N 1
ATOM 7251 C CA . LYS C 1 329 ? 70.983 -74.720 14.903 1.00 46.35 315 LYS C CA 1
ATOM 7252 C C . LYS C 1 329 ? 72.463 -74.716 15.270 1.00 48.98 315 LYS C C 1
ATOM 7253 O O . LYS C 1 329 ? 73.279 -75.127 14.444 1.00 52.62 315 LYS C O 1
ATOM 7259 N N . ASN C 1 330 ? 72.813 -74.266 16.481 1.00 49.23 316 ASN C N 1
ATOM 7260 C CA . ASN C 1 330 ? 74.188 -74.023 16.945 1.00 41.56 316 ASN C CA 1
ATOM 7261 C C . ASN C 1 330 ? 75.267 -73.999 15.865 1.00 53.40 316 ASN C C 1
ATOM 7262 O O . ASN C 1 330 ? 75.891 -75.029 15.566 1.00 51.73 316 ASN C O 1
ATOM 7267 N N . PHE D 1 19 ? 32.924 -64.886 36.031 1.00 70.80 5 PHE D N 1
ATOM 7268 C CA . PHE D 1 19 ? 32.409 -63.524 36.147 1.00 73.22 5 PHE D CA 1
ATOM 7269 C C . PHE D 1 19 ? 32.794 -62.752 34.898 1.00 73.93 5 PHE D C 1
ATOM 7270 O O . PHE D 1 19 ? 33.950 -62.786 34.494 1.00 80.20 5 PHE D O 1
ATOM 7278 N N . PHE D 1 20 ? 31.838 -62.050 34.291 1.00 74.47 6 PHE D N 1
ATOM 7279 C CA . PHE D 1 20 ? 32.079 -61.386 33.012 1.00 80.47 6 PHE D CA 1
ATOM 7280 C C . PHE D 1 20 ? 32.910 -60.109 33.168 1.00 82.31 6 PHE D C 1
ATOM 7281 O O . PHE D 1 20 ? 34.140 -60.167 33.291 1.00 79.48 6 PHE D O 1
ATOM 7289 N N . SER D 1 21 ? 32.251 -58.949 33.163 1.00 75.12 7 SER D N 1
ATOM 7290 C CA . SER D 1 21 ? 32.945 -57.661 33.085 1.00 72.86 7 SER D CA 1
ATOM 7291 C C . SER D 1 21 ? 33.619 -57.324 34.421 1.00 70.83 7 SER D C 1
ATOM 7292 O O . SER D 1 21 ? 33.256 -56.380 35.127 1.00 64.45 7 SER D O 1
ATOM 7295 N N . MET D 1 22 ? 34.649 -58.106 34.744 1.00 67.69 8 MET D N 1
ATOM 7296 C CA . MET D 1 22 ? 35.326 -57.980 36.026 1.00 64.27 8 MET D CA 1
ATOM 7297 C C . MET D 1 22 ? 36.322 -56.830 36.025 1.00 68.06 8 MET D C 1
ATOM 7298 O O . MET D 1 22 ? 37.064 -56.633 35.060 1.00 68.17 8 MET D O 1
ATOM 7303 N N . HIS D 1 23 ? 36.339 -56.078 37.129 1.00 60.11 9 HIS D N 1
ATOM 7304 C CA . HIS D 1 23 ? 37.249 -54.977 37.377 1.00 57.07 9 HIS D CA 1
ATOM 7305 C C . HIS D 1 23 ? 38.100 -55.272 38.606 1.00 57.05 9 HIS D C 1
ATOM 7306 O O . HIS D 1 23 ? 37.634 -55.933 39.535 1.00 50.73 9 HIS D O 1
ATOM 7313 N N . PRO D 1 24 ? 39.347 -54.783 38.646 1.00 59.85 10 PRO D N 1
ATOM 7314 C CA . PRO D 1 24 ? 40.172 -54.967 39.856 1.00 52.00 10 PRO D CA 1
ATOM 7315 C C . PRO D 1 24 ? 39.553 -54.414 41.136 1.00 52.42 10 PRO D C 1
ATOM 7316 O O . PRO D 1 24 ? 39.847 -54.929 42.224 1.00 55.16 10 PRO D O 1
ATOM 7320 N N . TYR D 1 25 ? 38.710 -53.383 41.053 1.00 50.97 11 TYR D N 1
ATOM 7321 C CA . TYR D 1 25 ? 38.052 -52.888 42.260 1.00 51.38 11 TYR D CA 1
ATOM 7322 C C . TYR D 1 25 ? 36.982 -53.840 42.775 1.00 51.54 11 TYR D C 1
ATOM 7323 O O . TYR D 1 25 ? 36.545 -53.688 43.923 1.00 49.41 11 TYR D O 1
ATOM 7332 N N . GLU D 1 26 ? 36.546 -54.807 41.961 1.00 52.89 12 GLU D N 1
ATOM 7333 C CA . GLU D 1 26 ? 35.718 -55.899 42.460 1.00 54.47 12 GLU D CA 1
ATOM 7334 C C . GLU D 1 26 ? 36.553 -57.051 43.020 1.00 52.05 12 GLU D C 1
ATOM 7335 O O . GLU D 1 26 ? 36.195 -57.608 44.061 1.00 48.37 12 GLU D O 1
ATOM 7341 N N . GLU D 1 27 ? 37.674 -57.405 42.370 1.00 48.63 13 GLU D N 1
ATOM 7342 C CA . GLU D 1 27 ? 38.490 -58.522 42.847 1.00 51.54 13 GLU D CA 1
ATOM 7343 C C . GLU D 1 27 ? 39.079 -58.276 44.226 1.00 53.56 13 GLU D C 1
ATOM 7344 O O . GLU D 1 27 ? 39.411 -59.240 44.916 1.00 60.44 13 GLU D O 1
ATOM 7350 N N . GLU D 1 28 ? 39.253 -57.017 44.634 1.00 57.09 14 GLU D N 1
ATOM 7351 C CA . GLU D 1 28 ? 39.723 -56.758 45.992 1.00 58.91 14 GLU D CA 1
ATOM 7352 C C . GLU D 1 28 ? 38.722 -57.269 47.028 1.00 52.32 14 GLU D C 1
ATOM 7353 O O . GLU D 1 28 ? 39.114 -57.784 48.082 1.00 49.55 14 GLU D O 1
ATOM 7359 N N . PHE D 1 29 ? 37.429 -57.162 46.736 1.00 52.76 15 PHE D N 1
ATOM 7360 C CA . PHE D 1 29 ? 36.403 -57.578 47.684 1.00 56.92 15 PHE D CA 1
ATOM 7361 C C . PHE D 1 29 ? 35.872 -58.970 47.401 1.00 52.20 15 PHE D C 1
ATOM 7362 O O . PHE D 1 29 ? 35.532 -59.702 48.333 1.00 53.27 15 PHE D O 1
ATOM 7370 N N . LEU D 1 30 ? 35.847 -59.350 46.141 1.00 53.22 16 LEU D N 1
ATOM 7371 C CA . LEU D 1 30 ? 35.241 -60.576 45.671 1.00 53.88 16 LEU D CA 1
ATOM 7372 C C . LEU D 1 30 ? 36.212 -61.748 45.728 1.00 63.79 16 LEU D C 1
ATOM 7373 O O . LEU D 1 30 ? 35.798 -62.889 45.495 1.00 65.63 16 LEU D O 1
ATOM 7378 N N . GLY D 1 31 ? 37.472 -61.495 46.107 1.00 59.61 17 GLY D N 1
ATOM 7379 C CA . GLY D 1 31 ? 38.506 -62.504 46.176 1.00 53.33 17 GLY D CA 1
ATOM 7380 C C . GLY D 1 31 ? 38.564 -63.260 47.493 1.00 61.64 17 GLY D C 1
ATOM 7381 O O . GLY D 1 31 ? 38.471 -64.490 47.527 1.00 67.14 17 GLY D O 1
ATOM 7382 N N . PRO D 1 32 ? 38.746 -62.544 48.605 1.00 65.19 18 PRO D N 1
ATOM 7383 C CA . PRO D 1 32 ? 38.788 -63.221 49.917 1.00 62.74 18 PRO D CA 1
ATOM 7384 C C . PRO D 1 32 ? 37.494 -63.919 50.341 1.00 68.14 18 PRO D C 1
ATOM 7385 O O . PRO D 1 32 ? 37.556 -64.771 51.240 1.00 74.48 18 PRO D O 1
ATOM 7389 N N . ILE D 1 33 ? 36.334 -63.606 49.748 1.00 67.09 19 ILE D N 1
ATOM 7390 C CA . ILE D 1 33 ? 35.072 -64.197 50.204 1.00 61.32 19 ILE D CA 1
ATOM 7391 C C . ILE D 1 33 ? 34.575 -65.338 49.317 1.00 61.62 19 ILE D C 1
ATOM 7392 O O . ILE D 1 33 ? 33.478 -65.855 49.564 1.00 60.45 19 ILE D O 1
ATOM 7397 N N . LEU D 1 34 ? 35.332 -65.752 48.300 1.00 65.03 20 LEU D N 1
ATOM 7398 C CA . LEU D 1 34 ? 34.880 -66.853 47.461 1.00 69.09 20 LEU D CA 1
ATOM 7399 C C . LEU D 1 34 ? 35.607 -68.144 47.807 1.00 77.37 20 LEU D C 1
ATOM 7400 O O . LEU D 1 34 ? 36.827 -68.239 47.583 1.00 78.60 20 LEU D O 1
ATOM 7405 N N . PRO D 1 35 ? 34.909 -69.165 48.353 1.00 84.93 21 PRO D N 1
ATOM 7406 C CA . PRO D 1 35 ? 35.563 -70.440 48.663 1.00 83.71 21 PRO D CA 1
ATOM 7407 C C . PRO D 1 35 ? 35.022 -71.604 47.842 1.00 82.82 21 PRO D C 1
ATOM 7408 O O . PRO D 1 35 ? 34.207 -71.410 46.930 1.00 80.29 21 PRO D O 1
ATOM 7412 N N . SER D 1 36 ? 35.463 -72.818 48.200 1.00 85.16 22 SER D N 1
ATOM 7413 C CA . SER D 1 36 ? 35.071 -74.091 47.588 1.00 83.85 22 SER D CA 1
ATOM 7414 C C . SER D 1 36 ? 35.491 -74.160 46.126 1.00 80.18 22 SER D C 1
ATOM 7415 O O . SER D 1 36 ? 36.643 -73.857 45.798 1.00 67.83 22 SER D O 1
ATOM 7418 N N . ASP D 1 37 ? 34.579 -74.550 45.236 1.00 83.36 23 ASP D N 1
ATOM 7419 C CA . ASP D 1 37 ? 35.002 -74.887 43.886 1.00 89.98 23 ASP D CA 1
ATOM 7420 C C . ASP D 1 37 ? 35.164 -73.604 43.067 1.00 89.61 23 ASP D C 1
ATOM 7421 O O . ASP D 1 37 ? 35.037 -72.487 43.578 1.00 92.16 23 ASP D O 1
ATOM 7426 N N . TRP D 1 38 ? 35.427 -73.765 41.775 1.00 91.97 24 TRP D N 1
ATOM 7427 C CA . TRP D 1 38 ? 36.054 -72.749 40.963 1.00 88.75 24 TRP D CA 1
ATOM 7428 C C . TRP D 1 38 ? 35.826 -73.012 39.469 1.00 88.04 24 TRP D C 1
ATOM 7429 O O . TRP D 1 38 ? 34.800 -72.620 38.888 1.00 87.42 24 TRP D O 1
ATOM 7440 N N . GLU D 1 41 ? 40.131 -66.505 35.572 1.00 87.29 27 GLU D N 1
ATOM 7441 C CA . GLU D 1 41 ? 40.227 -65.767 34.315 1.00 93.45 27 GLU D CA 1
ATOM 7442 C C . GLU D 1 41 ? 39.465 -64.438 34.378 1.00 97.79 27 GLU D C 1
ATOM 7443 O O . GLU D 1 41 ? 40.067 -63.376 34.567 1.00 96.35 27 GLU D O 1
ATOM 7449 N N . MET D 1 42 ? 38.144 -64.507 34.193 1.00 97.86 28 MET D N 1
ATOM 7450 C CA . MET D 1 42 ? 37.259 -63.343 34.218 1.00 86.48 28 MET D CA 1
ATOM 7451 C C . MET D 1 42 ? 37.650 -62.277 33.195 1.00 85.07 28 MET D C 1
ATOM 7452 O O . MET D 1 42 ? 38.255 -61.261 33.550 1.00 87.23 28 MET D O 1
ATOM 7457 N N . THR D 1 43 ? 37.291 -62.490 31.927 1.00 83.40 29 THR D N 1
ATOM 7458 C CA . THR D 1 43 ? 37.586 -61.545 30.850 1.00 84.53 29 THR D CA 1
ATOM 7459 C C . THR D 1 43 ? 36.383 -60.646 30.619 1.00 86.48 29 THR D C 1
ATOM 7460 O O . THR D 1 43 ? 35.272 -61.151 30.394 1.00 87.35 29 THR D O 1
ATOM 7464 N N . PRO D 1 44 ? 36.550 -59.327 30.678 1.00 87.62 30 PRO D N 1
ATOM 7465 C CA . PRO D 1 44 ? 35.389 -58.430 30.639 1.00 79.81 30 PRO D CA 1
ATOM 7466 C C . PRO D 1 44 ? 34.725 -58.386 29.269 1.00 76.95 30 PRO D C 1
ATOM 7467 O O . PRO D 1 44 ? 35.277 -58.806 28.249 1.00 75.10 30 PRO D O 1
ATOM 7471 N N . ASP D 1 45 ? 33.485 -57.888 29.291 1.00 82.10 31 ASP D N 1
ATOM 7472 C CA . ASP D 1 45 ? 32.684 -57.546 28.120 1.00 78.87 31 ASP D CA 1
ATOM 7473 C C . ASP D 1 45 ? 32.315 -58.754 27.255 1.00 83.64 31 ASP D C 1
ATOM 7474 O O . ASP D 1 45 ? 32.995 -59.782 27.256 1.00 80.78 31 ASP D O 1
ATOM 7479 N N . VAL D 1 60 ? 30.606 -65.948 35.011 1.00 77.90 46 VAL D N 1
ATOM 7480 C CA . VAL D 1 60 ? 29.463 -65.395 34.295 1.00 84.20 46 VAL D CA 1
ATOM 7481 C C . VAL D 1 60 ? 28.497 -64.691 35.251 1.00 85.74 46 VAL D C 1
ATOM 7482 O O . VAL D 1 60 ? 27.585 -65.323 35.799 1.00 83.57 46 VAL D O 1
ATOM 7484 N N . VAL D 1 61 ? 28.672 -63.381 35.444 1.00 77.46 47 VAL D N 1
ATOM 7485 C CA . VAL D 1 61 ? 27.901 -62.720 36.486 1.00 67.16 47 VAL D CA 1
ATOM 7486 C C . VAL D 1 61 ? 27.181 -61.467 35.977 1.00 70.92 47 VAL D C 1
ATOM 7487 O O . VAL D 1 61 ? 25.948 -61.478 35.874 1.00 74.17 47 VAL D O 1
ATOM 7491 N N . SER D 1 62 ? 27.893 -60.385 35.647 1.00 69.40 48 SER D N 1
ATOM 7492 C CA . SER D 1 62 ? 27.174 -59.156 35.303 1.00 68.42 48 SER D CA 1
ATOM 7493 C C . SER D 1 62 ? 27.948 -58.307 34.296 1.00 78.79 48 SER D C 1
ATOM 7494 O O . SER D 1 62 ? 29.076 -58.626 33.904 1.00 81.19 48 SER D O 1
ATOM 7497 N N . LEU D 1 63 ? 27.312 -57.199 33.888 1.00 71.97 49 LEU D N 1
ATOM 7498 C CA . LEU D 1 63 ? 27.745 -56.439 32.718 1.00 78.09 49 LEU D CA 1
ATOM 7499 C C . LEU D 1 63 ? 27.412 -54.949 32.831 1.00 78.42 49 LEU D C 1
ATOM 7500 O O . LEU D 1 63 ? 27.981 -54.125 32.100 1.00 74.33 49 LEU D O 1
ATOM 7505 N N . PHE D 1 64 ? 26.487 -54.611 33.733 1.00 74.31 50 PHE D N 1
ATOM 7506 C CA . PHE D 1 64 ? 25.998 -53.243 33.998 1.00 72.89 50 PHE D CA 1
ATOM 7507 C C . PHE D 1 64 ? 26.197 -52.227 32.871 1.00 73.05 50 PHE D C 1
ATOM 7508 O O . PHE D 1 64 ? 25.780 -52.456 31.733 1.00 69.85 50 PHE D O 1
ATOM 7516 N N . GLY D 1 81 ? 28.294 -71.237 32.754 1.00 63.16 67 GLY D N 1
ATOM 7517 C CA . GLY D 1 81 ? 26.983 -71.601 32.252 1.00 63.02 67 GLY D CA 1
ATOM 7518 C C . GLY D 1 81 ? 26.296 -72.595 33.158 1.00 63.70 67 GLY D C 1
ATOM 7519 O O . GLY D 1 81 ? 25.668 -73.546 32.694 1.00 66.10 67 GLY D O 1
ATOM 7520 N N . VAL D 1 82 ? 26.427 -72.374 34.467 1.00 67.90 68 VAL D N 1
ATOM 7521 C CA . VAL D 1 82 ? 25.799 -73.267 35.436 1.00 67.75 68 VAL D CA 1
ATOM 7522 C C . VAL D 1 82 ? 24.287 -73.254 35.258 1.00 70.94 68 VAL D C 1
ATOM 7523 O O . VAL D 1 82 ? 23.651 -74.300 35.078 1.00 73.71 68 VAL D O 1
ATOM 7527 N N . GLY D 1 83 ? 23.693 -72.069 35.275 1.00 67.24 69 GLY D N 1
ATOM 7528 C CA . GLY D 1 83 ? 22.261 -71.950 35.123 1.00 61.99 69 GLY D CA 1
ATOM 7529 C C . GLY D 1 83 ? 21.757 -70.656 35.719 1.00 69.78 69 GLY D C 1
ATOM 7530 O O . GLY D 1 83 ? 20.605 -70.268 35.489 1.00 68.24 69 GLY D O 1
ATOM 7531 N N . LEU D 1 84 ? 22.625 -69.972 36.472 1.00 67.31 70 LEU D N 1
ATOM 7532 C CA . LEU D 1 84 ? 22.283 -68.744 37.183 1.00 68.23 70 LEU D CA 1
ATOM 7533 C C . LEU D 1 84 ? 23.097 -67.579 36.649 1.00 64.05 70 LEU D C 1
ATOM 7534 O O . LEU D 1 84 ? 24.324 -67.674 36.530 1.00 73.19 70 LEU D O 1
ATOM 7539 N N . LEU D 1 85 ? 22.413 -66.483 36.339 1.00 65.64 71 LEU D N 1
ATOM 7540 C CA . LEU D 1 85 ? 23.058 -65.236 35.947 1.00 72.99 71 LEU D CA 1
ATOM 7541 C C . LEU D 1 85 ? 22.987 -64.270 37.125 1.00 64.30 71 LEU D C 1
ATOM 7542 O O . LEU D 1 85 ? 21.894 -63.888 37.558 1.00 58.49 71 LEU D O 1
ATOM 7547 N N . ALA D 1 86 ? 24.150 -63.886 37.651 1.00 60.73 72 ALA D N 1
ATOM 7548 C CA . ALA D 1 86 ? 24.201 -63.073 38.865 1.00 64.18 72 ALA D CA 1
ATOM 7549 C C . ALA D 1 86 ? 24.299 -61.593 38.498 1.00 63.68 72 ALA D C 1
ATOM 7550 O O . ALA D 1 86 ? 25.370 -60.997 38.458 1.00 61.90 72 ALA D O 1
ATOM 7552 N N . LEU D 1 87 ? 23.144 -60.983 38.259 1.00 64.36 73 LEU D N 1
ATOM 7553 C CA . LEU D 1 87 ? 23.101 -59.552 37.990 1.00 67.50 73 LEU D CA 1
ATOM 7554 C C . LEU D 1 87 ? 23.664 -58.768 39.176 1.00 65.26 73 LEU D C 1
ATOM 7555 O O . LEU D 1 87 ? 23.605 -59.205 40.329 1.00 60.84 73 LEU D O 1
ATOM 7560 N N . ARG D 1 88 ? 24.243 -57.606 38.877 1.00 70.36 74 ARG D N 1
ATOM 7561 C CA . ARG D 1 88 ? 24.849 -56.741 39.881 1.00 66.51 74 ARG D CA 1
ATOM 7562 C C . ARG D 1 88 ? 24.350 -55.308 39.728 1.00 67.00 74 ARG D C 1
ATOM 7563 O O . ARG D 1 88 ? 25.064 -54.353 40.037 1.00 71.13 74 ARG D O 1
ATOM 7571 N N . SER D 1 89 ? 23.131 -55.143 39.229 1.00 67.43 75 SER D N 1
ATOM 7572 C CA . SER D 1 89 ? 22.529 -53.825 39.158 1.00 69.28 75 SER D CA 1
ATOM 7573 C C . SER D 1 89 ? 21.541 -53.677 40.302 1.00 67.64 75 SER D C 1
ATOM 7574 O O . SER D 1 89 ? 21.785 -54.153 41.417 1.00 72.21 75 SER D O 1
ATOM 7577 N N . ALA D 1 90 ? 20.419 -53.032 40.033 1.00 71.98 76 ALA D N 1
ATOM 7578 C CA . ALA D 1 90 ? 19.460 -52.751 41.078 1.00 73.58 76 ALA D CA 1
ATOM 7579 C C . ALA D 1 90 ? 18.026 -52.936 40.577 1.00 77.62 76 ALA D C 1
ATOM 7580 O O . ALA D 1 90 ? 17.125 -53.282 41.347 1.00 84.01 76 ALA D O 1
ATOM 7582 N N . LEU D 1 103 ? 14.437 -69.859 28.889 1.00 75.94 89 LEU D N 1
ATOM 7583 C CA . LEU D 1 103 ? 13.413 -68.903 29.296 1.00 74.46 89 LEU D CA 1
ATOM 7584 C C . LEU D 1 103 ? 13.708 -68.320 30.671 1.00 78.78 89 LEU D C 1
ATOM 7585 O O . LEU D 1 103 ? 14.209 -67.204 30.780 1.00 80.47 89 LEU D O 1
ATOM 7590 N N . GLY D 1 104 ? 13.389 -69.078 31.724 1.00 79.09 90 GLY D N 1
ATOM 7591 C CA . GLY D 1 104 ? 13.608 -68.577 33.071 1.00 79.40 90 GLY D CA 1
ATOM 7592 C C . GLY D 1 104 ? 15.072 -68.347 33.390 1.00 84.52 90 GLY D C 1
ATOM 7593 O O . GLY D 1 104 ? 15.415 -67.370 34.067 1.00 78.01 90 GLY D O 1
ATOM 7594 N N . ILE D 1 105 ? 15.944 -69.244 32.912 1.00 87.09 91 ILE D N 1
ATOM 7595 C CA . ILE D 1 105 ? 17.404 -69.201 33.018 1.00 80.22 91 ILE D CA 1
ATOM 7596 C C . ILE D 1 105 ? 17.869 -68.462 34.270 1.00 80.56 91 ILE D C 1
ATOM 7597 O O . ILE D 1 105 ? 18.650 -67.510 34.177 1.00 81.55 91 ILE D O 1
ATOM 7602 N N . LYS D 1 106 ? 17.383 -68.907 35.437 1.00 79.52 92 LYS D N 1
ATOM 7603 C CA . LYS D 1 106 ? 17.647 -68.403 36.792 1.00 73.84 92 LYS D CA 1
ATOM 7604 C C . LYS D 1 106 ? 18.401 -67.071 36.880 1.00 77.90 92 LYS D C 1
ATOM 7605 O O . LYS D 1 106 ? 19.610 -67.016 36.625 1.00 77.17 92 LYS D O 1
ATOM 7611 N N . VAL D 1 107 ? 17.707 -65.996 37.262 1.00 67.84 93 VAL D N 1
ATOM 7612 C CA . VAL D 1 107 ? 18.286 -64.656 37.344 1.00 71.22 93 VAL D CA 1
ATOM 7613 C C . VAL D 1 107 ? 18.212 -64.155 38.786 1.00 77.73 93 VAL D C 1
ATOM 7614 O O . VAL D 1 107 ? 17.218 -64.401 39.480 1.00 81.93 93 VAL D O 1
ATOM 7618 N N . VAL D 1 108 ? 19.272 -63.470 39.248 1.00 70.56 94 VAL D N 1
ATOM 7619 C CA . VAL D 1 108 ? 19.288 -62.788 40.551 1.00 69.63 94 VAL D CA 1
ATOM 7620 C C . VAL D 1 108 ? 19.717 -61.335 40.346 1.00 64.91 94 VAL D C 1
ATOM 7621 O O . VAL D 1 108 ? 19.807 -60.854 39.222 1.00 75.63 94 VAL D O 1
ATOM 7625 N N . ASN D 1 109 ? 20.011 -60.648 41.449 1.00 60.61 95 ASN D N 1
ATOM 7626 C CA . ASN D 1 109 ? 20.189 -59.199 41.448 1.00 57.35 95 ASN D CA 1
ATOM 7627 C C . ASN D 1 109 ? 20.706 -58.779 42.822 1.00 56.81 95 ASN D C 1
ATOM 7628 O O . ASN D 1 109 ? 20.649 -59.548 43.781 1.00 57.56 95 ASN D O 1
ATOM 7633 N N . VAL D 1 110 ? 21.267 -57.582 42.899 1.00 62.95 96 VAL D N 1
ATOM 7634 C CA . VAL D 1 110 ? 21.876 -57.055 44.122 1.00 65.05 96 VAL D CA 1
ATOM 7635 C C . VAL D 1 110 ? 20.991 -55.927 44.642 1.00 63.09 96 VAL D C 1
ATOM 7636 O O . VAL D 1 110 ? 20.672 -55.015 43.880 1.00 64.63 96 VAL D O 1
ATOM 7640 N N . PRO D 1 111 ? 20.554 -55.955 45.905 1.00 67.19 97 PRO D N 1
ATOM 7641 C CA . PRO D 1 111 ? 19.857 -54.777 46.463 1.00 73.74 97 PRO D CA 1
ATOM 7642 C C . PRO D 1 111 ? 20.797 -53.635 46.779 1.00 72.39 97 PRO D C 1
ATOM 7643 O O . PRO D 1 111 ? 21.843 -53.526 46.140 1.00 70.17 97 PRO D O 1
ATOM 7647 N N . ALA D 1 112 ? 20.388 -52.771 47.703 1.00 71.13 98 ALA D N 1
ATOM 7648 C CA . ALA D 1 112 ? 21.274 -51.760 48.252 1.00 68.02 98 ALA D CA 1
ATOM 7649 C C . ALA D 1 112 ? 21.947 -50.991 47.136 1.00 69.79 98 ALA D C 1
ATOM 7650 O O . ALA D 1 112 ? 21.440 -49.943 46.732 1.00 66.99 98 ALA D O 1
ATOM 7652 N N . TYR D 1 113 ? 23.072 -51.512 46.625 1.00 66.79 99 TYR D N 1
ATOM 7653 C CA . TYR D 1 113 ? 23.823 -50.886 45.534 1.00 67.61 99 TYR D CA 1
ATOM 7654 C C . TYR D 1 113 ? 24.275 -49.478 45.940 1.00 71.26 99 TYR D C 1
ATOM 7655 O O . TYR D 1 113 ? 24.656 -48.648 45.089 1.00 62.05 99 TYR D O 1
ATOM 7664 N N . SER D 1 114 ? 24.254 -49.251 47.262 1.00 56.18 100 SER D N 1
ATOM 7665 C CA . SER D 1 114 ? 24.500 -47.983 47.930 1.00 52.83 100 SER D CA 1
ATOM 7666 C C . SER D 1 114 ? 23.965 -46.773 47.165 1.00 49.17 100 SER D C 1
ATOM 7667 O O . SER D 1 114 ? 24.504 -46.373 46.129 1.00 43.11 100 SER D O 1
ATOM 7670 N N . GLN D 1 115 ? 22.900 -46.176 47.698 1.00 52.06 101 GLN D N 1
ATOM 7671 C CA . GLN D 1 115 ? 22.410 -44.898 47.202 1.00 44.57 101 GLN D CA 1
ATOM 7672 C C . GLN D 1 115 ? 23.272 -43.751 47.698 1.00 40.10 101 GLN D C 1
ATOM 7673 O O . GLN D 1 115 ? 23.400 -42.736 47.008 1.00 44.17 101 GLN D O 1
ATOM 7679 N N . HIS D 1 116 ? 23.847 -43.892 48.894 1.00 40.25 102 HIS D N 1
ATOM 7680 C CA . HIS D 1 116 ? 24.690 -42.842 49.451 1.00 36.87 102 HIS D CA 1
ATOM 7681 C C . HIS D 1 116 ? 25.831 -42.494 48.506 1.00 37.23 102 HIS D C 1
ATOM 7682 O O . HIS D 1 116 ? 26.154 -41.313 48.324 1.00 34.63 102 HIS D O 1
ATOM 7689 N N . ALA D 1 117 ? 26.448 -43.512 47.892 1.00 37.74 103 ALA D N 1
ATOM 7690 C CA . ALA D 1 117 ? 27.575 -43.271 46.997 1.00 34.29 103 ALA D CA 1
ATOM 7691 C C . ALA D 1 117 ? 27.171 -42.419 45.808 1.00 33.85 103 ALA D C 1
ATOM 7692 O O . ALA D 1 117 ? 28.022 -41.745 45.216 1.00 33.12 103 ALA D O 1
ATOM 7694 N N . ILE D 1 118 ? 25.890 -42.442 45.442 1.00 32.38 104 ILE D N 1
ATOM 7695 C CA . ILE D 1 118 ? 25.407 -41.702 44.278 1.00 31.30 104 ILE D CA 1
ATOM 7696 C C . ILE D 1 118 ? 24.930 -40.307 44.671 1.00 30.14 104 ILE D C 1
ATOM 7697 O O . ILE D 1 118 ? 25.131 -39.340 43.930 1.00 28.83 104 ILE D O 1
ATOM 7702 N N . ALA D 1 119 ? 24.299 -40.179 45.838 1.00 26.63 105 ALA D N 1
ATOM 7703 C CA . ALA D 1 119 ? 23.995 -38.855 46.364 1.00 28.71 105 ALA D CA 1
ATOM 7704 C C . ALA D 1 119 ? 25.270 -38.073 46.694 1.00 30.89 105 ALA D C 1
ATOM 7705 O O . ALA D 1 119 ? 25.318 -36.854 46.495 1.00 26.14 105 ALA D O 1
ATOM 7707 N N . ASP D 1 120 ? 26.306 -38.751 47.219 1.00 30.36 106 ASP D N 1
ATOM 7708 C CA . ASP D 1 120 ? 27.591 -38.093 47.467 1.00 29.19 106 ASP D CA 1
ATOM 7709 C C . ASP D 1 120 ? 28.221 -37.615 46.170 1.00 26.94 106 ASP D C 1
ATOM 7710 O O . ASP D 1 120 ? 28.597 -36.447 46.042 1.00 24.69 106 ASP D O 1
ATOM 7715 N N . HIS D 1 121 ? 28.373 -38.522 45.207 1.00 28.83 107 HIS D N 1
ATOM 7716 C CA . HIS D 1 121 ? 28.938 -38.152 43.921 1.00 26.05 107 HIS D CA 1
ATOM 7717 C C . HIS D 1 121 ? 28.175 -36.988 43.307 1.00 28.63 107 HIS D C 1
ATOM 7718 O O . HIS D 1 121 ? 28.773 -35.996 42.873 1.00 29.37 107 HIS D O 1
ATOM 7725 N N . THR D 1 122 ? 26.844 -37.094 43.281 1.00 30.31 108 THR D N 1
ATOM 7726 C CA . THR D 1 122 ? 25.985 -36.021 42.778 1.00 26.15 108 THR D CA 1
ATOM 7727 C C . THR D 1 122 ? 26.412 -34.660 43.307 1.00 25.00 108 THR D C 1
ATOM 7728 O O . THR D 1 122 ? 26.665 -33.737 42.531 1.00 29.01 108 THR D O 1
ATOM 7732 N N . LEU D 1 123 ? 26.531 -34.528 44.630 1.00 25.20 109 LEU D N 1
ATOM 7733 C CA . LEU D 1 123 ? 26.989 -33.279 45.218 1.00 20.83 109 LEU D CA 1
ATOM 7734 C C . LEU D 1 123 ? 28.446 -32.982 44.845 1.00 25.16 109 LEU D C 1
ATOM 7735 O O . LEU D 1 123 ? 28.785 -31.843 44.492 1.00 23.81 109 LEU D O 1
ATOM 7740 N N . ALA D 1 124 ? 29.322 -33.991 44.908 1.00 25.45 110 ALA D N 1
ATOM 7741 C CA . ALA D 1 124 ? 30.728 -33.787 44.554 1.00 26.03 110 ALA D CA 1
ATOM 7742 C C . ALA D 1 124 ? 30.872 -33.169 43.159 1.00 25.98 110 ALA D C 1
ATOM 7743 O O . ALA D 1 124 ? 31.645 -32.227 42.950 1.00 22.25 110 ALA D O 1
ATOM 7745 N N . ILE D 1 125 ? 30.156 -33.728 42.187 1.00 24.60 111 ILE D N 1
ATOM 7746 C CA . ILE D 1 125 ? 30.233 -33.277 40.805 1.00 22.90 111 ILE D CA 1
ATOM 7747 C C . ILE D 1 125 ? 29.628 -31.883 40.683 1.00 26.07 111 ILE D C 1
ATOM 7748 O O . ILE D 1 125 ? 30.157 -31.015 39.976 1.00 25.87 111 ILE D O 1
ATOM 7753 N N . MET D 1 126 ? 28.553 -31.626 41.440 1.00 24.42 112 MET D N 1
ATOM 7754 C CA . MET D 1 126 ? 27.860 -30.349 41.374 1.00 23.74 112 MET D CA 1
ATOM 7755 C C . MET D 1 126 ? 28.657 -29.254 42.096 1.00 25.40 112 MET D C 1
ATOM 7756 O O . MET D 1 126 ? 28.730 -28.111 41.629 1.00 22.58 112 MET D O 1
ATOM 7761 N N . LEU D 1 127 ? 29.289 -29.599 43.218 1.00 22.74 113 LEU D N 1
ATOM 7762 C CA . LEU D 1 127 ? 30.179 -28.667 43.902 1.00 25.84 113 LEU D CA 1
ATOM 7763 C C . LEU D 1 127 ? 31.457 -28.404 43.101 1.00 26.11 113 LEU D C 1
ATOM 7764 O O . LEU D 1 127 ? 31.994 -27.294 43.135 1.00 27.82 113 LEU D O 1
ATOM 7769 N N . ALA D 1 128 ? 31.975 -29.414 42.402 1.00 26.02 114 ALA D N 1
ATOM 7770 C CA . ALA D 1 128 ? 33.134 -29.202 41.537 1.00 25.29 114 ALA D CA 1
ATOM 7771 C C . ALA D 1 128 ? 32.816 -28.207 40.439 1.00 25.04 114 ALA D C 1
ATOM 7772 O O . ALA D 1 128 ? 33.613 -27.310 40.159 1.00 24.68 114 ALA D O 1
ATOM 7774 N N . LEU D 1 129 ? 31.653 -28.351 39.800 1.00 25.51 115 LEU D N 1
ATOM 7775 C CA . LEU D 1 129 ? 31.292 -27.449 38.712 1.00 24.10 115 LEU D CA 1
ATOM 7776 C C . LEU D 1 129 ? 31.116 -26.012 39.205 1.00 30.04 115 LEU D C 1
ATOM 7777 O O . LEU D 1 129 ? 31.715 -25.081 38.653 1.00 33.00 115 LEU D O 1
ATOM 7782 N N . ILE D 1 130 ? 30.298 -25.810 40.245 1.00 31.07 116 ILE D N 1
ATOM 7783 C CA . ILE D 1 130 ? 30.012 -24.461 40.727 1.00 26.59 116 ILE D CA 1
ATOM 7784 C C . ILE D 1 130 ? 31.284 -23.800 41.251 1.00 30.27 116 ILE D C 1
ATOM 7785 O O . ILE D 1 130 ? 31.509 -22.598 41.054 1.00 31.10 116 ILE D O 1
ATOM 7790 N N . ARG D 1 131 ? 32.134 -24.560 41.931 1.00 25.73 117 ARG D N 1
ATOM 7791 C CA . ARG D 1 131 ? 33.398 -23.984 42.361 1.00 28.21 117 ARG D CA 1
ATOM 7792 C C . ARG D 1 131 ? 34.521 -24.185 41.337 1.00 30.86 117 ARG D C 1
ATOM 7793 O O . ARG D 1 131 ? 35.671 -23.825 41.619 1.00 33.82 117 ARG D O 1
ATOM 7801 N N . ARG D 1 132 ? 34.217 -24.724 40.154 1.00 25.69 118 ARG D N 1
ATOM 7802 C CA . ARG D 1 132 ? 35.179 -24.803 39.054 1.00 27.55 118 ARG D CA 1
ATOM 7803 C C . ARG D 1 132 ? 36.496 -25.471 39.481 1.00 29.27 118 ARG D C 1
ATOM 7804 O O . ARG D 1 132 ? 37.594 -24.975 39.217 1.00 25.91 118 ARG D O 1
ATOM 7812 N N . LEU D 1 133 ? 36.370 -26.635 40.135 1.00 30.39 119 LEU D N 1
ATOM 7813 C CA . LEU D 1 133 ? 37.543 -27.427 40.497 1.00 24.56 119 LEU D CA 1
ATOM 7814 C C . LEU D 1 133 ? 38.188 -28.085 39.282 1.00 22.79 119 LEU D C 1
ATOM 7815 O O . LEU D 1 133 ? 39.401 -28.283 39.271 1.00 22.77 119 LEU D O 1
ATOM 7820 N N . HIS D 1 134 ? 37.404 -28.447 38.266 1.00 23.08 120 HIS D N 1
ATOM 7821 C CA . HIS D 1 134 ? 37.981 -28.900 37.001 1.00 25.55 120 HIS D CA 1
ATOM 7822 C C . HIS D 1 134 ? 38.856 -27.822 36.355 1.00 27.72 120 HIS D C 1
ATOM 7823 O O . HIS D 1 134 ? 39.930 -28.118 35.820 1.00 25.78 120 HIS D O 1
ATOM 7830 N N . ARG D 1 135 ? 38.400 -26.573 36.359 1.00 22.78 121 ARG D N 1
ATOM 7831 C CA . ARG D 1 135 ? 39.215 -25.508 35.791 1.00 28.51 121 ARG D CA 1
ATOM 7832 C C . ARG D 1 135 ? 40.494 -25.300 36.609 1.00 26.76 121 ARG D C 1
ATOM 7833 O O . ARG D 1 135 ? 41.598 -25.324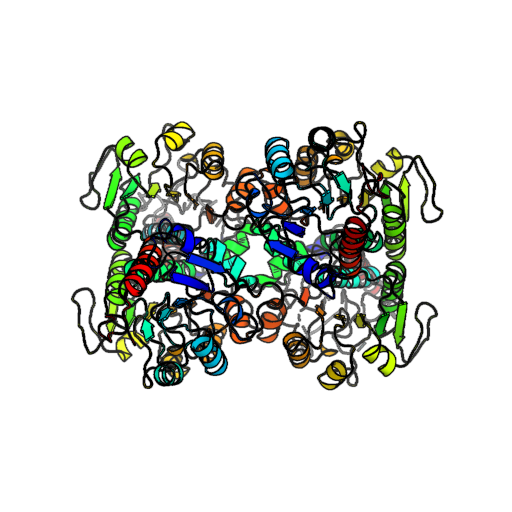 36.057 1.00 24.68 121 ARG D O 1
ATOM 7841 N N . ALA D 1 136 ? 40.361 -25.132 37.932 1.00 23.84 122 ALA D N 1
ATOM 7842 C CA . ALA D 1 136 ? 41.517 -24.871 38.791 1.00 24.95 122 ALA D CA 1
ATOM 7843 C C . ALA D 1 136 ? 42.584 -25.945 38.641 1.00 31.17 122 ALA D C 1
ATOM 7844 O O . ALA D 1 136 ? 43.786 -25.646 38.568 1.00 28.86 122 ALA D O 1
ATOM 7846 N N . HIS D 1 137 ? 42.148 -27.204 38.605 1.00 29.93 123 HIS D N 1
ATOM 7847 C CA . HIS D 1 137 ? 43.041 -28.339 38.441 1.00 26.15 123 HIS D CA 1
ATOM 7848 C C . HIS D 1 137 ? 44.037 -28.117 37.311 1.00 30.70 123 HIS D C 1
ATOM 7849 O O . HIS D 1 137 ? 45.243 -28.345 37.471 1.00 32.66 123 HIS D O 1
ATOM 7856 N N . ASP D 1 138 ? 43.549 -27.694 36.149 1.00 28.03 124 ASP D N 1
ATOM 7857 C CA . ASP D 1 138 ? 44.451 -27.541 35.018 1.00 31.41 124 ASP D CA 1
ATOM 7858 C C . ASP D 1 138 ? 45.232 -26.233 35.093 1.00 33.98 124 ASP D C 1
ATOM 7859 O O . ASP D 1 138 ? 46.386 -26.175 34.652 1.00 33.15 124 ASP D O 1
ATOM 7864 N N . LYS D 1 139 ? 44.642 -25.192 35.682 1.00 29.69 125 LYS D N 1
ATOM 7865 C CA . LYS D 1 139 ? 45.369 -23.939 35.853 1.00 30.19 125 LYS D CA 1
ATOM 7866 C C . LYS D 1 139 ? 46.515 -24.090 36.858 1.00 34.28 125 LYS D C 1
ATOM 7867 O O . LYS D 1 139 ? 47.596 -23.527 36.645 1.00 31.41 125 LYS D O 1
ATOM 7873 N N . VAL D 1 140 ? 46.314 -24.840 37.958 1.00 29.77 126 VAL D N 1
ATOM 7874 C CA . VAL D 1 140 ? 47.387 -24.888 38.952 1.00 30.68 126 VAL D CA 1
ATOM 7875 C C . VAL D 1 140 ? 48.507 -25.808 38.497 1.00 30.23 126 VAL D C 1
ATOM 7876 O O . VAL D 1 140 ? 49.664 -25.622 38.906 1.00 28.33 126 VAL D O 1
ATOM 7880 N N . ARG D 1 141 ? 48.200 -26.810 37.657 1.00 30.14 127 ARG D N 1
ATOM 7881 C CA . ARG D 1 141 ? 49.270 -27.617 37.072 1.00 27.94 127 ARG D CA 1
ATOM 7882 C C . ARG D 1 141 ? 50.250 -26.741 36.299 1.00 27.12 127 ARG D C 1
ATOM 7883 O O . ARG D 1 141 ? 51.448 -27.037 36.258 1.00 27.10 127 ARG D O 1
ATOM 7891 N N . LEU D 1 142 ? 49.766 -25.645 35.710 1.00 25.72 128 LEU D N 1
ATOM 7892 C CA . LEU D 1 142 ? 50.595 -24.777 34.894 1.00 27.53 128 LEU D CA 1
ATOM 7893 C C . LEU D 1 142 ? 51.296 -23.676 35.676 1.00 23.28 128 LEU D C 1
ATOM 7894 O O . LEU D 1 142 ? 52.030 -22.896 35.074 1.00 22.47 128 LEU D O 1
ATOM 7899 N N . GLY D 1 143 ? 51.110 -23.607 36.988 1.00 29.00 129 GLY D N 1
ATOM 7900 C CA . GLY D 1 143 ? 51.637 -22.512 37.776 1.00 28.35 129 GLY D CA 1
ATOM 7901 C C . GLY D 1 143 ? 50.788 -21.270 37.726 1.00 26.61 129 GLY D C 1
ATOM 7902 O O . GLY D 1 143 ? 51.210 -20.223 38.224 1.00 27.10 129 GLY D O 1
ATOM 7903 N N . ASP D 1 144 ? 49.608 -21.357 37.125 1.00 23.87 130 ASP D N 1
ATOM 7904 C CA . ASP D 1 144 ? 48.694 -20.228 37.000 1.00 26.68 130 ASP D CA 1
ATOM 7905 C C . ASP D 1 144 ? 47.741 -20.228 38.191 1.00 25.98 130 ASP D C 1
ATOM 7906 O O . ASP D 1 144 ? 46.682 -20.857 38.172 1.00 26.49 130 ASP D O 1
ATOM 7911 N N . PHE D 1 145 ? 48.141 -19.528 39.254 1.00 29.30 131 PHE D N 1
ATOM 7912 C CA . PHE D 1 145 ? 47.352 -19.382 40.474 1.00 27.07 131 PHE D CA 1
ATOM 7913 C C . PHE D 1 145 ? 46.468 -18.148 40.467 1.00 27.16 131 PHE D C 1
ATOM 7914 O O . PHE D 1 145 ? 46.020 -17.717 41.533 1.00 28.68 131 PHE D O 1
ATOM 7922 N N . ASP D 1 146 ? 46.222 -17.563 39.308 1.00 26.38 132 ASP D N 1
ATOM 7923 C CA . ASP D 1 146 ? 45.248 -16.491 39.212 1.00 34.81 132 ASP D CA 1
ATOM 7924 C C . ASP D 1 146 ? 43.847 -17.100 39.229 1.00 31.71 132 ASP D C 1
ATOM 7925 O O . ASP D 1 146 ? 43.535 -17.997 38.438 1.00 31.18 132 ASP D O 1
ATOM 7930 N N . LEU D 1 147 ? 43.014 -16.633 40.149 1.00 30.17 133 LEU D N 1
ATOM 7931 C CA . LEU D 1 147 ? 41.698 -17.224 40.355 1.00 34.19 133 LEU D CA 1
ATOM 7932 C C . LEU D 1 147 ? 40.652 -16.751 39.327 1.00 32.52 133 LEU D C 1
ATOM 7933 O O . LEU D 1 147 ? 39.449 -16.931 39.558 1.00 34.74 133 LEU D O 1
ATOM 7938 N N . ASP D 1 148 ? 41.064 -16.184 38.195 1.00 36.40 134 ASP D N 1
ATOM 7939 C CA . ASP D 1 148 ? 40.095 -15.690 37.220 1.00 37.46 134 ASP D CA 1
ATOM 7940 C C . ASP D 1 148 ? 39.328 -16.833 36.563 1.00 33.10 134 ASP D C 1
ATOM 7941 O O . ASP D 1 148 ? 39.912 -17.848 36.168 1.00 32.05 134 ASP D O 1
ATOM 7946 N N . GLY D 1 149 ? 38.012 -16.657 36.456 1.00 28.67 135 GLY D N 1
ATOM 7947 C CA . GLY D 1 149 ? 37.134 -17.673 35.932 1.00 29.69 135 GLY D CA 1
ATOM 7948 C C . GLY D 1 149 ? 36.821 -18.815 36.875 1.00 25.76 135 GLY D C 1
ATOM 7949 O O . GLY D 1 149 ? 36.195 -19.783 36.441 1.00 26.56 135 GLY D O 1
ATOM 7950 N N . LEU D 1 150 ? 37.239 -18.748 38.142 1.00 27.95 136 LEU D N 1
ATOM 7951 C CA . LEU D 1 150 ? 36.937 -19.796 39.120 1.00 31.41 136 LEU D CA 1
ATOM 7952 C C . LEU D 1 150 ? 35.964 -19.334 40.191 1.00 25.11 136 LEU D C 1
ATOM 7953 O O . LEU D 1 150 ? 35.849 -19.977 41.232 1.00 27.12 136 LEU D O 1
ATOM 7958 N N . MET D 1 151 ? 35.292 -18.218 39.976 1.00 28.99 137 MET D N 1
ATOM 7959 C CA . MET D 1 151 ? 34.320 -17.708 40.928 1.00 28.65 137 MET D CA 1
ATOM 7960 C C . MET D 1 151 ? 33.006 -18.457 40.765 1.00 29.21 137 MET D C 1
ATOM 7961 O O . MET D 1 151 ? 32.517 -18.638 39.646 1.00 28.97 137 MET D O 1
ATOM 7966 N N . GLY D 1 152 ? 32.459 -18.923 41.877 1.00 23.04 138 GLY D N 1
ATOM 7967 C CA . GLY D 1 152 ? 31.161 -19.546 41.845 1.00 28.48 138 GLY D CA 1
ATOM 7968 C C . GLY D 1 152 ? 30.145 -18.769 42.662 1.00 30.13 138 GLY D C 1
ATOM 7969 O O . GLY D 1 152 ? 30.267 -17.550 42.843 1.00 25.00 138 GLY D O 1
ATOM 7970 N N . PHE D 1 153 ? 29.126 -19.470 43.149 1.00 26.06 139 PHE D N 1
ATOM 7971 C CA . PHE D 1 153 ? 28.122 -18.859 43.990 1.00 25.40 139 PHE D CA 1
ATOM 7972 C C . PHE D 1 153 ? 27.949 -19.682 45.254 1.00 28.93 139 PHE D C 1
ATOM 7973 O O . PHE D 1 153 ? 28.258 -20.882 45.283 1.00 25.17 139 PHE D O 1
ATOM 7981 N N . ASP D 1 154 ? 27.501 -18.997 46.312 1.00 25.21 140 ASP D N 1
ATOM 7982 C CA . ASP D 1 154 ? 26.968 -19.667 47.489 1.00 20.05 140 ASP D CA 1
ATOM 7983 C C . ASP D 1 154 ? 25.726 -20.454 47.113 1.00 25.36 140 ASP D C 1
ATOM 7984 O O . ASP D 1 154 ? 24.828 -19.927 46.446 1.00 29.39 140 ASP D O 1
ATOM 7989 N N . LEU D 1 155 ? 25.679 -21.725 47.532 1.00 25.93 141 LEU D N 1
ATOM 7990 C CA . LEU D 1 155 ? 24.462 -22.507 47.366 1.00 23.92 141 LEU D CA 1
ATOM 7991 C C . LEU D 1 155 ? 23.369 -21.989 48.279 1.00 31.16 141 LEU D C 1
ATOM 7992 O O . LEU D 1 155 ? 22.178 -22.136 47.978 1.00 32.81 141 LEU D O 1
ATOM 7997 N N . ASN D 1 156 ? 23.768 -21.373 49.385 1.00 33.39 142 ASN D N 1
ATOM 7998 C CA . ASN D 1 156 ? 22.838 -20.777 50.323 1.00 31.48 142 ASN D CA 1
ATOM 7999 C C . ASN D 1 156 ? 21.904 -19.812 49.613 1.00 33.67 142 ASN D C 1
ATOM 8000 O O . ASN D 1 156 ? 22.350 -18.934 48.873 1.00 31.38 142 ASN D O 1
ATOM 8005 N N . GLY D 1 157 ? 20.596 -19.990 49.839 1.00 37.83 143 GLY D N 1
ATOM 8006 C CA . GLY D 1 157 ? 19.564 -19.170 49.234 1.00 24.99 143 GLY D CA 1
ATOM 8007 C C . GLY D 1 157 ? 19.204 -19.530 47.809 1.00 29.24 143 GLY D C 1
ATOM 8008 O O . GLY D 1 157 ? 18.287 -18.918 47.246 1.00 28.68 143 GLY D O 1
ATOM 8009 N N . LYS D 1 158 ? 19.901 -20.481 47.199 1.00 30.44 144 LYS D N 1
ATOM 8010 C CA . LYS D 1 158 ? 19.596 -20.883 45.841 1.00 30.35 144 LYS D CA 1
ATOM 8011 C C . LYS D 1 158 ? 18.490 -21.935 45.836 1.00 27.83 144 LYS D C 1
ATOM 8012 O O . LYS D 1 158 ? 18.433 -22.806 46.702 1.00 30.38 144 LYS D O 1
ATOM 8018 N N . VAL D 1 159 ? 17.620 -21.855 44.836 1.00 28.12 145 VAL D N 1
ATOM 8019 C CA . VAL D 1 159 ? 16.526 -22.814 44.663 1.00 28.67 145 VAL D CA 1
ATOM 8020 C C . VAL D 1 159 ? 17.083 -24.096 44.041 1.00 29.64 145 VAL D C 1
ATOM 8021 O O . VAL D 1 159 ? 17.394 -24.130 42.849 1.00 27.56 145 VAL D O 1
ATOM 8025 N N . ALA D 1 160 ? 17.180 -25.163 44.836 1.00 32.92 146 ALA D N 1
ATOM 8026 C CA . ALA D 1 160 ? 17.558 -26.488 44.338 1.00 29.79 146 ALA D CA 1
ATOM 8027 C C . ALA D 1 160 ? 16.321 -27.289 43.923 1.00 31.40 146 ALA D C 1
ATOM 8028 O O . ALA D 1 160 ? 15.362 -27.401 44.690 1.00 34.67 146 ALA D O 1
ATOM 8030 N N . GLY D 1 161 ? 16.348 -27.862 42.723 1.00 32.39 147 GLY D N 1
ATOM 8031 C CA . GLY D 1 161 ? 15.207 -28.626 42.241 1.00 31.02 147 GLY D CA 1
ATOM 8032 C C . GLY D 1 161 ? 15.512 -30.092 42.011 1.00 31.82 147 GLY D C 1
ATOM 8033 O O . GLY D 1 161 ? 16.397 -30.412 41.220 1.00 30.80 147 GLY D O 1
ATOM 8034 N N . VAL D 1 162 ? 14.784 -30.990 42.678 1.00 33.80 148 VAL D N 1
ATOM 8035 C CA . VAL D 1 162 ? 15.031 -32.433 42.619 1.00 36.29 148 VAL D CA 1
ATOM 8036 C C . VAL D 1 162 ? 13.918 -33.105 41.814 1.00 34.81 148 VAL D C 1
ATOM 8037 O O . VAL D 1 162 ? 12.736 -33.012 42.166 1.00 39.47 148 VAL D O 1
ATOM 8041 N N . ILE D 1 163 ? 14.289 -33.794 40.745 1.00 30.49 149 ILE D N 1
ATOM 8042 C CA . ILE D 1 163 ? 13.340 -34.527 39.924 1.00 31.10 149 ILE D CA 1
ATOM 8043 C C . ILE D 1 163 ? 13.558 -36.003 40.199 1.00 38.43 149 ILE D C 1
ATOM 8044 O O . ILE D 1 163 ? 14.637 -36.545 39.917 1.00 33.51 149 ILE D O 1
ATOM 8049 N N . GLY D 1 164 ? 12.533 -36.654 40.745 1.00 40.64 150 GLY D N 1
ATOM 8050 C CA . GLY D 1 164 ? 12.683 -38.004 41.246 1.00 38.39 150 GLY D CA 1
ATOM 8051 C C . GLY D 1 164 ? 12.948 -37.967 42.736 1.00 40.15 150 GLY D C 1
ATOM 8052 O O . GLY D 1 164 ? 14.008 -37.499 43.172 1.00 37.04 150 GLY D O 1
ATOM 8053 N N . LEU D 1 165 ? 11.975 -38.431 43.529 1.00 39.21 151 LEU D N 1
ATOM 8054 C CA . LEU D 1 165 ? 12.031 -38.340 44.981 1.00 38.48 151 LEU D CA 1
ATOM 8055 C C . LEU D 1 165 ? 12.042 -39.723 45.627 1.00 39.92 151 LEU D C 1
ATOM 8056 O O . LEU D 1 165 ? 11.535 -39.908 46.732 1.00 40.69 151 LEU D O 1
ATOM 8061 N N . GLY D 1 166 ? 12.652 -40.699 44.958 1.00 38.87 152 GLY D N 1
ATOM 8062 C CA . GLY D 1 166 ? 13.007 -41.942 45.607 1.00 34.36 152 GLY D CA 1
ATOM 8063 C C . GLY D 1 166 ? 14.117 -41.721 46.611 1.00 34.50 152 GLY D C 1
ATOM 8064 O O . GLY D 1 166 ? 14.335 -40.596 47.073 1.00 29.04 152 GLY D O 1
ATOM 8065 N N . LYS D 1 167 ? 14.843 -42.789 46.943 1.00 35.66 153 LYS D N 1
ATOM 8066 C CA . LYS D 1 167 ? 15.804 -42.713 48.041 1.00 35.01 153 LYS D CA 1
ATOM 8067 C C . LYS D 1 167 ? 17.028 -41.882 47.667 1.00 33.56 153 LYS D C 1
ATOM 8068 O O . LYS D 1 167 ? 17.657 -41.286 48.546 1.00 33.90 153 LYS D O 1
ATOM 8074 N N . ILE D 1 168 ? 17.367 -41.810 46.378 1.00 35.16 154 ILE D N 1
ATOM 8075 C CA . ILE D 1 168 ? 18.523 -41.025 45.948 1.00 35.07 154 ILE D CA 1
ATOM 8076 C C . ILE D 1 168 ? 18.174 -39.544 45.868 1.00 33.45 154 ILE D C 1
ATOM 8077 O O . ILE D 1 168 ? 18.942 -38.688 46.322 1.00 29.26 154 ILE D O 1
ATOM 8082 N N . GLY D 1 169 ? 17.008 -39.225 45.302 1.00 32.15 155 GLY D N 1
ATOM 8083 C CA . GLY D 1 169 ? 16.535 -37.855 45.319 1.00 31.30 155 GLY D CA 1
ATOM 8084 C C . GLY D 1 169 ? 16.334 -37.314 46.718 1.00 29.28 155 GLY D C 1
ATOM 8085 O O . GLY D 1 169 ? 16.553 -36.130 46.966 1.00 35.16 155 GLY D O 1
ATOM 8086 N N . ARG D 1 170 ? 15.916 -38.170 47.655 1.00 33.56 156 ARG D N 1
ATOM 8087 C CA . ARG D 1 170 ? 15.693 -37.710 49.021 1.00 26.01 156 ARG D CA 1
ATOM 8088 C C . ARG D 1 170 ? 17.005 -37.379 49.699 1.00 27.81 156 ARG D C 1
ATOM 8089 O O . ARG D 1 170 ? 17.161 -36.301 50.295 1.00 27.04 156 ARG D O 1
ATOM 8097 N N . LEU D 1 171 ? 17.965 -38.297 49.615 1.00 29.36 157 LEU D N 1
ATOM 8098 C CA . LEU D 1 171 ? 19.268 -38.068 50.227 1.00 27.39 157 LEU D CA 1
ATOM 8099 C C . LEU D 1 171 ? 19.928 -36.817 49.647 1.00 34.35 157 LEU D C 1
ATOM 8100 O O . LEU D 1 171 ? 20.488 -35.996 50.388 1.00 33.89 157 LEU D O 1
ATOM 8105 N N . VAL D 1 172 ? 19.859 -36.656 48.318 1.00 28.53 158 VAL D N 1
ATOM 8106 C CA . VAL D 1 172 ? 20.399 -35.475 47.663 1.00 26.83 158 VAL D CA 1
ATOM 8107 C C . VAL D 1 172 ? 19.722 -34.220 48.194 1.00 30.69 158 VAL D C 1
ATOM 8108 O O . VAL D 1 172 ? 20.369 -33.180 48.381 1.00 35.79 158 VAL D O 1
ATOM 8112 N N . ALA D 1 173 ? 18.414 -34.286 48.446 1.00 28.78 159 ALA D N 1
ATOM 8113 C CA . ALA D 1 173 ? 17.726 -33.124 49.006 1.00 30.67 159 ALA D CA 1
ATOM 8114 C C . ALA D 1 173 ? 18.139 -32.881 50.455 1.00 32.29 159 ALA D C 1
ATOM 8115 O O . ALA D 1 173 ? 18.080 -31.742 50.944 1.00 31.06 159 ALA D O 1
ATOM 8117 N N . THR D 1 174 ? 18.523 -33.949 51.158 1.00 31.92 160 THR D N 1
ATOM 8118 C CA . THR D 1 174 ? 19.036 -33.814 52.512 1.00 32.15 160 THR D CA 1
ATOM 8119 C C . THR D 1 174 ? 20.356 -33.066 52.505 1.00 31.87 160 THR D C 1
ATOM 8120 O O . THR D 1 174 ? 20.572 -32.153 53.306 1.00 39.68 160 THR D O 1
ATOM 8124 N N . ARG D 1 175 ? 21.261 -33.453 51.611 1.00 29.00 161 ARG D N 1
ATOM 8125 C CA . ARG D 1 175 ? 22.515 -32.734 51.475 1.00 24.88 161 ARG D CA 1
ATOM 8126 C C . ARG D 1 175 ? 22.258 -31.298 51.038 1.00 28.32 161 ARG D C 1
ATOM 8127 O O . ARG D 1 175 ? 22.623 -30.339 51.734 1.00 23.00 161 ARG D O 1
ATOM 8135 N N . LEU D 1 176 ? 21.568 -31.137 49.905 1.00 28.80 162 LEU D N 1
ATOM 8136 C CA . LEU D 1 176 ? 21.275 -29.809 49.391 1.00 28.99 162 LEU D CA 1
ATOM 8137 C C . LEU D 1 176 ? 20.646 -28.909 50.451 1.00 28.45 162 LEU D C 1
ATOM 8138 O O . LEU D 1 176 ? 20.953 -27.715 50.507 1.00 30.50 162 LEU D O 1
ATOM 8143 N N . LYS D 1 177 ? 19.814 -29.463 51.333 1.00 30.86 163 LYS D N 1
ATOM 8144 C CA . LYS D 1 177 ? 19.219 -28.643 52.392 1.00 32.69 163 LYS D CA 1
ATOM 8145 C C . LYS D 1 177 ? 20.279 -28.065 53.331 1.00 30.12 163 LYS D C 1
ATOM 8146 O O . LYS D 1 177 ? 20.137 -26.932 53.807 1.00 26.60 163 LYS D O 1
ATOM 8152 N N . ALA D 1 178 ? 21.359 -28.814 53.586 1.00 32.86 164 ALA D N 1
ATOM 8153 C CA . ALA D 1 178 ? 22.342 -28.389 54.576 1.00 29.70 164 ALA D CA 1
ATOM 8154 C C . ALA D 1 178 ? 23.242 -27.271 54.062 1.00 25.14 164 ALA D C 1
ATOM 8155 O O . ALA D 1 178 ? 23.752 -26.481 54.861 1.00 26.87 164 ALA D O 1
ATOM 8157 N N . PHE D 1 179 ? 23.457 -27.191 52.752 1.00 24.80 165 PHE D N 1
ATOM 8158 C CA . PHE D 1 179 ? 24.245 -26.113 52.159 1.00 26.34 165 PHE D CA 1
ATOM 8159 C C . PHE D 1 179 ? 23.512 -24.785 52.169 1.00 29.50 165 PHE D C 1
ATOM 8160 O O . PHE D 1 179 ? 24.126 -23.747 51.885 1.00 25.24 165 PHE D O 1
ATOM 8168 N N . GLY D 1 180 ? 22.227 -24.809 52.506 1.00 32.43 166 GLY D N 1
ATOM 8169 C CA . GLY D 1 180 ? 21.429 -23.626 52.600 1.00 27.37 166 GLY D CA 1
ATOM 8170 C C . GLY D 1 180 ? 20.549 -23.375 51.410 1.00 31.54 166 GLY D C 1
ATOM 8171 O O . GLY D 1 180 ? 20.209 -22.214 51.159 1.00 40.09 166 GLY D O 1
ATOM 8172 N N . CYS D 1 181 ? 20.190 -24.405 50.657 1.00 24.80 167 CYS D N 1
ATOM 8173 C CA . CYS D 1 181 ? 19.311 -24.238 49.501 1.00 28.15 167 CYS D CA 1
ATOM 8174 C C . CYS D 1 181 ? 17.843 -24.367 49.893 1.00 32.43 167 CYS D C 1
ATOM 8175 O O . CYS D 1 181 ? 17.500 -24.998 50.897 1.00 35.16 167 CYS D O 1
ATOM 8178 N N . LYS D 1 182 ? 16.977 -23.732 49.100 1.00 35.07 168 LYS D N 1
ATOM 8179 C CA . LYS D 1 182 ? 15.536 -23.937 49.192 1.00 30.16 168 LYS D CA 1
ATOM 8180 C C . LYS D 1 182 ? 15.195 -25.059 48.229 1.00 32.12 168 LYS D C 1
ATOM 8181 O O . LYS D 1 182 ? 15.219 -24.867 47.006 1.00 32.41 168 LYS D O 1
ATOM 8187 N N . VAL D 1 183 ? 14.905 -26.235 48.766 1.00 32.89 169 VAL D N 1
ATOM 8188 C CA . VAL D 1 183 ? 14.882 -27.440 47.958 1.00 31.84 169 VAL D CA 1
ATOM 8189 C C . VAL D 1 183 ? 13.453 -27.732 47.519 1.00 35.17 169 VAL D C 1
ATOM 8190 O O . VAL D 1 183 ? 12.603 -28.137 48.321 1.00 34.59 169 VAL D O 1
ATOM 8194 N N . LEU D 1 184 ? 13.206 -27.494 46.235 1.00 34.89 170 LEU D N 1
ATOM 8195 C CA . LEU D 1 184 ? 12.017 -27.884 45.504 1.00 31.08 170 LEU D CA 1
ATOM 8196 C C . LEU D 1 184 ? 12.182 -29.316 45.032 1.00 32.05 170 LEU D C 1
ATOM 8197 O O . LEU D 1 184 ? 13.282 -29.866 45.036 1.00 42.00 170 LEU D O 1
ATOM 8202 N N . GLY D 1 185 ? 11.085 -29.924 44.607 1.00 33.94 171 GLY D N 1
ATOM 8203 C CA . GLY D 1 185 ? 11.146 -31.284 44.097 1.00 37.16 171 GLY D CA 1
ATOM 8204 C C . GLY D 1 185 ? 9.824 -31.708 43.500 1.00 37.54 171 GLY D C 1
ATOM 8205 O O . GLY D 1 185 ? 8.767 -31.159 43.831 1.00 31.59 171 GLY D O 1
ATOM 8206 N N . TYR D 1 186 ? 9.904 -32.693 42.602 1.00 35.91 172 TYR D N 1
ATOM 8207 C CA . TYR D 1 186 ? 8.762 -33.165 41.835 1.00 39.36 172 TYR D CA 1
ATOM 8208 C C . TYR D 1 186 ? 8.846 -34.676 41.703 1.00 38.00 172 TYR D C 1
ATOM 8209 O O . TYR D 1 186 ? 9.926 -35.215 41.458 1.00 38.72 172 TYR D O 1
ATOM 8218 N N . ASP D 1 187 ? 7.697 -35.351 41.847 1.00 40.48 173 ASP D N 1
ATOM 8219 C CA . ASP D 1 187 ? 7.574 -36.797 41.671 1.00 41.79 173 ASP D CA 1
ATOM 8220 C C . ASP D 1 187 ? 6.093 -37.131 41.562 1.00 45.05 173 ASP D C 1
ATOM 8221 O O . ASP D 1 187 ? 5.302 -36.580 42.338 1.00 40.17 173 ASP D O 1
ATOM 8226 N N . PRO D 1 188 ? 5.672 -37.979 40.606 1.00 51.38 174 PRO D N 1
ATOM 8227 C CA . PRO D 1 188 ? 4.227 -38.281 40.489 1.00 49.81 174 PRO D CA 1
ATOM 8228 C C . PRO D 1 188 ? 3.656 -38.990 41.713 1.00 49.57 174 PRO D C 1
ATOM 8229 O O . PRO D 1 188 ? 2.504 -38.736 42.081 1.00 46.79 174 PRO D O 1
ATOM 8233 N N . TYR D 1 189 ? 4.417 -39.873 42.341 1.00 46.40 175 TYR D N 1
ATOM 8234 C CA . TYR D 1 189 ? 4.080 -40.424 43.638 1.00 46.04 175 TYR D CA 1
ATOM 8235 C C . TYR D 1 189 ? 4.830 -39.639 44.700 1.00 50.38 175 TYR D C 1
ATOM 8236 O O . TYR D 1 189 ? 5.517 -38.665 44.394 1.00 53.68 175 TYR D O 1
ATOM 8245 N N . ILE D 1 190 ? 4.741 -40.114 45.943 1.00 50.41 176 ILE D N 1
ATOM 8246 C CA . ILE D 1 190 ? 5.336 -39.567 47.171 1.00 50.57 176 ILE D CA 1
ATOM 8247 C C . ILE D 1 190 ? 5.636 -38.066 47.175 1.00 49.80 176 ILE D C 1
ATOM 8248 O O . ILE D 1 190 ? 6.355 -37.533 46.321 1.00 46.07 176 ILE D O 1
ATOM 8253 N N . GLN D 1 191 ? 5.095 -37.380 48.182 1.00 45.89 177 GLN D N 1
ATOM 8254 C CA . GLN D 1 191 ? 5.394 -35.981 48.466 1.00 36.99 177 GLN D CA 1
ATOM 8255 C C . GLN D 1 191 ? 6.135 -35.928 49.791 1.00 42.66 177 GLN D C 1
ATOM 8256 O O . GLN D 1 191 ? 5.508 -35.738 50.845 1.00 48.62 177 GLN D O 1
ATOM 8262 N N . PRO D 1 192 ? 7.466 -36.048 49.783 1.00 43.04 178 PRO D N 1
ATOM 8263 C CA . PRO D 1 192 ? 8.223 -36.086 51.041 1.00 34.59 178 PRO D CA 1
ATOM 8264 C C . PRO D 1 192 ? 8.343 -34.715 51.687 1.00 38.94 178 PRO D C 1
ATOM 8265 O O . PRO D 1 192 ? 8.256 -33.666 51.043 1.00 38.56 178 PRO D O 1
ATOM 8269 N N . GLU D 1 193 ? 8.560 -34.740 53.001 1.00 42.37 179 GLU D N 1
ATOM 8270 C CA . GLU D 1 193 ? 8.726 -33.489 53.735 1.00 43.15 179 GLU D CA 1
ATOM 8271 C C . GLU D 1 193 ? 10.029 -32.773 53.367 1.00 40.59 179 GLU D C 1
ATOM 8272 O O . GLU D 1 193 ? 10.080 -31.533 53.384 1.00 34.75 179 GLU D O 1
ATOM 8278 N N . ILE D 1 194 ? 11.072 -33.538 53.018 1.00 37.18 180 ILE D N 1
ATOM 8279 C CA . ILE D 1 194 ? 12.390 -33.005 52.692 1.00 33.80 180 ILE D CA 1
ATOM 8280 C C . ILE D 1 194 ? 12.331 -31.925 51.621 1.00 40.83 180 ILE D C 1
ATOM 8281 O O . ILE D 1 194 ? 13.224 -31.074 51.536 1.00 42.30 180 ILE D O 1
ATOM 8286 N N . VAL D 1 195 ? 11.276 -31.914 50.821 1.00 41.56 181 VAL D N 1
ATOM 8287 C CA . VAL D 1 195 ? 11.204 -31.103 49.618 1.00 38.75 181 VAL D CA 1
ATOM 8288 C C . VAL D 1 195 ? 9.919 -30.293 49.666 1.00 40.49 181 VAL D C 1
ATOM 8289 O O . VAL D 1 195 ? 8.878 -30.811 50.082 1.00 46.31 181 VAL D O 1
ATOM 8293 N N . GLU D 1 196 ? 9.979 -29.023 49.250 1.00 40.18 182 GLU D N 1
ATOM 8294 C CA . GLU D 1 196 ? 8.733 -28.358 48.872 1.00 34.75 182 GLU D CA 1
ATOM 8295 C C . GLU D 1 196 ? 8.253 -28.913 47.536 1.00 36.24 182 GLU D C 1
ATOM 8296 O O . GLU D 1 196 ? 8.670 -28.459 46.463 1.00 39.48 182 GLU D O 1
ATOM 8302 N N . ASN D 1 197 ? 7.399 -29.928 47.607 1.00 41.76 183 ASN D N 1
ATOM 8303 C CA . ASN D 1 197 ? 6.793 -30.511 46.421 1.00 32.13 183 ASN D CA 1
ATOM 8304 C C . ASN D 1 197 ? 6.024 -29.454 45.645 1.00 32.26 183 ASN D C 1
ATOM 8305 O O . ASN D 1 197 ? 5.198 -28.721 46.203 1.00 28.76 183 ASN D O 1
ATOM 8310 N N . VAL D 1 198 ? 6.319 -29.374 44.357 1.00 33.89 184 VAL D N 1
ATOM 8311 C CA . VAL D 1 198 ? 5.677 -28.473 43.425 1.00 33.84 184 VAL D CA 1
ATOM 8312 C C . VAL D 1 198 ? 5.540 -29.216 42.105 1.00 36.18 184 VAL D C 1
ATOM 8313 O O . VAL D 1 198 ? 6.017 -30.342 41.953 1.00 40.60 184 VAL D O 1
ATOM 8317 N N . ASP D 1 199 ? 4.866 -28.583 41.151 1.00 40.20 185 ASP D N 1
ATOM 8318 C CA . ASP D 1 199 ? 4.738 -29.145 39.815 1.00 44.77 185 ASP D CA 1
ATOM 8319 C C . ASP D 1 199 ? 6.062 -29.063 39.058 1.00 46.18 185 ASP D C 1
ATOM 8320 O O . ASP D 1 199 ? 6.900 -28.187 39.302 1.00 36.15 185 ASP D O 1
ATOM 8325 N N . LEU D 1 200 ? 6.229 -29.988 38.104 1.00 48.04 186 LEU D N 1
ATOM 8326 C CA . LEU D 1 200 ? 7.461 -30.041 37.323 1.00 45.19 186 LEU D CA 1
ATOM 8327 C C . LEU D 1 200 ? 7.763 -28.710 36.641 1.00 45.70 186 LEU D C 1
ATOM 8328 O O . LEU D 1 200 ? 8.913 -28.254 36.662 1.00 42.62 186 LEU D O 1
ATOM 8333 N N . ASP D 1 201 ? 6.755 -28.063 36.038 1.00 41.93 187 ASP D N 1
ATOM 8334 C CA . ASP D 1 201 ? 7.044 -26.837 35.294 1.00 40.94 187 ASP D CA 1
ATOM 8335 C C . ASP D 1 201 ? 7.629 -25.780 36.211 1.00 40.50 187 ASP D C 1
ATOM 8336 O O . ASP D 1 201 ? 8.610 -25.109 35.860 1.00 39.34 187 ASP D O 1
ATOM 8341 N N . THR D 1 202 ? 7.049 -25.649 37.404 1.00 43.55 188 THR D N 1
ATOM 8342 C CA . THR D 1 202 ? 7.528 -24.706 38.407 1.00 41.25 188 THR D CA 1
ATOM 8343 C C . THR D 1 202 ? 8.986 -24.969 38.775 1.00 35.96 188 THR D C 1
ATOM 8344 O O . THR D 1 202 ? 9.795 -24.040 38.821 1.00 36.52 188 THR D O 1
ATOM 8348 N N . LEU D 1 203 ? 9.345 -26.234 39.015 1.00 34.24 189 LEU D N 1
ATOM 8349 C CA . LEU D 1 203 ? 10.744 -26.594 39.251 1.00 38.46 189 LEU D CA 1
ATOM 8350 C C . LEU D 1 203 ? 11.635 -26.142 38.100 1.00 37.92 189 LEU D C 1
ATOM 8351 O O . LEU D 1 203 ? 12.629 -25.431 38.307 1.00 36.53 189 LEU D O 1
ATOM 8356 N N . ILE D 1 204 ? 11.265 -26.539 36.875 1.00 36.33 190 ILE D N 1
ATOM 8357 C CA . ILE D 1 204 ? 12.039 -26.234 35.672 1.00 32.20 190 ILE D CA 1
ATOM 8358 C C . ILE D 1 204 ? 12.403 -24.757 35.609 1.00 37.49 190 ILE D C 1
ATOM 8359 O O . ILE D 1 204 ? 13.571 -24.396 35.422 1.00 35.72 190 ILE D O 1
ATOM 8364 N N . THR D 1 205 ? 11.414 -23.879 35.792 1.00 41.24 191 THR D N 1
ATOM 8365 C CA . THR D 1 205 ? 11.629 -22.452 35.593 1.00 35.18 191 THR D CA 1
ATOM 8366 C C . THR D 1 205 ? 12.104 -21.713 36.836 1.00 38.68 191 THR D C 1
ATOM 8367 O O . THR D 1 205 ? 12.688 -20.632 36.694 1.00 42.00 191 THR D O 1
ATOM 8371 N N . GLN D 1 206 ? 11.886 -22.246 38.046 1.00 39.82 192 GLN D N 1
ATOM 8372 C CA . GLN D 1 206 ? 12.250 -21.495 39.244 1.00 36.38 192 GLN D CA 1
ATOM 8373 C C . GLN D 1 206 ? 13.595 -21.901 39.843 1.00 37.21 192 GLN D C 1
ATOM 8374 O O . GLN D 1 206 ? 14.191 -21.096 40.579 1.00 32.21 192 GLN D O 1
ATOM 8380 N N . ALA D 1 207 ? 14.093 -23.103 39.524 1.00 27.86 193 ALA D N 1
ATOM 8381 C CA . ALA D 1 207 ? 15.249 -23.663 40.216 1.00 31.79 193 ALA D CA 1
ATOM 8382 C C . ALA D 1 207 ? 16.578 -23.173 39.636 1.00 28.90 193 ALA D C 1
ATOM 8383 O O . ALA D 1 207 ? 16.848 -23.355 38.448 1.00 27.09 193 ALA D O 1
ATOM 8385 N N . ASP D 1 208 ? 17.423 -22.586 40.493 1.00 26.85 194 ASP D N 1
ATOM 8386 C CA . ASP D 1 208 ? 18.801 -22.295 40.096 1.00 29.44 194 ASP D CA 1
ATOM 8387 C C . ASP D 1 208 ? 19.557 -23.574 39.739 1.00 31.13 194 ASP D C 1
ATOM 8388 O O . ASP D 1 208 ? 20.321 -23.602 38.765 1.00 29.55 194 ASP D O 1
ATOM 8393 N N . ILE D 1 209 ? 19.345 -24.640 40.514 1.00 30.30 195 ILE D N 1
ATOM 8394 C CA . ILE D 1 209 ? 19.971 -25.943 40.325 1.00 28.74 195 ILE D CA 1
ATOM 8395 C C . ILE D 1 209 ? 18.870 -26.973 40.118 1.00 30.51 195 ILE D C 1
ATOM 8396 O O . ILE D 1 209 ? 17.915 -27.031 40.900 1.00 36.86 195 ILE D O 1
ATOM 8401 N N . ILE D 1 210 ? 19.002 -27.785 39.075 1.00 27.35 196 ILE D N 1
ATOM 8402 C CA . ILE D 1 210 ? 18.178 -28.971 38.883 1.00 26.04 196 ILE D CA 1
ATOM 8403 C C . ILE D 1 210 ? 19.099 -30.187 38.928 1.00 33.15 196 ILE D C 1
ATOM 8404 O O . ILE D 1 210 ? 20.194 -30.159 38.350 1.00 32.83 196 ILE D O 1
ATOM 8409 N N . SER D 1 211 ? 18.678 -31.242 39.639 1.00 26.50 197 SER D N 1
ATOM 8410 C CA . SER D 1 211 ? 19.379 -32.519 39.625 1.00 30.62 197 SER D CA 1
ATOM 8411 C C . SER D 1 211 ? 18.363 -33.613 39.350 1.00 34.09 197 SER D C 1
ATOM 8412 O O . SER D 1 211 ? 17.266 -33.598 39.916 1.00 33.88 197 SER D O 1
ATOM 8415 N N . ILE D 1 212 ? 18.729 -34.557 38.479 1.00 34.64 198 ILE D N 1
ATOM 8416 C CA . ILE D 1 212 ? 17.809 -35.583 37.988 1.00 33.75 198 ILE D CA 1
ATOM 8417 C C . ILE D 1 212 ? 18.078 -36.879 38.733 1.00 30.43 198 ILE D C 1
ATOM 8418 O O . ILE D 1 212 ? 19.193 -37.406 38.693 1.00 35.07 198 ILE D O 1
ATOM 8423 N N . HIS D 1 213 ? 17.049 -37.425 39.372 1.00 34.80 199 HIS D N 1
ATOM 8424 C CA . HIS D 1 213 ? 17.177 -38.665 40.132 1.00 40.51 199 HIS D CA 1
ATOM 8425 C C . HIS D 1 213 ? 15.940 -39.541 39.907 1.00 39.36 199 HIS D C 1
ATOM 8426 O O . HIS D 1 213 ? 15.235 -39.938 40.835 1.00 33.79 199 HIS D O 1
ATOM 8433 N N . CYS D 1 214 ? 15.659 -39.833 38.647 1.00 40.49 200 CYS D N 1
ATOM 8434 C CA . CYS D 1 214 ? 14.493 -40.609 38.261 1.00 41.86 200 CYS D CA 1
ATOM 8435 C C . CYS D 1 214 ? 14.916 -41.571 37.163 1.00 41.72 200 CYS D C 1
ATOM 8436 O O . CYS D 1 214 ? 15.945 -41.357 36.513 1.00 36.17 200 CYS D O 1
ATOM 8439 N N . PRO D 1 215 ? 14.154 -42.647 36.948 1.00 43.35 201 PRO D N 1
ATOM 8440 C CA . PRO D 1 215 ? 14.508 -43.614 35.902 1.00 42.11 201 PRO D CA 1
ATOM 8441 C C . PRO D 1 215 ? 14.064 -43.124 34.527 1.00 42.49 201 PRO D C 1
ATOM 8442 O O . PRO D 1 215 ? 13.369 -42.118 34.391 1.00 44.92 201 PRO D O 1
ATOM 8446 N N . LEU D 1 216 ? 14.483 -43.856 33.496 1.00 41.82 202 LEU D N 1
ATOM 8447 C CA . LEU D 1 216 ? 14.279 -43.444 32.111 1.00 41.52 202 LEU D CA 1
ATOM 8448 C C . LEU D 1 216 ? 13.137 -44.239 31.485 1.00 39.50 202 LEU D C 1
ATOM 8449 O O . LEU D 1 216 ? 13.230 -45.459 31.335 1.00 37.26 202 LEU D O 1
ATOM 8454 N N . THR D 1 217 ? 12.078 -43.544 31.091 1.00 45.43 203 THR D N 1
ATOM 8455 C CA . THR D 1 217 ? 10.891 -44.167 30.525 1.00 46.18 203 THR D CA 1
ATOM 8456 C C . THR D 1 217 ? 10.669 -43.687 29.097 1.00 49.24 203 THR D C 1
ATOM 8457 O O . THR D 1 217 ? 11.323 -42.758 28.621 1.00 49.45 203 THR D O 1
ATOM 8461 N N . ARG D 1 218 ? 9.719 -44.332 28.412 1.00 51.95 204 ARG D N 1
ATOM 8462 C CA . ARG D 1 218 ? 9.525 -44.051 26.991 1.00 56.61 204 ARG D CA 1
ATOM 8463 C C . ARG D 1 218 ? 9.204 -42.582 26.736 1.00 55.18 204 ARG D C 1
ATOM 8464 O O . ARG D 1 218 ? 9.618 -42.034 25.708 1.00 55.80 204 ARG D O 1
ATOM 8472 N N . GLU D 1 219 ? 8.500 -41.922 27.661 1.00 52.42 205 GLU D N 1
ATOM 8473 C CA . GLU D 1 219 ? 8.196 -40.497 27.547 1.00 53.21 205 GLU D CA 1
ATOM 8474 C C . GLU D 1 219 ? 9.179 -39.615 28.303 1.00 48.44 205 GLU D C 1
ATOM 8475 O O . GLU D 1 219 ? 9.145 -38.395 28.132 1.00 56.74 205 GLU D O 1
ATOM 8481 N N . ASN D 1 220 ? 10.033 -40.204 29.140 1.00 51.19 206 ASN D N 1
ATOM 8482 C CA . ASN D 1 220 ? 11.097 -39.492 29.835 1.00 48.42 206 ASN D CA 1
ATOM 8483 C C . ASN D 1 220 ? 12.255 -39.149 28.923 1.00 46.19 206 ASN D C 1
ATOM 8484 O O . ASN D 1 220 ? 13.002 -38.215 29.226 1.00 46.94 206 ASN D O 1
ATOM 8489 N N . PHE D 1 221 ? 12.442 -39.913 27.849 1.00 46.51 207 PHE D N 1
ATOM 8490 C CA . PHE D 1 221 ? 13.559 -39.691 26.943 1.00 44.15 207 PHE D CA 1
ATOM 8491 C C . PHE D 1 221 ? 13.589 -38.232 26.511 1.00 48.07 207 PHE D C 1
ATOM 8492 O O . PHE D 1 221 ? 12.548 -37.628 26.235 1.00 38.62 207 PHE D O 1
ATOM 8500 N N . HIS D 1 222 ? 14.789 -37.653 26.496 1.00 47.06 208 HIS D N 1
ATOM 8501 C CA . HIS D 1 222 ? 14.970 -36.282 26.027 1.00 42.49 208 HIS D CA 1
ATOM 8502 C C . HIS D 1 222 ? 13.999 -35.336 26.729 1.00 42.46 208 HIS D C 1
ATOM 8503 O O . HIS D 1 222 ? 13.506 -34.367 26.155 1.00 43.97 208 HIS D O 1
ATOM 8510 N N . MET D 1 223 ? 13.707 -35.643 27.989 1.00 42.63 209 MET D N 1
ATOM 8511 C CA . MET D 1 223 ? 12.909 -34.742 28.807 1.00 38.54 209 MET D CA 1
ATOM 8512 C C . MET D 1 223 ? 13.518 -33.346 28.829 1.00 43.78 209 MET D C 1
ATOM 8513 O O . MET D 1 223 ? 12.800 -32.344 28.708 1.00 43.43 209 MET D O 1
ATOM 8518 N N . PHE D 1 224 ? 14.845 -33.263 28.944 1.00 42.07 210 PHE D N 1
ATOM 8519 C CA . PHE D 1 224 ? 15.574 -32.008 28.812 1.00 35.25 210 PHE D CA 1
ATOM 8520 C C . PHE D 1 224 ? 15.992 -31.845 27.356 1.00 37.79 210 PHE D C 1
ATOM 8521 O O . PHE D 1 224 ? 16.876 -32.554 26.864 1.00 37.06 210 PHE D O 1
ATOM 8529 N N . ASN D 1 225 ? 15.358 -30.901 26.675 1.00 35.34 211 ASN D N 1
ATOM 8530 C CA . ASN D 1 225 ? 15.499 -30.729 25.243 1.00 35.70 211 ASN D CA 1
ATOM 8531 C C . ASN D 1 225 ? 15.422 -29.235 24.959 1.00 40.59 211 ASN D C 1
ATOM 8532 O O . ASN D 1 225 ? 15.366 -28.414 25.884 1.00 41.32 211 ASN D O 1
ATOM 8537 N N . GLU D 1 226 ? 15.375 -28.897 23.664 1.00 40.02 212 GLU D N 1
ATOM 8538 C CA . GLU D 1 226 ? 15.416 -27.504 23.232 1.00 37.19 212 GLU D CA 1
ATOM 8539 C C . GLU D 1 226 ? 14.356 -26.667 23.933 1.00 42.03 212 GLU D C 1
ATOM 8540 O O . GLU D 1 226 ? 14.575 -25.481 24.209 1.00 42.20 212 GLU D O 1
ATOM 8546 N N . GLU D 1 227 ? 13.205 -27.273 24.249 1.00 44.48 213 GLU D N 1
ATOM 8547 C CA . GLU D 1 227 ? 12.114 -26.521 24.859 1.00 45.06 213 GLU D CA 1
ATOM 8548 C C . GLU D 1 227 ? 12.286 -26.401 26.367 1.00 46.06 213 GLU D C 1
ATOM 8549 O O . GLU D 1 227 ? 12.082 -25.322 26.939 1.00 47.83 213 GLU D O 1
ATOM 8555 N N . THR D 1 228 ? 12.628 -27.501 27.036 1.00 38.58 214 THR D N 1
ATOM 8556 C CA . THR D 1 228 ? 12.880 -27.411 28.466 1.00 33.38 214 THR D CA 1
ATOM 8557 C C . THR D 1 228 ? 14.028 -26.457 28.740 1.00 37.89 214 THR D C 1
ATOM 8558 O O . THR D 1 228 ? 13.991 -25.673 29.698 1.00 37.09 214 THR D O 1
ATOM 8562 N N . PHE D 1 229 ? 15.043 -26.480 27.879 1.00 39.07 215 PHE D N 1
ATOM 8563 C CA . PHE D 1 229 ? 16.155 -25.561 28.041 1.00 34.69 215 PHE D CA 1
ATOM 8564 C C . PHE D 1 229 ? 15.705 -24.118 27.889 1.00 35.71 215 PHE D C 1
ATOM 8565 O O . PHE D 1 229 ? 16.274 -23.223 28.519 1.00 32.14 215 PHE D O 1
ATOM 8573 N N . LYS D 1 230 ? 14.672 -23.883 27.071 1.00 43.72 216 LYS D N 1
ATOM 8574 C CA . LYS D 1 230 ? 14.124 -22.543 26.888 1.00 37.84 216 LYS D CA 1
ATOM 8575 C C . LYS D 1 230 ? 13.336 -22.073 28.113 1.00 39.52 216 LYS D C 1
ATOM 8576 O O . LYS D 1 230 ? 13.355 -20.878 28.438 1.00 35.55 216 LYS D O 1
ATOM 8582 N N . ARG D 1 231 ? 12.643 -22.990 28.805 1.00 40.12 217 ARG D N 1
ATOM 8583 C CA . ARG D 1 231 ? 11.818 -22.604 29.946 1.00 38.48 217 ARG D CA 1
ATOM 8584 C C . ARG D 1 231 ? 12.629 -22.433 31.214 1.00 35.02 217 ARG D C 1
ATOM 8585 O O . ARG D 1 231 ? 12.134 -21.839 32.176 1.00 37.84 217 ARG D O 1
ATOM 8593 N N . MET D 1 232 ? 13.862 -22.919 31.230 1.00 36.91 218 MET D N 1
ATOM 8594 C CA . MET D 1 232 ? 14.647 -22.941 32.451 1.00 28.63 218 MET D CA 1
ATOM 8595 C C . MET D 1 232 ? 15.150 -21.556 32.828 1.00 27.74 218 MET D C 1
ATOM 8596 O O . MET D 1 232 ? 15.255 -20.647 32.004 1.00 28.68 218 MET D O 1
ATOM 8601 N N . LYS D 1 233 ? 15.452 -21.404 34.106 1.00 27.54 219 LYS D N 1
ATOM 8602 C CA . LYS D 1 233 ? 16.017 -20.158 34.581 1.00 28.29 219 LYS D CA 1
ATOM 8603 C C . LYS D 1 233 ? 17.372 -19.903 33.916 1.00 32.72 219 LYS D C 1
ATOM 8604 O O . LYS D 1 233 ? 18.208 -20.817 33.822 1.00 33.28 219 LYS D O 1
ATOM 8610 N N . PRO D 1 234 ? 17.611 -18.692 33.416 1.00 33.00 220 PRO D N 1
ATOM 8611 C CA . PRO D 1 234 ? 18.940 -18.363 32.874 1.00 29.17 220 PRO D CA 1
ATOM 8612 C C . PRO D 1 234 ? 20.000 -18.426 33.954 1.00 31.08 220 PRO D C 1
ATOM 8613 O O . PRO D 1 234 ? 19.844 -17.837 35.023 1.00 39.38 220 PRO D O 1
ATOM 8617 N N . GLY D 1 235 ? 21.101 -19.128 33.657 1.00 35.09 221 GLY D N 1
ATOM 8618 C CA . GLY D 1 235 ? 22.167 -19.360 34.613 1.00 25.84 221 GLY D CA 1
ATOM 8619 C C . GLY D 1 235 ? 22.063 -20.666 35.372 1.00 28.93 221 GLY D C 1
ATOM 8620 O O . GLY D 1 235 ? 22.915 -20.943 36.222 1.00 33.02 221 GLY D O 1
ATOM 8621 N N . ALA D 1 236 ? 21.065 -21.488 35.084 1.00 26.61 222 ALA D N 1
ATOM 8622 C CA . ALA D 1 236 ? 20.810 -22.651 35.917 1.00 29.91 222 ALA D CA 1
ATOM 8623 C C . ALA D 1 236 ? 21.849 -23.747 35.672 1.00 32.89 222 ALA D C 1
ATOM 8624 O O . ALA D 1 236 ? 22.348 -23.929 34.556 1.00 33.78 222 ALA D O 1
ATOM 8626 N N . ILE D 1 237 ? 22.184 -24.469 36.746 1.00 31.09 223 ILE D N 1
ATOM 8627 C CA . ILE D 1 237 ? 23.007 -25.677 36.681 1.00 29.39 223 ILE D CA 1
ATOM 8628 C C . ILE D 1 237 ? 22.092 -26.889 36.524 1.00 29.59 223 ILE D C 1
ATOM 8629 O O . ILE D 1 237 ? 21.124 -27.039 37.281 1.00 31.33 223 ILE D O 1
ATOM 8634 N N . LEU D 1 238 ? 22.389 -27.761 35.559 1.00 27.77 224 LEU D N 1
ATOM 8635 C CA . LEU D 1 238 ? 21.671 -29.030 35.403 1.00 29.31 224 LEU D CA 1
ATOM 8636 C C . LEU D 1 238 ? 22.581 -30.187 35.799 1.00 29.98 224 LEU D C 1
ATOM 8637 O O . LEU D 1 238 ? 23.664 -30.343 35.235 1.00 33.74 224 LEU D O 1
ATOM 8642 N N . VAL D 1 239 ? 22.121 -31.017 36.734 1.00 31.58 225 VAL D N 1
ATOM 8643 C CA . VAL D 1 239 ? 22.895 -32.133 37.262 1.00 26.20 225 VAL D CA 1
ATOM 8644 C C . VAL D 1 239 ? 22.177 -33.428 36.920 1.00 33.35 225 VAL D C 1
ATOM 8645 O O . VAL D 1 239 ? 20.977 -33.576 37.200 1.00 31.95 225 VAL D O 1
ATOM 8649 N N . ASN D 1 240 ? 22.914 -34.378 36.338 1.00 28.91 226 ASN D N 1
ATOM 8650 C CA . ASN D 1 240 ? 22.354 -35.691 36.027 1.00 29.05 226 ASN D CA 1
ATOM 8651 C C . ASN D 1 240 ? 23.345 -36.797 36.381 1.00 30.89 226 ASN D C 1
ATOM 8652 O O . ASN D 1 240 ? 24.387 -36.943 35.731 1.00 30.26 226 ASN D O 1
ATOM 8657 N N . THR D 1 241 ? 23.004 -37.581 37.404 1.00 30.56 227 THR D N 1
ATOM 8658 C CA . THR D 1 241 ? 23.625 -38.870 37.681 1.00 28.70 227 THR D CA 1
ATOM 8659 C C . THR D 1 241 ? 22.654 -40.031 37.465 1.00 31.89 227 THR D C 1
ATOM 8660 O O . THR D 1 241 ? 23.047 -41.192 37.590 1.00 26.27 227 THR D O 1
ATOM 8664 N N . ALA D 1 242 ? 21.393 -39.736 37.154 1.00 34.05 228 ALA D N 1
ATOM 8665 C CA . ALA D 1 242 ? 20.386 -40.741 36.857 1.00 28.92 228 ALA D CA 1
ATOM 8666 C C . ALA D 1 242 ? 20.675 -41.427 35.526 1.00 26.49 228 ALA D C 1
ATOM 8667 O O . ALA D 1 242 ? 21.406 -42.405 35.496 1.00 28.78 228 ALA D O 1
ATOM 8669 N N . ARG D 1 243 ? 20.127 -40.926 34.424 1.00 34.20 229 ARG D N 1
ATOM 8670 C CA . ARG D 1 243 ? 20.233 -41.567 33.113 1.00 36.75 229 ARG D CA 1
ATOM 8671 C C . ARG D 1 243 ? 20.567 -40.541 32.032 1.00 36.20 229 ARG D C 1
ATOM 8672 O O . ARG D 1 243 ? 20.037 -39.421 32.029 1.00 31.20 229 ARG D O 1
ATOM 8680 N N . GLY D 1 244 ? 21.446 -40.937 31.107 1.00 32.80 230 GLY D N 1
ATOM 8681 C CA . GLY D 1 244 ? 21.828 -40.044 30.024 1.00 34.80 230 GLY D CA 1
ATOM 8682 C C . GLY D 1 244 ? 20.715 -39.753 29.030 1.00 36.78 230 GLY D C 1
ATOM 8683 O O . GLY D 1 244 ? 20.646 -38.650 28.479 1.00 39.53 230 GLY D O 1
ATOM 8684 N N . GLY D 1 245 ? 19.822 -40.722 28.797 1.00 41.87 231 GLY D N 1
ATOM 8685 C CA . GLY D 1 245 ? 18.729 -40.537 27.853 1.00 37.16 231 GLY D CA 1
ATOM 8686 C C . GLY D 1 245 ? 17.759 -39.442 28.232 1.00 37.94 231 GLY D C 1
ATOM 8687 O O . GLY D 1 245 ? 16.994 -38.979 27.379 1.00 42.10 231 GLY D O 1
ATOM 8688 N N . LEU D 1 246 ? 17.765 -39.015 29.495 1.00 42.30 232 LEU D N 1
ATOM 8689 C CA . LEU D 1 246 ? 16.870 -37.950 29.934 1.00 37.69 232 LEU D CA 1
ATOM 8690 C C . LEU D 1 246 ? 17.285 -36.591 29.397 1.00 39.16 232 LEU D C 1
ATOM 8691 O O . LEU D 1 246 ? 16.514 -35.630 29.530 1.00 35.20 232 LEU D O 1
ATOM 8696 N N . ILE D 1 247 ? 18.468 -36.496 28.784 1.00 39.23 233 ILE D N 1
ATOM 8697 C CA . ILE D 1 247 ? 19.030 -35.235 28.305 1.00 36.87 233 ILE D CA 1
ATOM 8698 C C . ILE D 1 247 ? 19.323 -35.348 26.818 1.00 35.12 233 ILE D C 1
ATOM 8699 O O . ILE D 1 247 ? 19.974 -36.302 26.380 1.00 34.06 233 ILE D O 1
ATOM 8704 N N . ASP D 1 248 ? 18.856 -34.362 26.052 1.00 36.00 234 ASP D N 1
ATOM 8705 C CA . ASP D 1 248 ? 19.189 -34.198 24.636 1.00 36.37 234 ASP D CA 1
ATOM 8706 C C . ASP D 1 248 ? 20.579 -33.556 24.542 1.00 30.45 234 ASP D C 1
ATOM 8707 O O . ASP D 1 248 ? 20.725 -32.337 24.536 1.00 31.98 234 ASP D O 1
ATOM 8712 N N . THR D 1 249 ? 21.622 -34.383 24.472 1.00 25.16 235 THR D N 1
ATOM 8713 C CA . THR D 1 249 ? 22.981 -33.859 24.557 1.00 29.28 235 THR D CA 1
ATOM 8714 C C . THR D 1 249 ? 23.200 -32.716 23.563 1.00 35.61 235 THR D C 1
ATOM 8715 O O . THR D 1 249 ? 23.810 -31.692 23.901 1.00 33.31 235 THR D O 1
ATOM 8719 N N . LYS D 1 250 ? 22.665 -32.857 22.348 1.00 37.30 236 LYS D N 1
ATOM 8720 C CA . LYS D 1 250 ? 22.757 -31.792 21.353 1.00 38.34 236 LYS D CA 1
ATOM 8721 C C . LYS D 1 250 ? 22.144 -30.489 21.865 1.00 37.46 236 LYS D C 1
ATOM 8722 O O . LYS D 1 250 ? 22.786 -29.431 21.825 1.00 37.49 236 LYS D O 1
ATOM 8728 N N . ALA D 1 251 ? 20.897 -30.546 22.348 1.00 35.76 237 ALA D N 1
ATOM 8729 C CA . ALA D 1 251 ? 20.266 -29.365 22.931 1.00 31.60 237 ALA D CA 1
ATOM 8730 C C . ALA D 1 251 ? 21.021 -28.877 24.162 1.00 35.50 237 ALA D C 1
ATOM 8731 O O . ALA D 1 251 ? 21.118 -27.664 24.403 1.00 35.81 237 ALA D O 1
ATOM 8733 N N . LEU D 1 252 ? 21.552 -29.810 24.960 1.00 32.81 238 LEU D N 1
ATOM 8734 C CA . LEU D 1 252 ? 22.367 -29.427 26.108 1.00 36.24 238 LEU D CA 1
ATOM 8735 C C . LEU D 1 252 ? 23.628 -28.665 25.679 1.00 37.23 238 LEU D C 1
ATOM 8736 O O . LEU D 1 252 ? 23.996 -27.658 26.295 1.00 34.66 238 LEU D O 1
ATOM 8741 N N . LEU D 1 253 ? 24.298 -29.122 24.620 1.00 31.37 239 LEU D N 1
ATOM 8742 C CA . LEU D 1 253 ? 25.466 -28.399 24.136 1.00 29.77 239 LEU D CA 1
ATOM 8743 C C . LEU D 1 253 ? 25.078 -27.038 23.561 1.00 34.78 239 LEU D C 1
ATOM 8744 O O . LEU D 1 253 ? 25.784 -26.039 23.766 1.00 30.11 239 LEU D O 1
ATOM 8749 N N . GLU D 1 254 ? 23.957 -26.970 22.840 1.00 36.99 240 GLU D N 1
ATOM 8750 C CA . GLU D 1 254 ? 23.522 -25.676 22.332 1.00 35.79 240 GLU D CA 1
ATOM 8751 C C . GLU D 1 254 ? 23.099 -24.756 23.470 1.00 36.44 240 GLU D C 1
ATOM 8752 O O . GLU D 1 254 ? 23.376 -23.552 23.431 1.00 37.36 240 GLU D O 1
ATOM 8758 N N . ALA D 1 255 ? 22.436 -25.294 24.502 1.00 35.93 241 ALA D N 1
ATOM 8759 C CA . ALA D 1 255 ? 22.112 -24.451 25.650 1.00 33.83 241 ALA D CA 1
ATOM 8760 C C . ALA D 1 255 ? 23.378 -24.031 26.383 1.00 36.01 241 ALA D C 1
ATOM 8761 O O . ALA D 1 255 ? 23.520 -22.873 26.791 1.00 33.95 241 ALA D O 1
ATOM 8763 N N . LEU D 1 256 ? 24.325 -24.955 26.540 1.00 38.81 242 LEU D N 1
ATOM 8764 C CA . LEU D 1 256 ? 25.584 -24.601 27.186 1.00 39.98 242 LEU D CA 1
ATOM 8765 C C . LEU D 1 256 ? 26.369 -23.594 26.342 1.00 37.78 242 LEU D C 1
ATOM 8766 O O . LEU D 1 256 ? 26.873 -22.589 26.862 1.00 31.68 242 LEU D O 1
ATOM 8771 N N . LYS D 1 257 ? 26.455 -23.825 25.027 1.00 36.04 243 LYS D N 1
ATOM 8772 C CA . LYS D 1 257 ? 27.225 -22.902 24.201 1.00 34.75 243 LYS D CA 1
ATOM 8773 C C . LYS D 1 257 ? 26.563 -21.535 24.139 1.00 34.74 243 LYS D C 1
ATOM 8774 O O . LYS D 1 257 ? 27.241 -20.511 24.276 1.00 37.77 243 LYS D O 1
ATOM 8780 N N . SER D 1 258 ? 25.237 -21.489 24.007 1.00 34.40 244 SER D N 1
ATOM 8781 C CA . SER D 1 258 ? 24.579 -20.193 23.852 1.00 35.64 244 SER D CA 1
ATOM 8782 C C . SER D 1 258 ? 24.576 -19.361 25.132 1.00 37.09 244 SER D C 1
ATOM 8783 O O . SER D 1 258 ? 24.359 -18.145 25.059 1.00 40.36 244 SER D O 1
ATOM 8786 N N . GLY D 1 259 ? 24.805 -19.972 26.293 1.00 39.47 245 GLY D N 1
ATOM 8787 C CA . GLY D 1 259 ? 24.775 -19.257 27.550 1.00 30.50 245 GLY D CA 1
ATOM 8788 C C . GLY D 1 259 ? 23.452 -19.279 28.291 1.00 34.55 245 GLY D C 1
ATOM 8789 O O . GLY D 1 259 ? 23.366 -18.696 29.379 1.00 33.32 245 GLY D O 1
ATOM 8790 N N . LYS D 1 260 ? 22.410 -19.925 27.748 1.00 33.82 246 LYS D N 1
ATOM 8791 C CA . LYS D 1 260 ? 21.177 -20.053 28.520 1.00 31.18 246 LYS D CA 1
ATOM 8792 C C . LYS D 1 260 ? 21.391 -20.929 29.754 1.00 32.06 246 LYS D C 1
ATOM 8793 O O . LYS D 1 260 ? 20.986 -20.558 30.864 1.00 28.43 246 LYS D O 1
ATOM 8799 N N . LEU D 1 261 ? 22.053 -22.076 29.589 1.00 35.04 247 LEU D N 1
ATOM 8800 C CA . LEU D 1 261 ? 22.357 -22.972 30.702 1.00 31.37 247 LEU D CA 1
ATOM 8801 C C . LEU D 1 261 ? 23.708 -22.610 31.295 1.00 30.21 247 LEU D C 1
ATOM 8802 O O . LEU D 1 261 ? 24.727 -22.643 30.594 1.00 31.34 247 LEU D O 1
ATOM 8807 N N . GLY D 1 262 ? 23.709 -22.269 32.586 1.00 29.10 248 GLY D N 1
ATOM 8808 C CA . GLY D 1 262 ? 24.905 -21.804 33.266 1.00 22.38 248 GLY D CA 1
ATOM 8809 C C . GLY D 1 262 ? 25.958 -22.863 33.461 1.00 22.85 248 GLY D C 1
ATOM 8810 O O . GLY D 1 262 ? 27.135 -22.528 33.576 1.00 34.56 248 GLY D O 1
ATOM 8811 N N . GLY D 1 263 ? 25.563 -24.126 33.521 1.00 28.01 249 GLY D N 1
ATOM 8812 C CA . GLY D 1 263 ? 26.502 -25.221 33.655 1.00 26.68 249 GLY D CA 1
ATOM 8813 C C . GLY D 1 263 ? 25.785 -26.546 33.523 1.00 26.88 249 GLY D C 1
ATOM 8814 O O . GLY D 1 263 ? 24.555 -26.624 33.530 1.00 28.47 249 GLY D O 1
ATOM 8815 N N . ALA D 1 264 ? 26.581 -27.598 33.397 1.00 29.02 250 ALA D N 1
ATOM 8816 C CA . ALA D 1 264 ? 26.054 -28.950 33.482 1.00 26.01 250 ALA D CA 1
ATOM 8817 C C . ALA D 1 264 ? 27.102 -29.829 34.147 1.00 28.77 250 ALA D C 1
ATOM 8818 O O . ALA D 1 264 ? 28.303 -29.668 33.895 1.00 20.36 250 ALA D O 1
ATOM 8820 N N . ALA D 1 265 ? 26.638 -30.736 35.016 1.00 26.95 251 ALA D N 1
ATOM 8821 C CA . ALA D 1 265 ? 27.498 -31.711 35.679 1.00 27.02 251 ALA D CA 1
ATOM 8822 C C . ALA D 1 265 ? 26.897 -33.088 35.462 1.00 30.15 251 ALA D C 1
ATOM 8823 O O . ALA D 1 265 ? 25.865 -33.417 36.054 1.00 32.43 251 ALA D O 1
ATOM 8825 N N . LEU D 1 266 ? 27.549 -33.895 34.631 1.00 25.57 252 LEU D N 1
ATOM 8826 C CA . LEU D 1 266 ? 27.010 -35.177 34.217 1.00 27.49 252 LEU D CA 1
ATOM 8827 C C . LEU D 1 266 ? 27.854 -36.318 34.758 1.00 32.62 252 LEU D C 1
ATOM 8828 O O . LEU D 1 266 ? 29.090 -36.256 34.743 1.00 28.59 252 LEU D O 1
ATOM 8833 N N . ASP D 1 267 ? 27.166 -37.353 35.252 1.00 33.29 253 ASP D N 1
ATOM 8834 C CA . ASP D 1 267 ? 27.779 -38.649 35.469 1.00 31.81 253 ASP D CA 1
ATOM 8835 C C . ASP D 1 267 ? 27.389 -39.667 34.414 1.00 31.10 253 ASP D C 1
ATOM 8836 O O . ASP D 1 267 ? 28.103 -40.660 34.232 1.00 30.79 253 ASP D O 1
ATOM 8841 N N . VAL D 1 268 ? 26.286 -39.443 33.724 1.00 24.64 254 VAL D N 1
ATOM 8842 C CA . VAL D 1 268 ? 25.786 -40.372 32.737 1.00 28.10 254 VAL D CA 1
ATOM 8843 C C . VAL D 1 268 ? 25.636 -39.628 31.419 1.00 29.85 254 VAL D C 1
ATOM 8844 O O . VAL D 1 268 ? 25.649 -38.399 31.365 1.00 35.22 254 VAL D O 1
ATOM 8848 N N . TYR D 1 269 ? 25.465 -40.391 30.351 1.00 27.44 255 TYR D N 1
ATOM 8849 C CA . TYR D 1 269 ? 25.473 -39.817 29.011 1.00 29.68 255 TYR D CA 1
ATOM 8850 C C . TYR D 1 269 ? 24.735 -40.778 28.087 1.00 28.61 255 TYR D C 1
ATOM 8851 O O . TYR D 1 269 ? 25.087 -41.957 28.019 1.00 22.00 255 TYR D O 1
ATOM 8860 N N . GLU D 1 270 ? 23.660 -40.310 27.452 1.00 33.11 256 GLU D N 1
ATOM 8861 C CA . GLU D 1 270 ? 23.105 -41.068 26.337 1.00 37.59 256 GLU D CA 1
ATOM 8862 C C . GLU D 1 270 ? 24.239 -41.306 25.340 1.00 37.33 256 GLU D C 1
ATOM 8863 O O . GLU D 1 270 ? 25.042 -40.409 25.083 1.00 41.44 256 GLU D O 1
ATOM 8869 N N . TYR D 1 271 ? 24.359 -42.527 24.843 1.00 34.83 257 TYR D N 1
ATOM 8870 C CA . TYR D 1 271 ? 25.490 -42.962 24.012 1.00 40.70 257 TYR D CA 1
ATOM 8871 C C . TYR D 1 271 ? 26.739 -43.300 24.819 1.00 35.19 257 TYR D C 1
ATOM 8872 O O . TYR D 1 271 ? 27.811 -43.477 24.229 1.00 42.60 257 TYR D O 1
ATOM 8881 N N . GLU D 1 272 ? 26.645 -43.432 26.141 1.00 32.37 258 GLU D N 1
ATOM 8882 C CA . GLU D 1 272 ? 27.813 -43.795 26.936 1.00 32.31 258 GLU D CA 1
ATOM 8883 C C . GLU D 1 272 ? 28.252 -45.235 26.702 1.00 35.81 258 GLU D C 1
ATOM 8884 O O . GLU D 1 272 ? 29.445 -45.524 26.862 1.00 33.01 258 GLU D O 1
ATOM 8890 N N . ARG D 1 273 ? 27.328 -46.118 26.283 1.00 37.57 259 ARG D N 1
ATOM 8891 C CA . ARG D 1 273 ? 27.511 -47.569 26.233 1.00 36.26 259 ARG D CA 1
ATOM 8892 C C . ARG D 1 273 ? 28.929 -48.004 25.878 1.00 38.74 259 ARG D C 1
ATOM 8893 O O . ARG D 1 273 ? 29.754 -48.241 26.770 1.00 40.54 259 ARG D O 1
ATOM 8901 N N . GLY D 1 274 ? 29.232 -48.128 24.589 1.00 34.70 260 GLY D N 1
ATOM 8902 C CA . GLY D 1 274 ? 30.559 -48.608 24.243 1.00 35.35 260 GLY D CA 1
ATOM 8903 C C . GLY D 1 274 ? 31.701 -47.691 24.663 1.00 37.38 260 GLY D C 1
ATOM 8904 O O . GLY D 1 274 ? 32.864 -48.070 24.483 1.00 38.32 260 GLY D O 1
ATOM 8905 N N . LEU D 1 275 ? 31.407 -46.504 25.202 1.00 35.93 261 LEU D N 1
ATOM 8906 C CA . LEU D 1 275 ? 32.444 -45.554 25.584 1.00 40.63 261 LEU D CA 1
ATOM 8907 C C . LEU D 1 275 ? 32.859 -45.674 27.052 1.00 40.58 261 LEU D C 1
ATOM 8908 O O . LEU D 1 275 ? 34.047 -45.827 27.347 1.00 39.41 261 LEU D O 1
ATOM 8913 N N . PHE D 1 276 ? 31.919 -45.605 27.988 1.00 35.76 262 PHE D N 1
ATOM 8914 C CA . PHE D 1 276 ? 32.326 -45.586 29.386 1.00 37.39 262 PHE D CA 1
ATOM 8915 C C . PHE D 1 276 ? 32.905 -46.933 29.801 1.00 37.96 262 PHE D C 1
ATOM 8916 O O . PHE D 1 276 ? 32.741 -47.945 29.116 1.00 37.92 262 PHE D O 1
ATOM 8924 N N . PHE D 1 277 ? 33.595 -46.919 30.947 1.00 40.42 263 PHE D N 1
ATOM 8925 C CA . PHE D 1 277 ? 34.209 -48.057 31.633 1.00 37.81 263 PHE D CA 1
ATOM 8926 C C . PHE D 1 277 ? 35.352 -48.681 30.846 1.00 40.44 263 PHE D C 1
ATOM 8927 O O . PHE D 1 277 ? 35.860 -49.739 31.243 1.00 39.01 263 PHE D O 1
ATOM 8935 N N . LYS D 1 278 ? 35.776 -48.057 29.746 1.00 40.64 264 LYS D N 1
ATOM 8936 C CA . LYS D 1 278 ? 36.823 -48.590 28.887 1.00 36.67 264 LYS D CA 1
ATOM 8937 C C . LYS D 1 278 ? 37.892 -47.542 28.637 1.00 36.14 264 LYS D C 1
ATOM 8938 O O . LYS D 1 278 ? 37.601 -46.348 28.500 1.00 34.76 264 LYS D O 1
ATOM 8944 N N . ASN D 1 279 ? 39.131 -48.007 28.570 1.00 40.67 265 ASN D N 1
ATOM 8945 C CA . ASN D 1 279 ? 40.282 -47.149 28.331 1.00 35.09 265 ASN D CA 1
ATOM 8946 C C . ASN D 1 279 ? 40.486 -47.009 26.823 1.00 38.13 265 ASN D C 1
ATOM 8947 O O . ASN D 1 279 ? 41.072 -47.882 26.182 1.00 35.66 265 ASN D O 1
ATOM 8952 N N . HIS D 1 280 ? 39.998 -45.897 26.254 1.00 36.86 266 HIS D N 1
ATOM 8953 C CA . HIS D 1 280 ? 40.194 -45.564 24.845 1.00 38.49 266 HIS D CA 1
ATOM 8954 C C . HIS D 1 280 ? 41.435 -44.726 24.604 1.00 33.00 266 HIS D C 1
ATOM 8955 O O . HIS D 1 280 ? 41.454 -43.924 23.676 1.00 36.49 266 HIS D O 1
ATOM 8962 N N . GLN D 1 281 ? 42.482 -44.918 25.395 1.00 32.45 267 GLN D N 1
ATOM 8963 C CA . GLN D 1 281 ? 43.653 -44.052 25.340 1.00 34.88 267 GLN D CA 1
ATOM 8964 C C . GLN D 1 281 ? 44.474 -44.212 24.060 1.00 37.45 267 GLN D C 1
ATOM 8965 O O . GLN D 1 281 ? 45.203 -43.280 23.696 1.00 32.98 267 GLN D O 1
ATOM 8971 N N . LYS D 1 282 ? 44.385 -45.354 23.366 1.00 34.33 268 LYS D N 1
ATOM 8972 C CA . LYS D 1 282 ? 45.167 -45.510 22.137 1.00 39.75 268 LYS D CA 1
ATOM 8973 C C . LYS D 1 282 ? 44.606 -44.637 21.017 1.00 38.53 268 LYS D C 1
ATOM 8974 O O . LYS D 1 282 ? 45.363 -43.956 20.314 1.00 34.23 268 LYS D O 1
ATOM 8980 N N . GLU D 1 283 ? 43.281 -44.645 20.834 1.00 45.96 269 GLU D N 1
ATOM 8981 C CA . GLU D 1 283 ? 42.625 -43.607 20.035 1.00 46.64 269 GLU D CA 1
ATOM 8982 C C . GLU D 1 283 ? 42.452 -42.383 20.922 1.00 38.16 269 GLU D C 1
ATOM 8983 O O . GLU D 1 283 ? 43.299 -42.109 21.769 1.00 41.58 269 GLU D O 1
ATOM 8989 N N . GLY D 1 284 ? 41.369 -41.655 20.780 1.00 43.21 270 GLY D N 1
ATOM 8990 C CA . GLY D 1 284 ? 41.095 -40.659 21.796 1.00 39.25 270 GLY D CA 1
ATOM 8991 C C . GLY D 1 284 ? 39.613 -40.567 22.062 1.00 36.97 270 GLY D C 1
ATOM 8992 O O . GLY D 1 284 ? 38.983 -41.544 22.472 1.00 39.90 270 GLY D O 1
ATOM 8993 N N . ILE D 1 285 ? 39.037 -39.407 21.807 1.00 28.61 271 ILE D N 1
ATOM 8994 C CA . ILE D 1 285 ? 37.595 -39.240 21.836 1.00 35.02 271 ILE D CA 1
ATOM 8995 C C . ILE D 1 285 ? 37.141 -39.105 20.389 1.00 31.36 271 ILE D C 1
ATOM 8996 O O . ILE D 1 285 ? 37.402 -38.089 19.735 1.00 33.99 271 ILE D O 1
ATOM 9001 N N . LYS D 1 286 ? 36.491 -40.147 19.887 1.00 30.06 272 LYS D N 1
ATOM 9002 C CA . LYS D 1 286 ? 35.839 -40.116 18.588 1.00 32.19 272 LYS D CA 1
ATOM 9003 C C . LYS D 1 286 ? 34.399 -39.610 18.661 1.00 34.24 272 LYS D C 1
ATOM 9004 O O . LYS D 1 286 ? 33.901 -39.053 17.673 1.00 37.44 272 LYS D O 1
ATOM 9010 N N . ASP D 1 287 ? 33.716 -39.794 19.792 1.00 30.09 273 ASP D N 1
ATOM 9011 C CA . ASP D 1 287 ? 32.361 -39.282 19.962 1.00 30.93 273 ASP D CA 1
ATOM 9012 C C . ASP D 1 287 ? 32.356 -37.760 19.837 1.00 35.63 273 ASP D C 1
ATOM 9013 O O . ASP D 1 287 ? 33.002 -37.084 20.657 1.00 34.23 273 ASP D O 1
ATOM 9018 N N . PRO D 1 288 ? 31.618 -37.182 18.869 1.00 31.05 274 PRO D N 1
ATOM 9019 C CA . PRO D 1 288 ? 31.655 -35.719 18.690 1.00 28.74 274 PRO D CA 1
ATOM 9020 C C . PRO D 1 288 ? 31.163 -34.945 19.895 1.00 29.56 274 PRO D C 1
ATOM 9021 O O . PRO D 1 288 ? 31.747 -33.913 20.255 1.00 31.70 274 PRO D O 1
ATOM 9025 N N . TYR D 1 289 ? 30.091 -35.427 20.522 1.00 28.82 275 TYR D N 1
ATOM 9026 C CA . TYR D 1 289 ? 29.442 -34.695 21.600 1.00 27.84 275 TYR D CA 1
ATOM 9027 C C . TYR D 1 289 ? 30.267 -34.734 22.883 1.00 28.52 275 TYR D C 1
ATOM 9028 O O . TYR D 1 289 ? 30.309 -33.750 23.628 1.00 22.27 275 TYR D O 1
ATOM 9037 N N . LEU D 1 290 ? 30.919 -35.865 23.156 1.00 30.06 276 LEU D N 1
ATOM 9038 C CA . LEU D 1 290 ? 31.763 -35.976 24.334 1.00 29.36 276 LEU D CA 1
ATOM 9039 C C . LEU D 1 290 ? 32.937 -35.012 24.252 1.00 33.37 276 LEU D C 1
ATOM 9040 O O . LEU D 1 290 ? 33.317 -34.389 25.258 1.00 30.85 276 LEU D O 1
ATOM 9045 N N . ALA D 1 291 ? 33.533 -34.893 23.058 1.00 25.79 277 ALA D N 1
ATOM 9046 C CA . ALA D 1 291 ? 34.649 -33.979 22.866 1.00 27.81 277 ALA D CA 1
ATOM 9047 C C . ALA D 1 291 ? 34.239 -32.534 23.127 1.00 27.30 277 ALA D C 1
ATOM 9048 O O . ALA D 1 291 ? 35.047 -31.731 23.603 1.00 24.11 277 ALA D O 1
ATOM 9050 N N . GLN D 1 292 ? 32.983 -32.197 22.843 1.00 29.01 278 GLN D N 1
ATOM 9051 C CA . GLN D 1 292 ? 32.489 -30.844 23.040 1.00 24.34 278 GLN D CA 1
ATOM 9052 C C . GLN D 1 292 ? 32.095 -30.596 24.483 1.00 27.38 278 GLN D C 1
ATOM 9053 O O . GLN D 1 292 ? 32.279 -29.482 24.990 1.00 29.60 278 GLN D O 1
ATOM 9059 N N . LEU D 1 293 ? 31.559 -31.621 25.148 1.00 25.38 279 LEU D N 1
ATOM 9060 C CA . LEU D 1 293 ? 31.223 -31.515 26.560 1.00 27.38 279 LEU D CA 1
ATOM 9061 C C . LEU D 1 293 ? 32.470 -31.234 27.392 1.00 31.69 279 LEU D C 1
ATOM 9062 O O . LEU D 1 293 ? 32.470 -30.349 28.253 1.00 26.70 279 LEU D O 1
ATOM 9067 N N . LEU D 1 294 ? 33.542 -31.995 27.150 1.00 32.59 280 LEU D N 1
ATOM 9068 C CA . LEU D 1 294 ? 34.775 -31.835 27.910 1.00 33.50 280 LEU D CA 1
ATOM 9069 C C . LEU D 1 294 ? 35.471 -30.515 27.610 1.00 30.30 280 LEU D C 1
ATOM 9070 O O . LEU D 1 294 ? 36.238 -30.024 28.446 1.00 36.57 280 LEU D O 1
ATOM 9075 N N . GLY D 1 295 ? 35.195 -29.926 26.447 1.00 30.34 281 GLY D N 1
ATOM 9076 C CA . GLY D 1 295 ? 35.857 -28.695 26.053 1.00 30.12 281 GLY D CA 1
ATOM 9077 C C . GLY D 1 295 ? 35.345 -27.458 26.751 1.00 26.37 281 GLY D C 1
ATOM 9078 O O . GLY D 1 295 ? 36.113 -26.524 26.976 1.00 33.27 281 GLY D O 1
ATOM 9079 N N . LEU D 1 296 ? 34.056 -27.426 27.097 1.00 27.89 282 LEU D N 1
ATOM 9080 C CA . LEU D 1 296 ? 33.457 -26.267 27.766 1.00 28.56 282 LEU D CA 1
ATOM 9081 C C . LEU D 1 296 ? 33.897 -26.152 29.223 1.00 31.58 282 LEU D C 1
ATOM 9082 O O . LEU D 1 296 ? 33.962 -27.148 29.956 1.00 28.10 282 LEU D O 1
ATOM 9087 N N . ALA D 1 297 ? 34.176 -24.914 29.650 1.00 29.37 283 ALA D N 1
ATOM 9088 C CA . ALA D 1 297 ? 34.600 -24.689 31.028 1.00 29.98 283 ALA D CA 1
ATOM 9089 C C . ALA D 1 297 ? 33.483 -24.968 32.037 1.00 31.56 283 ALA D C 1
ATOM 9090 O O . ALA D 1 297 ? 33.769 -25.307 33.191 1.00 31.30 283 ALA D O 1
ATOM 9092 N N . ASN D 1 298 ? 32.216 -24.803 31.633 1.00 29.74 284 ASN D N 1
ATOM 9093 C CA . ASN D 1 298 ? 31.053 -24.955 32.504 1.00 23.85 284 ASN D CA 1
ATOM 9094 C C . ASN D 1 298 ? 30.419 -26.340 32.379 1.00 22.55 284 ASN D C 1
ATOM 9095 O O . ASN D 1 298 ? 29.193 -26.478 32.438 1.00 30.78 284 ASN D O 1
ATOM 9100 N N . VAL D 1 299 ? 31.233 -27.367 32.204 1.00 19.84 285 VAL D N 1
ATOM 9101 C CA . VAL D 1 299 ? 30.791 -28.750 32.213 1.00 21.82 285 VAL D CA 1
ATOM 9102 C C . VAL D 1 299 ? 31.756 -29.535 33.082 1.00 26.56 285 VAL D C 1
ATOM 9103 O O . VAL D 1 299 ? 32.976 -29.352 32.987 1.00 28.27 285 VAL D O 1
ATOM 9107 N N . VAL D 1 300 ? 31.213 -30.381 33.947 1.00 23.03 286 VAL D N 1
ATOM 9108 C CA . VAL D 1 300 ? 31.990 -31.403 34.622 1.00 20.72 286 VAL D CA 1
ATOM 9109 C C . VAL D 1 300 ? 31.403 -32.730 34.198 1.00 24.69 286 VAL D C 1
ATOM 9110 O O . VAL D 1 300 ? 30.181 -32.850 34.080 1.00 27.93 286 VAL D O 1
ATOM 9114 N N . LEU D 1 301 ? 32.267 -33.704 33.902 1.00 22.34 287 LEU D N 1
ATOM 9115 C CA . LEU D 1 301 ? 31.775 -35.005 33.472 1.00 20.91 287 LEU D CA 1
ATOM 9116 C C . LEU D 1 301 ? 32.668 -36.111 34.009 1.00 24.50 287 LEU D C 1
ATOM 9117 O O . LEU D 1 301 ? 33.901 -36.011 33.975 1.00 29.25 287 LEU D O 1
ATOM 9122 N N . THR D 1 302 ? 32.028 -37.174 34.486 1.00 25.92 288 THR D N 1
ATOM 9123 C CA . THR D 1 302 ? 32.698 -38.372 34.966 1.00 24.87 288 THR D CA 1
ATOM 9124 C C . THR D 1 302 ? 31.999 -39.570 34.351 1.00 26.26 288 THR D C 1
ATOM 9125 O O . THR D 1 302 ? 30.813 -39.506 34.018 1.00 23.41 288 THR D O 1
ATOM 9129 N N . GLY D 1 303 ? 32.748 -40.660 34.193 1.00 26.95 289 GLY D N 1
ATOM 9130 C CA . GLY D 1 303 ? 32.260 -41.785 33.422 1.00 26.54 289 GLY D CA 1
ATOM 9131 C C . GLY D 1 303 ? 31.468 -42.804 34.212 1.00 29.92 289 GLY D C 1
ATOM 9132 O O . GLY D 1 303 ? 31.954 -43.912 34.450 1.00 36.21 289 GLY D O 1
ATOM 9133 N N . HIS D 1 304 ? 30.253 -42.439 34.630 1.00 29.54 290 HIS D N 1
ATOM 9134 C CA . HIS D 1 304 ? 29.347 -43.348 35.334 1.00 31.70 290 HIS D CA 1
ATOM 9135 C C . HIS D 1 304 ? 29.977 -43.961 36.590 1.00 30.63 290 HIS D C 1
ATOM 9136 O O . HIS D 1 304 ? 29.812 -45.138 36.879 1.00 34.74 290 HIS D O 1
ATOM 9143 N N . GLN D 1 305 ? 30.692 -43.148 37.358 1.00 30.19 291 GLN D N 1
ATOM 9144 C CA . GLN D 1 305 ? 31.392 -43.627 38.541 1.00 27.66 291 GLN D CA 1
ATOM 9145 C C . GLN D 1 305 ? 30.675 -43.265 39.837 1.00 31.59 291 GLN D C 1
ATOM 9146 O O . GLN D 1 305 ? 31.295 -43.328 40.911 1.00 29.29 291 GLN D O 1
ATOM 9152 N N . ALA D 1 306 ? 29.390 -42.877 39.766 1.00 29.11 292 ALA D N 1
ATOM 9153 C CA . ALA D 1 306 ? 28.676 -42.456 40.966 1.00 27.75 292 ALA D CA 1
ATOM 9154 C C . ALA D 1 306 ? 28.403 -43.609 41.930 1.00 30.89 292 ALA D C 1
ATOM 9155 O O . ALA D 1 306 ? 28.028 -43.364 43.077 1.00 31.49 292 ALA D O 1
ATOM 9157 N N . PHE D 1 307 ? 28.588 -44.851 41.502 1.00 33.00 293 PHE D N 1
ATOM 9158 C CA . PHE D 1 307 ? 28.455 -46.003 42.387 1.00 38.02 293 PHE D CA 1
ATOM 9159 C C . PHE D 1 307 ? 29.762 -46.367 43.081 1.00 33.87 293 PHE D C 1
ATOM 9160 O O . PHE D 1 307 ? 29.739 -46.984 44.151 1.00 33.09 293 PHE D O 1
ATOM 9168 N N . LEU D 1 308 ? 30.892 -45.971 42.498 1.00 33.41 294 LEU D N 1
ATOM 9169 C CA . LEU D 1 308 ? 32.214 -46.496 42.824 1.00 30.77 294 LEU D CA 1
ATOM 9170 C C . LEU D 1 308 ? 32.652 -46.041 44.212 1.00 33.08 294 LEU D C 1
ATOM 9171 O O . LEU D 1 308 ? 33.419 -45.092 44.379 1.00 34.50 294 LEU D O 1
ATOM 9176 N N . THR D 1 309 ? 32.165 -46.738 45.235 1.00 33.50 295 THR D N 1
ATOM 9177 C CA . THR D 1 309 ? 32.713 -46.571 46.576 1.00 30.38 295 THR D CA 1
ATOM 9178 C C . THR D 1 309 ? 32.980 -47.943 47.167 1.00 30.19 295 THR D C 1
ATOM 9179 O O . THR D 1 309 ? 32.411 -48.945 46.734 1.00 36.15 295 THR D O 1
ATOM 9183 N N . ARG D 1 310 ? 33.893 -47.969 48.139 1.00 30.50 296 ARG D N 1
ATOM 9184 C CA . ARG D 1 310 ? 34.292 -49.217 48.784 1.00 33.18 296 ARG D CA 1
ATOM 9185 C C . ARG D 1 310 ? 33.086 -49.932 49.381 1.00 33.06 296 ARG D C 1
ATOM 9186 O O . ARG D 1 310 ? 32.925 -51.145 49.225 1.00 35.49 296 ARG D O 1
ATOM 9194 N N . GLU D 1 311 ? 32.241 -49.187 50.088 1.00 29.28 297 GLU D N 1
ATOM 9195 C CA . GLU D 1 311 ? 31.025 -49.747 50.656 1.00 29.02 297 GLU D CA 1
ATOM 9196 C C . GLU D 1 311 ? 30.135 -50.352 49.571 1.00 34.86 297 GLU D C 1
ATOM 9197 O O . GLU D 1 311 ? 29.736 -51.517 49.665 1.00 37.68 297 GLU D O 1
ATOM 9203 N N . ALA D 1 312 ? 29.839 -49.586 48.517 1.00 35.05 298 ALA D N 1
ATOM 9204 C CA . ALA D 1 312 ? 28.952 -50.078 47.460 1.00 40.95 298 ALA D CA 1
ATOM 9205 C C . ALA D 1 312 ? 29.489 -51.351 46.817 1.00 36.70 298 ALA D C 1
ATOM 9206 O O . ALA D 1 312 ? 28.734 -52.299 46.581 1.00 32.74 298 ALA D O 1
ATOM 9208 N N . VAL D 1 313 ? 30.794 -51.392 46.539 1.00 37.98 299 VAL D N 1
ATOM 9209 C CA . VAL D 1 313 ? 31.388 -52.517 45.816 1.00 40.20 299 VAL D CA 1
ATOM 9210 C C . VAL D 1 313 ? 31.527 -53.739 46.719 1.00 37.23 299 VAL D C 1
ATOM 9211 O O . VAL D 1 313 ? 31.150 -54.851 46.343 1.00 36.52 299 VAL D O 1
ATOM 9215 N N . LYS D 1 314 ? 32.084 -53.548 47.915 1.00 37.05 300 LYS D N 1
ATOM 9216 C CA . LYS D 1 314 ? 32.089 -54.605 48.913 1.00 38.09 300 LYS D CA 1
ATOM 9217 C C . LYS D 1 314 ? 30.692 -55.178 49.097 1.00 38.48 300 LYS D C 1
ATOM 9218 O O . LYS D 1 314 ? 30.533 -56.393 49.244 1.00 44.36 300 LYS D O 1
ATOM 9224 N N . ASN D 1 315 ? 29.661 -54.325 49.064 1.00 36.97 301 ASN D N 1
ATOM 9225 C CA . ASN D 1 315 ? 28.293 -54.817 49.206 1.00 38.84 301 ASN D CA 1
ATOM 9226 C C . ASN D 1 315 ? 27.842 -55.566 47.955 1.00 41.29 301 ASN D C 1
ATOM 9227 O O . ASN D 1 315 ? 27.334 -56.689 48.044 1.00 43.12 301 ASN D O 1
ATOM 9232 N N . ILE D 1 316 ? 27.995 -54.948 46.781 1.00 38.88 302 ILE D N 1
ATOM 9233 C CA . ILE D 1 316 ? 27.732 -55.651 45.527 1.00 42.69 302 ILE D CA 1
ATOM 9234 C C . ILE D 1 316 ? 28.460 -56.991 45.508 1.00 43.75 302 ILE D C 1
ATOM 9235 O O . ILE D 1 316 ? 27.878 -58.029 45.180 1.00 47.79 302 ILE D O 1
ATOM 9240 N N . GLU D 1 317 ? 29.739 -56.996 45.873 1.00 44.15 303 GLU D N 1
ATOM 9241 C CA . GLU D 1 317 ? 30.493 -58.243 45.832 1.00 50.62 303 GLU D CA 1
ATOM 9242 C C . GLU D 1 317 ? 29.973 -59.249 46.854 1.00 46.78 303 GLU D C 1
ATOM 9243 O O . GLU D 1 317 ? 29.728 -60.416 46.521 1.00 45.28 303 GLU D O 1
ATOM 9249 N N . GLU D 1 318 ? 29.781 -58.814 48.099 1.00 45.10 304 GLU D N 1
ATOM 9250 C CA . GLU D 1 318 ? 29.336 -59.744 49.132 1.00 45.25 304 GLU D CA 1
ATOM 9251 C C . GLU D 1 318 ? 27.948 -60.294 48.827 1.00 46.50 304 GLU D C 1
ATOM 9252 O O . GLU D 1 318 ? 27.678 -61.472 49.069 1.00 45.10 304 GLU D O 1
ATOM 9258 N N . THR D 1 319 ? 27.058 -59.461 48.283 1.00 45.08 305 THR D N 1
ATOM 9259 C CA . THR D 1 319 ? 25.712 -59.927 47.972 1.00 46.80 305 THR D CA 1
ATOM 9260 C C . THR D 1 319 ? 25.728 -60.952 46.845 1.00 46.51 305 THR D C 1
ATOM 9261 O O . THR D 1 319 ? 25.078 -62.000 46.945 1.00 43.30 305 THR D O 1
ATOM 9265 N N . THR D 1 320 ? 26.474 -60.666 45.767 1.00 44.74 306 THR D N 1
ATOM 9266 C CA . THR D 1 320 ? 26.568 -61.598 44.643 1.00 48.37 306 THR D CA 1
ATOM 9267 C C . THR D 1 320 ? 26.991 -62.986 45.103 1.00 47.89 306 THR D C 1
ATOM 9268 O O . THR D 1 320 ? 26.481 -63.996 44.604 1.00 45.05 306 THR D O 1
ATOM 9272 N N . VAL D 1 321 ? 27.922 -63.056 46.055 1.00 45.98 307 VAL D N 1
ATOM 9273 C CA . VAL D 1 321 ? 28.391 -64.346 46.547 1.00 43.24 307 VAL D CA 1
ATOM 9274 C C . VAL D 1 321 ? 27.273 -65.076 47.283 1.00 39.47 307 VAL D C 1
ATOM 9275 O O . VAL D 1 321 ? 27.017 -66.254 47.026 1.00 40.30 307 VAL D O 1
ATOM 9279 N N . GLU D 1 322 ? 26.589 -64.386 48.197 1.00 39.03 308 GLU D N 1
ATOM 9280 C CA . GLU D 1 322 ? 25.452 -64.974 48.898 1.00 38.94 308 GLU D CA 1
ATOM 9281 C C . GLU D 1 322 ? 24.399 -65.485 47.927 1.00 43.80 308 GLU D C 1
ATOM 9282 O O . GLU D 1 322 ? 23.824 -66.562 48.131 1.00 42.47 308 GLU D O 1
ATOM 9288 N N . ASN D 1 323 ? 24.108 -64.704 46.881 1.00 44.86 309 ASN D N 1
ATOM 9289 C CA . ASN D 1 323 ? 23.075 -65.081 45.918 1.00 46.43 309 ASN D CA 1
ATOM 9290 C C . ASN D 1 323 ? 23.380 -66.421 45.256 1.00 45.74 309 ASN D C 1
ATOM 9291 O O . ASN D 1 323 ? 22.491 -67.271 45.124 1.00 50.23 309 ASN D O 1
ATOM 9296 N N . ILE D 1 324 ? 24.627 -66.628 44.836 1.00 41.64 310 ILE D N 1
ATOM 9297 C CA . ILE D 1 324 ? 25.051 -67.949 44.380 1.00 46.55 310 ILE D CA 1
ATOM 9298 C C . ILE D 1 324 ? 24.901 -68.978 45.502 1.00 49.30 310 ILE D C 1
ATOM 9299 O O . ILE D 1 324 ? 24.373 -70.081 45.294 1.00 47.45 310 ILE D O 1
ATOM 9304 N N . LEU D 1 325 ? 25.351 -68.623 46.714 1.00 43.61 311 LEU D N 1
ATOM 9305 C CA . LEU D 1 325 ? 25.296 -69.536 47.854 1.00 44.60 311 LEU D CA 1
ATOM 9306 C C . LEU D 1 325 ? 23.873 -69.915 48.215 1.00 50.25 311 LEU D C 1
ATOM 9307 O O . LEU D 1 325 ? 23.666 -70.899 48.935 1.00 49.60 311 LEU D O 1
ATOM 9312 N N . GLU D 1 326 ? 22.897 -69.136 47.749 1.00 52.38 312 GLU D N 1
ATOM 9313 C CA . GLU D 1 326 ? 21.480 -69.388 47.963 1.00 47.35 312 GLU D CA 1
ATOM 9314 C C . GLU D 1 326 ? 20.890 -70.286 46.884 1.00 47.98 312 GLU D C 1
ATOM 9315 O O . GLU D 1 326 ? 20.037 -71.127 47.176 1.00 49.68 312 GLU D O 1
ATOM 9321 N N . TRP D 1 327 ? 21.323 -70.116 45.635 1.00 51.45 313 TRP D N 1
ATOM 9322 C CA . TRP D 1 327 ? 20.854 -70.947 44.532 1.00 55.19 313 TRP D CA 1
ATOM 9323 C C . TRP D 1 327 ? 21.524 -72.316 44.489 1.00 56.05 313 TRP D C 1
ATOM 9324 O O . TRP D 1 327 ? 21.003 -73.214 43.824 1.00 55.78 313 TRP D O 1
ATOM 9335 N N . GLN D 1 328 ? 22.670 -72.495 45.159 1.00 58.26 314 GLN D N 1
ATOM 9336 C CA . GLN D 1 328 ? 23.281 -73.816 45.280 1.00 53.35 314 GLN D CA 1
ATOM 9337 C C . GLN D 1 328 ? 22.873 -74.540 46.552 1.00 55.78 314 GLN D C 1
ATOM 9338 O O . GLN D 1 328 ? 22.949 -75.774 46.592 1.00 61.67 314 GLN D O 1
ATOM 9344 N N . LYS D 1 329 ? 22.447 -73.811 47.583 1.00 53.99 315 LYS D N 1
ATOM 9345 C CA . LYS D 1 329 ? 21.836 -74.422 48.755 1.00 49.61 315 LYS D CA 1
ATOM 9346 C C . LYS D 1 329 ? 20.390 -74.846 48.494 1.00 52.69 315 LYS D C 1
ATOM 9347 O O . LYS D 1 329 ? 19.843 -75.636 49.273 1.00 58.71 315 LYS D O 1
ATOM 9353 N N . ASN D 1 330 ? 19.775 -74.369 47.393 1.00 50.14 316 ASN D N 1
ATOM 9354 C CA . ASN D 1 330 ? 18.397 -74.667 47.007 1.00 44.01 316 ASN D CA 1
ATOM 9355 C C . ASN D 1 330 ? 18.040 -73.980 45.690 1.00 48.85 316 ASN D C 1
ATOM 9356 O O . ASN D 1 330 ? 17.566 -72.835 45.691 1.00 45.00 316 ASN D O 1
ATOM 9361 N N . PRO D 1 331 ? 18.246 -74.649 44.549 1.00 48.50 317 PRO D N 1
ATOM 9362 C CA . PRO D 1 331 ? 17.974 -74.022 43.244 1.00 50.54 317 PRO D CA 1
ATOM 9363 C C . PRO D 1 331 ? 16.506 -73.707 42.965 1.00 52.10 317 PRO D C 1
ATOM 9364 O O . PRO D 1 331 ? 16.191 -73.166 41.898 1.00 50.05 317 PRO D O 1
ATOM 9368 N N . GLN D 1 332 ? 15.590 -74.036 43.855 1.00 52.59 318 GLN D N 1
ATOM 9369 C CA . GLN D 1 332 ? 14.173 -73.783 43.636 1.00 52.36 318 GLN D CA 1
ATOM 9370 C C . GLN D 1 332 ? 13.719 -72.926 44.811 1.00 60.80 318 GLN D C 1
ATOM 9371 O O . GLN D 1 332 ? 13.595 -73.429 45.935 1.00 62.72 318 GLN D O 1
ATOM 9377 N N . ALA D 1 333 ? 13.507 -71.633 44.556 1.00 58.07 319 ALA D N 1
ATOM 9378 C CA . ALA D 1 333 ? 13.167 -70.693 45.615 1.00 59.32 319 ALA D CA 1
ATOM 9379 C C . ALA D 1 333 ? 12.964 -69.286 45.074 1.00 70.57 319 ALA D C 1
ATOM 9380 O O . ALA D 1 333 ? 12.952 -69.071 43.857 1.00 70.81 319 ALA D O 1
ATOM 9382 N N . LYS D 1 334 ? 12.798 -68.326 45.985 1.00 69.52 320 LYS D N 1
ATOM 9383 C CA . LYS D 1 334 ? 12.769 -66.917 45.634 1.00 71.85 320 LYS D CA 1
ATOM 9384 C C . LYS D 1 334 ? 14.131 -66.247 45.778 1.00 73.95 320 LYS D C 1
ATOM 9385 O O . LYS D 1 334 ? 14.248 -65.054 45.463 1.00 72.07 320 LYS D O 1
ATOM 9391 N N . LEU D 1 335 ? 15.134 -66.965 46.296 1.00 72.47 321 LEU D N 1
ATOM 9392 C CA . LEU D 1 335 ? 16.499 -66.473 46.492 1.00 65.23 321 LEU D CA 1
ATOM 9393 C C . LEU D 1 335 ? 16.592 -64.977 46.782 1.00 68.73 321 LEU D C 1
ATOM 9394 O O . LEU D 1 335 ? 17.505 -64.305 46.283 1.00 74.04 321 LEU D O 1
ATOM 9399 N N . LYS D 1 336 ? 15.642 -64.448 47.563 1.00 59.14 322 LYS D N 1
ATOM 9400 C CA . LYS D 1 336 ? 15.661 -63.056 48.013 1.00 62.68 322 LYS D CA 1
ATOM 9401 C C . LYS D 1 336 ? 15.564 -62.054 46.866 1.00 58.09 322 LYS D C 1
ATOM 9402 O O . LYS D 1 336 ? 14.505 -61.460 46.654 1.00 67.00 322 LYS D O 1
ATOM 9408 N N . ASN D 1 337 ? 16.657 -61.829 46.142 1.00 57.24 323 ASN D N 1
ATOM 9409 C CA . ASN D 1 337 ? 16.652 -60.873 45.036 1.00 55.74 323 ASN D CA 1
ATOM 9410 C C . ASN D 1 337 ? 16.608 -61.608 43.697 1.00 56.19 323 ASN D C 1
ATOM 9411 O O . ASN D 1 337 ? 17.538 -61.547 42.896 1.00 60.59 323 ASN D O 1
ATOM 9416 N N . GLU D 1 338 ? 15.492 -62.285 43.439 1.00 61.80 324 GLU D N 1
ATOM 9417 C CA . GLU D 1 338 ? 15.304 -62.945 42.135 1.00 65.92 324 GLU D CA 1
ATOM 9418 C C . GLU D 1 338 ? 15.246 -61.955 40.973 1.00 65.41 324 GLU D C 1
ATOM 9419 O O . GLU D 1 338 ? 15.473 -62.329 39.817 1.00 64.38 324 GLU D O 1
#

Foldseek 3Di:
DEEEELDDPLQCVQCVVPVVCPDDYYYDNHAADPVCLVVCAQPQEYEHELLHAAELVSLVVNLVRNHQEYLYLAQDPPRHNVVNCVVSRRWYFYQNDFDLLLLLVVLVVLVCCLQQLVVVVVVCVVVPNPDCPPRHGDQLAAFEEEEEDCDPNSVSNLVVSVVSNYQYAYEDPPDDDPSHDYDDPLCSLQRGQEYEYADEDDPVQFQCPALVSLVRHAQLHEYEYLHEQRNHDLVSVLVSQVVRRYNAYEYAYHVVLSNPAPDDPVVPPDPDPSVVSQVPRSSYHYHRSCSSVDSRRSSSSSVVSSVQVVPDDDDDDPGTD/DAAEEEELDDPLQPVLCPPVLCLPPHYHYDNHAADPVCLCVCQPHQEYEHELLHAAELVSLVVCLVSNHAEYLYLAQDPPRHPVVNNVVSNRWYFYQNDFDLLLLLVVLVVLVCCLQQLVVVVVVCVVVPNPDCVLRHGDQLAAFEEEEEDDDPNSVSNLVVSVVSNYQYEYEDPPDDDPSHDYDHPLCRLQRGQEYEYADEDDPVQFQCPALVSLVRHAFQHEYEYLHEQRNHDLVSVLVCQVVRRHNAYRYAYHVVLSNPAPDPPPVPHDPDPRVVSQVPRSRYHYHRSCSRVDSRRSSSSSVVSSVLSSPDDSDVVSVRTD/DEEQDDVLLVVQDPVVDLDPPDCDYDYDCVHAELVDDPDDDDDNLNLACDPSDDVQFPVGVDDQHCFDLVLQLVVQVVLVVCLQQLVVVVVVCVVVVNPPCPPRHGDQLADFEEEEEACPDNSLSNLVVSVVSNHQYAYEDPDDDDPSHNYDHPLCRLARGLEYEYDDEQDPVQFQCAALVSLVRHYQQHEYEYLHEQRNHDLVSVLVSVVVRSYNAYGYAYHVVCNVPAPDDPPVPHDPDPSVVSQVPDSRYHYHHSCSSPDSVRSSSSSVSSSVRVVRVVVD/DEQDDPLLCVQLVVPDDDDDPHYYVCEEHVQPQEHHYLDCVCSHYFYAHCLPLPLQLVVLVVLVVCLQQLVVVVVVCVVVVNPDCPPRHGDQLAAFEEEEEDCPPNSLVNLVVSVVSHHQYAYEDPDDDDPSHNYDHPLCRLARGLEYEYDDEDDPVLFQCPALVSLVNHHQLHEYEYLHEQRNHPLVSVLVSLVVRRHNAYGYAYHVVLVVPAPDDPPVPHDPDPSVVSQVPDSRYHYHHSCSSDDSVSSSSSSVLSSVLVVQCVVPVDDPSVGD

Nearest PDB structures (foldseek):
  8i5z-assembly1_A  TM=1.003E+00  e=4.120E-67  Thermodesulfatator indicus DSM 15286
  8i5z-assembly1_D  TM=9.444E-01  e=7.559E-45  Thermodesulfatator indicus DSM 15286
  8i5z-assembly1_C  TM=9.311E-01  e=6.004E-45  Thermodesulfatator indicus DSM 15286
  5z20-assembly1_C  TM=8.937E-01  e=1.275E-41  Pseudomonas aeruginosa
  6abi-assembly1_A  TM=8.864E-01  e=3.621E-36  Fusobacterium nucleatum subsp. nucleatum ATCC 25586

Solvent-accessible surface area: 47369 Å² total; per-residue (Å²): 36,5,0,4,0,2,9,11,51,12,7,77,80,44,6,28,80,164,22,54,105,25,204,83,45,59,57,6,110,64,65,0,34,102,117,17,9,96,90,0,116,53,0,72,3,0,0,0,11,24,4,0,58,0,58,15,80,2,0,94,27,0,85,82,45,51,6,11,0,0,1,2,2,1,35,33,98,94,22,9,55,49,116,21,0,112,163,33,49,4,30,5,1,19,1,78,59,57,15,47,38,0,15,0,0,0,0,0,0,0,0,0,4,7,4,0,87,16,9,13,2,15,21,4,4,54,5,0,7,4,51,6,27,20,4,31,5,35,3,0,58,56,35,24,0,1,0,6,6,1,42,111,50,0,81,24,0,0,48,0,1,94,14,0,32,7,107,0,4,0,60,26,80,169,87,115,15,184,48,14,84,55,33,87,50,64,51,0,2,39,102,0,24,1,0,1,0,16,23,94,58,70,208,161,28,104,45,35,0,56,96,99,12,6,116,114,4,83,100,40,2,10,0,0,1,7,14,115,8,10,0,6,28,4,116,6,0,7,89,10,5,42,87,53,52,2,28,0,0,0,5,1,2,6,16,133,8,118,34,47,5,18,37,79,37,27,127,86,4,9,73,24,62,53,2,5,16,0,12,10,6,10,31,1,12,5,3,1,41,0,1,11,0,0,98,56,0,1,103,64,6,2,85,16,2,17,103,2,12,93,71,53,136,126,118,105,18,87,49,53,60,164,101,30,0,0,1,0,2,10,12,50,11,5,88,89,35,1,35,111,43,56,55,5,13,171,79,41,62,62,9,108,64,76,0,26,101,118,15,10,106,88,0,117,53,1,42,0,0,0,0,12,46,10,2,64,0,30,13,86,0,0,99,24,0,92,86,41,53,7,16,0,0,1,1,2,1,30,21,97,114,3,8,51,46,123,24,0,118,161,25,56,4,23,5,0,14,0,72,61,60,15,57,41,0,16,0,0,0,0,0,0,0,0,0,3,8,6,0,82,15,11,14,0,14,24,7,4,51,8,1,6,4,46,5,35,22,3,26,4,35,5,0,58,55,36,34,0,1,0,6,7,0,37,108,51,0,79,26,0,0,47,0,0,84,16,0,32,8,75,0,10,0,60,22,77,198,59,117,16,182,46,12,88,55,33,86,52,69,55,0,12,43,100,0,21,1,0,1,0,15,20,88,59,64,198,163,26,99,42,36,0,49,96,94,10,5,114,134,2,86,98,41,1,10,0,0,0,6,22,121,7,10,0,6,25,3,96,4,0,7,87,10,6,45,87,53,55,2,28,1,0,0,5,0,4,8,16,133,29,122,39,53,3,16,40,81,41,26,130,89,4,8,72,20,64,60,0,4,14,0,11,10,5,8,34,3,12,10,2,0,47,0,1,12,0,0,105,55,0,2,103,63,6,1,66,18,1,11,105,4,2,97,60,47,137,175,94,99,137,4,166,22,60,48,98,10,91,7,8,23,79,12,2,78,93,16,5,29,98,62,119,28,30,153,96,140,24,128,36,80,81,80,162,52,0,59,19,60,37,124,68,118,98,138,143,70,173,95,5,20,1,3,41,24,212,51,80,210,148,162,10,50,49,94,111,14,31,1,72,52,56,12,50,33,0,25,0,0,0,0,0,1,0,0,0,4,7,5,0,82,14,11,11,1,13,30,5,4,51,4,0,3,5,28,4,29,14,5,11,4,35,6,0,54,60,45,28,0,0,0,4,9,0,38,96,49,0,81,22,0,0,53,2,0,94,21,0,26,6,92,0,9,0,61,21,91,171,88,113,24,178,45,4,96,48,33,105,54,82,54,0,10,30,98,0,22,0,0,0,0,20,14,85,67,62,237,156,32,106,56,31,0,45,98,104,19,6,119,152,3,76,103,42,0,9,0,0,1,11,17,113,10,6,0,5,33,4,107,6,0,6,80,8,5,37,88,49,54,2,30,0,0,0,4,1,3,5,15,135,24,178,46,44,2,28,68,73,34,26,140,63,1,9,84,18,54,64,2,4,15,0,10,9,4,5,41,2,13,10,4,2,58,0,5,17,0,0,107,62,0,2,95,44,3,0,49,14,1,13,104,5,20,82,49,111,107,152,95,50,94,5,10,20,68,14,6,75,96,16,7,44,116,56,72,91,108,103,279,201,67,88,68,101,69,12,6,83,77,114,131,26,16,82,2,65,3,43,95,211,55,104,84,67,0,34,0,52,56,42,14,42,36,0,20,0,0,0,0,0,0,0,0,0,3,5,4,1,81,16,11,12,1,14,29,6,5,55,2,0,3,3,30,5,29,13,4,14,4,36,7,1,55,60,43,30,0,1,0,4,6,0,34,106,46,0,88,24,0,0,52,1,1,96,19,0,25,8,101,2,9,0,66,24,97,170,90,127,21,176,44,6,90,46,34,106,50,77,53,0,9,30,96,0,23,0,0,0,0,17,18,85,68,61,238,153,32,105,50,33,0,45,102,103,22,6,117,135,4,77,100,43,0,8,0,0,0,10,17,118,9,6,0,7,31,4,112,6,0,7,86,8,3,35,91,48,53,1,31,0,0,0,5,1,3,6,14,130,28,184,40,45,3,42,76,58,33,13,115,67,2,9,80,23,57,65,3,5,14,0,12,7,4,6,39,2,12,8,4,2,54,1,4,17,0,0,107,65,0,2,101,43,10,0,57,11,0,10,103,4,46,86,61,32,125,173,76,58,140,61,153,4,150,26,103

Secondary structure (DSSP, 8-state):
-EEESS--HHHHHHHSSS----S-EEE-SSPPSTTTGGGGTT-SEEEE-TT--B-HHHHHHHHTTT--EEEESSS--TTB-HHHHHHHT-EEE------HHHHHHHHHHHHHHHHHTHHHHHHHHHTTB---TT--B--STT-EEEEE--SHHHHHHHHHHHTTT-EEEEE-SS---TTSEE--HHHHHHH-SEEEE-S---TTTTT-B-HHHHHHSPTTEEEEE-S-GGGB-HHHHHHHHHHTSEEEEEES--TT-TTTTTSB--SS----HHHHHHHT-TT--B-SS-TT-BHHHHHHHHHHHHHHHHH-SSS--TT--/--EEEESS--HHHHTTS-S---SSSEEEE-SSPPSTTTGGGGTT-SEEEE-TT--B-HHHHHHHHTTT--EEEESSS--TTB-HHHHHHHT-EEE------HHHHHHHHHHHHHHHHTTHHHHHHHHHTTB---TT--B--STT-EEEEE--SHHHHHHHHHHHTTT-EEEEE-TT---TTSEE--HHHHHHH-SEEEE-----TTTTT-BSHHHHHHSPTTEEEEE-S-GGGB-HHHHHHHHHHSSEEEEEES--TT-TTTTTSB--SS----HHHHHHHT-TTEEE-SS-TT-BHHHHHHHHHHHHHHHHH-SS-S--SSB-/-EES--HHHHTTTTTS---SS---EE--------------S------S-S-S-----TTSSS--S---HHHHHHHHHHHHHHHHTTHHHHHHHHTTTB---TT--B--STT-EEEEES-SHHHHHHHHHHHHTT-EEEEE-SS---TTSEE--HHHHHHH-SEEEE-S---TTTTT-BSHHHHHHSPTT-EEEESS-GGGB-HHHHHHHHHHTSS-EEEES--TT-TTTTTSB--SS----HHHHHHHH-TTEEE-SS-TT-BHHHHHHHHHHHHHHHHHHH--/--S--HHHHHHHTTT--S--------------S-EE--------EE--S---SHHHHHHHHHHHHHHHTTHHHHHHHHHTTB---TT--B--STT-EEEEE--SHHHHHHHHHHHHTT-EEEEE-SS---TTSEE--HHHHHHH-SEEEE-S---TTTTT-BSHHHHHHSPTTEEEEESS-GGGB-HHHHHHHHHHTSEEEEEES--TT-TTTTTSB--SS----HHHHHHHHSTTEEE-SS-TT-BHHHHHHHHHHHHHHHHHHHH-SSS-TTT-

Organism: Thermodesulfatator indicus (strain DSM 15286 / JCM 11887 / CIR29812) (NCBI:txid667014)

InterPro domains:
  IPR006139 D-isomer specific 2-hydroxyacid dehydrogenase, catalytic domain [PF00389] (5-317)
  IPR006140 D-isomer specific 2-hydroxyacid dehydrogenase, NAD-binding domain [PF02826] (109-292)
  IPR015878 S-adenosyl-L-homocysteine hydrolase, NAD binding domain [SM00997] (133-252)
  IPR029752 D-isomer specific 2-hydroxyacid dehydrogenase, NAD-binding domain conserved site 1 [PS00065] (146-173)
  IPR029753 D-isomer specific 2-hydroxyacid dehydrogenase, NAD-binding domain conserved site [PS00670] (189-211)
  IPR029753 D-isomer specific 2-hydroxyacid dehydrogenase, NAD-binding domain conserved site [PS00671] (218-234)
  IPR036291 NAD(P)-binding domain superfamily [SSF51735] (101-293)
  IPR058205 D-lactate dehydrogenase-like [PTHR43026] (1-319)